Protein AF-A0A931TH27-F1 (afdb_monomer_lite)

Radius of gyration: 70.8 Å; chains: 1; bounding box: 122×76×211 Å

pLDDT: mean 82.92, std 16.49, range [23.59, 98.62]

Foldseek 3Di:
DDPVVVVVVVVVPPPDDDDDPDPDPAAFDDDDQPPQLEAEEACPFAPDPVQPVLLLLLQVLVQVQADAPSRRGHHYDHDPDADQQDLPQHAYEGEDEQVRCCVRPVDGCVQNQKDKDFDDDPVRSHTRYIYIYGHPVDPADCPQDLRHDNNLVSNQSVLVVLRDAADCDPPASSHPDSSPSSPDSHGALVSSVRSCVSHPNDFWWDKAWDQWADDPRDIDGWAWDDLEEEQQDKIKTAFTKMWGSGQAWFQWWKKWKFKAPDQDDDPPGHTFDIDTDDTGHHGDMDTDMDMGGRHADQFWFWIWIKMFINNVCPGDGPCSPRRMDTYPHRDPGRRTRTYWYDADPQPPFQDPVDAREDEPQDKFFWHKPGFWFTKHKYKYWDQFWWKKKKKKFWDLVQFFKWKFKAFPVRHTPFIFRDSDRMGMDIAIDGTHMMMMMITTDDGSHMTTMIMGMHTAFWEKAKEFPFQEAEQPPFRKTKMKIFTDHALQAKDKWFKDKDKFDDDPQFWPDWPRIDIAHRPGGMDMGITTTHLDLDADAKIKIKIFTDDDDRYDYDPVRMYIHIYGYFKDKAWPDKDDDQEDEAFDKDKIKTKIWTQHAWFAKAKKWKWKAADQDDDPVIDTFFMDIDHTAHHGGMDIDIDIGTHHNPDDFAKIKTKIFIRPPCPGPHSCRPRRMDIDIYGYFWAKAWPDKDKQDQEAAAQGKIKIKIKIWRQDPADDFAAKAKKWKWKAADQDDDPPIHTFDMDIDHTAHHRGMDMDIDTGTHHNPDDWAKIKTKIFTRPVPPTRHSDRPRRIDIDIHTYDD

Structure (mmCIF, N/CA/C/O backbone):
data_AF-A0A931TH27-F1
#
_entry.id   AF-A0A931TH27-F1
#
loop_
_atom_site.group_PDB
_atom_site.id
_atom_site.type_symbol
_atom_site.label_atom_id
_atom_site.label_alt_id
_atom_site.label_comp_id
_atom_site.label_asym_id
_atom_site.label_entity_id
_atom_site.label_seq_id
_atom_site.pdbx_PDB_ins_code
_atom_site.Cartn_x
_atom_site.Cartn_y
_atom_site.Cartn_z
_atom_site.occupancy
_atom_site.B_iso_or_equiv
_atom_site.auth_seq_id
_atom_site.auth_comp_id
_atom_site.auth_asym_id
_atom_site.auth_atom_id
_atom_site.pdbx_PDB_model_num
ATOM 1 N N . MET A 1 1 ? 42.215 36.006 -103.288 1.00 45.06 1 MET A N 1
ATOM 2 C CA . MET A 1 1 ? 42.256 34.752 -104.081 1.00 45.06 1 MET A CA 1
ATOM 3 C C . MET A 1 1 ? 40.929 34.023 -103.902 1.00 45.06 1 MET A C 1
ATOM 5 O O . MET A 1 1 ? 40.412 34.029 -102.795 1.00 45.06 1 MET A O 1
ATOM 9 N N . ASN A 1 2 ? 40.348 33.485 -104.977 1.00 33.69 2 ASN A N 1
ATOM 10 C CA . ASN A 1 2 ? 38.988 32.923 -105.011 1.00 33.69 2 ASN A CA 1
ATOM 11 C C . ASN A 1 2 ? 38.908 31.551 -104.296 1.00 33.69 2 ASN A C 1
ATOM 13 O O . ASN A 1 2 ? 39.850 30.758 -104.328 1.00 33.69 2 ASN A O 1
ATOM 17 N N . THR A 1 3 ? 37.761 31.298 -103.657 1.00 34.91 3 THR A N 1
ATOM 18 C CA . THR A 1 3 ? 37.355 30.137 -102.835 1.00 34.91 3 THR A CA 1
ATOM 19 C C . THR A 1 3 ? 37.560 28.754 -103.466 1.00 34.91 3 THR A C 1
ATOM 21 O O . THR A 1 3 ? 37.618 27.753 -102.756 1.00 34.91 3 THR A O 1
ATOM 24 N N . THR A 1 4 ? 37.762 28.675 -104.776 1.00 36.66 4 THR A N 1
ATOM 25 C CA . THR A 1 4 ? 38.038 27.432 -105.510 1.00 36.66 4 THR A CA 1
ATOM 26 C C . THR A 1 4 ? 39.506 27.002 -105.373 1.00 36.66 4 THR A C 1
ATOM 28 O O . THR A 1 4 ? 39.803 25.812 -105.396 1.00 36.66 4 THR A O 1
ATOM 31 N N . THR A 1 5 ? 40.430 27.936 -105.117 1.00 38.81 5 THR A N 1
ATOM 32 C CA . THR A 1 5 ? 41.856 27.630 -104.893 1.00 38.81 5 THR A CA 1
ATOM 33 C C . THR A 1 5 ? 42.143 27.189 -103.447 1.00 38.81 5 THR A C 1
ATOM 35 O O . THR A 1 5 ? 43.094 26.449 -103.219 1.00 38.81 5 THR A O 1
ATOM 38 N N . ARG A 1 6 ? 41.280 27.535 -102.471 1.00 42.00 6 ARG A N 1
ATOM 39 C CA . ARG A 1 6 ? 41.355 27.010 -101.085 1.00 42.00 6 ARG A CA 1
ATOM 40 C C . ARG A 1 6 ? 40.932 25.536 -100.979 1.00 42.00 6 ARG A C 1
ATOM 42 O O . ARG A 1 6 ? 41.450 24.814 -100.136 1.00 42.00 6 ARG A O 1
ATOM 49 N N . ARG A 1 7 ? 40.052 25.061 -101.870 1.00 39.50 7 ARG A N 1
ATOM 50 C CA . ARG A 1 7 ? 39.541 23.675 -101.861 1.00 39.50 7 ARG A CA 1
ATOM 51 C C . ARG A 1 7 ? 40.527 22.630 -102.401 1.00 39.50 7 ARG A C 1
ATOM 53 O O . ARG A 1 7 ? 40.401 21.463 -102.055 1.00 39.50 7 ARG A O 1
ATOM 60 N N . LEU A 1 8 ? 41.530 23.035 -103.184 1.00 31.97 8 LEU A N 1
ATOM 61 C CA . LEU A 1 8 ? 42.562 22.125 -103.707 1.00 31.97 8 LEU A CA 1
ATOM 62 C C . LEU A 1 8 ? 43.787 21.966 -102.788 1.00 31.97 8 LEU A C 1
ATOM 64 O O . LEU A 1 8 ? 44.503 20.982 -102.934 1.00 31.97 8 LEU A O 1
ATOM 68 N N . LEU A 1 9 ? 43.998 22.861 -101.812 1.00 32.53 9 LEU A N 1
ATOM 69 C CA . LEU A 1 9 ? 45.027 22.679 -100.774 1.00 32.53 9 LEU A CA 1
ATOM 70 C C . LEU A 1 9 ? 44.513 21.883 -99.560 1.00 32.53 9 LEU A C 1
ATOM 72 O O . LEU A 1 9 ? 45.284 21.159 -98.941 1.00 32.53 9 LEU A O 1
ATOM 76 N N . ALA A 1 10 ? 43.212 21.956 -99.255 1.00 35.03 10 ALA A N 1
ATOM 77 C CA . ALA A 1 10 ? 42.605 21.223 -98.139 1.00 35.03 10 ALA A CA 1
ATOM 78 C C . ALA A 1 10 ? 42.329 19.734 -98.450 1.00 35.03 10 ALA A C 1
ATOM 80 O O . ALA A 1 10 ? 42.339 18.904 -97.549 1.00 35.03 10 ALA A O 1
ATOM 81 N N . ALA A 1 11 ? 42.140 19.363 -99.722 1.00 31.16 11 ALA A N 1
ATOM 82 C CA . ALA A 1 11 ? 41.882 17.972 -100.117 1.00 31.16 11 ALA A CA 1
ATOM 83 C C . ALA A 1 11 ? 43.157 17.120 -100.302 1.00 31.16 11 ALA A C 1
ATOM 85 O O . ALA A 1 11 ? 43.057 15.903 -100.439 1.00 31.16 11 ALA A O 1
ATOM 86 N N . LEU A 1 12 ? 44.351 17.729 -100.288 1.00 27.80 12 LEU A N 1
ATOM 87 C CA . LEU A 1 12 ? 45.631 17.014 -100.400 1.00 27.80 12 LEU A CA 1
ATOM 88 C C . LEU A 1 12 ? 46.311 16.742 -99.042 1.00 27.80 12 LEU A C 1
ATOM 90 O O . LEU A 1 12 ? 47.340 16.075 -99.013 1.00 27.80 12 LEU A O 1
ATOM 94 N N . LEU A 1 13 ? 45.742 17.221 -97.927 1.00 30.16 13 LEU A N 1
ATOM 95 C CA . LEU A 1 13 ? 46.300 17.045 -96.576 1.00 30.16 13 LEU A CA 1
ATOM 96 C C . LEU A 1 13 ? 45.581 15.970 -95.737 1.00 30.16 13 LEU A C 1
ATOM 98 O O . LEU A 1 13 ? 46.074 15.586 -94.685 1.00 30.16 13 LEU A O 1
ATOM 102 N N . ALA A 1 14 ? 44.447 15.444 -96.211 1.00 29.69 14 ALA A N 1
ATOM 103 C CA . ALA A 1 14 ? 43.620 14.486 -95.469 1.00 29.69 14 ALA A CA 1
ATOM 104 C C . ALA A 1 14 ? 43.981 13.000 -95.703 1.00 29.69 14 ALA A C 1
ATOM 106 O O . ALA A 1 14 ? 43.262 12.123 -95.234 1.00 29.69 14 ALA A O 1
ATOM 107 N N . ALA A 1 15 ? 45.066 12.685 -96.426 1.00 26.91 15 ALA A N 1
ATOM 108 C CA . ALA A 1 15 ? 45.396 11.298 -96.799 1.00 26.91 15 ALA A CA 1
ATOM 109 C C . ALA A 1 15 ? 46.815 10.820 -96.434 1.00 26.91 15 ALA A C 1
ATOM 111 O O . ALA A 1 15 ? 47.157 9.674 -96.715 1.00 26.91 15 ALA A O 1
ATOM 112 N N . THR A 1 16 ? 47.641 11.630 -95.769 1.00 26.17 16 THR A N 1
ATOM 113 C CA . THR A 1 16 ? 48.959 11.191 -95.283 1.00 26.17 16 THR A CA 1
ATOM 114 C C . THR A 1 16 ? 49.342 11.959 -94.025 1.00 26.17 16 THR A C 1
ATOM 116 O O . THR A 1 16 ? 49.708 13.121 -94.134 1.00 26.17 16 THR A O 1
ATOM 119 N N . ILE A 1 17 ? 49.238 11.314 -92.862 1.00 29.27 17 ILE A N 1
ATOM 120 C CA . ILE A 1 17 ? 50.238 11.228 -91.776 1.00 29.27 17 ILE A CA 1
ATOM 121 C C . ILE A 1 17 ? 49.600 10.317 -90.712 1.00 29.27 17 ILE A C 1
ATOM 123 O O . ILE A 1 17 ? 49.035 10.738 -89.712 1.00 29.27 17 ILE A O 1
ATOM 127 N N . ALA A 1 18 ? 49.656 9.015 -90.984 1.00 27.53 18 ALA A N 1
ATOM 128 C CA . ALA A 1 18 ? 49.963 8.054 -89.940 1.00 27.53 18 ALA A CA 1
ATOM 129 C C . ALA A 1 18 ? 51.496 7.961 -89.915 1.00 27.53 18 ALA A C 1
ATOM 131 O O . ALA A 1 18 ? 52.115 7.869 -90.975 1.00 27.53 18 ALA A O 1
ATOM 132 N N . ALA A 1 19 ? 52.082 8.012 -88.720 1.00 30.34 19 ALA A N 1
ATOM 133 C CA . ALA A 1 19 ? 53.519 7.932 -88.452 1.00 30.34 19 ALA A CA 1
ATOM 134 C C . ALA A 1 19 ? 54.380 9.091 -89.004 1.00 30.34 19 ALA A C 1
ATOM 136 O O . ALA A 1 19 ? 55.072 8.969 -90.011 1.00 30.34 19 ALA A O 1
ATOM 137 N N . ALA A 1 20 ? 54.435 10.189 -88.249 1.00 23.59 20 ALA A N 1
ATOM 138 C CA . ALA A 1 20 ? 55.613 11.049 -88.216 1.00 23.59 20 ALA A CA 1
ATOM 139 C C . ALA A 1 20 ? 56.039 11.224 -86.755 1.00 23.59 20 ALA A C 1
ATOM 141 O O . ALA A 1 20 ? 55.388 11.923 -85.983 1.00 23.59 20 ALA A O 1
ATOM 142 N N . THR A 1 21 ? 57.137 10.573 -86.374 1.00 30.36 21 THR A N 1
ATOM 143 C CA . THR A 1 21 ? 57.946 10.928 -85.207 1.00 30.36 21 THR A CA 1
ATOM 144 C C . THR A 1 21 ? 58.447 12.358 -85.396 1.00 30.36 21 THR A C 1
ATOM 146 O O . THR A 1 21 ? 59.485 12.600 -86.011 1.00 30.36 21 THR A O 1
ATOM 149 N N . ARG A 1 22 ? 57.680 13.331 -84.904 1.00 24.45 22 ARG A N 1
ATOM 150 C CA . ARG A 1 22 ? 58.137 14.710 -84.773 1.00 24.45 22 ARG A CA 1
ATOM 151 C C . ARG A 1 22 ? 58.870 14.798 -83.439 1.00 24.45 22 ARG A C 1
ATOM 153 O O . ARG A 1 22 ? 58.275 14.603 -82.389 1.00 24.45 22 ARG A O 1
ATOM 160 N N . VAL A 1 23 ? 60.176 15.045 -83.484 1.00 25.69 23 VAL A N 1
ATOM 161 C CA . VAL A 1 23 ? 60.905 15.567 -82.324 1.00 25.69 23 VAL A CA 1
ATOM 162 C C . VAL A 1 23 ? 60.333 16.964 -82.082 1.00 25.69 23 VAL A C 1
ATOM 164 O O . VAL A 1 23 ? 60.572 17.874 -82.875 1.00 25.69 23 VAL A O 1
ATOM 167 N N . VAL A 1 24 ? 59.481 17.085 -81.066 1.00 27.53 24 VAL A N 1
ATOM 168 C CA . VAL A 1 24 ? 58.837 18.332 -80.643 1.00 27.53 24 VAL A CA 1
ATOM 169 C C . VAL A 1 24 ? 59.781 19.023 -79.664 1.00 27.53 24 VAL A C 1
ATOM 171 O O . VAL A 1 24 ? 60.189 18.432 -78.668 1.00 27.53 24 VAL A O 1
ATOM 174 N N . THR A 1 25 ? 60.173 20.262 -79.951 1.00 27.47 25 THR A N 1
ATOM 175 C CA . THR A 1 25 ? 60.652 21.168 -78.903 1.00 27.47 25 THR A CA 1
ATOM 176 C C . THR A 1 25 ? 59.442 21.535 -78.037 1.00 27.47 25 THR A C 1
ATOM 178 O O . THR A 1 25 ? 58.495 22.084 -78.604 1.00 27.47 25 THR A O 1
ATOM 181 N N . PRO A 1 26 ? 59.429 21.224 -76.728 1.00 32.66 26 PRO A N 1
ATOM 182 C CA . PRO A 1 26 ? 58.288 21.507 -75.859 1.00 32.66 26 PRO A CA 1
ATOM 183 C C . PRO A 1 26 ? 58.042 23.016 -75.758 1.00 32.66 26 PRO A C 1
ATOM 185 O O . PRO A 1 26 ? 59.001 23.787 -75.663 1.00 32.66 26 PRO A O 1
ATOM 188 N N . TYR A 1 27 ? 56.776 23.432 -75.764 1.00 39.03 27 TYR A N 1
ATOM 189 C CA . TYR A 1 27 ? 56.392 24.806 -75.443 1.00 39.03 27 TYR A CA 1
ATOM 190 C C . TYR A 1 27 ? 56.578 25.032 -73.929 1.00 39.03 27 TYR A C 1
ATOM 192 O O . TYR A 1 27 ? 56.227 24.181 -73.114 1.00 39.03 27 TYR A O 1
ATOM 200 N N . VAL A 1 28 ? 57.205 26.149 -73.549 1.00 35.88 28 VAL A N 1
ATOM 201 C CA . VAL A 1 28 ? 57.453 26.532 -72.148 1.00 35.88 28 VAL A CA 1
ATOM 202 C C . VAL A 1 28 ? 56.434 27.598 -71.758 1.00 35.88 28 VAL A C 1
ATOM 204 O O . VAL A 1 28 ? 56.361 28.628 -72.429 1.00 35.88 28 VAL A O 1
ATOM 207 N N . ILE A 1 29 ? 55.686 27.373 -70.674 1.00 43.31 29 ILE A N 1
ATOM 208 C CA . ILE A 1 29 ? 54.905 28.421 -70.005 1.00 43.31 29 ILE A CA 1
ATOM 209 C C . ILE A 1 29 ? 55.908 29.273 -69.215 1.00 43.31 29 ILE A C 1
ATOM 211 O O . ILE A 1 29 ? 56.577 28.769 -68.312 1.00 43.31 29 ILE A O 1
ATOM 215 N N . ASP A 1 30 ? 56.088 30.540 -69.595 1.00 39.94 30 ASP A N 1
ATOM 216 C CA . ASP A 1 30 ? 56.912 31.496 -68.847 1.00 39.94 30 ASP A CA 1
ATOM 217 C C . ASP A 1 30 ? 56.112 32.742 -68.439 1.00 39.94 30 ASP A C 1
ATOM 219 O O . ASP A 1 30 ? 54.996 32.964 -68.897 1.00 39.94 30 ASP A O 1
ATOM 223 N N . ASN A 1 31 ? 56.708 33.537 -67.545 1.00 39.59 31 ASN A N 1
ATOM 224 C CA . ASN A 1 31 ? 56.113 34.598 -66.718 1.00 39.59 31 ASN A CA 1
ATOM 225 C C . ASN A 1 31 ? 55.415 35.780 -67.437 1.00 39.59 31 ASN A C 1
ATOM 227 O O . ASN A 1 31 ? 55.185 36.805 -66.795 1.00 39.59 31 ASN A O 1
ATOM 231 N N . TRP A 1 32 ? 55.129 35.705 -68.734 1.00 43.53 32 TRP A N 1
ATOM 232 C CA . TRP A 1 32 ? 54.485 36.767 -69.516 1.00 43.53 32 TRP A CA 1
ATOM 233 C C . TRP A 1 32 ? 53.347 36.206 -70.384 1.00 43.53 32 TRP A C 1
ATOM 235 O O . TRP A 1 32 ? 53.356 36.340 -71.607 1.00 43.53 32 TRP A O 1
ATOM 245 N N . TRP A 1 33 ? 52.358 35.586 -69.736 1.00 47.62 33 TRP A N 1
ATOM 246 C CA . TRP A 1 33 ? 51.027 35.408 -70.319 1.00 47.62 33 TRP A CA 1
ATOM 247 C C . TRP A 1 33 ? 50.276 36.747 -70.139 1.00 47.62 33 TRP A C 1
ATOM 249 O O . TRP A 1 33 ? 50.219 37.224 -69.001 1.00 47.62 33 TRP A O 1
ATOM 259 N N . PRO A 1 34 ? 49.780 37.421 -71.200 1.00 44.25 34 PRO A N 1
ATOM 260 C CA . PRO A 1 34 ? 49.210 38.769 -71.081 1.00 44.25 34 PRO A CA 1
ATOM 261 C C . PRO A 1 34 ? 48.021 38.851 -70.112 1.00 44.25 34 PRO A C 1
ATOM 263 O O . PRO A 1 34 ? 47.845 39.884 -69.463 1.00 44.25 34 PRO A O 1
ATOM 266 N N . ASP A 1 35 ? 47.301 37.734 -69.946 1.00 47.41 35 ASP A N 1
ATOM 267 C CA . ASP A 1 35 ? 45.987 37.706 -69.296 1.00 47.41 35 ASP A CA 1
ATOM 268 C C . ASP A 1 35 ? 45.924 36.760 -68.082 1.00 47.41 35 ASP A C 1
ATOM 270 O O . ASP A 1 35 ? 44.853 36.545 -67.519 1.00 47.41 35 ASP A O 1
ATOM 274 N N . GLY A 1 36 ? 47.070 36.236 -67.625 1.00 50.94 36 GLY A N 1
ATOM 275 C CA . GLY A 1 36 ? 47.192 35.525 -66.344 1.00 50.94 36 GLY A CA 1
ATOM 276 C C . GLY A 1 36 ? 46.360 34.245 -66.214 1.00 50.94 36 GLY A C 1
ATOM 277 O O . GLY A 1 36 ? 45.740 34.054 -65.171 1.00 50.94 36 GLY A O 1
ATOM 278 N N . ASP A 1 37 ? 46.346 33.391 -67.244 1.00 52.00 37 ASP A N 1
ATOM 279 C CA . ASP A 1 37 ? 45.766 32.032 -67.209 1.00 52.00 37 ASP A CA 1
ATOM 280 C C . ASP A 1 37 ? 44.257 31.996 -66.895 1.00 52.00 37 ASP A C 1
ATOM 282 O O . ASP A 1 37 ? 43.697 30.953 -66.535 1.00 52.00 37 ASP A O 1
ATOM 286 N N . ASN A 1 38 ? 43.577 33.138 -67.028 1.00 54.28 38 ASN A N 1
ATOM 287 C CA . ASN A 1 38 ? 42.134 33.219 -66.868 1.00 54.28 38 ASN A CA 1
ATOM 288 C C . ASN A 1 38 ? 41.468 32.360 -67.960 1.00 54.28 38 ASN A C 1
ATOM 290 O O . ASN A 1 38 ? 41.764 32.513 -69.146 1.00 54.28 38 ASN A O 1
ATOM 294 N N . ILE A 1 39 ? 40.555 31.471 -67.561 1.00 55.66 39 ILE A N 1
ATOM 295 C CA . ILE A 1 39 ? 39.567 30.896 -68.477 1.00 55.66 39 ILE A CA 1
ATOM 296 C C . ILE A 1 39 ? 38.328 31.771 -68.378 1.00 55.66 39 ILE A C 1
ATOM 298 O O . ILE A 1 39 ? 37.687 31.876 -67.329 1.00 55.66 39 ILE A O 1
ATOM 302 N N . VAL A 1 40 ? 37.972 32.395 -69.488 1.00 55.59 40 VAL A N 1
ATOM 303 C CA . VAL A 1 40 ? 36.722 33.120 -69.617 1.00 55.59 40 VAL A CA 1
ATOM 304 C C . VAL A 1 40 ? 35.600 32.102 -69.813 1.00 55.59 40 VAL A C 1
ATOM 306 O O . VAL A 1 40 ? 35.534 31.381 -70.809 1.00 55.59 40 VAL A O 1
ATOM 309 N N . MET A 1 41 ? 34.687 32.050 -68.846 1.00 56.91 41 MET A N 1
ATOM 310 C CA . MET A 1 41 ? 33.441 31.293 -68.962 1.00 56.91 41 MET A CA 1
ATOM 311 C C . MET A 1 41 ? 32.287 32.285 -69.004 1.00 56.91 41 MET A C 1
ATOM 313 O O . MET A 1 41 ? 32.067 32.995 -68.027 1.00 56.91 41 MET A O 1
ATOM 317 N N . ASP A 1 42 ? 31.546 32.329 -70.110 1.00 49.44 42 ASP A N 1
ATOM 318 C CA . ASP A 1 42 ? 30.291 33.081 -70.194 1.00 49.44 42 ASP A CA 1
ATOM 319 C C . ASP A 1 42 ? 29.092 32.137 -69.990 1.00 49.44 42 ASP A C 1
ATOM 321 O O . ASP A 1 42 ? 28.995 31.059 -70.590 1.00 49.44 42 ASP A O 1
ATOM 325 N N . ASP A 1 43 ? 28.147 32.568 -69.154 1.00 44.25 43 ASP A N 1
ATOM 326 C CA . ASP A 1 43 ? 26.922 31.847 -68.791 1.00 44.25 43 ASP A CA 1
ATOM 327 C C . ASP A 1 43 ? 25.992 31.594 -69.997 1.00 44.25 43 ASP A C 1
ATOM 329 O O . ASP A 1 43 ? 25.072 30.773 -69.922 1.00 44.25 43 ASP A O 1
ATOM 333 N N . VAL A 1 44 ? 26.213 32.274 -71.127 1.00 46.84 44 VAL A N 1
ATOM 334 C CA . VAL A 1 44 ? 25.388 32.143 -72.339 1.00 46.84 44 VAL A CA 1
ATOM 335 C C . VAL A 1 44 ? 25.580 30.789 -73.050 1.00 46.84 44 VAL A C 1
ATOM 337 O O . VAL A 1 44 ? 24.628 30.297 -73.661 1.00 46.84 44 VAL A O 1
ATOM 340 N N . PHE A 1 45 ? 26.753 30.146 -72.945 1.00 55.41 45 PHE A N 1
ATOM 341 C CA . PHE A 1 45 ? 27.097 28.936 -73.724 1.00 55.41 45 PHE A CA 1
ATOM 342 C C . PHE A 1 45 ? 27.471 27.686 -72.896 1.00 55.41 45 PHE A C 1
ATOM 344 O O . PHE A 1 45 ? 27.622 26.599 -73.464 1.00 55.41 45 PHE A O 1
ATOM 351 N N . LEU A 1 46 ? 27.488 27.787 -71.562 1.00 64.62 46 LEU A N 1
ATOM 352 C CA . LEU A 1 46 ? 27.302 26.667 -70.622 1.00 64.62 46 LEU A CA 1
ATOM 353 C C . LEU A 1 46 ? 25.973 26.872 -69.868 1.00 64.62 46 LEU A C 1
ATOM 355 O O . LEU A 1 46 ? 25.977 27.183 -68.677 1.00 64.62 46 LEU A O 1
ATOM 359 N N . PRO A 1 47 ? 24.814 26.765 -70.544 1.00 54.16 47 PRO A N 1
ATOM 360 C CA . PRO A 1 47 ? 23.553 27.222 -69.977 1.00 54.16 47 PRO A CA 1
ATOM 361 C C . PRO A 1 47 ? 23.163 26.353 -68.771 1.00 54.16 47 PRO A C 1
ATOM 363 O O . PRO A 1 47 ? 22.757 25.204 -68.944 1.00 54.16 47 PRO A O 1
ATOM 366 N N . ALA A 1 48 ? 23.272 26.945 -67.572 1.00 56.22 48 ALA A N 1
ATOM 367 C CA . ALA A 1 48 ? 22.868 26.494 -66.229 1.00 56.22 48 ALA A CA 1
ATOM 368 C C . ALA A 1 48 ? 24.029 26.282 -65.236 1.00 56.22 48 ALA A C 1
ATOM 370 O O . ALA A 1 48 ? 25.071 25.717 -65.562 1.00 56.22 48 ALA A O 1
ATOM 371 N N . ALA A 1 49 ? 23.754 26.588 -63.956 1.00 56.38 49 ALA A N 1
ATOM 372 C CA . ALA A 1 49 ? 24.586 26.214 -62.800 1.00 56.38 49 ALA A CA 1
ATOM 373 C C . ALA A 1 49 ? 24.921 24.707 -62.741 1.00 56.38 49 ALA A C 1
ATOM 375 O O . ALA A 1 49 ? 25.830 24.291 -62.028 1.00 56.38 49 ALA A O 1
ATOM 376 N N . THR A 1 50 ? 24.182 23.889 -63.497 1.00 68.69 50 THR A N 1
ATOM 377 C CA . THR A 1 50 ? 24.395 22.454 -63.679 1.00 68.69 50 THR A CA 1
ATOM 378 C C . THR A 1 50 ? 25.769 22.111 -64.260 1.00 68.69 50 THR A C 1
ATOM 380 O O . THR A 1 50 ? 26.305 21.080 -63.881 1.00 68.69 50 THR A O 1
ATOM 383 N N . TRP A 1 51 ? 26.345 22.932 -65.148 1.00 72.38 51 TRP A N 1
ATOM 384 C CA . TRP A 1 51 ? 27.596 22.598 -65.858 1.00 72.38 51 TRP A CA 1
ATOM 385 C C . TRP A 1 51 ? 28.780 23.459 -65.439 1.00 72.38 51 TRP A C 1
ATOM 387 O O . TRP A 1 51 ? 29.907 22.967 -65.410 1.00 72.38 51 TRP A O 1
ATOM 397 N N . SER A 1 52 ? 28.523 24.714 -65.064 1.00 70.31 52 SER A N 1
ATOM 398 C CA . SER A 1 52 ? 29.574 25.635 -64.643 1.00 70.31 52 SER A CA 1
ATOM 399 C C . SER A 1 52 ? 30.308 25.110 -63.411 1.00 70.31 52 SER A C 1
ATOM 401 O O . SER A 1 52 ? 31.506 24.878 -63.506 1.00 70.31 52 SER A O 1
ATOM 403 N N . ALA A 1 53 ? 29.611 24.819 -62.304 1.00 68.31 53 ALA A N 1
ATOM 404 C CA . ALA A 1 53 ? 30.228 24.338 -61.059 1.00 68.31 53 ALA A CA 1
ATOM 405 C C . ALA A 1 53 ? 31.057 23.042 -61.231 1.00 68.31 53 ALA A C 1
ATOM 407 O O . ALA A 1 53 ? 32.211 23.022 -60.797 1.00 68.31 53 ALA A O 1
ATOM 408 N N . PRO A 1 54 ? 30.558 21.987 -61.911 1.00 73.25 54 PRO A N 1
ATOM 409 C CA . PRO A 1 54 ? 31.375 20.815 -62.220 1.00 73.25 54 PRO A CA 1
ATOM 410 C C . PRO A 1 54 ? 32.618 21.132 -63.055 1.00 73.25 54 PRO A C 1
ATOM 412 O O . PRO A 1 54 ? 33.670 20.570 -62.769 1.00 73.25 54 PRO A O 1
ATOM 415 N N . ALA A 1 55 ? 32.543 22.039 -64.036 1.00 75.19 55 ALA A N 1
ATOM 416 C CA . ALA A 1 55 ? 33.717 22.452 -64.804 1.00 75.19 55 ALA A CA 1
ATOM 417 C C . ALA A 1 55 ? 34.752 23.164 -63.915 1.00 75.19 55 ALA A C 1
ATOM 419 O O . ALA A 1 55 ? 35.933 22.832 -63.984 1.00 75.19 55 ALA A O 1
ATOM 420 N N . GLN A 1 56 ? 34.319 24.063 -63.018 1.00 72.31 56 GLN A N 1
ATOM 421 C CA . GLN A 1 56 ? 35.234 24.751 -62.088 1.00 72.31 56 GLN A CA 1
ATOM 422 C C . GLN A 1 56 ? 35.951 23.761 -61.167 1.00 72.31 56 GLN A C 1
ATOM 424 O O . GLN A 1 56 ? 37.148 23.906 -60.942 1.00 72.31 56 GLN A O 1
ATOM 429 N N . ASN A 1 57 ? 35.251 22.727 -60.685 1.00 71.00 57 ASN A N 1
ATOM 430 C CA . ASN A 1 57 ? 35.861 21.682 -59.857 1.00 71.00 57 ASN A CA 1
ATOM 431 C C . ASN A 1 57 ? 36.999 20.964 -60.599 1.00 71.00 57 ASN A C 1
ATOM 433 O O . ASN A 1 57 ? 38.036 20.688 -60.012 1.00 71.00 57 ASN A O 1
ATOM 437 N N . GLN A 1 58 ? 36.833 20.683 -61.893 1.00 75.62 58 GLN A N 1
ATOM 438 C CA . GLN A 1 58 ? 37.871 20.011 -62.686 1.00 75.62 58 GLN A CA 1
ATOM 439 C C . GLN A 1 58 ? 39.033 20.938 -63.045 1.00 75.62 58 GLN A C 1
ATOM 441 O O . GLN A 1 58 ? 40.174 20.503 -63.138 1.00 75.62 58 GLN A O 1
ATOM 446 N N . LEU A 1 59 ? 38.775 22.232 -63.217 1.00 75.25 59 LEU A N 1
ATOM 447 C CA . LEU A 1 59 ? 39.850 23.210 -63.358 1.00 75.25 59 LEU A CA 1
ATOM 448 C C . LEU A 1 59 ? 40.632 23.379 -62.047 1.00 75.25 59 LEU A C 1
ATOM 450 O O . LEU A 1 59 ? 41.854 23.508 -62.074 1.00 75.25 59 LEU A O 1
ATOM 454 N N . ALA A 1 60 ? 39.957 23.313 -60.898 1.00 68.94 60 ALA A N 1
ATOM 455 C CA . ALA A 1 60 ? 40.609 23.356 -59.594 1.00 68.94 60 ALA A CA 1
ATOM 456 C C . ALA A 1 60 ? 41.585 22.182 -59.387 1.00 68.94 60 ALA A C 1
ATOM 458 O O . ALA A 1 60 ? 42.666 22.406 -58.852 1.00 68.94 60 ALA A O 1
ATOM 459 N N . GLU A 1 61 ? 41.280 20.982 -59.893 1.00 71.69 61 GLU A N 1
ATOM 460 C CA . GLU A 1 61 ? 42.203 19.829 -59.862 1.00 71.69 61 GLU A CA 1
ATOM 461 C C . GLU A 1 61 ? 43.558 20.141 -60.527 1.00 71.69 61 GLU A C 1
ATOM 463 O O . GLU A 1 61 ? 44.608 19.750 -60.022 1.00 71.69 61 GLU A O 1
ATOM 468 N N . TRP A 1 62 ? 43.575 20.894 -61.633 1.00 72.50 62 TRP A N 1
ATOM 469 C CA . TRP A 1 62 ? 44.828 21.348 -62.254 1.00 72.50 62 TRP A CA 1
ATOM 470 C C . TRP A 1 62 ? 45.542 22.426 -61.433 1.00 72.50 62 TRP A C 1
ATOM 472 O O . TRP A 1 62 ? 46.774 22.446 -61.394 1.00 72.50 62 TRP A O 1
ATOM 482 N N . ASN A 1 63 ? 44.792 23.283 -60.737 1.00 70.50 63 ASN A N 1
ATOM 483 C CA . ASN A 1 63 ? 45.359 24.285 -59.828 1.00 70.50 63 ASN A CA 1
ATOM 484 C C . ASN A 1 63 ? 46.063 23.635 -58.623 1.00 70.50 63 ASN A C 1
ATOM 486 O O . ASN A 1 63 ? 46.986 24.224 -58.067 1.00 70.50 63 ASN A O 1
ATOM 490 N N . GLU A 1 64 ? 45.668 22.418 -58.234 1.00 65.25 64 GLU A N 1
ATOM 491 C CA . GLU A 1 64 ? 46.351 21.633 -57.197 1.00 65.25 64 GLU A CA 1
ATOM 492 C C . GLU A 1 64 ? 47.683 21.022 -57.669 1.00 65.25 64 GLU A C 1
ATOM 494 O O . GLU A 1 64 ? 48.462 20.539 -56.852 1.00 65.25 64 GLU A O 1
ATOM 499 N N . VAL A 1 65 ? 47.975 21.025 -58.973 1.00 65.62 65 VAL A N 1
ATOM 500 C CA . VAL A 1 65 ? 49.154 20.349 -59.547 1.00 65.62 65 VAL A CA 1
ATOM 501 C C . VAL A 1 65 ? 50.198 21.321 -60.105 1.00 65.62 65 VAL A C 1
ATOM 503 O O . VAL A 1 65 ? 51.373 20.954 -60.179 1.00 65.62 65 VAL A O 1
ATOM 506 N N . ASP A 1 66 ? 49.811 22.547 -60.466 1.00 61.19 66 ASP A N 1
ATOM 507 C CA . ASP A 1 66 ? 50.723 23.584 -60.966 1.00 61.19 66 ASP A CA 1
ATOM 508 C C . ASP A 1 66 ? 51.504 24.263 -59.822 1.00 61.19 66 ASP A C 1
ATOM 510 O O . ASP A 1 66 ? 50.936 24.819 -58.881 1.00 61.19 66 ASP A O 1
ATOM 514 N N . THR A 1 67 ? 52.839 24.206 -59.884 1.00 54.19 67 THR A N 1
ATOM 515 C CA . THR A 1 67 ? 53.738 24.561 -58.773 1.00 54.19 67 THR A CA 1
ATOM 516 C C . THR A 1 67 ? 54.681 25.737 -59.046 1.00 54.19 67 THR A C 1
ATOM 518 O O . THR A 1 67 ? 55.677 25.877 -58.328 1.00 54.19 67 THR A O 1
ATOM 521 N N . THR A 1 68 ? 54.447 26.585 -60.050 1.00 52.00 68 THR A N 1
ATOM 522 C CA . THR A 1 68 ? 55.342 27.740 -60.283 1.00 52.00 68 THR A CA 1
ATOM 523 C C . THR A 1 68 ? 55.266 28.784 -59.152 1.00 52.00 68 THR A C 1
ATOM 525 O O . THR A 1 68 ? 54.226 28.986 -58.528 1.00 52.00 68 THR A O 1
ATOM 528 N N . LEU A 1 69 ? 56.374 29.499 -58.900 1.00 44.12 69 LEU A N 1
ATOM 529 C CA . LEU A 1 69 ? 56.478 30.617 -57.935 1.00 44.12 69 LEU A CA 1
ATOM 530 C C . LEU A 1 69 ? 55.471 31.765 -58.172 1.00 44.12 69 LEU A C 1
ATOM 532 O O . LEU A 1 69 ? 55.342 32.627 -57.305 1.00 44.12 69 LEU A O 1
ATOM 536 N N . ASN A 1 70 ? 54.775 31.770 -59.314 1.00 46.59 70 ASN A N 1
ATOM 537 C CA . ASN A 1 70 ? 53.805 32.791 -59.697 1.00 46.59 70 ASN A CA 1
ATOM 538 C C . ASN A 1 70 ? 52.350 32.317 -59.710 1.00 46.59 70 ASN A C 1
ATOM 540 O O . ASN A 1 70 ? 51.511 33.167 -59.965 1.00 46.59 70 ASN A O 1
ATOM 544 N N . ASN A 1 71 ? 52.060 31.051 -59.365 1.00 53.31 71 ASN A N 1
ATOM 545 C CA . ASN A 1 71 ? 50.714 30.491 -59.192 1.00 53.31 71 ASN A CA 1
ATOM 546 C C . ASN A 1 71 ? 49.777 30.875 -60.346 1.00 53.31 71 ASN A C 1
ATOM 548 O O . ASN A 1 71 ? 49.173 31.942 -60.332 1.00 53.31 71 ASN A O 1
ATOM 552 N N . HIS A 1 72 ? 49.644 29.978 -61.313 1.00 58.22 72 HIS A N 1
ATOM 553 C CA . HIS A 1 72 ? 48.880 30.150 -62.544 1.00 58.22 72 HIS A CA 1
ATOM 554 C C . HIS A 1 72 ? 47.484 29.487 -62.429 1.00 58.22 72 HIS A C 1
ATOM 556 O O . HIS A 1 72 ? 47.219 28.509 -63.127 1.00 58.22 72 HIS A O 1
ATOM 562 N N . PRO A 1 73 ? 46.587 29.872 -61.493 1.00 62.75 73 PRO A N 1
ATOM 563 C CA . PRO A 1 73 ? 45.313 29.194 -61.345 1.00 62.75 73 PRO A CA 1
ATOM 564 C C . PRO A 1 73 ? 44.441 29.467 -62.564 1.00 62.75 73 PRO A C 1
ATOM 566 O O . PRO A 1 73 ? 44.371 30.589 -63.050 1.00 62.75 73 PRO A O 1
ATOM 569 N N . PHE A 1 74 ? 43.695 28.456 -62.987 1.00 69.06 74 PHE A N 1
ATOM 570 C CA . PHE A 1 74 ? 42.486 28.689 -63.748 1.00 69.06 74 PHE A CA 1
ATOM 571 C C . PHE A 1 74 ? 41.560 29.560 -62.905 1.00 69.06 74 PHE A C 1
ATOM 573 O O . PHE A 1 74 ? 41.021 29.125 -61.882 1.00 69.06 74 PHE A O 1
ATOM 580 N N . LEU A 1 75 ? 41.432 30.809 -63.325 1.00 61.09 75 LEU A N 1
ATOM 581 C CA . LEU A 1 75 ? 40.547 31.806 -62.752 1.00 61.09 75 LEU A CA 1
ATOM 582 C C . LEU A 1 75 ? 39.400 32.018 -63.721 1.00 61.09 75 LEU A C 1
ATOM 584 O O . LEU A 1 75 ? 39.604 32.130 -64.927 1.00 61.09 75 LEU A O 1
ATOM 588 N N . ILE A 1 76 ? 38.192 32.060 -63.179 1.00 64.94 76 ILE A N 1
ATOM 589 C CA . ILE A 1 76 ? 36.987 32.194 -63.982 1.00 64.94 76 ILE A CA 1
ATOM 590 C C . ILE A 1 76 ? 36.587 33.657 -63.982 1.00 64.94 76 ILE A C 1
ATOM 592 O O . ILE A 1 76 ? 36.342 34.236 -62.921 1.00 64.94 76 ILE A O 1
ATOM 596 N N . ASN A 1 77 ? 36.516 34.247 -65.170 1.00 60.22 77 ASN A N 1
ATOM 597 C CA . ASN A 1 77 ? 36.078 35.623 -65.349 1.00 60.22 77 ASN A CA 1
ATOM 598 C C . ASN A 1 77 ? 34.919 35.703 -66.351 1.00 60.22 77 ASN A C 1
ATOM 600 O O . ASN A 1 77 ? 34.844 34.912 -67.290 1.00 60.22 77 ASN A O 1
ATOM 604 N N . LEU A 1 78 ? 34.033 36.682 -66.155 1.00 58.53 78 LEU A N 1
ATOM 605 C CA . LEU A 1 78 ? 32.987 37.032 -67.115 1.00 58.53 78 LEU A CA 1
ATOM 606 C C . LEU A 1 78 ? 33.566 38.088 -68.069 1.00 58.53 78 LEU A C 1
ATOM 608 O O . LEU A 1 78 ? 33.646 39.264 -67.707 1.00 58.53 78 LEU A O 1
ATOM 612 N N . SER A 1 79 ? 33.995 37.688 -69.270 1.00 54.03 79 SER A N 1
ATOM 613 C CA . SER A 1 79 ? 34.402 38.638 -70.317 1.00 54.03 79 SER A CA 1
ATOM 614 C C . SER A 1 79 ? 33.179 39.055 -71.140 1.00 54.03 79 SER A C 1
ATOM 616 O O . SER A 1 79 ? 32.403 38.198 -71.561 1.00 54.03 79 SER A O 1
ATOM 618 N N . PRO A 1 80 ? 32.987 40.353 -71.431 1.00 52.56 80 PRO A N 1
ATOM 619 C CA . PRO A 1 80 ? 31.973 40.811 -72.378 1.00 52.56 80 PRO A CA 1
ATOM 620 C C . PRO A 1 80 ? 32.341 40.537 -73.852 1.00 52.56 80 PRO A C 1
ATOM 622 O O . PRO A 1 80 ? 31.551 40.884 -74.731 1.00 52.56 80 PRO A O 1
ATOM 625 N N . GLN A 1 81 ? 33.523 39.973 -74.136 1.00 57.41 81 GLN A N 1
ATOM 626 C CA . GLN A 1 81 ? 34.025 39.655 -75.482 1.00 57.41 81 GLN A CA 1
ATOM 627 C C . GLN A 1 81 ? 34.208 38.141 -75.693 1.00 57.41 81 GLN A C 1
ATOM 629 O O . GLN A 1 81 ? 35.199 37.709 -76.255 1.00 57.41 81 GLN A O 1
ATOM 634 N N . PHE A 1 82 ? 33.240 37.321 -75.276 1.00 62.84 82 PHE A N 1
ATOM 635 C CA . PHE A 1 82 ? 33.269 35.878 -75.545 1.00 62.84 82 PHE A CA 1
ATOM 636 C C . PHE A 1 82 ? 33.215 35.599 -77.059 1.00 62.84 82 PHE A C 1
ATOM 638 O O . PHE A 1 82 ? 32.198 35.887 -77.706 1.00 62.84 82 PHE A O 1
ATOM 645 N N . SER A 1 83 ? 34.278 35.028 -77.635 1.00 68.94 83 SER A N 1
ATOM 646 C CA . SER A 1 83 ? 34.286 34.635 -79.044 1.00 68.94 83 SER A CA 1
ATOM 647 C C . SER A 1 83 ? 35.124 33.387 -79.314 1.00 68.94 83 SER A C 1
ATOM 649 O O . SER A 1 83 ? 36.334 33.393 -79.174 1.00 68.94 83 SER A O 1
ATOM 651 N N . PHE A 1 84 ? 34.467 32.313 -79.762 1.00 74.81 84 PHE A N 1
ATOM 652 C CA . PHE A 1 84 ? 35.179 31.162 -80.310 1.00 74.81 84 PHE A CA 1
ATOM 653 C C . PHE A 1 84 ? 35.856 31.545 -81.627 1.00 74.81 84 PHE A C 1
ATOM 655 O O . PHE A 1 84 ? 35.203 32.088 -82.523 1.00 74.81 84 PHE A O 1
ATOM 662 N N . GLY A 1 85 ? 37.131 31.195 -81.773 1.00 68.50 85 GLY A N 1
ATOM 663 C CA . GLY A 1 85 ? 37.851 31.278 -83.043 1.00 68.50 85 GLY A CA 1
ATOM 664 C C . GLY A 1 85 ? 38.497 32.634 -83.311 1.00 68.50 85 GLY A C 1
ATOM 665 O O . GLY A 1 85 ? 39.054 32.837 -84.398 1.00 68.50 85 GLY A O 1
ATOM 666 N N . ALA A 1 86 ? 38.430 33.557 -82.348 1.00 72.12 86 ALA A N 1
ATOM 667 C CA . ALA A 1 86 ? 39.299 34.721 -82.328 1.00 72.12 86 ALA A CA 1
ATOM 668 C C . ALA A 1 86 ? 40.708 34.323 -81.859 1.00 72.12 86 ALA A C 1
ATOM 670 O O . ALA A 1 86 ? 40.953 33.193 -81.483 1.00 72.12 86 ALA A O 1
ATOM 671 N N . ASN A 1 87 ? 41.672 35.221 -82.039 1.00 70.81 87 ASN A N 1
ATOM 672 C CA . ASN A 1 87 ? 42.983 35.104 -81.402 1.00 70.81 87 ASN A CA 1
ATOM 673 C C . ASN A 1 87 ? 43.189 36.425 -80.654 1.00 70.81 87 ASN A C 1
ATOM 675 O O . ASN A 1 87 ? 43.896 37.316 -81.145 1.00 70.81 87 ASN A O 1
ATOM 679 N N . ASP A 1 88 ? 42.388 36.621 -79.612 1.00 67.69 88 ASP A N 1
ATOM 680 C CA . ASP A 1 88 ? 42.253 37.836 -78.813 1.00 67.69 88 ASP A CA 1
ATOM 681 C C . ASP A 1 88 ? 42.855 37.724 -77.400 1.00 67.69 88 ASP A C 1
ATOM 683 O O . ASP A 1 88 ? 43.009 38.760 -76.751 1.00 67.69 88 ASP A O 1
ATOM 687 N N . GLY A 1 89 ? 43.306 36.530 -77.000 1.00 63.72 89 GLY A N 1
ATOM 688 C CA . GLY A 1 89 ? 43.940 36.243 -75.710 1.00 63.72 89 GLY A CA 1
ATOM 689 C C . GLY A 1 89 ? 43.007 35.602 -74.675 1.00 63.72 89 GLY A C 1
ATOM 690 O O . GLY A 1 89 ? 43.491 35.082 -73.667 1.00 63.72 89 GLY A O 1
ATOM 691 N N . ASP A 1 90 ? 41.691 35.564 -74.916 1.00 68.50 90 ASP A N 1
ATOM 692 C CA . ASP A 1 90 ? 40.715 35.041 -73.956 1.00 68.50 90 ASP A CA 1
ATOM 693 C C . ASP A 1 90 ? 40.506 33.522 -74.141 1.00 68.50 90 ASP A C 1
ATOM 695 O O . ASP A 1 90 ? 39.855 33.072 -75.078 1.00 68.50 90 ASP A O 1
ATOM 699 N N . ASN A 1 91 ? 40.988 32.699 -73.196 1.00 72.62 91 ASN A N 1
ATOM 700 C CA . ASN A 1 91 ? 40.714 31.254 -73.229 1.00 72.62 91 ASN A CA 1
ATOM 701 C C . ASN A 1 91 ? 39.214 30.984 -73.024 1.00 72.62 91 ASN A C 1
ATOM 703 O O . ASN A 1 91 ? 38.693 31.228 -71.929 1.00 72.62 91 ASN A O 1
ATOM 707 N N . THR A 1 92 ? 38.528 30.422 -74.019 1.00 77.75 92 THR A N 1
ATOM 708 C CA . THR A 1 92 ? 37.065 30.280 -73.998 1.00 77.75 92 THR A CA 1
ATOM 709 C C . THR A 1 92 ? 36.614 28.832 -73.769 1.00 77.75 92 THR A C 1
ATOM 711 O O . THR A 1 92 ? 37.160 27.904 -74.352 1.00 77.75 92 THR A O 1
ATOM 714 N N . MET A 1 93 ? 35.574 28.590 -72.956 1.00 82.44 93 MET A N 1
ATOM 715 C CA . MET A 1 93 ? 34.949 27.257 -72.807 1.00 82.44 93 MET A CA 1
ATOM 716 C C . MET A 1 93 ? 33.443 27.286 -73.086 1.00 82.44 93 MET A C 1
ATOM 718 O O . MET A 1 93 ? 32.722 28.133 -72.560 1.00 82.44 93 MET A O 1
ATOM 722 N N . GLY A 1 94 ? 32.928 26.298 -73.825 1.00 82.44 94 GLY A N 1
ATOM 723 C CA . GLY A 1 94 ? 31.481 26.130 -73.982 1.00 82.44 94 GLY A CA 1
ATOM 724 C C . GLY A 1 94 ? 31.043 25.051 -74.969 1.00 82.44 94 GLY A C 1
ATOM 725 O O . GLY A 1 94 ? 31.852 24.367 -75.596 1.00 82.44 94 GLY A O 1
ATOM 726 N N . PHE A 1 95 ? 29.724 24.897 -75.111 1.00 84.69 95 PHE A N 1
ATOM 727 C CA . PHE A 1 95 ? 29.138 24.013 -76.114 1.00 84.69 95 PHE A CA 1
ATOM 728 C C . PHE A 1 95 ? 29.064 24.704 -77.479 1.00 84.69 95 PHE A C 1
ATOM 730 O O . PHE A 1 95 ? 28.309 25.662 -77.653 1.00 84.69 95 PHE A O 1
ATOM 737 N N . LEU A 1 96 ? 29.779 24.176 -78.473 1.00 85.38 96 LEU A N 1
ATOM 738 C CA . LEU A 1 96 ? 29.767 24.698 -79.841 1.00 85.38 96 LEU A CA 1
ATOM 739 C C . LEU A 1 96 ? 29.222 23.633 -80.792 1.00 85.38 96 LEU A C 1
ATOM 741 O O . LEU A 1 96 ? 29.709 22.515 -80.824 1.00 85.38 96 LEU A O 1
ATOM 745 N N . GLY A 1 97 ? 28.182 23.938 -81.568 1.00 83.56 97 GLY A N 1
ATOM 746 C CA . GLY A 1 97 ? 27.625 22.971 -82.523 1.00 83.56 97 GLY A CA 1
ATOM 747 C C . GLY A 1 97 ? 28.560 22.692 -83.706 1.00 83.56 97 GLY A C 1
ATOM 748 O O . GLY A 1 97 ? 29.379 23.532 -84.060 1.00 83.56 97 GLY A O 1
ATOM 749 N N . GLU A 1 98 ? 28.366 21.556 -84.388 1.00 86.31 98 GLU A N 1
ATOM 750 C CA . GLU A 1 98 ? 29.135 21.130 -85.579 1.00 86.31 98 GLU A CA 1
ATOM 751 C C . GLU A 1 98 ? 29.316 22.247 -86.625 1.00 86.31 98 GLU A C 1
ATOM 753 O O . GLU A 1 98 ? 30.396 22.430 -87.178 1.00 86.31 98 GLU A O 1
ATOM 758 N N . ALA A 1 99 ? 28.258 23.025 -86.880 1.00 84.38 99 ALA A N 1
ATOM 759 C CA . ALA A 1 99 ? 28.298 24.130 -87.834 1.00 84.38 99 ALA A CA 1
ATOM 760 C C . ALA A 1 99 ? 29.220 25.276 -87.382 1.00 84.38 99 ALA A C 1
ATOM 762 O O . ALA A 1 99 ? 29.898 25.855 -88.227 1.00 84.38 99 ALA A O 1
ATOM 763 N N . GLY A 1 100 ? 29.252 25.573 -86.078 1.00 83.75 100 GLY A N 1
ATOM 764 C CA . GLY A 1 100 ? 30.130 26.584 -85.485 1.00 83.75 100 GLY A CA 1
ATOM 765 C C . GLY A 1 100 ? 31.579 26.107 -85.415 1.00 83.75 100 GLY A C 1
ATOM 766 O O . GLY A 1 100 ? 32.485 26.810 -85.842 1.00 83.75 100 GLY A O 1
ATOM 767 N N . LEU A 1 101 ? 31.803 24.857 -84.997 1.00 84.94 101 LEU A N 1
ATOM 768 C CA . LEU A 1 101 ? 33.138 24.254 -84.992 1.00 84.94 101 LEU A CA 1
ATOM 769 C C . LEU A 1 101 ? 33.756 24.254 -86.405 1.00 84.94 101 LEU A C 1
ATOM 771 O O . LEU A 1 101 ? 34.946 24.524 -86.581 1.00 84.94 101 LEU A O 1
ATOM 775 N N . ASN A 1 102 ? 32.935 23.996 -87.428 1.00 85.81 102 ASN A N 1
ATOM 776 C CA . ASN A 1 102 ? 33.374 24.047 -88.816 1.00 85.81 102 ASN A CA 1
ATOM 777 C C . ASN A 1 102 ? 33.619 25.473 -89.326 1.00 85.81 102 ASN A C 1
ATOM 779 O O . ASN A 1 102 ? 34.586 25.677 -90.060 1.00 85.81 102 ASN A O 1
ATOM 783 N N . SER A 1 103 ? 32.764 26.443 -88.978 1.00 83.56 103 SER A N 1
ATOM 784 C CA . SER A 1 103 ? 32.920 27.827 -89.443 1.00 83.56 103 SER A CA 1
ATOM 785 C C . SER A 1 103 ? 34.124 28.519 -88.822 1.00 83.56 103 SER A C 1
ATOM 787 O O . SER A 1 103 ? 34.870 29.164 -89.558 1.00 83.56 103 SER A O 1
ATOM 789 N N . GLU A 1 104 ? 34.325 28.345 -87.515 1.00 81.75 104 GLU A N 1
ATOM 790 C CA . GLU A 1 104 ? 35.370 29.040 -86.760 1.00 81.75 104 GLU A CA 1
ATOM 791 C C . GLU A 1 104 ? 36.736 28.352 -86.902 1.00 81.75 104 GLU A C 1
ATOM 793 O O . GLU A 1 104 ? 37.739 29.012 -87.167 1.00 81.75 104 GLU A O 1
ATOM 798 N N . TYR A 1 105 ? 36.783 27.015 -86.836 1.00 81.12 105 TYR A N 1
ATOM 799 C CA . TYR A 1 105 ? 38.052 26.269 -86.786 1.00 81.12 105 TYR A CA 1
ATOM 800 C C . TYR A 1 105 ? 38.303 25.359 -87.994 1.00 81.12 105 TYR A C 1
ATOM 802 O O . TYR A 1 105 ? 39.385 24.790 -88.133 1.00 81.12 105 TYR A O 1
ATOM 810 N N . GLY A 1 106 ? 37.322 25.179 -88.886 1.00 82.88 106 GLY A N 1
ATOM 811 C CA . GLY A 1 106 ? 37.427 24.219 -89.993 1.00 82.88 106 GLY A CA 1
ATOM 812 C C . GLY A 1 106 ? 37.444 22.754 -89.543 1.00 82.88 106 GLY A C 1
ATOM 813 O O . GLY A 1 106 ? 37.825 21.882 -90.328 1.00 82.88 106 GLY A O 1
ATOM 814 N N . LEU A 1 107 ? 37.045 22.485 -88.297 1.00 82.94 107 LEU A N 1
ATOM 815 C CA . LEU A 1 107 ? 37.013 21.158 -87.687 1.00 82.94 107 LEU A CA 1
ATOM 816 C C . LEU A 1 107 ? 35.610 20.528 -87.800 1.00 82.94 107 LEU A C 1
ATOM 818 O O . LEU A 1 107 ? 34.669 21.115 -88.340 1.00 82.94 107 LEU A O 1
ATOM 822 N N . SER A 1 108 ? 35.490 19.283 -87.350 1.00 83.38 108 SER A N 1
ATOM 823 C CA . SER A 1 108 ? 34.252 18.499 -87.291 1.00 83.38 108 SER A CA 1
ATOM 824 C C . SER A 1 108 ? 34.333 17.603 -86.062 1.00 83.38 108 SER A C 1
ATOM 826 O O . SER A 1 108 ? 35.424 17.114 -85.749 1.00 83.38 108 SER A O 1
ATOM 828 N N . TYR A 1 109 ? 33.220 17.371 -85.358 1.00 81.19 109 TYR A N 1
ATOM 829 C CA . TYR A 1 109 ? 33.277 16.499 -84.189 1.00 81.19 109 TYR A CA 1
ATOM 830 C C . TYR A 1 109 ? 33.538 15.052 -84.579 1.00 81.19 109 TYR A C 1
ATOM 832 O O . TYR A 1 109 ? 34.259 14.383 -83.856 1.00 81.19 109 TYR A O 1
ATOM 840 N N . ALA A 1 110 ? 33.025 14.561 -85.710 1.00 76.75 110 ALA A N 1
ATOM 841 C CA . ALA A 1 110 ? 33.101 13.146 -86.093 1.00 76.75 110 ALA A CA 1
ATOM 842 C C . ALA A 1 110 ? 32.772 12.184 -84.919 1.00 76.75 110 ALA A C 1
ATOM 844 O O . ALA A 1 110 ? 31.598 11.924 -84.668 1.00 76.75 110 ALA A O 1
ATOM 845 N N . SER A 1 111 ? 33.792 11.668 -84.212 1.00 67.81 111 SER A N 1
ATOM 846 C CA . SER A 1 111 ? 33.697 10.807 -83.017 1.00 67.81 111 SER A CA 1
ATOM 847 C C . SER A 1 111 ? 34.341 11.398 -81.746 1.00 67.81 111 SER A C 1
ATOM 849 O O . SER A 1 111 ? 34.598 10.665 -80.794 1.00 67.81 111 SER A O 1
ATOM 851 N N . ALA A 1 112 ? 34.662 12.690 -81.737 1.00 76.00 112 ALA A N 1
ATOM 852 C CA . ALA A 1 112 ? 35.247 13.408 -80.611 1.00 76.00 112 ALA A CA 1
ATOM 853 C C . ALA A 1 112 ? 34.164 13.932 -79.656 1.00 76.00 112 ALA A C 1
ATOM 855 O O . ALA A 1 112 ? 33.086 14.368 -80.076 1.00 76.00 112 ALA A O 1
ATOM 856 N N . LEU A 1 113 ? 34.479 13.902 -78.360 1.00 82.19 113 LEU A N 1
ATOM 857 C CA . LEU A 1 113 ? 33.624 14.446 -77.301 1.00 82.19 113 LEU A CA 1
ATOM 858 C C . LEU A 1 113 ? 33.799 15.960 -77.172 1.00 82.19 113 LEU A C 1
ATOM 860 O O . LEU A 1 113 ? 32.830 16.688 -76.958 1.00 82.19 113 LEU A O 1
ATOM 864 N N . ALA A 1 114 ? 35.035 16.419 -77.332 1.00 86.38 114 ALA A N 1
ATOM 865 C CA . ALA A 1 114 ? 35.435 17.804 -77.209 1.00 86.38 114 ALA A CA 1
ATOM 866 C C . ALA A 1 114 ? 36.688 18.074 -78.055 1.00 86.38 114 ALA A C 1
ATOM 868 O O . ALA A 1 114 ? 37.278 17.145 -78.613 1.00 86.38 114 ALA A O 1
ATOM 869 N N . TRP A 1 115 ? 37.034 19.351 -78.180 1.00 84.44 115 TRP A N 1
ATOM 870 C CA . TRP A 1 115 ? 38.260 19.830 -78.803 1.00 84.44 115 TRP A CA 1
ATOM 871 C C . TRP A 1 115 ? 38.812 20.994 -77.988 1.00 84.44 115 TRP A C 1
ATOM 873 O O . TRP A 1 115 ? 38.075 21.954 -77.774 1.00 84.44 115 TRP A O 1
ATOM 883 N N . THR A 1 116 ? 40.096 20.956 -77.645 1.00 85.25 116 THR A N 1
ATOM 884 C CA . THR A 1 116 ? 40.859 22.156 -77.288 1.00 85.25 116 THR A CA 1
ATOM 885 C C . THR A 1 116 ? 41.720 22.606 -78.465 1.00 85.25 116 THR A C 1
ATOM 887 O O . THR A 1 116 ? 42.514 21.831 -79.005 1.00 85.25 116 THR A O 1
ATOM 890 N N . VAL A 1 117 ? 41.577 23.863 -78.879 1.00 80.25 117 VAL A N 1
ATOM 891 C CA . VAL A 1 117 ? 42.401 24.483 -79.923 1.00 80.25 117 VAL A CA 1
ATOM 892 C C . VAL A 1 117 ? 43.180 25.628 -79.312 1.00 80.25 117 VAL A C 1
ATOM 894 O O . VAL A 1 117 ? 42.586 26.565 -78.801 1.00 80.25 117 VAL A O 1
ATOM 897 N N . CYS A 1 118 ? 44.506 25.556 -79.409 1.00 74.75 118 CYS A N 1
ATOM 898 C CA . CYS A 1 118 ? 45.389 26.603 -78.918 1.00 74.75 118 CYS A CA 1
ATOM 899 C C . CYS A 1 118 ? 46.094 27.336 -80.059 1.00 74.75 118 CYS A C 1
ATOM 901 O O . CYS A 1 118 ? 46.621 26.716 -80.992 1.00 74.75 118 CYS A O 1
ATOM 903 N N . TRP A 1 119 ? 46.164 28.658 -79.957 1.00 70.06 119 TRP A N 1
ATOM 904 C CA . TRP A 1 119 ? 46.982 29.506 -80.809 1.00 70.06 119 TRP A CA 1
ATOM 905 C C . TRP A 1 119 ? 48.355 29.724 -80.200 1.00 70.06 119 TRP A C 1
ATOM 907 O O . TRP A 1 119 ? 48.530 29.794 -78.986 1.00 70.06 119 TRP A O 1
ATOM 917 N N . SER A 1 120 ? 49.350 29.843 -81.077 1.00 63.34 120 SER A N 1
ATOM 918 C CA . SER A 1 120 ? 50.714 30.143 -80.669 1.00 63.34 120 SER A CA 1
ATOM 919 C C . SER A 1 120 ? 51.345 31.224 -81.529 1.00 63.34 120 SER A C 1
ATOM 921 O O . SER A 1 120 ? 51.320 31.120 -82.763 1.00 63.34 120 SER A O 1
ATOM 923 N N . SER A 1 121 ? 52.016 32.191 -80.910 1.00 56.06 121 SER A N 1
ATOM 924 C CA . SER A 1 121 ? 52.805 33.181 -81.631 1.00 56.06 121 SER A CA 1
ATOM 925 C C . SER A 1 121 ? 54.042 32.530 -82.249 1.00 56.06 121 SER A C 1
ATOM 927 O O . SER A 1 121 ? 54.942 32.018 -81.575 1.00 56.06 121 SER A O 1
ATOM 929 N N . VAL A 1 122 ? 54.129 32.619 -83.578 1.00 49.22 122 VAL A N 1
ATOM 930 C CA . VAL A 1 122 ? 55.292 32.190 -84.375 1.00 49.22 122 VAL A CA 1
ATOM 931 C C . VAL A 1 122 ? 56.584 32.947 -84.036 1.00 49.22 122 VAL A C 1
ATOM 933 O O . VAL A 1 122 ? 57.658 32.509 -84.443 1.00 49.22 122 VAL A O 1
ATOM 936 N N . PHE A 1 123 ? 56.514 34.062 -83.299 1.00 44.56 123 PHE A N 1
ATOM 937 C CA . PHE A 1 123 ? 57.694 34.839 -82.901 1.00 44.56 123 PHE A CA 1
ATOM 938 C C . PHE A 1 123 ? 58.285 34.414 -81.554 1.00 44.56 123 PHE A C 1
ATOM 940 O O . PHE A 1 123 ? 59.457 34.691 -81.302 1.00 44.56 123 PHE A O 1
ATOM 947 N N . THR A 1 124 ? 57.507 33.748 -80.702 1.00 50.47 124 THR A N 1
ATOM 948 C CA . THR A 1 124 ? 57.918 33.404 -79.334 1.00 50.47 124 THR A CA 1
ATOM 949 C C . THR A 1 124 ? 57.923 31.903 -79.066 1.00 50.47 124 THR A C 1
ATOM 951 O O . THR A 1 124 ? 58.599 31.482 -78.128 1.00 50.47 124 THR A O 1
ATOM 954 N N . GLY A 1 125 ? 57.223 31.099 -79.878 1.00 49.00 125 GLY A N 1
ATOM 955 C CA . GLY A 1 125 ? 57.040 29.674 -79.603 1.00 49.00 125 GLY A CA 1
ATOM 956 C C . GLY A 1 125 ? 56.283 29.459 -78.291 1.00 49.00 125 GLY A C 1
ATOM 957 O O . GLY A 1 125 ? 56.683 28.612 -77.499 1.00 49.00 125 GLY A O 1
ATOM 958 N N . ARG A 1 126 ? 55.238 30.265 -78.047 1.00 58.31 126 ARG A N 1
ATOM 959 C CA . ARG A 1 126 ? 54.406 30.269 -76.826 1.00 58.31 126 ARG A CA 1
ATOM 960 C C . ARG A 1 126 ? 52.930 30.116 -77.173 1.00 58.31 126 ARG A C 1
ATOM 962 O O . ARG A 1 126 ? 52.556 30.514 -78.272 1.00 58.31 126 ARG A O 1
ATOM 969 N N . LEU A 1 127 ? 52.142 29.530 -76.271 1.00 60.06 127 LEU A N 1
ATOM 970 C CA . LEU A 1 127 ? 50.681 29.507 -76.381 1.00 60.06 127 LEU A CA 1
ATOM 971 C C . LEU A 1 127 ? 50.145 30.878 -75.956 1.00 60.06 127 LEU A C 1
ATOM 973 O O . LEU A 1 127 ? 50.544 31.375 -74.905 1.00 60.06 127 LEU A O 1
ATOM 977 N N . ASP A 1 128 ? 49.310 31.485 -76.794 1.00 61.66 128 ASP A N 1
ATOM 978 C CA . ASP A 1 128 ? 48.728 32.807 -76.540 1.00 61.66 128 ASP A CA 1
ATOM 979 C C . ASP A 1 128 ? 47.283 32.677 -76.016 1.00 61.66 128 ASP A C 1
ATOM 981 O O . ASP A 1 128 ? 46.926 33.371 -75.070 1.00 61.66 128 ASP A O 1
ATOM 985 N N . GLU A 1 129 ? 46.500 31.735 -76.558 1.00 71.12 129 GLU A N 1
ATOM 986 C CA . GLU A 1 129 ? 45.076 31.507 -76.254 1.00 71.12 129 GLU A CA 1
ATOM 987 C C . GLU A 1 129 ? 44.704 30.042 -76.530 1.00 71.12 129 GLU A C 1
ATOM 989 O O . GLU A 1 129 ? 45.262 29.433 -77.448 1.00 71.12 129 GLU A O 1
ATOM 994 N N . CYS A 1 130 ? 43.766 29.479 -75.768 1.00 76.44 130 CYS A N 1
ATOM 995 C CA . CYS A 1 130 ? 43.198 28.149 -75.957 1.00 76.44 130 CYS A CA 1
ATOM 996 C C . CYS A 1 130 ? 41.679 28.129 -75.737 1.00 76.44 130 CYS A C 1
ATOM 998 O O . CYS A 1 130 ? 41.200 28.422 -74.642 1.00 76.44 130 CYS A O 1
ATOM 1000 N N . ASP A 1 131 ? 40.946 27.627 -76.729 1.00 80.81 131 ASP A N 1
ATOM 1001 C CA . ASP A 1 131 ? 39.498 27.441 -76.664 1.00 80.81 131 ASP A CA 1
ATOM 1002 C C . ASP A 1 131 ? 39.118 25.972 -76.507 1.00 80.81 131 ASP A C 1
ATOM 1004 O O . ASP A 1 131 ? 39.619 25.117 -77.237 1.00 80.81 131 ASP A O 1
ATOM 1008 N N . MET A 1 132 ? 38.187 25.685 -75.595 1.00 86.00 132 MET A N 1
ATOM 1009 C CA . MET A 1 132 ? 37.599 24.373 -75.341 1.00 86.00 132 MET A CA 1
ATOM 1010 C C . MET A 1 132 ? 36.147 24.308 -75.833 1.00 86.00 132 MET A C 1
ATOM 1012 O O . MET A 1 132 ? 35.239 24.945 -75.290 1.00 86.00 132 MET A O 1
ATOM 1016 N N . MET A 1 133 ? 35.903 23.443 -76.813 1.00 88.19 133 MET A N 1
ATOM 1017 C CA . MET A 1 133 ? 34.603 23.255 -77.450 1.00 88.19 133 MET A CA 1
ATOM 1018 C C . MET A 1 133 ? 34.041 21.868 -77.146 1.00 88.19 133 MET A C 1
ATOM 1020 O O . MET A 1 133 ? 34.508 20.856 -77.672 1.00 88.19 133 MET A O 1
ATOM 1024 N N . LEU A 1 134 ? 32.959 21.813 -76.376 1.00 87.00 134 LEU A N 1
ATOM 1025 C CA . LEU A 1 134 ? 32.244 20.580 -76.041 1.00 87.00 134 LEU A CA 1
ATOM 1026 C C . LEU A 1 134 ? 31.155 20.284 -77.079 1.00 87.00 134 LEU A C 1
ATOM 1028 O O . LEU A 1 134 ? 30.425 21.188 -77.479 1.00 87.00 134 LEU A O 1
ATOM 1032 N N . ASN A 1 135 ? 30.998 19.022 -77.489 1.00 87.25 135 ASN A N 1
ATOM 1033 C CA . ASN A 1 135 ? 30.004 18.628 -78.491 1.00 87.25 135 ASN A CA 1
ATOM 1034 C C . ASN A 1 135 ? 28.564 18.654 -77.927 1.00 87.25 135 ASN A C 1
ATOM 1036 O O . ASN A 1 135 ? 28.198 17.744 -77.177 1.00 87.25 135 ASN A O 1
ATOM 1040 N N . PRO A 1 136 ? 27.685 19.605 -78.306 1.00 86.12 136 PRO A N 1
ATOM 1041 C CA . PRO A 1 136 ? 26.324 19.679 -77.766 1.00 86.12 136 PRO A CA 1
ATOM 1042 C C . PRO A 1 136 ? 25.403 18.545 -78.232 1.00 86.12 136 PRO A C 1
ATOM 1044 O O . PRO A 1 136 ? 24.307 18.398 -77.698 1.00 86.12 136 PRO A O 1
ATOM 1047 N N . ALA A 1 137 ? 25.793 17.763 -79.246 1.00 83.12 137 ALA A N 1
ATOM 1048 C CA . ALA A 1 137 ? 24.972 16.671 -79.768 1.00 83.12 137 ALA A CA 1
ATOM 1049 C C . ALA A 1 137 ? 25.035 15.397 -78.902 1.00 83.12 137 ALA A C 1
ATOM 1051 O O . ALA A 1 137 ? 24.296 14.446 -79.165 1.00 83.12 137 ALA A O 1
ATOM 1052 N N . LEU A 1 138 ? 25.906 15.365 -77.887 1.00 83.31 138 LEU A N 1
ATOM 1053 C CA . LEU A 1 138 ? 26.067 14.232 -76.979 1.00 83.31 138 LEU A CA 1
ATOM 1054 C C . LEU A 1 138 ? 25.220 14.402 -75.706 1.00 83.31 138 LEU A C 1
ATOM 1056 O O . LEU A 1 138 ? 25.071 15.520 -75.209 1.00 83.31 138 LEU A O 1
ATOM 1060 N N . PRO A 1 139 ? 24.673 13.311 -75.137 1.00 83.69 139 PRO A N 1
ATOM 1061 C CA . PRO A 1 139 ? 23.883 13.387 -73.914 1.00 83.69 139 PRO A CA 1
ATOM 1062 C C . PRO A 1 139 ? 24.799 13.459 -72.685 1.00 83.69 139 PRO A C 1
ATOM 1064 O O . PRO A 1 139 ? 25.032 12.451 -72.030 1.00 83.69 139 PRO A O 1
ATOM 1067 N N . TRP A 1 140 ? 25.364 14.629 -72.395 1.00 83.44 140 TRP A N 1
ATOM 1068 C CA . TRP A 1 140 ? 26.304 14.811 -71.283 1.00 83.44 140 TRP A CA 1
ATOM 1069 C C . TRP A 1 140 ? 25.727 14.393 -69.931 1.00 83.44 140 TRP A C 1
ATOM 1071 O O . TRP A 1 140 ? 24.563 14.648 -69.620 1.00 83.44 140 TRP A O 1
ATOM 1081 N N . SER A 1 141 ? 26.574 13.772 -69.113 1.00 76.88 141 SER A N 1
ATOM 1082 C CA . SER A 1 141 ? 26.224 13.273 -67.786 1.00 76.88 141 SER A CA 1
ATOM 1083 C C . SER A 1 141 ? 27.222 13.768 -66.738 1.00 76.88 141 SER A C 1
ATOM 1085 O O . SER A 1 141 ? 28.429 13.795 -66.984 1.00 76.88 141 SER A O 1
ATOM 1087 N N . LEU A 1 142 ? 26.711 14.125 -65.555 1.00 72.19 142 LEU A N 1
ATOM 1088 C CA . LEU A 1 142 ? 27.503 14.308 -64.326 1.00 72.19 142 LEU A CA 1
ATOM 1089 C C . LEU A 1 142 ? 27.681 12.992 -63.553 1.00 72.19 142 LEU A C 1
ATOM 1091 O O . LEU A 1 142 ? 28.422 12.919 -62.583 1.00 72.19 142 LEU A O 1
ATOM 1095 N N . SER A 1 143 ? 26.980 11.934 -63.963 1.00 66.25 143 SER A N 1
ATOM 1096 C CA . SER A 1 143 ? 27.246 10.576 -63.494 1.00 66.25 143 SER A CA 1
ATOM 1097 C C . SER A 1 143 ? 28.314 9.923 -64.380 1.00 66.25 143 SER A C 1
ATOM 1099 O O . SER A 1 143 ? 28.248 10.103 -65.600 1.00 66.25 143 SER A O 1
ATOM 1101 N N . PRO A 1 144 ? 29.251 9.142 -63.815 1.00 63.06 144 PRO A N 1
ATOM 1102 C CA . PRO A 1 144 ? 30.300 8.481 -64.588 1.00 63.06 144 PRO A CA 1
ATOM 1103 C C . PRO A 1 144 ? 29.730 7.589 -65.708 1.00 63.06 144 PRO A C 1
ATOM 1105 O O . PRO A 1 144 ? 29.127 6.552 -65.430 1.00 63.06 144 PRO A O 1
ATOM 1108 N N . ASP A 1 145 ? 29.952 7.977 -66.966 1.00 59.75 145 ASP A N 1
ATOM 1109 C CA . ASP A 1 145 ? 29.576 7.239 -68.182 1.00 59.75 145 ASP A CA 1
ATOM 1110 C C . ASP A 1 145 ? 30.798 7.158 -69.119 1.00 59.75 145 ASP A C 1
ATOM 1112 O O . ASP A 1 145 ? 31.426 8.187 -69.385 1.00 59.75 145 ASP A O 1
ATOM 1116 N N . PRO A 1 146 ? 31.171 5.969 -69.632 1.00 57.84 146 PRO A N 1
ATOM 1117 C CA . PRO A 1 146 ? 32.315 5.821 -70.532 1.00 57.84 146 PRO A CA 1
ATOM 1118 C C . PRO A 1 146 ? 32.223 6.625 -71.841 1.00 57.84 146 PRO A C 1
ATOM 1120 O O . PRO A 1 146 ? 33.246 6.780 -72.500 1.00 57.84 146 PRO A O 1
ATOM 1123 N N . SER A 1 147 ? 31.050 7.125 -72.242 1.00 63.25 147 SER A N 1
ATOM 1124 C CA . SER A 1 147 ? 30.856 7.739 -73.562 1.00 63.25 147 SER A CA 1
ATOM 1125 C C . SER A 1 147 ? 30.735 9.271 -73.591 1.00 63.25 147 SER A C 1
ATOM 1127 O O . SER A 1 147 ? 30.787 9.843 -74.674 1.00 63.25 147 SER A O 1
ATOM 1129 N N . ASN A 1 148 ? 30.569 9.947 -72.447 1.00 74.62 148 ASN A N 1
ATOM 1130 C CA . ASN A 1 148 ? 30.067 11.339 -72.391 1.00 74.62 148 ASN A CA 1
ATOM 1131 C C . ASN A 1 148 ? 30.059 11.919 -70.956 1.00 74.62 148 ASN A C 1
ATOM 1133 O O . ASN A 1 148 ? 29.209 12.743 -70.595 1.00 74.62 148 ASN A O 1
ATOM 1137 N N . PHE A 1 149 ? 31.003 11.488 -70.113 1.00 78.50 149 PHE A N 1
ATOM 1138 C CA . PHE A 1 149 ? 31.180 12.039 -68.772 1.00 78.50 149 PHE A CA 1
ATOM 1139 C C . PHE A 1 149 ? 31.790 13.444 -68.825 1.00 78.50 149 PHE A C 1
ATOM 1141 O O . PHE A 1 149 ? 32.934 13.630 -69.250 1.00 78.50 149 PHE A O 1
ATOM 1148 N N . PHE A 1 150 ? 31.014 14.435 -68.382 1.00 79.81 150 PHE A N 1
ATOM 1149 C CA . PHE A 1 150 ? 31.347 15.852 -68.520 1.00 79.81 150 PHE A CA 1
ATOM 1150 C C . PHE A 1 150 ? 32.625 16.228 -67.769 1.00 79.81 150 PHE A C 1
ATOM 1152 O O . PHE A 1 150 ? 33.555 16.759 -68.367 1.00 79.81 150 PHE A O 1
ATOM 1159 N N . GLN A 1 151 ? 32.705 15.885 -66.483 1.00 77.44 151 GLN A N 1
ATOM 1160 C CA . GLN A 1 151 ? 33.813 16.287 -65.618 1.00 77.44 151 GLN A CA 1
ATOM 1161 C C . GLN A 1 151 ? 35.157 15.723 -66.101 1.00 77.44 151 GLN A C 1
ATOM 1163 O O . GLN A 1 151 ? 36.092 16.480 -66.338 1.00 77.44 151 GLN A O 1
ATOM 1168 N N . SER A 1 152 ? 35.236 14.420 -66.385 1.00 76.69 152 SER A N 1
ATOM 1169 C CA . SER A 1 152 ? 36.471 13.829 -66.924 1.00 76.69 152 SER A CA 1
ATOM 1170 C C . SER A 1 152 ? 36.873 14.403 -68.284 1.00 76.69 152 SER A C 1
ATOM 1172 O O . SER A 1 152 ? 38.065 14.473 -68.567 1.00 76.69 152 SER A O 1
ATOM 1174 N N . THR A 1 153 ? 35.915 14.802 -69.127 1.00 81.69 153 THR A N 1
ATOM 1175 C CA . THR A 1 153 ? 36.241 15.404 -70.428 1.00 81.69 153 THR A CA 1
ATOM 1176 C C . THR A 1 153 ? 36.778 16.821 -70.252 1.00 81.69 153 THR A C 1
ATOM 1178 O O . THR A 1 153 ? 37.810 17.146 -70.822 1.00 81.69 153 THR A O 1
ATOM 1181 N N . VAL A 1 154 ? 36.156 17.638 -69.398 1.00 82.19 154 VAL A N 1
ATOM 1182 C CA . VAL A 1 154 ? 36.681 18.973 -69.061 1.00 82.19 154 VAL A CA 1
ATOM 1183 C C . VAL A 1 154 ? 38.079 18.873 -68.444 1.00 82.19 154 VAL A C 1
ATOM 1185 O O . VAL A 1 154 ? 38.965 19.639 -68.813 1.00 82.19 154 VAL A O 1
ATOM 1188 N N . LEU A 1 155 ? 38.307 17.904 -67.552 1.00 80.50 155 LEU A N 1
ATOM 1189 C CA . LEU A 1 155 ? 39.613 17.671 -66.935 1.00 80.50 155 LEU A CA 1
ATOM 1190 C C . LEU A 1 155 ? 40.691 17.310 -67.973 1.00 80.50 155 LEU A C 1
ATOM 1192 O O . LEU A 1 155 ? 41.807 17.816 -67.883 1.00 80.50 155 LEU A O 1
ATOM 1196 N N . HIS A 1 156 ? 40.356 16.490 -68.973 1.00 82.75 156 HIS A N 1
ATOM 1197 C CA . HIS A 1 156 ? 41.238 16.145 -70.095 1.00 82.75 156 HIS A CA 1
ATOM 1198 C C . HIS A 1 156 ? 41.611 17.379 -70.914 1.00 82.75 156 HIS A C 1
ATOM 1200 O O . HIS A 1 156 ? 42.782 17.746 -71.014 1.00 82.75 156 HIS A O 1
ATOM 1206 N N . GLU A 1 157 ? 40.596 18.057 -71.441 1.00 81.94 157 GLU A N 1
ATOM 1207 C CA . GLU A 1 157 ? 40.762 19.187 -72.349 1.00 81.94 157 GLU A CA 1
ATOM 1208 C C . GLU A 1 157 ? 41.477 20.369 -71.672 1.00 81.94 157 GLU A C 1
ATOM 1210 O O . GLU A 1 157 ? 42.233 21.092 -72.319 1.00 81.94 157 GLU A O 1
ATOM 1215 N N . ALA A 1 158 ? 41.311 20.537 -70.355 1.00 79.88 158 ALA A N 1
ATOM 1216 C CA . ALA A 1 158 ? 42.025 21.545 -69.577 1.00 79.88 158 ALA A CA 1
ATOM 1217 C C . ALA A 1 158 ? 43.540 21.290 -69.496 1.00 79.88 158 ALA A C 1
ATOM 1219 O O . ALA A 1 158 ? 44.313 22.239 -69.373 1.00 79.88 158 ALA A O 1
ATOM 1220 N N . GLY A 1 159 ? 44.006 20.044 -69.613 1.00 77.25 159 GLY A N 1
ATOM 1221 C CA . GLY A 1 159 ? 45.447 19.800 -69.670 1.00 77.25 159 GLY A CA 1
ATOM 1222 C C . GLY A 1 159 ? 46.070 20.166 -71.021 1.00 77.25 159 GLY A C 1
ATOM 1223 O O . GLY A 1 159 ? 47.236 20.554 -71.043 1.00 77.25 159 GLY A O 1
ATOM 1224 N N . HIS A 1 160 ? 45.305 20.181 -72.120 1.00 75.38 160 HIS A N 1
ATOM 1225 C CA . HIS A 1 160 ? 45.760 20.800 -73.373 1.00 75.38 160 HIS A CA 1
ATOM 1226 C C . HIS A 1 160 ? 45.962 22.312 -73.217 1.00 75.38 160 HIS A C 1
ATOM 1228 O O . HIS A 1 160 ? 46.944 22.846 -73.728 1.00 75.38 160 HIS A O 1
ATOM 1234 N N . ILE A 1 161 ? 45.112 22.987 -72.430 1.00 76.25 161 ILE A N 1
ATOM 1235 C CA . ILE A 1 161 ? 45.302 24.405 -72.067 1.00 76.25 161 ILE A CA 1
ATOM 1236 C C . ILE A 1 161 ? 46.597 24.591 -71.254 1.00 76.25 161 ILE A C 1
ATOM 1238 O O . ILE A 1 161 ? 47.299 25.585 -71.414 1.00 76.25 161 ILE A O 1
ATOM 1242 N N . ARG A 1 162 ? 46.985 23.594 -70.446 1.00 72.19 162 ARG A N 1
ATOM 1243 C CA . ARG A 1 162 ? 48.285 23.538 -69.743 1.00 72.19 162 ARG A CA 1
ATOM 1244 C C . ARG A 1 162 ? 49.467 23.143 -70.641 1.00 72.19 162 ARG A C 1
ATOM 1246 O O . ARG A 1 162 ? 50.570 22.940 -70.139 1.00 72.19 162 ARG A O 1
ATOM 1253 N N . GLY A 1 163 ? 49.261 23.024 -71.951 1.00 68.75 163 GLY A N 1
ATOM 1254 C CA . GLY A 1 163 ? 50.302 22.685 -72.919 1.00 68.75 163 GLY A CA 1
ATOM 1255 C C . GLY A 1 163 ? 50.684 21.205 -72.954 1.00 68.75 163 GLY A C 1
ATOM 1256 O O . GLY A 1 163 ? 51.730 20.867 -73.508 1.00 68.75 163 GLY A O 1
ATOM 1257 N N . LEU A 1 164 ? 49.866 20.319 -72.377 1.00 73.19 164 LEU A N 1
ATOM 1258 C CA . LEU A 1 164 ? 50.084 18.880 -72.481 1.00 73.19 164 LEU A CA 1
ATOM 1259 C C . LEU A 1 164 ? 49.603 18.356 -73.832 1.00 73.19 164 LEU A C 1
ATOM 1261 O O . LEU A 1 164 ? 48.488 18.636 -74.265 1.00 73.19 164 LEU A O 1
ATOM 1265 N N . ASP A 1 165 ? 50.427 17.526 -74.460 1.00 73.56 165 ASP A N 1
ATOM 1266 C CA . ASP A 1 165 ? 50.026 16.729 -75.614 1.00 73.56 165 ASP A CA 1
ATOM 1267 C C . ASP A 1 165 ? 49.366 15.417 -75.170 1.00 73.56 165 ASP A C 1
ATOM 1269 O O . ASP A 1 165 ? 49.563 14.934 -74.052 1.00 73.56 165 ASP A O 1
ATOM 1273 N N . HIS A 1 166 ? 48.632 14.787 -76.089 1.00 77.50 166 HIS A N 1
ATOM 1274 C CA . HIS A 1 166 ? 48.103 13.448 -75.864 1.00 77.50 166 HIS A CA 1
ATOM 1275 C C . HIS A 1 166 ? 49.205 12.447 -75.499 1.00 77.50 166 HIS A C 1
ATOM 1277 O O . HIS A 1 166 ? 50.233 12.344 -76.178 1.00 77.50 166 HIS A O 1
ATOM 1283 N N . TYR A 1 167 ? 48.931 11.616 -74.497 1.00 68.25 167 TYR A N 1
ATOM 1284 C CA . TYR A 1 167 ? 49.851 10.589 -74.036 1.00 68.25 167 TYR A CA 1
ATOM 1285 C C . TYR A 1 167 ? 49.238 9.190 -74.138 1.00 68.25 167 TYR A C 1
ATOM 1287 O O . TYR A 1 167 ? 48.134 8.918 -73.677 1.00 68.25 167 TYR A O 1
ATOM 1295 N N . ASN A 1 168 ? 49.973 8.252 -74.741 1.00 64.00 168 ASN A N 1
ATOM 1296 C CA . ASN A 1 168 ? 49.473 6.904 -75.045 1.00 64.00 168 ASN A CA 1
ATOM 1297 C C . ASN A 1 168 ? 49.601 5.922 -73.861 1.00 64.00 168 ASN A C 1
ATOM 1299 O O . ASN A 1 168 ? 49.894 4.741 -74.061 1.00 64.00 168 ASN A O 1
ATOM 1303 N N . SER A 1 169 ? 49.395 6.392 -72.628 1.00 63.78 169 SER A N 1
ATOM 1304 C CA . SER A 1 169 ? 49.277 5.528 -71.448 1.00 63.78 169 SER A CA 1
ATOM 1305 C C . SER A 1 169 ? 47.813 5.256 -71.140 1.00 63.78 169 SER A C 1
ATOM 1307 O O . SER A 1 169 ? 46.998 6.170 -71.078 1.00 63.78 169 SER A O 1
ATOM 1309 N N . TYR A 1 170 ? 47.479 3.989 -70.897 1.00 59.12 170 TYR A N 1
ATOM 1310 C CA . TYR A 1 170 ? 46.110 3.543 -70.618 1.00 59.12 170 TYR A CA 1
ATOM 1311 C C . TYR A 1 170 ? 45.453 4.259 -69.423 1.00 59.12 170 TYR A C 1
ATOM 1313 O O . TYR A 1 170 ? 44.234 4.381 -69.390 1.00 59.12 170 TYR A O 1
ATOM 1321 N N . LEU A 1 171 ? 46.247 4.729 -68.455 1.00 59.66 171 LEU A N 1
ATOM 1322 C CA . LEU A 1 171 ? 45.749 5.406 -67.255 1.00 59.66 171 LEU A CA 1
ATOM 1323 C C . LEU A 1 171 ? 45.813 6.935 -67.334 1.00 59.66 171 LEU A C 1
ATOM 1325 O O . LEU A 1 171 ? 45.198 7.571 -66.500 1.00 59.66 171 LEU A O 1
ATOM 1329 N N . SER A 1 172 ? 46.518 7.512 -68.307 1.00 69.75 172 SER A N 1
ATOM 1330 C CA . SER A 1 172 ? 46.702 8.965 -68.430 1.00 69.75 172 SER A CA 1
ATOM 1331 C C . SER A 1 172 ? 45.374 9.701 -68.590 1.00 69.75 172 SER A C 1
ATOM 1333 O O . SER A 1 172 ? 44.544 9.279 -69.407 1.00 69.75 172 SER A O 1
ATOM 1335 N N . MET A 1 173 ? 45.196 10.826 -67.886 1.00 75.62 173 MET A N 1
ATOM 1336 C CA . MET A 1 173 ? 44.126 11.770 -68.201 1.00 75.62 173 MET A CA 1
ATOM 1337 C C . MET A 1 173 ? 44.271 12.216 -69.651 1.00 75.62 173 MET A C 1
ATOM 1339 O O . MET A 1 173 ? 43.271 12.208 -70.351 1.00 75.62 173 MET A O 1
ATOM 1343 N N . GLN A 1 174 ? 45.484 12.476 -70.149 1.00 76.25 174 GLN A N 1
ATOM 1344 C CA . GLN A 1 174 ? 45.764 12.877 -71.535 1.00 76.25 174 GLN A CA 1
ATOM 1345 C C . GLN A 1 174 ? 45.699 11.763 -72.595 1.00 76.25 174 GLN A C 1
ATOM 1347 O O . GLN A 1 174 ? 46.151 11.941 -73.731 1.00 76.25 174 GLN A O 1
ATOM 1352 N N . ASN A 1 175 ? 45.097 10.612 -72.301 1.00 74.31 175 ASN A N 1
ATOM 1353 C CA . ASN A 1 175 ? 44.901 9.571 -73.309 1.00 74.31 175 ASN A CA 1
ATOM 1354 C C . ASN A 1 175 ? 43.841 9.964 -74.361 1.00 74.31 175 ASN A C 1
ATOM 1356 O O . ASN A 1 175 ? 42.720 10.350 -74.030 1.00 74.31 175 ASN A O 1
ATOM 1360 N N . SER A 1 176 ? 44.175 9.805 -75.647 1.00 68.44 176 SER A N 1
ATOM 1361 C CA . SER A 1 176 ? 43.327 10.154 -76.802 1.00 68.44 176 SER A CA 1
ATOM 1362 C C . SER A 1 176 ? 42.434 9.024 -77.347 1.00 68.44 176 SER A C 1
ATOM 1364 O O . SER A 1 176 ? 41.599 9.279 -78.214 1.00 68.44 176 SER A O 1
ATOM 1366 N N . GLY A 1 177 ? 42.584 7.780 -76.873 1.00 60.06 177 GLY A N 1
ATOM 1367 C CA . GLY A 1 177 ? 41.960 6.576 -77.452 1.00 60.06 177 GLY A CA 1
ATOM 1368 C C . GLY A 1 177 ? 40.445 6.403 -77.227 1.00 60.06 177 GLY A C 1
ATOM 1369 O O . GLY A 1 177 ? 39.819 7.131 -76.474 1.00 60.06 177 GLY A O 1
ATOM 1370 N N . VAL A 1 178 ? 39.837 5.405 -77.885 1.00 47.34 178 VAL A N 1
ATOM 1371 C CA . VAL A 1 178 ? 38.391 5.068 -77.786 1.00 47.34 178 VAL A CA 1
ATOM 1372 C C . VAL A 1 178 ? 38.037 4.131 -76.622 1.00 47.34 178 VAL A C 1
ATOM 1374 O O . VAL A 1 178 ? 36.895 4.136 -76.179 1.00 47.34 178 VAL A O 1
ATOM 1377 N N . ASP A 1 179 ? 39.009 3.409 -76.052 1.00 51.12 179 ASP A N 1
ATOM 1378 C CA . ASP A 1 179 ? 38.856 2.681 -74.776 1.00 51.12 179 ASP A CA 1
ATOM 1379 C C . ASP A 1 179 ? 39.076 3.618 -73.570 1.00 51.12 179 ASP A C 1
ATOM 1381 O O . ASP A 1 179 ? 39.622 3.232 -72.533 1.00 51.12 179 ASP A O 1
ATOM 1385 N N . LYS A 1 180 ? 38.673 4.888 -73.716 1.00 53.25 180 LYS A N 1
ATOM 1386 C CA . LYS A 1 180 ? 38.648 5.878 -72.642 1.00 53.25 180 LYS A CA 1
ATOM 1387 C C . LYS A 1 180 ? 37.653 5.394 -71.592 1.00 53.25 180 LYS A C 1
ATOM 1389 O O . LYS A 1 180 ? 36.447 5.599 -71.686 1.00 53.25 180 LYS A O 1
ATOM 1394 N N . LEU A 1 181 ? 38.154 4.776 -70.533 1.00 51.03 181 LEU A N 1
ATOM 1395 C CA . LEU A 1 181 ? 37.413 4.748 -69.284 1.00 51.03 181 LEU A CA 1
ATOM 1396 C C . LEU A 1 181 ? 37.500 6.156 -68.687 1.00 51.03 181 LEU A C 1
ATOM 1398 O O . LEU A 1 181 ? 38.321 6.385 -67.800 1.00 51.03 181 LEU A O 1
ATOM 1402 N N . LEU A 1 182 ? 36.661 7.080 -69.173 1.00 50.09 182 LEU A N 1
ATOM 1403 C CA . LEU A 1 182 ? 36.379 8.391 -68.565 1.00 50.09 182 LEU A CA 1
ATOM 1404 C C . LEU A 1 182 ? 35.754 8.184 -67.176 1.00 50.09 182 LEU A C 1
ATOM 1406 O O . LEU A 1 182 ? 34.577 8.433 -66.948 1.00 50.09 182 LEU A O 1
ATOM 1410 N N . ARG A 1 183 ? 36.499 7.589 -66.247 1.00 51.88 183 ARG A N 1
ATOM 1411 C CA . ARG A 1 183 ? 36.035 7.188 -64.910 1.00 51.88 183 ARG A CA 1
ATOM 1412 C C . ARG A 1 183 ? 36.864 7.822 -63.797 1.00 51.88 183 ARG A C 1
ATOM 1414 O O . ARG A 1 183 ? 36.673 7.488 -62.621 1.00 51.88 183 ARG A O 1
ATOM 1421 N N . HIS A 1 184 ? 37.768 8.724 -64.163 1.00 55.31 184 HIS A N 1
ATOM 1422 C CA . HIS A 1 184 ? 38.729 9.330 -63.257 1.00 55.31 184 HIS A CA 1
ATOM 1423 C C . HIS A 1 184 ? 38.635 10.836 -63.361 1.00 55.31 184 HIS A C 1
ATOM 1425 O O . HIS A 1 184 ? 39.119 11.422 -64.310 1.00 55.31 184 HIS A O 1
ATOM 1431 N N . GLU A 1 185 ? 38.015 11.459 -62.373 1.00 59.06 185 GLU A N 1
ATOM 1432 C CA . GLU A 1 185 ? 38.117 12.900 -62.137 1.00 59.06 185 GLU A CA 1
ATOM 1433 C C . GLU A 1 185 ? 39.420 13.178 -61.378 1.00 59.06 185 GLU A C 1
ATOM 1435 O O . GLU A 1 185 ? 39.408 13.696 -60.269 1.00 59.06 185 GLU A O 1
ATOM 1440 N N . THR A 1 186 ? 40.551 12.662 -61.858 1.00 64.38 186 THR A N 1
ATOM 1441 C CA . THR A 1 186 ? 41.829 12.833 -61.161 1.00 64.38 186 THR A CA 1
ATOM 1442 C C . THR A 1 186 ? 42.971 12.795 -62.160 1.00 64.38 186 THR A C 1
ATOM 1444 O O . THR A 1 186 ? 42.981 11.983 -63.085 1.00 64.38 186 THR A O 1
ATOM 1447 N N . LEU A 1 187 ? 43.940 13.675 -61.941 1.00 68.88 187 LEU A N 1
ATOM 1448 C CA . LEU A 1 187 ? 45.172 13.764 -62.714 1.00 68.88 187 LEU A CA 1
ATOM 1449 C C . LEU A 1 187 ? 46.121 12.627 -62.344 1.00 68.88 187 LEU A C 1
ATOM 1451 O O . LEU A 1 187 ? 46.475 12.485 -61.166 1.00 68.88 187 LEU A O 1
ATOM 1455 N N . TYR A 1 188 ? 46.537 11.841 -63.337 1.00 65.62 188 TYR A N 1
ATOM 1456 C CA . TYR A 1 188 ? 47.449 10.721 -63.149 1.00 65.62 188 TYR A CA 1
ATOM 1457 C C . TYR A 1 188 ? 48.910 11.156 -63.142 1.00 65.62 188 TYR A C 1
ATOM 1459 O O . TYR A 1 188 ? 49.266 12.294 -63.442 1.00 65.62 188 TYR A O 1
ATOM 1467 N N . MET A 1 189 ? 49.771 10.217 -62.750 1.00 64.75 189 MET A N 1
ATOM 1468 C CA . MET A 1 189 ? 51.206 10.423 -62.555 1.00 64.75 189 MET A CA 1
ATOM 1469 C C . MET A 1 189 ? 51.883 11.090 -63.757 1.00 64.75 189 MET A C 1
ATOM 1471 O O . MET A 1 189 ? 52.686 11.998 -63.570 1.00 64.75 189 MET A O 1
ATOM 1475 N N . ASP A 1 190 ? 51.571 10.668 -64.982 1.00 62.12 190 ASP A N 1
ATOM 1476 C CA . ASP A 1 190 ? 52.164 11.238 -66.191 1.00 62.12 190 ASP A CA 1
ATOM 1477 C C . ASP A 1 190 ? 51.625 12.636 -66.513 1.00 62.12 190 ASP A C 1
ATOM 1479 O O . ASP A 1 190 ? 52.402 13.488 -66.936 1.00 62.12 190 ASP A O 1
ATOM 1483 N N . ASP A 1 191 ? 50.355 12.913 -66.215 1.00 70.12 191 ASP A N 1
ATOM 1484 C CA . ASP A 1 191 ? 49.758 14.242 -66.373 1.00 70.12 191 ASP A CA 1
ATOM 1485 C C . ASP A 1 191 ? 50.377 15.243 -65.386 1.00 70.12 191 ASP A C 1
ATOM 1487 O O . ASP A 1 191 ? 50.778 16.350 -65.754 1.00 70.12 191 ASP A O 1
ATOM 1491 N N . ARG A 1 192 ? 50.523 14.818 -64.122 1.00 69.50 192 ARG A N 1
ATOM 1492 C CA . ARG A 1 192 ? 51.156 15.599 -63.050 1.00 69.50 192 ARG A CA 1
ATOM 1493 C C . ARG A 1 192 ? 52.630 15.856 -63.346 1.00 69.50 192 ARG A C 1
ATOM 1495 O O . ARG A 1 192 ? 53.104 16.978 -63.182 1.00 69.50 192 ARG A O 1
ATOM 1502 N N . VAL A 1 193 ? 53.361 14.836 -63.801 1.00 65.50 193 VAL A N 1
ATOM 1503 C CA . VAL A 1 193 ? 54.764 14.970 -64.219 1.00 65.50 193 VAL A CA 1
ATOM 1504 C C . VAL A 1 193 ? 54.885 15.855 -65.454 1.00 65.50 193 VAL A C 1
ATOM 1506 O O . VAL A 1 193 ? 55.802 16.668 -65.492 1.00 65.50 193 VAL A O 1
ATOM 1509 N N . GLY A 1 194 ? 53.974 15.734 -66.422 1.00 66.62 194 GLY A N 1
ATOM 1510 C CA . GLY A 1 194 ? 53.914 16.589 -67.603 1.00 66.62 194 GLY A CA 1
ATOM 1511 C C . GLY A 1 194 ? 53.916 18.058 -67.199 1.00 66.62 194 GLY A C 1
ATOM 1512 O O . GLY A 1 194 ? 54.876 18.765 -67.488 1.00 66.62 194 GLY A O 1
ATOM 1513 N N . VAL A 1 195 ? 52.932 18.490 -66.405 1.00 63.88 195 VAL A N 1
ATOM 1514 C CA . VAL A 1 195 ? 52.838 19.889 -65.942 1.00 63.88 195 VAL A CA 1
ATOM 1515 C C . VAL A 1 195 ? 54.044 20.297 -65.087 1.00 63.88 195 VAL A C 1
ATOM 1517 O O . VAL A 1 195 ? 54.610 21.373 -65.280 1.00 63.88 195 VAL A O 1
ATOM 1520 N N . ARG A 1 196 ? 54.515 19.431 -64.180 1.00 62.91 196 ARG A N 1
ATOM 1521 C CA . ARG A 1 196 ? 55.668 19.724 -63.304 1.00 62.91 196 ARG A CA 1
ATOM 1522 C C . ARG A 1 196 ? 57.020 19.756 -64.019 1.00 62.91 196 ARG A C 1
ATOM 1524 O O . ARG A 1 196 ? 57.961 20.310 -63.466 1.00 62.91 196 ARG A O 1
ATOM 1531 N N . GLN A 1 197 ? 57.152 19.167 -65.209 1.00 59.22 197 GLN A N 1
ATOM 1532 C CA . GLN A 1 197 ? 58.335 19.341 -66.061 1.00 59.22 197 GLN A CA 1
ATOM 1533 C C . GLN A 1 197 ? 58.348 20.714 -66.747 1.00 59.22 197 GLN A C 1
ATOM 1535 O O . GLN A 1 197 ? 59.425 21.212 -67.077 1.00 59.22 197 GLN A O 1
ATOM 1540 N N . HIS A 1 198 ? 57.176 21.328 -66.936 1.00 55.28 198 HIS A N 1
ATOM 1541 C CA . HIS A 1 198 ? 57.037 22.685 -67.466 1.00 55.28 198 HIS A CA 1
ATOM 1542 C C . HIS A 1 198 ? 57.198 23.761 -66.374 1.00 55.28 198 HIS A C 1
ATOM 1544 O O . HIS A 1 198 ? 57.725 24.836 -66.657 1.00 55.28 198 HIS A O 1
ATOM 1550 N N . ALA A 1 199 ? 56.826 23.463 -65.124 1.00 50.22 199 ALA A N 1
ATOM 1551 C CA . ALA A 1 199 ? 57.033 24.319 -63.953 1.00 50.22 199 ALA A CA 1
ATOM 1552 C C . ALA A 1 199 ? 58.390 24.063 -63.257 1.00 50.22 199 ALA A C 1
ATOM 1554 O O . ALA A 1 199 ? 59.018 23.021 -63.415 1.00 50.22 199 ALA A O 1
ATOM 1555 N N . SER A 1 200 ? 58.879 25.010 -62.449 1.00 48.72 200 SER A N 1
ATOM 1556 C CA . SER A 1 200 ? 60.094 24.821 -61.640 1.00 48.72 200 SER A CA 1
ATOM 1557 C C . SER A 1 200 ? 59.988 23.561 -60.764 1.00 48.72 200 SER A C 1
ATOM 1559 O O . SER A 1 200 ? 59.112 23.498 -59.905 1.00 48.72 200 SER A O 1
ATOM 1561 N N . PHE A 1 201 ? 60.879 22.582 -60.967 1.00 53.44 201 PHE A N 1
ATOM 1562 C CA . PHE A 1 201 ? 60.891 21.295 -60.259 1.00 53.44 201 PHE A CA 1
ATOM 1563 C C . PHE A 1 201 ? 61.050 21.496 -58.742 1.00 53.44 201 PHE A C 1
ATOM 1565 O O . PHE A 1 201 ? 62.156 21.751 -58.260 1.00 53.44 201 PHE A O 1
ATOM 1572 N N . VAL A 1 202 ? 59.956 21.385 -57.985 1.00 56.34 202 VAL A N 1
ATOM 1573 C CA . VAL A 1 202 ? 59.981 21.353 -56.517 1.00 56.34 202 VAL A CA 1
ATOM 1574 C C . VAL A 1 202 ? 59.920 19.887 -56.074 1.00 56.34 202 VAL A C 1
ATOM 1576 O O . VAL A 1 202 ? 58.929 19.210 -56.355 1.00 56.34 202 VAL A O 1
ATOM 1579 N N . PRO A 1 203 ? 60.971 19.352 -55.423 1.00 64.38 203 PRO A N 1
ATOM 1580 C CA . PRO A 1 203 ? 60.895 18.051 -54.773 1.00 64.38 203 PRO A CA 1
ATOM 1581 C C . PRO A 1 203 ? 59.864 18.087 -53.642 1.00 64.38 203 PRO A C 1
ATOM 1583 O O . PRO A 1 203 ? 59.978 18.917 -52.743 1.00 64.38 203 PRO A O 1
ATOM 1586 N N . GLU A 1 204 ? 58.885 17.188 -53.667 1.00 66.19 204 GLU A N 1
ATOM 1587 C CA . GLU A 1 204 ? 57.882 17.071 -52.604 1.00 66.19 204 GLU A CA 1
ATOM 1588 C C . GLU A 1 204 ? 57.504 15.613 -52.353 1.00 66.19 204 GLU A C 1
ATOM 1590 O O . GLU A 1 204 ? 57.549 14.786 -53.269 1.00 66.19 204 GLU A O 1
ATOM 1595 N N . SER A 1 205 ? 57.163 15.303 -51.108 1.00 72.25 205 SER A N 1
ATOM 1596 C CA . SER A 1 205 ? 56.302 14.166 -50.787 1.00 72.25 205 SER A CA 1
ATOM 1597 C C . SER A 1 205 ? 54.862 14.655 -50.958 1.00 72.25 205 SER A C 1
ATOM 1599 O O . SER A 1 205 ? 54.578 15.783 -50.571 1.00 72.25 205 SER A O 1
ATOM 1601 N N . ASP A 1 206 ? 54.007 13.865 -51.601 1.00 73.50 206 ASP A N 1
ATOM 1602 C CA . ASP A 1 206 ? 52.563 14.127 -51.726 1.00 73.50 206 ASP A CA 1
ATOM 1603 C C . ASP A 1 206 ? 51.882 12.769 -51.555 1.00 73.50 206 ASP A C 1
ATOM 1605 O O . ASP A 1 206 ? 52.001 11.891 -52.411 1.00 73.50 206 ASP A O 1
ATOM 1609 N N . MET A 1 207 ? 51.316 12.530 -50.386 1.00 80.12 207 MET A N 1
ATOM 1610 C CA . MET A 1 207 ? 50.741 11.283 -49.923 1.00 80.12 207 MET A CA 1
ATOM 1611 C C . MET A 1 207 ? 49.232 11.394 -49.984 1.00 80.12 207 MET A C 1
ATOM 1613 O O . MET A 1 207 ? 48.644 12.421 -49.696 1.00 80.12 207 MET A O 1
ATOM 1617 N N . VAL A 1 208 ? 48.568 10.309 -50.352 1.00 77.38 208 VAL A N 1
ATOM 1618 C CA . VAL A 1 208 ? 47.109 10.315 -50.383 1.00 77.38 208 VAL A CA 1
ATOM 1619 C C . VAL A 1 208 ? 46.578 8.927 -50.075 1.00 77.38 208 VAL A C 1
ATOM 1621 O O . VAL A 1 208 ? 47.095 7.909 -50.552 1.00 77.38 208 VAL A O 1
ATOM 1624 N N . ALA A 1 209 ? 45.510 8.883 -49.285 1.00 76.69 209 ALA A N 1
ATOM 1625 C CA . ALA A 1 209 ? 44.635 7.726 -49.215 1.00 76.69 209 ALA A CA 1
ATOM 1626 C C . ALA A 1 209 ? 43.531 7.926 -50.260 1.00 76.69 209 ALA A C 1
ATOM 1628 O O . ALA A 1 209 ? 42.801 8.913 -50.219 1.00 76.69 209 ALA A O 1
ATOM 1629 N N . TYR A 1 210 ? 43.409 7.024 -51.231 1.00 71.56 210 TYR A N 1
ATOM 1630 C CA . TYR A 1 210 ? 42.530 7.261 -52.380 1.00 71.56 210 TYR A CA 1
ATOM 1631 C C . TYR A 1 210 ? 41.357 6.292 -52.417 1.00 71.56 210 TYR A C 1
ATOM 1633 O O . TYR A 1 210 ? 41.576 5.099 -52.301 1.00 71.56 210 TYR A O 1
ATOM 1641 N N . SER A 1 211 ? 40.130 6.776 -52.661 1.00 64.88 211 SER A N 1
ATOM 1642 C CA . SER A 1 211 ? 38.864 6.010 -52.595 1.00 64.88 211 SER A CA 1
ATOM 1643 C C . SER A 1 211 ? 38.767 4.799 -53.556 1.00 64.88 211 SER A C 1
ATOM 1645 O O . SER A 1 211 ? 37.865 3.960 -53.426 1.00 64.88 211 SER A O 1
ATOM 1647 N N . LYS A 1 212 ? 39.699 4.670 -54.510 1.00 66.62 212 LYS A N 1
ATOM 1648 C CA . LYS A 1 212 ? 39.770 3.608 -55.528 1.00 66.62 212 LYS A CA 1
ATOM 1649 C C . LYS A 1 212 ? 41.160 2.966 -55.544 1.00 66.62 212 LYS A C 1
ATOM 1651 O O . LYS A 1 212 ? 42.144 3.593 -55.173 1.00 66.62 212 LYS A O 1
ATOM 1656 N N . TRP A 1 213 ? 41.252 1.735 -56.040 1.00 63.44 213 TRP A N 1
ATOM 1657 C CA . TRP A 1 213 ? 42.530 1.037 -56.212 1.00 63.44 213 TRP A CA 1
ATOM 1658 C C . TRP A 1 213 ? 42.831 0.707 -57.683 1.00 63.44 213 TRP A C 1
ATOM 1660 O O . TRP A 1 213 ? 41.922 0.561 -58.509 1.00 63.44 213 TRP A O 1
ATOM 1670 N N . HIS A 1 214 ? 44.122 0.608 -58.023 1.00 60.34 214 HIS A N 1
ATOM 1671 C CA . HIS A 1 214 ? 44.611 0.499 -59.402 1.00 60.34 214 HIS A CA 1
ATOM 1672 C C . HIS A 1 214 ? 44.786 -0.969 -59.831 1.00 60.34 214 HIS A C 1
ATOM 1674 O O . HIS A 1 214 ? 45.717 -1.639 -59.391 1.00 60.34 214 HIS A O 1
ATOM 1680 N N . ASN A 1 215 ? 43.936 -1.468 -60.739 1.00 51.53 215 ASN A N 1
ATOM 1681 C CA . ASN A 1 215 ? 44.051 -2.824 -61.301 1.00 51.53 215 ASN A CA 1
ATOM 1682 C C . ASN A 1 215 ? 44.151 -2.841 -62.832 1.00 51.53 215 ASN A C 1
ATOM 1684 O O . ASN A 1 215 ? 43.388 -3.557 -63.475 1.00 51.53 215 ASN A O 1
ATOM 1688 N N . GLY A 1 216 ? 45.004 -1.990 -63.420 1.00 51.88 216 GLY A N 1
ATOM 1689 C CA . GLY A 1 216 ? 45.491 -2.051 -64.817 1.00 51.88 216 GLY A CA 1
ATOM 1690 C C . GLY A 1 216 ? 44.481 -2.203 -65.973 1.00 51.88 216 GLY A C 1
ATOM 1691 O O . GLY A 1 216 ? 44.885 -2.323 -67.122 1.00 51.88 216 GLY A O 1
ATOM 1692 N N . SER A 1 217 ? 43.179 -2.255 -65.713 1.00 52.22 217 SER A N 1
ATOM 1693 C CA . SER A 1 217 ? 42.133 -2.607 -66.674 1.00 52.22 217 SER A CA 1
ATOM 1694 C C . SER A 1 217 ? 40.797 -1.989 -66.264 1.00 52.22 217 SER A C 1
ATOM 1696 O O . SER A 1 217 ? 40.113 -1.443 -67.124 1.00 52.22 217 SER A O 1
ATOM 1698 N N . VAL A 1 218 ? 40.443 -1.984 -64.966 1.00 51.88 218 VAL A N 1
ATOM 1699 C CA . VAL A 1 218 ? 39.256 -1.285 -64.433 1.00 51.88 218 VAL A CA 1
ATOM 1700 C C . VAL A 1 218 ? 39.523 -0.756 -63.010 1.00 51.88 218 VAL A C 1
ATOM 1702 O O . VAL A 1 218 ? 40.047 -1.506 -62.186 1.00 51.88 218 VAL A O 1
ATOM 1705 N N . PRO A 1 219 ? 39.137 0.489 -62.683 1.00 53.41 219 PRO A N 1
ATOM 1706 C CA . PRO A 1 219 ? 39.213 1.036 -61.326 1.00 53.41 219 PRO A CA 1
ATOM 1707 C C . PRO A 1 219 ? 38.131 0.400 -60.466 1.00 53.41 219 PRO A C 1
ATOM 1709 O O . PRO A 1 219 ? 36.960 0.380 -60.854 1.00 53.41 219 PRO A O 1
ATOM 1712 N N . GLN A 1 220 ? 38.509 -0.111 -59.302 1.00 64.38 220 GLN A N 1
ATOM 1713 C CA . GLN A 1 220 ? 37.570 -0.677 -58.344 1.00 64.38 220 GLN A CA 1
ATOM 1714 C C . GLN A 1 220 ? 37.557 0.161 -57.071 1.00 64.38 220 GLN A C 1
ATOM 1716 O O . GLN A 1 220 ? 38.584 0.675 -56.630 1.00 64.38 220 GLN A O 1
ATOM 1721 N N . TRP A 1 221 ? 36.373 0.299 -56.486 1.00 68.69 221 TRP A N 1
ATOM 1722 C CA . TRP A 1 221 ? 36.200 1.004 -55.228 1.00 68.69 221 TRP A CA 1
ATOM 1723 C C . TRP A 1 221 ? 36.800 0.201 -54.079 1.00 68.69 221 TRP A C 1
ATOM 1725 O O . TRP A 1 221 ? 36.632 -1.021 -54.001 1.00 68.69 221 TRP A O 1
ATOM 1735 N N . MET A 1 222 ? 37.482 0.895 -53.175 1.00 76.62 222 MET A N 1
ATOM 1736 C CA . MET A 1 222 ? 37.801 0.319 -51.873 1.00 76.62 222 MET A CA 1
ATOM 1737 C C . MET A 1 222 ? 36.501 0.123 -51.106 1.00 76.62 222 MET A C 1
ATOM 1739 O O . MET A 1 222 ? 35.595 0.941 -51.245 1.00 76.62 222 MET A O 1
ATOM 1743 N N . THR A 1 223 ? 36.399 -0.947 -50.317 1.00 79.69 223 THR A N 1
ATOM 1744 C CA . THR A 1 223 ? 35.154 -1.257 -49.598 1.00 79.69 223 THR A CA 1
ATOM 1745 C C . THR A 1 223 ? 35.356 -1.397 -48.110 1.00 79.69 223 THR A C 1
ATOM 1747 O O . THR A 1 223 ? 36.378 -1.905 -47.657 1.00 79.69 223 THR A O 1
ATOM 1750 N N . THR A 1 224 ? 34.350 -0.983 -47.351 1.00 85.75 224 THR A N 1
ATOM 1751 C CA . THR A 1 224 ? 34.219 -1.318 -45.936 1.00 85.75 224 THR A CA 1
ATOM 1752 C C . THR A 1 224 ? 33.155 -2.391 -45.755 1.00 85.75 224 THR A C 1
ATOM 1754 O O . THR A 1 224 ? 32.101 -2.362 -46.391 1.00 85.75 224 THR A O 1
ATOM 1757 N N . SER A 1 225 ? 33.440 -3.387 -44.917 1.00 86.00 225 SER A N 1
ATOM 1758 C CA . SER A 1 225 ? 32.517 -4.497 -44.667 1.00 86.00 225 SER A CA 1
ATOM 1759 C C . SER A 1 225 ? 32.628 -5.022 -43.233 1.00 86.00 225 SER A C 1
ATOM 1761 O O . SER A 1 225 ? 33.746 -5.112 -42.714 1.00 86.00 225 SER A O 1
ATOM 1763 N N . PRO A 1 226 ? 31.511 -5.426 -42.602 1.00 90.62 226 PRO A N 1
ATOM 1764 C CA . PRO A 1 226 ? 30.131 -5.434 -43.124 1.00 90.62 226 PRO A CA 1
ATOM 1765 C C . PRO A 1 226 ? 29.450 -4.044 -43.131 1.00 90.62 226 PRO A C 1
ATOM 1767 O O . PRO A 1 226 ? 29.965 -3.093 -42.555 1.00 90.62 226 PRO A O 1
ATOM 1770 N N . THR A 1 227 ? 28.277 -3.924 -43.774 1.00 87.88 227 THR A N 1
ATOM 1771 C CA . THR A 1 227 ? 27.444 -2.692 -43.785 1.00 87.88 227 THR A CA 1
ATOM 1772 C C . THR A 1 227 ? 26.676 -2.453 -42.489 1.00 87.88 227 THR A C 1
ATOM 1774 O O . THR A 1 227 ? 26.182 -1.354 -42.250 1.00 87.88 227 THR A O 1
ATOM 1777 N N . THR A 1 228 ? 26.564 -3.488 -41.662 1.00 90.12 228 THR A N 1
ATOM 1778 C CA . THR A 1 228 ? 25.992 -3.432 -40.321 1.00 90.12 228 THR A CA 1
ATOM 1779 C C . THR A 1 228 ? 26.935 -4.177 -39.396 1.00 90.12 228 THR A C 1
ATOM 1781 O O . THR A 1 228 ? 27.283 -5.326 -39.671 1.00 90.12 228 THR A O 1
ATOM 1784 N N . VAL A 1 229 ? 27.371 -3.522 -38.328 1.00 91.62 229 VAL A N 1
ATOM 1785 C CA . VAL A 1 229 ? 28.372 -4.050 -37.399 1.00 91.62 229 VAL A CA 1
ATOM 1786 C C . VAL A 1 229 ? 27.962 -3.700 -35.976 1.00 91.62 229 VAL A C 1
ATOM 1788 O O . VAL A 1 229 ? 27.485 -2.598 -35.720 1.00 91.62 229 VAL A O 1
ATOM 1791 N N . ARG A 1 230 ? 28.118 -4.628 -35.034 1.00 91.75 230 ARG A N 1
ATOM 1792 C CA . ARG A 1 230 ? 27.914 -4.323 -33.613 1.00 91.75 230 ARG A CA 1
ATOM 1793 C C . ARG A 1 230 ? 29.215 -3.853 -32.974 1.00 91.75 230 ARG A C 1
ATOM 1795 O O . ARG A 1 230 ? 30.302 -4.252 -33.397 1.00 91.75 230 ARG A O 1
ATOM 1802 N N . VAL A 1 231 ? 29.106 -3.055 -31.919 1.00 91.56 231 VAL A N 1
ATOM 1803 C CA . VAL A 1 231 ? 30.216 -2.811 -30.990 1.00 91.56 231 VAL A CA 1
ATOM 1804 C C . VAL A 1 231 ? 30.876 -4.148 -30.606 1.00 91.56 231 VAL A C 1
ATOM 1806 O O . VAL A 1 231 ? 30.200 -5.159 -30.409 1.00 91.56 231 VAL A O 1
ATOM 1809 N N . GLY A 1 232 ? 32.210 -4.175 -30.589 1.00 91.44 232 GLY A N 1
ATOM 1810 C CA . GLY A 1 232 ? 33.009 -5.375 -30.331 1.00 91.44 232 GLY A CA 1
ATOM 1811 C C . GLY A 1 232 ? 33.229 -6.285 -31.548 1.00 91.44 232 GLY A C 1
ATOM 1812 O O . GLY A 1 232 ? 34.075 -7.179 -31.489 1.00 91.44 232 GLY A O 1
ATOM 1813 N N . GLN A 1 233 ? 32.533 -6.066 -32.670 1.00 94.06 233 GLN A N 1
ATOM 1814 C CA . GLN A 1 233 ? 32.777 -6.792 -33.921 1.00 94.06 233 GLN A CA 1
ATOM 1815 C C . GLN A 1 233 ? 33.833 -6.105 -34.798 1.00 94.06 233 GLN A C 1
ATOM 1817 O O . GLN A 1 233 ? 34.210 -4.953 -34.584 1.00 94.06 233 GLN A O 1
ATOM 1822 N N . VAL A 1 234 ? 34.336 -6.844 -35.791 1.00 94.50 234 VAL A N 1
ATOM 1823 C CA . VAL A 1 234 ? 35.405 -6.391 -36.690 1.00 94.50 234 VAL A CA 1
ATOM 1824 C C . VAL A 1 234 ? 34.824 -5.694 -37.919 1.00 94.50 234 VAL A C 1
ATOM 1826 O O . VAL A 1 234 ? 33.988 -6.265 -38.621 1.00 94.50 234 VAL A O 1
ATOM 1829 N N . ILE A 1 235 ? 35.329 -4.495 -38.208 1.00 92.62 235 ILE A N 1
ATOM 1830 C CA . ILE A 1 235 ? 35.166 -3.806 -39.488 1.00 92.62 235 ILE A CA 1
ATOM 1831 C C . ILE A 1 235 ? 36.424 -4.009 -40.341 1.00 92.62 235 ILE A C 1
ATOM 1833 O O . ILE A 1 235 ? 37.546 -3.946 -39.835 1.00 92.62 235 ILE A O 1
ATOM 1837 N N . ASN A 1 236 ? 36.237 -4.269 -41.634 1.00 91.56 236 ASN A N 1
ATOM 1838 C CA . ASN A 1 236 ? 37.317 -4.521 -42.586 1.00 91.56 236 ASN A CA 1
ATOM 1839 C C . ASN A 1 236 ? 37.340 -3.436 -43.659 1.00 91.56 236 ASN A C 1
ATOM 1841 O O . ASN A 1 236 ? 36.310 -3.183 -44.284 1.00 91.56 236 ASN A O 1
ATOM 1845 N N . TRP A 1 237 ? 38.517 -2.869 -43.907 1.00 89.44 237 TRP A N 1
ATOM 1846 C CA . TRP A 1 237 ? 38.837 -2.072 -45.085 1.00 89.44 237 TRP A CA 1
ATOM 1847 C C . TRP A 1 237 ? 39.499 -2.976 -46.117 1.00 89.44 237 TRP A C 1
ATOM 1849 O O . TRP A 1 237 ? 40.603 -3.482 -45.904 1.00 89.44 237 TRP A O 1
ATOM 1859 N N . ASN A 1 238 ? 38.823 -3.180 -47.238 1.00 86.12 238 ASN A N 1
ATOM 1860 C CA . ASN A 1 238 ? 39.304 -4.005 -48.331 1.00 86.12 238 ASN A CA 1
ATOM 1861 C C . ASN A 1 238 ? 39.868 -3.121 -49.444 1.00 86.12 238 ASN A C 1
ATOM 1863 O O . ASN A 1 238 ? 39.201 -2.188 -49.905 1.00 86.12 238 ASN A O 1
ATOM 1867 N N . ASN A 1 239 ? 41.055 -3.487 -49.920 1.00 82.44 239 ASN A N 1
ATOM 1868 C CA . ASN A 1 239 ? 41.796 -2.818 -50.986 1.00 82.44 239 ASN A CA 1
ATOM 1869 C C . ASN A 1 239 ? 42.181 -1.362 -50.671 1.00 82.44 239 ASN A C 1
ATOM 1871 O O . ASN A 1 239 ? 42.210 -0.539 -51.584 1.00 82.44 239 ASN A O 1
ATOM 1875 N N . LEU A 1 240 ? 42.505 -1.045 -49.410 1.00 84.12 240 LEU A N 1
ATOM 1876 C CA . LEU A 1 240 ? 43.054 0.257 -49.024 1.00 84.12 240 LEU A CA 1
ATOM 1877 C C . LEU A 1 240 ? 44.282 0.588 -49.874 1.00 84.12 240 LEU A C 1
ATOM 1879 O O . LEU A 1 240 ? 45.250 -0.166 -49.863 1.00 84.12 240 LEU A O 1
ATOM 1883 N N . THR A 1 241 ? 44.237 1.707 -50.589 1.00 81.69 241 THR A N 1
ATOM 1884 C CA . THR A 1 241 ? 45.298 2.166 -51.480 1.00 81.69 241 THR A CA 1
ATOM 1885 C C . THR A 1 241 ? 45.883 3.469 -50.981 1.00 81.69 241 THR A C 1
ATOM 1887 O O . THR A 1 241 ? 45.172 4.450 -50.766 1.00 81.69 241 THR A O 1
ATOM 1890 N N . VAL A 1 242 ? 47.200 3.446 -50.812 1.00 84.00 242 VAL A N 1
ATOM 1891 C CA . VAL A 1 242 ? 48.014 4.612 -50.488 1.00 84.00 242 VAL A CA 1
ATOM 1892 C C . VAL A 1 242 ? 48.924 4.879 -51.669 1.00 84.00 242 VAL A C 1
ATOM 1894 O O . VAL A 1 242 ? 49.540 3.950 -52.200 1.00 84.00 242 VAL A O 1
ATOM 1897 N N . GLU A 1 243 ? 48.989 6.133 -52.087 1.00 81.44 243 GLU A N 1
ATOM 1898 C CA . GLU A 1 243 ? 49.761 6.580 -53.240 1.00 81.44 243 GLU A CA 1
ATOM 1899 C C . GLU A 1 243 ? 50.719 7.699 -52.818 1.00 81.44 243 GLU A C 1
ATOM 1901 O O . GLU A 1 243 ? 50.333 8.619 -52.102 1.00 81.44 243 GLU A O 1
ATOM 1906 N N . ASN A 1 244 ? 51.971 7.608 -53.268 1.00 80.38 244 ASN A N 1
ATOM 1907 C CA . ASN A 1 244 ? 52.903 8.726 -53.303 1.00 80.38 244 ASN A CA 1
ATOM 1908 C C . ASN A 1 244 ? 52.770 9.413 -54.663 1.00 80.38 244 ASN A C 1
ATOM 1910 O O . ASN A 1 244 ? 53.310 8.921 -55.650 1.00 80.38 244 ASN A O 1
ATOM 1914 N N . ARG A 1 245 ? 52.071 10.539 -54.718 1.00 73.31 245 ARG A N 1
ATOM 1915 C CA . ARG A 1 245 ? 51.953 11.430 -55.879 1.00 73.31 245 ARG A CA 1
ATOM 1916 C C . ARG A 1 245 ? 53.133 12.397 -56.013 1.00 73.31 245 ARG A C 1
ATOM 1918 O O . ARG A 1 245 ? 53.224 13.115 -57.007 1.00 73.31 245 ARG A O 1
ATOM 1925 N N . GLY A 1 246 ? 54.044 12.393 -55.043 1.00 72.19 246 GLY A N 1
ATOM 1926 C CA . GLY A 1 246 ? 55.205 13.264 -54.979 1.00 72.19 246 GLY A CA 1
ATOM 1927 C C . GLY A 1 246 ? 56.428 12.747 -55.740 1.00 72.19 246 GLY A C 1
ATOM 1928 O O . GLY A 1 246 ? 56.590 11.565 -56.059 1.00 72.19 246 GLY A O 1
ATOM 1929 N N . THR A 1 247 ? 57.346 13.677 -55.990 1.00 72.44 247 THR A N 1
ATOM 1930 C CA . THR A 1 247 ? 58.666 13.447 -56.600 1.00 72.44 247 THR A CA 1
ATOM 1931 C C . THR A 1 247 ? 59.720 12.980 -55.592 1.00 72.44 247 THR A C 1
ATOM 1933 O O . THR A 1 247 ? 60.848 12.686 -55.988 1.00 72.44 247 THR A O 1
ATOM 1936 N N . THR A 1 248 ? 59.382 12.903 -54.303 1.00 80.44 248 THR A N 1
ATOM 1937 C CA . THR A 1 248 ? 60.268 12.464 -53.218 1.00 80.44 248 THR A CA 1
ATOM 1938 C C . THR A 1 248 ? 59.799 11.121 -52.673 1.00 80.44 248 THR A C 1
ATOM 1940 O O . THR A 1 248 ? 58.626 10.927 -52.371 1.00 80.44 248 THR A O 1
ATOM 1943 N N . ALA A 1 249 ? 60.719 10.163 -52.562 1.00 83.81 249 ALA A N 1
ATOM 1944 C CA . ALA A 1 249 ? 60.430 8.886 -51.921 1.00 83.81 249 ALA A CA 1
ATOM 1945 C C . ALA A 1 249 ? 60.368 9.056 -50.397 1.00 83.81 249 ALA A C 1
ATOM 1947 O O . ALA A 1 249 ? 61.180 9.784 -49.822 1.00 83.81 249 ALA A O 1
ATOM 1948 N N . PHE A 1 250 ? 59.476 8.325 -49.738 1.00 83.81 250 PHE A N 1
ATOM 1949 C CA . PHE A 1 250 ? 59.368 8.311 -48.282 1.00 83.81 250 PHE A CA 1
ATOM 1950 C C . PHE A 1 250 ? 59.355 6.884 -47.727 1.00 83.81 250 PHE A C 1
ATOM 1952 O O . PHE A 1 250 ? 59.155 5.891 -48.434 1.00 83.81 250 PHE A O 1
ATOM 1959 N N . GLY A 1 251 ? 59.680 6.785 -46.438 1.00 84.44 251 GLY A N 1
ATOM 1960 C CA . GLY A 1 251 ? 59.773 5.523 -45.716 1.00 84.44 251 GLY A CA 1
ATOM 1961 C C . GLY A 1 251 ? 58.404 4.980 -45.322 1.00 84.44 251 GLY A C 1
ATOM 1962 O O . GLY A 1 251 ? 57.406 5.206 -45.998 1.00 84.44 251 GLY A O 1
ATOM 1963 N N . SER A 1 252 ? 58.358 4.230 -44.226 1.00 86.94 252 SER A N 1
ATOM 1964 C CA . SER A 1 252 ? 57.080 3.758 -43.701 1.00 86.94 252 SER A CA 1
ATOM 1965 C C . SER A 1 252 ? 56.318 4.896 -43.048 1.00 86.94 252 SER A C 1
ATOM 1967 O O . SER A 1 252 ? 56.877 5.608 -42.216 1.00 86.94 252 SER A O 1
ATOM 1969 N N . LEU A 1 253 ? 55.048 5.044 -43.419 1.00 85.56 253 LEU A N 1
ATOM 1970 C CA . LEU A 1 253 ? 54.144 6.026 -42.832 1.00 85.56 253 LEU A CA 1
ATOM 1971 C C . LEU A 1 253 ? 53.179 5.363 -41.848 1.00 85.56 253 LEU A C 1
ATOM 1973 O O . LEU A 1 253 ? 52.876 4.171 -41.956 1.00 85.56 253 LEU A O 1
ATOM 1977 N N . SER A 1 254 ? 52.724 6.139 -40.866 1.00 90.06 254 SER A N 1
ATOM 1978 C CA . SER A 1 254 ? 51.664 5.733 -39.944 1.00 90.06 254 SER A CA 1
ATOM 1979 C C . SER A 1 254 ? 50.308 6.026 -40.572 1.00 90.06 254 SER A C 1
ATOM 1981 O O . SER A 1 254 ? 50.059 7.139 -41.023 1.00 90.06 254 SER A O 1
ATOM 1983 N N . ILE A 1 255 ? 49.427 5.033 -40.594 1.00 91.25 255 ILE A N 1
ATOM 1984 C CA . ILE A 1 255 ? 48.048 5.175 -41.057 1.00 91.25 255 ILE A CA 1
ATOM 1985 C C . ILE A 1 255 ? 47.149 5.054 -39.843 1.00 91.25 255 ILE A C 1
ATOM 1987 O O . ILE A 1 255 ? 47.173 4.030 -39.157 1.00 91.25 255 ILE A O 1
ATOM 1991 N N . GLY A 1 256 ? 46.367 6.093 -39.572 1.00 92.81 256 GLY A N 1
ATOM 1992 C CA . GLY A 1 256 ? 45.324 6.065 -38.554 1.00 92.81 256 GLY A CA 1
ATOM 1993 C C . GLY A 1 256 ? 43.981 5.705 -39.171 1.00 92.81 256 GLY A C 1
ATOM 1994 O O . GLY A 1 256 ? 43.633 6.232 -40.225 1.00 92.81 256 GLY A O 1
ATOM 1995 N N . PHE A 1 257 ? 43.222 4.840 -38.508 1.00 92.62 257 PHE A N 1
ATOM 1996 C CA . PHE A 1 257 ? 41.879 4.441 -38.917 1.00 92.62 257 PHE A CA 1
ATOM 1997 C C . PHE A 1 257 ? 40.855 5.026 -37.958 1.00 92.62 257 PHE A C 1
ATOM 1999 O O . PHE A 1 257 ? 41.008 4.929 -36.738 1.00 92.62 257 PHE A O 1
ATOM 2006 N N . TYR A 1 258 ? 39.808 5.622 -38.516 1.00 92.94 258 TYR A N 1
ATOM 2007 C CA . TYR A 1 258 ? 38.866 6.447 -37.774 1.00 92.94 258 TYR A CA 1
ATOM 2008 C C . TYR A 1 258 ? 37.421 6.100 -38.129 1.00 92.94 258 TYR A C 1
ATOM 2010 O O . TYR A 1 258 ? 37.117 5.656 -39.240 1.00 92.94 258 TYR A O 1
ATOM 2018 N N . MET A 1 259 ? 36.531 6.334 -37.170 1.00 92.75 259 MET A N 1
ATOM 2019 C CA . MET A 1 259 ? 35.084 6.282 -37.329 1.00 92.75 259 MET A CA 1
ATOM 2020 C C . MET A 1 259 ? 34.486 7.656 -37.014 1.00 92.75 259 MET A C 1
ATOM 2022 O O . MET A 1 259 ? 34.656 8.173 -35.908 1.00 92.75 259 MET A O 1
ATOM 2026 N N . SER A 1 260 ? 33.752 8.217 -37.970 1.00 91.31 260 SER A N 1
ATOM 2027 C CA . SER A 1 260 ? 33.096 9.519 -37.878 1.00 91.31 260 SER A CA 1
ATOM 2028 C C . SER A 1 260 ? 31.572 9.399 -37.872 1.00 91.31 260 SER A C 1
ATOM 2030 O O . SER A 1 260 ? 30.991 8.429 -38.365 1.00 91.31 260 SER A O 1
ATOM 2032 N N . SER A 1 261 ? 30.909 10.414 -37.325 1.00 88.38 261 SER A N 1
ATOM 2033 C CA . SER A 1 261 ? 29.461 10.622 -37.437 1.00 88.38 261 SER A CA 1
ATOM 2034 C C . SER A 1 261 ? 29.052 11.295 -38.753 1.00 88.38 261 SER A C 1
ATOM 2036 O O . SER A 1 261 ? 27.864 11.358 -39.063 1.00 88.38 261 SER A O 1
ATOM 2038 N N . ASN A 1 262 ? 30.010 11.788 -39.541 1.00 87.56 262 ASN A N 1
ATOM 2039 C CA . ASN A 1 262 ? 29.770 12.454 -40.817 1.00 87.56 262 ASN A CA 1
ATOM 2040 C C . ASN A 1 262 ? 30.738 11.946 -41.903 1.00 87.56 262 ASN A C 1
ATOM 2042 O O . ASN A 1 262 ? 31.596 11.110 -41.648 1.00 87.56 262 ASN A O 1
ATOM 2046 N N . THR A 1 263 ? 30.568 12.408 -43.140 1.00 85.00 263 THR A N 1
ATOM 2047 C CA . THR A 1 263 ? 31.324 11.903 -44.297 1.00 85.00 263 THR A CA 1
ATOM 2048 C C . THR A 1 263 ? 32.785 12.358 -44.349 1.00 85.00 263 THR A C 1
ATOM 2050 O O . THR A 1 263 ? 33.514 11.881 -45.218 1.00 85.00 263 THR A O 1
ATOM 2053 N N . LEU A 1 264 ? 33.205 13.287 -43.486 1.00 86.00 264 LEU A N 1
ATOM 2054 C CA . LEU A 1 264 ? 34.562 13.827 -43.426 1.00 86.00 264 LEU A CA 1
ATOM 2055 C C . LEU A 1 264 ? 35.363 13.098 -42.351 1.00 86.00 264 LEU A C 1
ATOM 2057 O O . LEU A 1 264 ? 34.878 12.887 -41.243 1.00 86.00 264 LEU A O 1
ATOM 2061 N N . ILE A 1 265 ? 36.599 12.737 -42.684 1.00 89.31 265 ILE A N 1
ATOM 2062 C CA . ILE A 1 265 ? 37.485 11.986 -41.796 1.00 89.31 265 ILE A CA 1
ATOM 2063 C C . ILE A 1 265 ? 38.623 12.897 -41.354 1.00 89.31 265 ILE A C 1
ATOM 2065 O O . ILE A 1 265 ? 39.347 13.463 -42.168 1.00 89.31 265 ILE A O 1
ATOM 2069 N N . SER A 1 266 ? 38.775 13.027 -40.045 1.00 89.00 266 SER A N 1
ATOM 2070 C CA . SER A 1 266 ? 39.715 13.911 -39.374 1.00 89.00 266 SER A CA 1
ATOM 2071 C C . SER A 1 266 ? 40.327 13.230 -38.149 1.00 89.00 266 SER A C 1
ATOM 2073 O O . SER A 1 266 ? 39.835 12.224 -37.641 1.00 89.00 266 SER A O 1
ATOM 2075 N N . THR A 1 267 ? 41.402 13.805 -37.619 1.00 88.69 267 THR A N 1
ATOM 2076 C CA . THR A 1 267 ? 42.036 13.312 -36.388 1.00 88.69 267 THR A CA 1
ATOM 2077 C C . THR A 1 267 ? 41.193 13.548 -35.128 1.00 88.69 267 THR A C 1
ATOM 2079 O O . THR A 1 267 ? 41.542 13.027 -34.070 1.00 88.69 267 THR A O 1
ATOM 2082 N N . GLY A 1 268 ? 40.093 14.308 -35.226 1.00 89.25 268 GLY A N 1
ATOM 2083 C CA . GLY A 1 268 ? 39.116 14.504 -34.151 1.00 89.25 268 GLY A CA 1
ATOM 2084 C C . GLY A 1 268 ? 38.040 13.416 -34.069 1.00 89.25 268 GLY A C 1
ATOM 2085 O O . GLY A 1 268 ? 37.278 13.393 -33.104 1.00 89.25 268 GLY A O 1
ATOM 2086 N N . ASP A 1 269 ? 37.970 12.524 -35.059 1.00 93.00 269 ASP A N 1
ATOM 2087 C CA . ASP A 1 269 ? 37.026 11.409 -35.083 1.00 93.00 269 ASP A CA 1
ATOM 2088 C C . ASP A 1 269 ? 37.453 10.265 -34.151 1.00 93.00 269 ASP A C 1
ATOM 2090 O O . ASP A 1 269 ? 38.553 10.248 -33.590 1.00 93.00 269 ASP A O 1
ATOM 2094 N N . THR A 1 270 ? 36.581 9.268 -33.976 1.00 93.12 270 THR A N 1
ATOM 2095 C CA . THR A 1 270 ? 36.866 8.134 -33.088 1.00 93.12 270 THR A CA 1
ATOM 2096 C C . THR A 1 270 ? 38.003 7.299 -33.666 1.00 93.12 270 THR A C 1
ATOM 2098 O O . THR A 1 270 ? 37.814 6.579 -34.645 1.00 93.12 270 THR A O 1
ATOM 2101 N N . PHE A 1 271 ? 39.182 7.379 -33.052 1.00 93.94 271 PHE A N 1
ATOM 2102 C CA . PHE A 1 271 ? 40.338 6.570 -33.423 1.00 93.94 271 PHE A CA 1
ATOM 2103 C C . PHE A 1 271 ? 40.094 5.090 -33.102 1.00 93.94 271 PHE A C 1
ATOM 2105 O O . PHE A 1 271 ? 39.772 4.736 -31.968 1.00 93.94 271 PHE A O 1
ATOM 2112 N N . LEU A 1 272 ? 40.258 4.228 -34.103 1.00 94.12 272 LEU A N 1
ATOM 2113 C CA . LEU A 1 272 ? 40.024 2.789 -33.996 1.00 94.12 272 LEU A CA 1
ATOM 2114 C C . LEU A 1 272 ? 41.334 2.048 -33.736 1.00 94.12 272 LEU A C 1
ATOM 2116 O O . LEU A 1 272 ? 41.479 1.346 -32.737 1.00 94.12 272 LEU A O 1
ATOM 2120 N N . ASN A 1 273 ? 42.296 2.205 -34.643 1.00 94.69 273 ASN A N 1
ATOM 2121 C CA . ASN A 1 273 ? 43.659 1.703 -34.518 1.00 94.69 273 ASN A CA 1
ATOM 2122 C C . ASN A 1 273 ? 44.580 2.402 -35.531 1.00 94.69 273 ASN A C 1
ATOM 2124 O O . ASN A 1 273 ? 44.140 3.220 -36.340 1.00 94.69 273 ASN A O 1
ATOM 2128 N N . SER A 1 274 ? 45.870 2.078 -35.488 1.00 92.88 274 SER A N 1
ATOM 2129 C CA . SER A 1 274 ? 46.836 2.500 -36.499 1.00 92.88 274 SER A CA 1
ATOM 2130 C C . SER A 1 274 ? 47.774 1.367 -36.891 1.00 92.88 274 SER A C 1
ATOM 2132 O O . SER A 1 274 ? 47.900 0.361 -36.187 1.00 92.88 274 SER A O 1
ATOM 2134 N N . GLY A 1 275 ? 48.441 1.543 -38.027 1.00 89.31 275 GLY A N 1
ATOM 2135 C CA . GLY A 1 275 ? 49.488 0.653 -38.507 1.00 89.31 275 GLY A CA 1
ATOM 2136 C C . GLY A 1 275 ? 50.550 1.417 -39.280 1.00 89.31 275 GLY A C 1
ATOM 2137 O O . GLY A 1 275 ? 50.241 2.385 -39.970 1.00 89.31 275 GLY A O 1
ATOM 2138 N N . SER A 1 276 ? 51.803 0.975 -39.182 1.00 88.50 276 SER A N 1
ATOM 2139 C CA . SER A 1 276 ? 52.859 1.439 -40.084 1.00 88.50 276 SER A CA 1
ATOM 2140 C C . SER A 1 276 ? 52.830 0.605 -41.358 1.00 88.50 276 SER A C 1
ATOM 2142 O O . SER A 1 276 ? 52.841 -0.627 -41.281 1.00 88.50 276 SER A O 1
ATOM 2144 N N . TRP A 1 277 ? 52.792 1.254 -42.520 1.00 85.00 277 TRP A N 1
ATOM 2145 C CA . TRP A 1 277 ? 52.720 0.549 -43.796 1.00 85.00 277 TRP A CA 1
ATOM 2146 C C . TRP A 1 277 ? 53.737 1.047 -44.818 1.00 85.00 277 TRP A C 1
ATOM 2148 O O . TRP A 1 277 ? 53.971 2.246 -44.963 1.00 85.00 277 TRP A O 1
ATOM 2158 N N . GLY A 1 278 ? 54.306 0.079 -45.540 1.00 81.75 278 GLY A N 1
ATOM 2159 C CA . GLY A 1 278 ? 55.050 0.271 -46.780 1.00 81.75 278 GLY A CA 1
ATOM 2160 C C . GLY A 1 278 ? 56.350 1.067 -46.679 1.00 81.75 278 GLY A C 1
ATOM 2161 O O . GLY A 1 278 ? 56.816 1.444 -45.610 1.00 81.75 278 GLY A O 1
ATOM 2162 N N . SER A 1 279 ? 56.939 1.283 -47.845 1.00 84.19 279 SER A N 1
ATOM 2163 C CA . SER A 1 279 ? 57.835 2.383 -48.180 1.00 84.19 279 SER A CA 1
ATOM 2164 C C . SER A 1 279 ? 57.537 2.721 -49.634 1.00 84.19 279 SER A C 1
ATOM 2166 O O . SER A 1 279 ? 57.288 1.819 -50.440 1.00 84.19 279 SER A O 1
ATOM 2168 N N . PHE A 1 280 ? 57.497 4.002 -49.966 1.00 84.38 280 PHE A N 1
ATOM 2169 C CA . PHE A 1 280 ? 56.972 4.437 -51.250 1.00 84.38 280 PHE A CA 1
ATOM 2170 C C . PHE A 1 280 ? 58.067 5.168 -52.005 1.00 84.38 280 PHE A C 1
ATOM 2172 O O . PHE A 1 280 ? 58.543 6.232 -51.606 1.00 84.38 280 PHE A O 1
ATOM 2179 N N . GLY A 1 281 ? 58.474 4.570 -53.123 1.00 81.19 281 GLY A N 1
ATOM 2180 C CA . GLY A 1 281 ? 59.251 5.280 -54.126 1.00 81.19 281 GLY A CA 1
ATOM 2181 C C . GLY A 1 281 ? 58.451 6.457 -54.681 1.00 81.19 281 GLY A C 1
ATOM 2182 O O . GLY A 1 281 ? 57.240 6.563 -54.473 1.00 81.19 281 GLY A O 1
ATOM 2183 N N . THR A 1 282 ? 59.128 7.330 -55.413 1.00 76.12 282 THR A N 1
ATOM 2184 C CA . THR A 1 282 ? 58.480 8.404 -56.174 1.00 76.12 282 THR A CA 1
ATOM 2185 C C . THR A 1 282 ? 57.395 7.814 -57.074 1.00 76.12 282 THR A C 1
ATOM 2187 O O . THR A 1 282 ? 57.696 6.864 -57.804 1.00 76.12 282 THR A O 1
ATOM 2190 N N . PHE A 1 283 ? 56.176 8.355 -57.049 1.00 69.31 283 PHE A N 1
ATOM 2191 C CA . PHE A 1 283 ? 55.087 7.920 -57.941 1.00 69.31 283 PHE A CA 1
ATOM 2192 C C . PHE A 1 283 ? 54.727 6.432 -57.823 1.00 69.31 283 PHE A C 1
ATOM 2194 O O . PHE A 1 283 ? 54.493 5.747 -58.817 1.00 69.31 283 PHE A O 1
ATOM 2201 N N . THR A 1 284 ? 54.727 5.894 -56.603 1.00 75.19 284 THR A N 1
ATOM 2202 C CA . THR A 1 284 ? 54.341 4.498 -56.347 1.00 75.19 284 THR A CA 1
ATOM 2203 C C . THR A 1 284 ? 53.092 4.421 -55.486 1.00 75.19 284 THR A C 1
ATOM 2205 O O . THR A 1 284 ? 52.837 5.300 -54.667 1.00 75.19 284 THR A O 1
ATOM 2208 N N . PHE A 1 285 ? 52.326 3.344 -55.642 1.00 79.50 285 PHE A N 1
ATOM 2209 C CA . PHE A 1 285 ? 51.176 3.041 -54.798 1.00 79.50 285 PHE A CA 1
ATOM 2210 C C . PHE A 1 285 ? 51.290 1.631 -54.216 1.00 79.50 285 PHE A C 1
ATOM 2212 O O . PHE A 1 285 ? 52.007 0.771 -54.733 1.00 79.50 285 PHE A O 1
ATOM 2219 N N . SER A 1 286 ? 50.559 1.385 -53.136 1.00 82.88 286 SER A N 1
ATOM 2220 C CA . SER A 1 286 ? 50.430 0.071 -52.513 1.00 82.88 286 SER A CA 1
ATOM 2221 C C . SER A 1 286 ? 48.990 -0.141 -52.077 1.00 82.88 286 SER A C 1
ATOM 2223 O O . SER A 1 286 ? 48.375 0.767 -51.518 1.00 82.88 286 SER A O 1
ATOM 2225 N N . THR A 1 287 ? 48.472 -1.344 -52.320 1.00 82.62 287 THR A N 1
ATOM 2226 C CA . THR A 1 287 ? 47.116 -1.746 -51.943 1.00 82.62 287 THR A CA 1
ATOM 2227 C C . THR A 1 287 ? 47.169 -2.885 -50.929 1.00 82.62 287 THR A C 1
ATOM 2229 O O . THR A 1 287 ? 47.909 -3.852 -51.118 1.00 82.62 287 THR A O 1
ATOM 2232 N N . PHE A 1 288 ? 46.383 -2.795 -49.858 1.00 86.06 288 PHE A N 1
ATOM 2233 C CA . PHE A 1 288 ? 46.344 -3.788 -48.785 1.00 86.06 288 PHE A CA 1
ATOM 2234 C C . PHE A 1 288 ? 44.984 -3.825 -48.080 1.00 86.06 288 PHE A C 1
ATOM 2236 O O . PHE A 1 288 ? 44.125 -2.979 -48.304 1.00 86.06 288 PHE A O 1
ATOM 2243 N N . ASN A 1 289 ? 44.775 -4.828 -47.228 1.00 90.00 289 ASN A N 1
ATOM 2244 C CA . ASN A 1 289 ? 43.575 -4.930 -46.398 1.00 90.00 289 ASN A CA 1
ATOM 2245 C C . ASN A 1 289 ? 43.908 -4.569 -44.955 1.00 90.00 289 ASN A C 1
ATOM 2247 O O . ASN A 1 289 ? 45.004 -4.862 -44.474 1.00 90.00 289 ASN A O 1
ATOM 2251 N N . TRP A 1 290 ? 42.939 -3.991 -44.255 1.00 91.44 290 TRP A N 1
ATOM 2252 C CA . TRP A 1 290 ? 43.060 -3.668 -42.841 1.00 91.44 290 TRP A CA 1
ATOM 2253 C C . TRP A 1 290 ? 41.783 -4.005 -42.084 1.00 91.44 290 TRP A C 1
ATOM 2255 O O . TRP A 1 290 ? 40.704 -4.094 -42.667 1.00 91.44 290 TRP A O 1
ATOM 2265 N N . SER A 1 291 ? 41.894 -4.173 -40.772 1.00 93.44 291 SER A N 1
ATOM 2266 C CA . SER A 1 291 ? 40.751 -4.453 -39.910 1.00 93.44 291 SER A CA 1
ATOM 2267 C C . SER A 1 291 ? 40.900 -3.781 -38.553 1.00 93.44 291 SER A C 1
ATOM 2269 O O . SER A 1 291 ? 42.010 -3.666 -38.029 1.00 93.44 291 SER A O 1
ATOM 2271 N N . ALA A 1 292 ? 39.780 -3.399 -37.953 1.00 94.00 292 ALA A N 1
ATOM 2272 C CA . ALA A 1 292 ? 39.720 -2.881 -36.593 1.00 94.00 292 ALA A CA 1
ATOM 2273 C C . ALA A 1 292 ? 38.479 -3.414 -35.881 1.00 94.00 292 ALA A C 1
ATOM 2275 O O . ALA A 1 292 ? 37.493 -3.782 -36.515 1.00 94.00 292 ALA A O 1
ATOM 2276 N N . VAL A 1 293 ? 38.530 -3.448 -34.553 1.00 94.50 293 VAL A N 1
ATOM 2277 C CA . VAL A 1 293 ? 37.357 -3.739 -33.726 1.00 94.50 293 VAL A CA 1
ATOM 2278 C C . VAL A 1 293 ? 36.609 -2.433 -33.485 1.00 94.50 293 VAL A C 1
ATOM 2280 O O . VAL A 1 293 ? 37.232 -1.423 -33.160 1.00 94.50 293 VAL A O 1
ATOM 2283 N N . VAL A 1 294 ? 35.286 -2.448 -33.638 1.00 92.69 294 VAL A N 1
ATOM 2284 C CA . VAL A 1 294 ? 34.442 -1.301 -33.291 1.00 92.69 294 VAL A CA 1
ATOM 2285 C C . VAL A 1 294 ? 34.474 -1.120 -31.769 1.00 92.69 294 VAL A C 1
ATOM 2287 O O . VAL A 1 294 ? 34.104 -2.053 -31.049 1.00 92.69 294 VAL A O 1
ATOM 2290 N N . PRO A 1 295 ? 34.934 0.034 -31.256 1.00 90.94 295 PRO A N 1
ATOM 2291 C CA . PRO A 1 295 ? 35.092 0.259 -29.825 1.00 90.94 295 PRO A CA 1
ATOM 2292 C C . PRO A 1 295 ? 33.736 0.395 -29.135 1.00 90.94 295 PRO A C 1
ATOM 2294 O O . PRO A 1 295 ? 32.701 0.523 -29.787 1.00 90.94 295 PRO A O 1
ATOM 2297 N N . SER A 1 296 ? 33.740 0.416 -27.803 1.00 86.94 296 SER A N 1
ATOM 2298 C CA . SER A 1 296 ? 32.538 0.726 -27.036 1.00 86.94 296 SER A CA 1
ATOM 2299 C C . SER A 1 296 ? 32.049 2.143 -27.338 1.00 86.94 296 SER A C 1
ATOM 2301 O O . SER A 1 296 ? 32.773 3.120 -27.160 1.00 86.94 296 SER A O 1
ATOM 2303 N N . LEU A 1 297 ? 30.796 2.251 -27.776 1.00 84.38 297 LEU A N 1
ATOM 2304 C CA . LEU A 1 297 ? 30.137 3.523 -28.082 1.00 84.38 297 LEU A CA 1
ATOM 2305 C C . LEU A 1 297 ? 29.039 3.803 -27.078 1.00 84.38 297 LEU A C 1
ATOM 2307 O O . LEU A 1 297 ? 28.434 2.857 -26.586 1.00 84.38 297 LEU A O 1
ATOM 2311 N N . THR A 1 298 ? 28.762 5.070 -26.782 1.00 79.00 298 THR A N 1
ATOM 2312 C CA . THR A 1 298 ? 27.623 5.484 -25.944 1.00 79.00 298 THR A CA 1
ATOM 2313 C C . THR A 1 298 ? 26.293 5.420 -26.689 1.00 79.00 298 THR A C 1
ATOM 2315 O O . THR A 1 298 ? 25.275 5.144 -26.062 1.00 79.00 298 THR A O 1
ATOM 2318 N N . ASP A 1 299 ? 26.333 5.604 -28.006 1.00 79.69 299 ASP A N 1
ATOM 2319 C CA . ASP A 1 299 ? 25.211 5.646 -28.935 1.00 79.69 299 ASP A CA 1
ATOM 2320 C C . ASP A 1 299 ? 25.445 4.695 -30.123 1.00 79.69 299 ASP A C 1
ATOM 2322 O O . ASP A 1 299 ? 26.523 4.118 -30.289 1.00 79.69 299 ASP A O 1
ATOM 2326 N N . CYS A 1 300 ? 24.423 4.514 -30.952 1.00 83.62 300 CYS A N 1
ATOM 2327 C CA . CYS A 1 300 ? 24.509 3.725 -32.176 1.00 83.62 300 CYS A CA 1
ATOM 2328 C C . CYS A 1 300 ? 24.177 4.594 -33.402 1.00 83.62 300 CYS A C 1
ATOM 2330 O O . CYS A 1 300 ? 24.096 5.825 -33.331 1.00 83.62 300 CYS A O 1
ATOM 2332 N N . GLY A 1 301 ? 24.035 3.961 -34.560 1.00 83.25 301 GLY A N 1
ATOM 2333 C CA . GLY A 1 301 ? 23.474 4.563 -35.757 1.00 83.25 301 GLY A CA 1
ATOM 2334 C C . GLY A 1 301 ? 24.468 4.609 -36.904 1.00 83.25 301 GLY A C 1
ATOM 2335 O O . GLY A 1 301 ? 25.443 3.858 -36.964 1.00 83.25 301 GLY A O 1
ATOM 2336 N N . THR A 1 302 ? 24.200 5.495 -37.857 1.00 87.50 302 THR A N 1
ATOM 2337 C CA . THR A 1 302 ? 25.036 5.629 -39.051 1.00 87.50 302 THR A CA 1
ATOM 2338 C C . THR A 1 302 ? 26.407 6.202 -38.692 1.00 87.50 302 THR A C 1
ATOM 2340 O O . THR A 1 302 ? 26.499 7.233 -38.023 1.00 87.50 302 THR A O 1
ATOM 2343 N N . ARG A 1 303 ? 27.472 5.535 -39.140 1.00 89.75 303 ARG A N 1
ATOM 2344 C CA . ARG A 1 303 ? 28.866 5.970 -39.014 1.00 89.75 303 ARG A CA 1
ATOM 2345 C C . ARG A 1 303 ? 29.597 5.817 -40.344 1.00 89.75 303 ARG A C 1
ATOM 2347 O O . ARG A 1 303 ? 29.235 4.984 -41.176 1.00 89.75 303 ARG A O 1
ATOM 2354 N N . TYR A 1 304 ? 30.646 6.606 -40.520 1.00 90.94 304 TYR A N 1
ATOM 2355 C CA . TYR A 1 304 ? 31.524 6.579 -41.683 1.00 90.94 304 TYR A CA 1
ATOM 2356 C C . TYR A 1 304 ? 32.914 6.159 -41.238 1.00 90.94 304 TYR A C 1
ATOM 2358 O O . TYR A 1 304 ? 33.412 6.619 -40.215 1.00 90.94 304 TYR A O 1
ATOM 2366 N N . PHE A 1 305 ? 33.534 5.266 -41.994 1.00 91.19 305 PHE A N 1
ATOM 2367 C CA . PHE A 1 305 ? 34.841 4.721 -41.660 1.00 91.19 305 PHE A CA 1
ATOM 2368 C C . PHE A 1 305 ? 35.860 5.237 -42.663 1.00 91.19 305 PHE A C 1
ATOM 2370 O O . PHE A 1 305 ? 35.581 5.292 -43.863 1.00 91.19 305 PHE A O 1
ATOM 2377 N N . GLY A 1 306 ? 37.032 5.605 -42.160 1.00 90.25 306 GLY A N 1
ATOM 2378 C CA . GLY A 1 306 ? 38.055 6.311 -42.914 1.00 90.25 306 GLY A CA 1
ATOM 2379 C C . GLY A 1 306 ? 39.464 6.029 -42.438 1.00 90.25 306 GLY A C 1
ATOM 2380 O O . GLY A 1 306 ? 39.675 5.398 -41.401 1.00 90.25 306 GLY A O 1
ATOM 2381 N N . ALA A 1 307 ? 40.426 6.504 -43.219 1.00 90.75 307 ALA A N 1
ATOM 2382 C CA . ALA A 1 307 ? 41.841 6.411 -42.909 1.00 90.75 307 ALA A CA 1
ATOM 2383 C C . ALA A 1 307 ? 42.520 7.749 -43.197 1.00 90.75 307 ALA A C 1
ATOM 2385 O O . ALA A 1 307 ? 42.137 8.440 -44.138 1.00 90.75 307 ALA A O 1
ATOM 2386 N N . ILE A 1 308 ? 43.517 8.087 -42.386 1.00 91.00 308 ILE A N 1
ATOM 2387 C CA . ILE A 1 308 ? 44.404 9.233 -42.583 1.00 91.00 308 ILE A CA 1
ATOM 2388 C C . ILE A 1 308 ? 45.815 8.674 -42.713 1.00 91.00 308 ILE A C 1
ATOM 2390 O O . ILE A 1 308 ? 46.318 8.047 -41.773 1.00 91.00 308 ILE A O 1
ATOM 2394 N N . VAL A 1 309 ? 46.422 8.837 -43.886 1.00 89.31 309 VAL A N 1
ATOM 2395 C CA . VAL A 1 309 ? 47.834 8.502 -44.095 1.00 89.31 309 VAL A CA 1
ATOM 2396 C C . VAL A 1 309 ? 48.705 9.595 -43.500 1.00 89.31 309 VAL A C 1
ATOM 2398 O O . VAL A 1 309 ? 48.289 10.741 -43.398 1.00 89.31 309 VAL A O 1
ATOM 2401 N N . ASP A 1 310 ? 49.870 9.190 -43.005 1.00 87.56 310 ASP A N 1
ATOM 2402 C CA . ASP A 1 310 ? 50.724 10.018 -42.159 1.00 87.56 310 ASP A CA 1
ATOM 2403 C C . ASP A 1 310 ? 49.955 10.820 -41.100 1.00 87.56 310 ASP A C 1
ATOM 2405 O O . ASP A 1 310 ? 50.157 12.012 -40.877 1.00 87.56 310 ASP A O 1
ATOM 2409 N N . ASN A 1 311 ? 49.085 10.133 -40.361 1.00 87.38 311 ASN A N 1
ATOM 2410 C CA . ASN A 1 311 ? 48.291 10.750 -39.298 1.00 87.38 311 ASN A CA 1
ATOM 2411 C C . ASN A 1 311 ? 49.134 11.353 -38.150 1.00 87.38 311 ASN A C 1
ATOM 2413 O O . ASN A 1 311 ? 48.592 11.940 -37.215 1.00 87.38 311 ASN A O 1
ATOM 2417 N N . THR A 1 312 ? 50.452 11.160 -38.199 1.00 85.44 312 THR A N 1
ATOM 2418 C CA . THR A 1 312 ? 51.451 11.699 -37.277 1.00 85.44 312 THR A CA 1
ATOM 2419 C C . THR A 1 312 ? 52.147 12.967 -37.778 1.00 85.44 312 THR A C 1
ATOM 2421 O O . THR A 1 312 ? 52.852 13.589 -36.984 1.00 85.44 312 THR A O 1
ATOM 2424 N N . GLY A 1 313 ? 51.987 13.339 -39.054 1.00 84.25 313 GLY A N 1
ATOM 2425 C CA . GLY A 1 313 ? 52.709 14.450 -39.685 1.00 84.25 313 GLY A CA 1
ATOM 2426 C C . GLY A 1 313 ? 54.226 14.231 -39.740 1.00 84.25 313 GLY A C 1
ATOM 2427 O O . GLY A 1 313 ? 55.005 15.159 -39.519 1.00 84.25 313 GLY A O 1
ATOM 2428 N N . THR A 1 314 ? 54.659 12.983 -39.934 1.00 85.88 314 THR A N 1
ATOM 2429 C CA . THR A 1 314 ? 56.074 12.591 -40.015 1.00 85.88 314 THR A CA 1
ATOM 2430 C C . THR A 1 314 ? 56.729 13.079 -41.312 1.00 85.88 314 THR A C 1
ATOM 2432 O O . THR A 1 314 ? 57.930 13.364 -41.318 1.00 85.88 314 THR A O 1
ATOM 2435 N N . TYR A 1 315 ? 55.967 13.184 -42.397 1.00 84.06 315 TYR A N 1
ATOM 2436 C CA . TYR A 1 315 ? 56.398 13.606 -43.724 1.00 84.06 315 TYR A CA 1
ATOM 2437 C C . TYR A 1 315 ? 55.639 14.871 -44.138 1.00 84.06 315 TYR A C 1
ATOM 2439 O O . TYR A 1 315 ? 54.628 14.764 -44.822 1.00 84.06 315 TYR A O 1
ATOM 2447 N N . PRO A 1 316 ? 56.146 16.066 -43.772 1.00 78.75 316 PRO A N 1
ATOM 2448 C CA . PRO A 1 316 ? 55.523 17.317 -44.172 1.00 78.75 316 PRO A CA 1
ATOM 2449 C C . PRO A 1 316 ? 55.410 17.413 -45.687 1.00 78.75 316 PRO A C 1
ATOM 2451 O O . PRO A 1 316 ? 56.400 17.236 -46.410 1.00 78.75 316 PRO A O 1
ATOM 2454 N N . GLU A 1 317 ? 54.224 17.760 -46.147 1.00 74.56 317 GLU A N 1
ATOM 2455 C CA . GLU A 1 317 ? 53.907 17.897 -47.556 1.00 74.56 317 GLU A CA 1
ATOM 2456 C C . GLU A 1 317 ? 53.145 19.183 -47.844 1.00 74.56 317 GLU A C 1
ATOM 2458 O O . GLU A 1 317 ? 52.717 19.926 -46.960 1.00 74.56 317 GLU A O 1
ATOM 2463 N N . ARG A 1 318 ? 53.017 19.495 -49.130 1.00 70.38 318 ARG A N 1
ATOM 2464 C CA . ARG A 1 318 ? 52.359 20.724 -49.566 1.00 70.38 318 ARG A CA 1
ATOM 2465 C C . ARG A 1 318 ? 50.840 20.667 -49.382 1.00 70.38 318 ARG A C 1
ATOM 2467 O O . ARG A 1 318 ? 50.230 21.713 -49.161 1.00 70.38 318 ARG A O 1
ATOM 2474 N N . TYR A 1 319 ? 50.253 19.471 -49.456 1.00 70.50 319 TYR A N 1
ATOM 2475 C CA . TYR A 1 319 ? 48.807 19.252 -49.513 1.00 70.50 319 TYR A CA 1
ATOM 2476 C C . TYR A 1 319 ? 48.282 18.366 -48.383 1.00 70.50 319 TYR A C 1
ATOM 2478 O O . TYR A 1 319 ? 47.468 17.490 -48.618 1.00 70.50 319 TYR A O 1
ATOM 2486 N N . GLU A 1 320 ? 48.627 18.686 -47.138 1.00 76.50 320 GLU A N 1
ATOM 2487 C CA . GLU A 1 320 ? 48.216 17.939 -45.930 1.00 76.50 320 GLU A CA 1
ATOM 2488 C C . GLU A 1 320 ? 46.703 17.627 -45.817 1.00 76.50 320 GLU A C 1
ATOM 2490 O O . GLU A 1 320 ? 46.277 16.754 -45.060 1.00 76.50 320 GLU A O 1
ATOM 2495 N N . SER A 1 321 ? 45.853 18.355 -46.546 1.00 72.12 321 SER A N 1
ATOM 2496 C CA . SER A 1 321 ? 44.406 18.144 -46.587 1.00 72.12 321 SER A CA 1
ATOM 2497 C C . SER A 1 321 ? 43.955 16.903 -47.366 1.00 72.12 321 SER A C 1
ATOM 2499 O O . SER A 1 321 ? 42.822 16.466 -47.154 1.00 72.12 321 SER A O 1
ATOM 2501 N N . ASN A 1 322 ? 44.780 16.333 -48.251 1.00 69.88 322 ASN A N 1
ATOM 2502 C CA . ASN A 1 322 ? 44.414 15.174 -49.079 1.00 69.88 322 ASN A CA 1
ATOM 2503 C C . ASN A 1 322 ? 44.752 13.817 -48.415 1.00 69.88 322 ASN A C 1
ATOM 2505 O O . ASN A 1 322 ? 44.369 12.765 -48.920 1.00 69.88 322 ASN A O 1
ATOM 2509 N N . ASN A 1 323 ? 45.377 13.824 -47.236 1.00 83.44 323 ASN A N 1
ATOM 2510 C CA . ASN A 1 323 ? 45.792 12.617 -46.517 1.00 83.44 323 ASN A CA 1
ATOM 2511 C C . ASN A 1 323 ? 44.652 11.730 -46.003 1.00 83.44 323 ASN A C 1
ATOM 2513 O O . ASN A 1 323 ? 44.888 10.597 -45.578 1.00 83.44 323 ASN A O 1
ATOM 2517 N N . ASN A 1 324 ? 43.416 12.222 -45.996 1.00 83.50 324 ASN A N 1
ATOM 2518 C CA . ASN A 1 324 ? 42.270 11.475 -45.496 1.00 83.50 324 ASN A CA 1
ATOM 2519 C C . ASN A 1 324 ? 41.428 10.879 -46.630 1.00 83.50 324 ASN A C 1
ATOM 2521 O O . ASN A 1 324 ? 41.346 11.410 -47.734 1.00 83.50 324 ASN A O 1
ATOM 2525 N N . THR A 1 325 ? 40.766 9.764 -46.339 1.00 82.25 325 THR A N 1
ATOM 2526 C CA . THR A 1 325 ? 39.784 9.175 -47.246 1.00 82.25 325 THR A CA 1
ATOM 2527 C C . THR A 1 325 ? 38.636 8.545 -46.484 1.00 82.25 325 THR A C 1
ATOM 2529 O O . THR A 1 325 ? 38.833 7.920 -45.435 1.00 82.25 325 THR A O 1
ATOM 2532 N N . THR A 1 326 ? 37.441 8.662 -47.054 1.00 81.56 326 THR A N 1
ATOM 2533 C CA . THR A 1 326 ? 36.242 7.960 -46.597 1.00 81.56 326 THR A CA 1
ATOM 2534 C C . THR A 1 326 ? 35.922 6.854 -47.585 1.00 81.56 326 THR A C 1
ATOM 2536 O O . THR A 1 326 ? 35.892 7.062 -48.799 1.00 81.56 326 THR A O 1
ATOM 2539 N N . PHE A 1 327 ? 35.679 5.656 -47.072 1.00 78.12 327 PHE A N 1
ATOM 2540 C CA . PHE A 1 327 ? 35.478 4.484 -47.912 1.00 78.12 327 PHE A CA 1
ATOM 2541 C C . PHE A 1 327 ? 34.020 4.371 -48.364 1.00 78.12 327 PHE A C 1
ATOM 2543 O O . PHE A 1 327 ? 33.084 4.804 -47.687 1.00 78.12 327 PHE A O 1
ATOM 2550 N N . VAL A 1 328 ? 33.825 3.755 -49.525 1.00 70.38 328 VAL A N 1
ATOM 2551 C CA . VAL A 1 328 ? 32.507 3.544 -50.130 1.00 70.38 328 VAL A CA 1
ATOM 2552 C C . VAL A 1 328 ? 32.172 2.057 -50.108 1.00 70.38 328 VAL A C 1
ATOM 2554 O O . VAL A 1 328 ? 33.059 1.220 -50.103 1.00 70.38 328 VAL A O 1
ATOM 2557 N N . ASN A 1 329 ? 30.901 1.677 -50.146 1.00 65.31 329 ASN A N 1
ATOM 2558 C CA . ASN A 1 329 ? 30.516 0.275 -50.313 1.00 65.31 329 ASN A CA 1
ATOM 2559 C C . ASN A 1 329 ? 29.896 0.084 -51.698 1.00 65.31 329 ASN A C 1
ATOM 2561 O O . ASN A 1 329 ? 28.679 0.130 -51.855 1.00 65.31 329 ASN A O 1
ATOM 2565 N N . GLY A 1 330 ? 30.748 -0.038 -52.720 1.00 55.44 330 GLY A N 1
ATOM 2566 C CA . GLY A 1 330 ? 30.321 -0.266 -54.107 1.00 55.44 330 GLY A CA 1
ATOM 2567 C C . GLY A 1 330 ? 29.527 0.880 -54.762 1.00 55.44 330 GLY A C 1
ATOM 2568 O O . GLY A 1 330 ? 28.936 0.660 -55.815 1.00 55.44 330 GLY A O 1
ATOM 2569 N N . SER A 1 331 ? 29.514 2.078 -54.164 1.00 55.03 331 SER A N 1
ATOM 2570 C CA . SER A 1 331 ? 28.824 3.291 -54.642 1.00 55.03 331 SER A CA 1
ATOM 2571 C C . SER A 1 331 ? 29.822 4.428 -54.917 1.00 55.03 331 SER A C 1
ATOM 2573 O O . SER A 1 331 ? 30.975 4.345 -54.510 1.00 55.03 331 SER A O 1
ATOM 2575 N N . VAL A 1 332 ? 29.378 5.498 -55.585 1.00 52.72 332 VAL A N 1
ATOM 2576 C CA . VAL A 1 332 ? 30.158 6.733 -55.825 1.00 52.72 332 VAL A CA 1
ATOM 2577 C C . VAL A 1 332 ? 30.167 7.648 -54.585 1.00 52.72 332 VAL A C 1
ATOM 2579 O O . VAL A 1 332 ? 31.007 8.533 -54.471 1.00 52.72 332 VAL A O 1
ATOM 2582 N N . THR A 1 333 ? 29.265 7.418 -53.625 1.00 60.72 333 THR A N 1
ATOM 2583 C CA . THR A 1 333 ? 29.174 8.170 -52.363 1.00 60.72 333 THR A CA 1
ATOM 2584 C C . THR A 1 333 ? 29.704 7.350 -51.180 1.00 60.72 333 THR A C 1
ATOM 2586 O O . THR A 1 333 ? 29.479 6.133 -51.160 1.00 60.72 333 THR A O 1
ATOM 2589 N N . PRO A 1 334 ? 30.331 7.983 -50.162 1.00 67.38 334 PRO A N 1
ATOM 2590 C CA . PRO A 1 334 ? 30.675 7.329 -48.898 1.00 67.38 334 PRO A CA 1
ATOM 2591 C C . PRO A 1 334 ? 29.500 6.517 -48.359 1.00 67.38 334 PRO A C 1
ATOM 2593 O O . PRO A 1 334 ? 28.388 7.035 -48.232 1.00 67.38 334 PRO A O 1
ATOM 2596 N N . ALA A 1 335 ? 29.724 5.231 -48.092 1.00 67.56 335 ALA A N 1
ATOM 2597 C CA . ALA A 1 335 ? 28.654 4.366 -47.622 1.00 67.56 335 ALA A CA 1
ATOM 2598 C C . ALA A 1 335 ? 28.545 4.452 -46.103 1.00 67.56 335 ALA A C 1
ATOM 2600 O O . ALA A 1 335 ? 29.501 4.177 -45.378 1.00 67.56 335 ALA A O 1
ATOM 2601 N N . ALA A 1 336 ? 27.349 4.806 -45.647 1.00 80.38 336 ALA A N 1
ATOM 2602 C CA . ALA A 1 336 ? 26.940 4.705 -44.259 1.00 80.38 336 ALA A CA 1
ATOM 2603 C C . ALA A 1 336 ? 27.044 3.250 -43.771 1.00 80.38 336 ALA A C 1
ATOM 2605 O O . ALA A 1 336 ? 26.505 2.340 -44.403 1.00 80.38 336 ALA A O 1
ATOM 2606 N N . ILE A 1 337 ? 27.705 3.040 -42.633 1.00 87.81 337 ILE A N 1
ATOM 2607 C CA . ILE A 1 337 ? 27.702 1.769 -41.905 1.00 87.81 337 ILE A CA 1
ATOM 2608 C C . ILE A 1 337 ? 26.792 1.924 -40.691 1.00 87.81 337 ILE A C 1
ATOM 2610 O O . ILE A 1 337 ? 26.966 2.843 -39.891 1.00 87.81 337 ILE A O 1
ATOM 2614 N N . SER A 1 338 ? 25.829 1.018 -40.540 1.00 89.12 338 SER A N 1
ATOM 2615 C CA . SER A 1 338 ? 24.974 0.964 -39.355 1.00 89.12 338 SER A CA 1
ATOM 2616 C C . SER A 1 338 ? 25.736 0.301 -38.212 1.00 89.12 338 SER A C 1
ATOM 2618 O O . SER A 1 338 ? 25.966 -0.910 -38.235 1.00 89.12 338 SER A O 1
ATOM 2620 N N . VAL A 1 339 ? 26.136 1.087 -37.218 1.00 90.00 339 VAL A N 1
ATOM 2621 C CA . VAL A 1 339 ? 26.773 0.576 -36.004 1.00 90.00 339 VAL A CA 1
ATOM 2622 C C . VAL A 1 339 ? 25.709 0.376 -34.935 1.00 90.00 339 VAL A C 1
ATOM 2624 O O . VAL A 1 339 ? 24.981 1.312 -34.625 1.00 90.00 339 VAL A O 1
ATOM 2627 N N . LEU A 1 340 ? 25.608 -0.831 -34.385 1.00 91.38 340 LEU A N 1
ATOM 2628 C CA . LEU A 1 340 ? 24.648 -1.187 -33.333 1.00 91.38 340 LEU A CA 1
ATOM 2629 C C . LEU A 1 340 ? 25.367 -1.325 -31.983 1.00 91.38 340 LEU A C 1
ATOM 2631 O O . LEU A 1 340 ? 26.561 -1.646 -31.955 1.00 91.38 340 LEU A O 1
ATOM 2635 N N . LEU A 1 341 ? 24.662 -1.135 -30.866 1.00 91.00 341 LEU A N 1
ATOM 2636 C CA . LEU A 1 341 ? 25.232 -1.406 -29.543 1.00 91.00 341 LEU A CA 1
ATOM 2637 C C . LEU A 1 341 ? 25.428 -2.918 -29.321 1.00 91.00 341 LEU A C 1
ATOM 2639 O O . LEU A 1 341 ? 24.948 -3.771 -30.081 1.00 91.00 341 LEU A O 1
ATOM 2643 N N . GLU A 1 342 ? 26.192 -3.241 -28.277 1.00 89.88 342 GLU A N 1
ATOM 2644 C CA . GLU A 1 342 ? 26.291 -4.607 -27.761 1.00 89.88 342 GLU A CA 1
ATOM 2645 C C . GLU A 1 342 ? 24.933 -5.057 -27.233 1.00 89.88 342 GLU A C 1
ATOM 2647 O O . GLU A 1 342 ? 24.214 -4.259 -26.641 1.00 89.88 342 GLU A O 1
ATOM 2652 N N . ARG A 1 343 ? 24.629 -6.344 -27.397 1.00 90.81 343 ARG A N 1
ATOM 2653 C CA . ARG A 1 343 ? 23.475 -6.962 -26.750 1.00 90.81 343 ARG A CA 1
ATOM 2654 C C . ARG A 1 343 ? 23.709 -7.101 -25.260 1.00 90.81 343 ARG A C 1
ATOM 2656 O O . ARG A 1 343 ? 24.783 -7.541 -24.841 1.00 90.81 343 ARG A O 1
ATOM 2663 N N . ASP A 1 344 ? 22.690 -6.788 -24.477 1.00 92.31 344 ASP A N 1
ATOM 2664 C CA . ASP A 1 344 ? 22.721 -7.020 -23.044 1.00 92.31 344 ASP A CA 1
ATOM 2665 C C . ASP A 1 344 ? 22.445 -8.493 -22.667 1.00 92.31 344 ASP A C 1
ATOM 2667 O O . ASP A 1 344 ? 22.326 -9.386 -23.504 1.00 92.31 344 ASP A O 1
ATOM 2671 N N . ALA A 1 345 ? 22.419 -8.784 -21.364 1.00 92.19 345 ALA A N 1
ATOM 2672 C CA . ALA A 1 345 ? 22.264 -10.145 -20.841 1.00 92.19 345 ALA A CA 1
ATOM 2673 C C . ALA A 1 345 ? 20.813 -10.681 -20.868 1.00 92.19 345 ALA A C 1
ATOM 2675 O O . ALA A 1 345 ? 20.569 -11.859 -20.548 1.00 92.19 345 ALA A O 1
ATOM 2676 N N . LEU A 1 346 ? 19.835 -9.819 -21.147 1.00 93.25 346 LEU A N 1
ATOM 2677 C CA . LEU A 1 346 ? 18.407 -10.128 -21.159 1.00 93.25 346 LEU A CA 1
ATOM 2678 C C . LEU A 1 346 ? 17.871 -10.497 -22.547 1.00 93.25 346 LEU A C 1
ATOM 2680 O O . LEU A 1 346 ? 16.868 -11.213 -22.612 1.00 93.25 346 LEU A O 1
ATOM 2684 N N . GLU A 1 347 ? 18.625 -10.166 -23.584 1.00 92.12 347 GLU A N 1
ATOM 2685 C CA . GLU A 1 347 ? 18.481 -10.595 -24.976 1.00 92.12 347 GLU A CA 1
ATOM 2686 C C . GLU A 1 347 ? 18.376 -12.128 -25.185 1.00 92.12 347 GLU A C 1
ATOM 2688 O O . GLU A 1 347 ? 19.024 -12.906 -24.466 1.00 92.12 347 GLU A O 1
ATOM 2693 N N . PRO A 1 348 ? 17.612 -12.606 -26.196 1.00 93.31 348 PRO A N 1
ATOM 2694 C CA . PRO A 1 348 ? 16.715 -11.833 -27.061 1.00 93.31 348 PRO A CA 1
ATOM 2695 C C . PRO A 1 348 ? 15.384 -11.508 -26.369 1.00 93.31 348 PRO A C 1
ATOM 2697 O O . PRO A 1 348 ? 14.801 -12.364 -25.693 1.00 93.31 348 PRO A O 1
ATOM 2700 N N . ASN A 1 349 ? 14.885 -10.293 -26.570 1.00 94.69 349 ASN A N 1
ATOM 2701 C CA . ASN A 1 349 ? 13.633 -9.794 -25.987 1.00 94.69 349 ASN A CA 1
ATOM 2702 C C . ASN A 1 349 ? 12.885 -8.817 -26.908 1.00 94.69 349 ASN A C 1
ATOM 2704 O O . ASN A 1 349 ? 11.961 -8.141 -26.467 1.00 94.69 349 ASN A O 1
ATOM 2708 N N . ASP A 1 350 ? 13.190 -8.850 -28.200 1.00 93.19 350 ASP A N 1
ATOM 2709 C CA . ASP A 1 350 ? 12.869 -7.820 -29.194 1.00 93.19 350 ASP A CA 1
ATOM 2710 C C . ASP A 1 350 ? 11.385 -7.853 -29.636 1.00 93.19 350 ASP A C 1
ATOM 2712 O O . ASP A 1 350 ? 10.943 -7.130 -30.533 1.00 93.19 350 ASP A O 1
ATOM 2716 N N . SER A 1 351 ? 10.582 -8.774 -29.084 1.00 93.88 351 SER A N 1
ATOM 2717 C CA . SER A 1 351 ? 9.192 -8.969 -29.502 1.00 93.88 351 SER A CA 1
ATOM 2718 C C . SER A 1 351 ? 8.266 -9.443 -28.387 1.00 93.88 351 SER A C 1
ATOM 2720 O O . SER A 1 351 ? 8.632 -10.228 -27.514 1.00 93.88 351 SER A O 1
ATOM 2722 N N . PHE A 1 352 ? 6.991 -9.059 -28.497 1.00 94.25 352 PHE A N 1
ATOM 2723 C CA . PHE A 1 352 ? 5.939 -9.485 -27.571 1.00 94.25 352 PHE A CA 1
ATOM 2724 C C . PHE A 1 352 ? 5.767 -11.016 -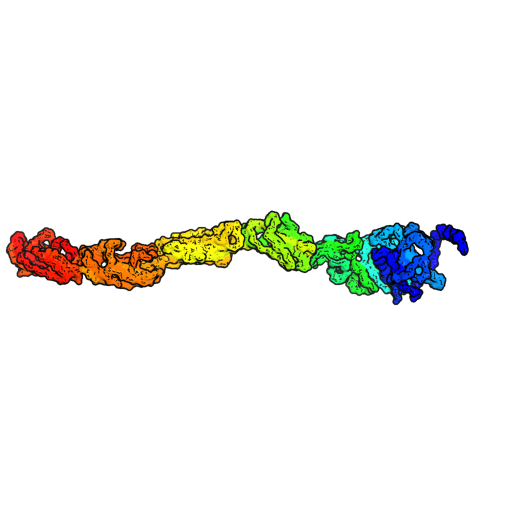27.503 1.00 94.25 352 PHE A C 1
ATOM 2726 O O . PHE A 1 352 ? 5.368 -11.552 -26.471 1.00 94.25 352 PHE A O 1
ATOM 2733 N N . VAL A 1 353 ? 6.061 -11.731 -28.597 1.00 93.94 353 VAL A N 1
ATOM 2734 C CA . VAL A 1 353 ? 5.936 -13.199 -28.677 1.00 93.94 353 VAL A CA 1
ATOM 2735 C C . VAL A 1 353 ? 7.146 -13.940 -28.102 1.00 93.94 353 VAL A C 1
ATOM 2737 O O . VAL A 1 353 ? 7.012 -15.100 -27.715 1.00 93.94 353 VAL A O 1
ATOM 2740 N N . ALA A 1 354 ? 8.299 -13.276 -28.004 1.00 94.31 354 ALA A N 1
ATOM 2741 C CA . ALA A 1 354 ? 9.524 -13.805 -27.413 1.00 94.31 354 ALA A CA 1
ATOM 2742 C C . ALA A 1 354 ? 10.088 -12.828 -26.359 1.00 94.31 354 ALA A C 1
ATOM 2744 O O . ALA A 1 354 ? 11.176 -12.291 -26.544 1.00 94.31 354 ALA A O 1
ATOM 2745 N N . PRO A 1 355 ? 9.350 -12.575 -25.261 1.00 96.75 355 PRO A N 1
ATOM 2746 C CA . PRO A 1 355 ? 9.796 -11.677 -24.204 1.00 96.75 355 PRO A CA 1
ATOM 2747 C C . PRO A 1 355 ? 10.825 -12.362 -23.296 1.00 96.75 355 PRO A C 1
ATOM 2749 O O . PRO A 1 355 ? 10.795 -13.586 -23.097 1.00 96.75 355 PRO A O 1
ATOM 2752 N N . ARG A 1 356 ? 11.622 -11.567 -22.584 1.00 97.31 356 ARG A N 1
ATOM 2753 C CA . ARG A 1 356 ? 12.394 -12.063 -21.446 1.00 97.31 356 ARG A CA 1
ATOM 2754 C C . ARG A 1 356 ? 11.479 -12.315 -20.252 1.00 97.31 356 ARG A C 1
ATOM 2756 O O . ARG A 1 356 ? 10.795 -11.417 -19.771 1.00 97.31 356 ARG A O 1
ATOM 2763 N N . ILE A 1 357 ? 11.480 -13.537 -19.725 1.00 97.25 357 ILE A N 1
ATOM 2764 C CA . ILE A 1 357 ? 10.737 -13.866 -18.501 1.00 97.25 357 ILE A CA 1
ATOM 2765 C C . ILE A 1 357 ? 11.519 -13.353 -17.289 1.00 97.25 357 ILE A C 1
ATOM 2767 O O . ILE A 1 357 ? 12.684 -13.710 -17.110 1.00 97.25 357 ILE A O 1
ATOM 2771 N N . VAL A 1 358 ? 10.865 -12.555 -16.447 1.00 96.62 358 VAL A N 1
ATOM 2772 C CA . VAL A 1 358 ? 11.439 -11.967 -15.230 1.00 96.62 358 VAL A CA 1
ATOM 2773 C C . VAL A 1 358 ? 10.510 -12.164 -14.029 1.00 96.62 358 VAL A C 1
ATOM 2775 O O . VAL A 1 358 ? 9.302 -12.368 -14.173 1.00 96.62 358 VAL A O 1
ATOM 2778 N N . SER A 1 359 ? 11.086 -12.077 -12.833 1.00 95.56 359 SER A N 1
ATOM 2779 C CA . SER A 1 359 ? 10.355 -12.023 -11.563 1.00 95.56 359 SER A CA 1
ATOM 2780 C C . SER A 1 359 ? 10.491 -10.629 -10.963 1.00 95.56 359 SER A C 1
ATOM 2782 O O . SER A 1 359 ? 11.517 -9.981 -11.155 1.00 95.56 359 SER A O 1
ATOM 2784 N N . LEU A 1 360 ? 9.477 -10.182 -10.221 1.00 95.50 360 LEU A N 1
ATOM 2785 C CA . LEU A 1 360 ? 9.542 -8.929 -9.471 1.00 95.50 360 LEU A CA 1
ATOM 2786 C C . LEU A 1 360 ? 9.932 -9.196 -8.001 1.00 95.50 360 LEU A C 1
ATOM 2788 O O . LEU A 1 360 ? 9.480 -10.201 -7.444 1.00 95.50 360 LEU A O 1
ATOM 2792 N N . PRO A 1 361 ? 10.738 -8.321 -7.364 1.00 96.75 361 PRO A N 1
ATOM 2793 C CA . PRO A 1 361 ? 11.296 -7.087 -7.921 1.00 96.75 361 PRO A CA 1
ATOM 2794 C C . PRO A 1 361 ? 12.398 -7.346 -8.964 1.00 96.75 361 PRO A C 1
ATOM 2796 O O . PRO A 1 361 ? 13.229 -8.236 -8.792 1.00 96.75 361 PRO A O 1
ATOM 2799 N N . LEU A 1 362 ? 12.398 -6.555 -10.037 1.00 96.38 362 LEU A N 1
ATOM 2800 C CA . LEU A 1 362 ? 13.428 -6.545 -11.075 1.00 96.38 362 LEU A CA 1
ATOM 2801 C C . LEU A 1 362 ? 14.291 -5.298 -10.892 1.00 96.38 362 LEU A C 1
ATOM 2803 O O . LEU A 1 362 ? 13.756 -4.200 -10.784 1.00 96.38 362 LEU A O 1
ATOM 2807 N N . THR A 1 363 ? 15.609 -5.467 -10.936 1.00 96.94 363 THR A N 1
ATOM 2808 C CA . THR A 1 363 ? 16.567 -4.363 -11.051 1.00 96.94 363 THR A CA 1
ATOM 2809 C C . THR A 1 363 ? 17.649 -4.781 -12.036 1.00 96.94 363 THR A C 1
ATOM 2811 O O . THR A 1 363 ? 18.297 -5.810 -11.839 1.00 96.94 363 THR A O 1
ATOM 2814 N N . SER A 1 364 ? 17.851 -4.025 -13.112 1.00 96.25 364 SER A N 1
ATOM 2815 C CA . SER A 1 364 ? 18.896 -4.298 -14.108 1.00 96.25 364 SER A CA 1
ATOM 2816 C C . SER A 1 364 ? 19.505 -2.982 -14.609 1.00 96.25 364 SER A C 1
ATOM 2818 O O . SER A 1 364 ? 18.781 -2.176 -15.187 1.00 96.25 364 SER A O 1
ATOM 2820 N N . PRO A 1 365 ? 20.804 -2.719 -14.351 1.00 93.31 365 PRO A N 1
ATOM 2821 C CA . PRO A 1 365 ? 21.417 -1.404 -14.568 1.00 93.31 365 PRO A CA 1
ATOM 2822 C C . PRO A 1 365 ? 22.063 -1.205 -15.948 1.00 93.31 365 PRO A C 1
ATOM 2824 O O . PRO A 1 365 ? 22.549 -0.114 -16.230 1.00 93.31 365 PRO A O 1
ATOM 2827 N N . SER A 1 366 ? 22.168 -2.254 -16.763 1.00 89.56 366 SER A N 1
ATOM 2828 C CA . SER A 1 366 ? 22.989 -2.249 -17.981 1.00 89.56 366 SER A CA 1
ATOM 2829 C C . SER A 1 366 ? 22.274 -2.991 -19.101 1.00 89.56 366 SER A C 1
ATOM 2831 O O . SER A 1 366 ? 22.660 -4.103 -19.450 1.00 89.56 366 SER A O 1
ATOM 2833 N N . LEU A 1 367 ? 21.197 -2.380 -19.590 1.00 94.38 367 LEU A N 1
ATOM 2834 C CA . LEU A 1 367 ? 20.383 -2.869 -20.698 1.00 94.38 367 LEU A CA 1
ATOM 2835 C C . LEU A 1 367 ? 20.531 -1.955 -21.913 1.00 94.38 367 LEU A C 1
ATOM 2837 O O . LEU A 1 367 ? 20.997 -0.815 -21.784 1.00 94.38 367 LEU A O 1
ATOM 2841 N N . THR A 1 368 ? 20.159 -2.453 -23.082 1.00 92.69 368 THR A N 1
ATOM 2842 C CA . THR A 1 368 ? 20.376 -1.786 -24.364 1.00 92.69 368 THR A CA 1
ATOM 2843 C C . THR A 1 368 ? 19.156 -1.911 -25.255 1.00 92.69 368 THR A C 1
ATOM 2845 O O . THR A 1 368 ? 18.759 -3.019 -25.568 1.00 92.69 368 THR A O 1
ATOM 2848 N N . ILE A 1 369 ? 18.657 -0.779 -25.753 1.00 92.19 369 ILE A N 1
ATOM 2849 C CA . ILE A 1 369 ? 17.987 -0.750 -27.056 1.00 92.19 369 ILE A CA 1
ATOM 2850 C C . ILE A 1 369 ? 19.135 -0.768 -28.070 1.00 92.19 369 ILE A C 1
ATOM 2852 O O . ILE A 1 369 ? 19.803 0.249 -28.288 1.00 92.19 369 ILE A O 1
ATOM 2856 N N . ASP A 1 370 ? 19.468 -1.962 -28.547 1.00 88.50 370 ASP A N 1
ATOM 2857 C CA . ASP A 1 370 ? 20.687 -2.307 -29.268 1.00 88.50 370 ASP A CA 1
ATOM 2858 C C . ASP A 1 370 ? 20.732 -1.724 -30.694 1.00 88.50 370 ASP A C 1
ATOM 2860 O O . ASP A 1 370 ? 21.818 -1.488 -31.240 1.00 88.50 370 ASP A O 1
ATOM 2864 N N . GLN A 1 371 ? 19.567 -1.405 -31.258 1.00 86.81 371 GLN A N 1
ATOM 2865 C CA . GLN A 1 371 ? 19.388 -0.818 -32.585 1.00 86.81 371 GLN A CA 1
ATOM 2866 C C . GLN A 1 371 ? 18.176 0.126 -32.647 1.00 86.81 371 GLN A C 1
ATOM 2868 O O . GLN A 1 371 ? 17.294 0.118 -31.792 1.00 86.81 371 GLN A O 1
ATOM 2873 N N . ASP A 1 372 ? 18.118 0.961 -33.684 1.00 82.00 372 ASP A N 1
ATOM 2874 C CA . ASP A 1 372 ? 17.017 1.912 -33.860 1.00 82.00 372 ASP A CA 1
ATOM 2875 C C . ASP A 1 372 ? 15.650 1.223 -33.988 1.00 82.00 372 ASP A C 1
ATOM 2877 O O . ASP A 1 372 ? 15.499 0.232 -34.703 1.00 82.00 372 ASP A O 1
ATOM 2881 N N . MET A 1 373 ? 14.637 1.810 -33.338 1.00 81.69 373 MET A N 1
ATOM 2882 C CA . MET A 1 373 ? 13.245 1.329 -33.301 1.00 81.69 373 MET A CA 1
ATOM 2883 C C . MET A 1 373 ? 13.055 -0.081 -32.715 1.00 81.69 373 MET A C 1
ATOM 2885 O O . MET A 1 373 ? 12.005 -0.699 -32.914 1.00 81.69 373 MET A O 1
ATOM 2889 N N . GLU A 1 374 ? 14.034 -0.589 -31.972 1.00 87.81 374 GLU A N 1
ATOM 2890 C CA . GLU A 1 374 ? 13.885 -1.823 -31.209 1.00 87.81 374 GLU A CA 1
ATOM 2891 C C . GLU A 1 374 ? 12.991 -1.639 -29.975 1.00 87.81 374 GLU A C 1
ATOM 2893 O O . GLU A 1 374 ? 12.706 -0.529 -29.510 1.00 87.81 374 GLU A O 1
ATOM 2898 N N . SER A 1 375 ? 12.463 -2.759 -29.485 1.00 93.12 375 SER A N 1
ATOM 2899 C CA . SER A 1 375 ? 11.603 -2.822 -28.314 1.00 93.12 375 SER A CA 1
ATOM 2900 C C . SER A 1 375 ? 11.933 -4.044 -27.473 1.00 93.12 375 SER A C 1
ATOM 2902 O O . SER A 1 375 ? 11.747 -5.166 -27.934 1.00 93.12 375 SER A O 1
ATOM 2904 N N . ASP A 1 376 ? 12.245 -3.824 -26.207 1.00 96.38 376 ASP A N 1
ATOM 2905 C CA . ASP A 1 376 ? 12.526 -4.873 -25.240 1.00 96.38 376 ASP A CA 1
ATOM 2906 C C . ASP A 1 376 ? 11.274 -5.225 -24.450 1.00 96.38 376 ASP A C 1
ATOM 2908 O O . ASP A 1 376 ? 10.666 -4.377 -23.789 1.00 96.38 376 ASP A O 1
ATOM 2912 N N . TYR A 1 377 ? 10.896 -6.499 -24.481 1.00 97.81 377 TYR A N 1
ATOM 2913 C CA . TYR A 1 377 ? 9.725 -7.020 -23.790 1.00 97.81 377 TYR A CA 1
ATOM 2914 C C . TYR A 1 377 ? 10.117 -7.885 -22.593 1.00 97.81 377 TYR A C 1
ATOM 2916 O O . TYR A 1 377 ? 10.796 -8.903 -22.729 1.00 97.81 377 TYR A O 1
ATOM 2924 N N . TYR A 1 378 ? 9.583 -7.552 -21.419 1.00 98.31 378 TYR A N 1
ATOM 2925 C CA . TYR A 1 378 ? 9.758 -8.313 -20.182 1.00 98.31 378 TYR A CA 1
ATOM 2926 C C . TYR A 1 378 ? 8.426 -8.871 -19.699 1.00 98.31 378 TYR A C 1
ATOM 2928 O O . TYR A 1 378 ? 7.521 -8.108 -19.376 1.00 98.31 378 TYR A O 1
ATOM 2936 N N . ARG A 1 379 ? 8.295 -10.195 -19.595 1.00 98.06 379 ARG A N 1
ATOM 2937 C CA . ARG A 1 379 ? 7.088 -10.861 -19.087 1.00 98.06 379 ARG A CA 1
ATOM 2938 C C . ARG A 1 379 ? 7.241 -11.212 -17.616 1.00 98.06 379 ARG A C 1
ATOM 2940 O O . ARG A 1 379 ? 8.169 -11.930 -17.248 1.00 98.06 379 ARG A O 1
ATOM 2947 N N . PHE A 1 380 ? 6.267 -10.826 -16.803 1.00 97.94 380 PHE A N 1
ATOM 2948 C CA . PHE A 1 380 ? 6.192 -11.181 -15.387 1.00 97.94 380 PHE A CA 1
ATOM 2949 C C . PHE A 1 380 ? 4.766 -11.583 -14.994 1.00 97.94 380 PHE A C 1
ATOM 2951 O O . PHE A 1 380 ? 3.808 -11.401 -15.747 1.00 97.94 380 PHE A O 1
ATOM 2958 N N . THR A 1 381 ? 4.620 -12.191 -13.818 1.00 96.38 381 THR A N 1
ATOM 2959 C CA . THR A 1 381 ? 3.311 -12.567 -13.267 1.00 96.38 381 THR A CA 1
ATOM 2960 C C . THR A 1 381 ? 3.106 -11.877 -11.934 1.00 96.38 381 THR A C 1
ATOM 2962 O O . THR A 1 381 ? 3.990 -11.899 -11.079 1.00 96.38 381 THR A O 1
ATOM 2965 N N . VAL A 1 382 ? 1.927 -11.292 -11.759 1.00 92.94 382 VAL A N 1
ATOM 2966 C CA . VAL A 1 382 ? 1.462 -10.750 -10.490 1.00 92.94 382 VAL A CA 1
ATOM 2967 C C . VAL A 1 382 ? 0.500 -11.778 -9.889 1.00 92.94 382 VAL A C 1
ATOM 2969 O O . VAL A 1 382 ? -0.545 -12.046 -10.485 1.00 92.94 382 VAL A O 1
ATOM 2972 N N . PRO A 1 383 ? 0.837 -12.412 -8.754 1.00 88.69 383 PRO A N 1
ATOM 2973 C CA . PRO A 1 383 ? 0.037 -13.512 -8.216 1.00 88.69 383 PRO A CA 1
ATOM 2974 C C . PRO A 1 383 ? -1.287 -13.045 -7.594 1.00 88.69 383 PRO A C 1
ATOM 2976 O O . PRO A 1 383 ? -2.225 -13.831 -7.498 1.00 88.69 383 PRO A O 1
ATOM 2979 N N . PHE A 1 384 ? -1.378 -11.770 -7.206 1.00 85.00 384 PHE A N 1
ATOM 2980 C CA . PHE A 1 384 ? -2.538 -11.148 -6.561 1.00 85.00 384 PHE A CA 1
ATOM 2981 C C . PHE A 1 384 ? -2.760 -9.744 -7.126 1.00 85.00 384 PHE A C 1
ATOM 2983 O O . PHE A 1 384 ? -1.903 -9.238 -7.836 1.00 85.00 384 PHE A O 1
ATOM 2990 N N . ALA A 1 385 ? -3.874 -9.084 -6.809 1.00 84.75 385 ALA A N 1
ATOM 2991 C CA . ALA A 1 385 ? -4.005 -7.668 -7.148 1.00 84.75 385 ALA A CA 1
ATOM 2992 C C . ALA A 1 385 ? -2.862 -6.866 -6.493 1.00 84.75 385 ALA A C 1
ATOM 2994 O O . ALA A 1 385 ? -2.558 -7.054 -5.313 1.00 84.75 385 ALA A O 1
ATOM 2995 N N . SER A 1 386 ? -2.158 -6.038 -7.261 1.00 89.00 386 SER A N 1
ATOM 2996 C CA . SER A 1 386 ? -0.986 -5.289 -6.790 1.00 89.00 386 SER A CA 1
ATOM 2997 C C . SER A 1 386 ? -0.830 -3.984 -7.558 1.00 89.00 386 SER A C 1
ATOM 2999 O O . SER A 1 386 ? -1.247 -3.872 -8.710 1.00 89.00 386 SER A O 1
ATOM 3001 N N . ARG A 1 387 ? -0.193 -2.997 -6.935 1.00 90.56 387 ARG A N 1
ATOM 3002 C CA . ARG A 1 387 ? 0.370 -1.848 -7.633 1.00 90.56 387 ARG A CA 1
ATOM 3003 C C . ARG A 1 387 ? 1.684 -2.273 -8.273 1.00 90.56 387 ARG A C 1
ATOM 3005 O O . ARG A 1 387 ? 2.569 -2.780 -7.591 1.00 90.56 387 ARG A O 1
ATOM 3012 N N . VAL A 1 388 ? 1.787 -2.104 -9.582 1.00 94.50 388 VAL A N 1
ATOM 3013 C CA . VAL A 1 388 ? 3.020 -2.315 -10.332 1.00 94.50 388 VAL A CA 1
ATOM 3014 C C . VAL A 1 388 ? 3.651 -0.957 -10.582 1.00 94.50 388 VAL A C 1
ATOM 3016 O O . VAL A 1 388 ? 3.015 -0.079 -11.166 1.00 94.50 388 VAL A O 1
ATOM 3019 N N . ASP A 1 389 ? 4.895 -0.813 -10.145 1.00 96.50 389 ASP A N 1
ATOM 3020 C CA . ASP A 1 389 ? 5.733 0.347 -10.412 1.00 96.50 389 ASP A CA 1
ATOM 3021 C C . ASP A 1 389 ? 6.876 -0.083 -11.313 1.00 96.50 389 ASP A C 1
ATOM 3023 O O . ASP A 1 389 ? 7.556 -1.064 -11.019 1.00 96.50 389 ASP A O 1
ATOM 3027 N N . VAL A 1 390 ? 7.079 0.636 -12.408 1.00 98.44 390 VAL A N 1
ATOM 3028 C CA . VAL A 1 390 ? 8.183 0.421 -13.341 1.00 98.44 390 VAL A CA 1
ATOM 3029 C C . VAL A 1 390 ? 8.839 1.761 -13.601 1.00 98.44 390 VAL A C 1
ATOM 3031 O O . VAL A 1 390 ? 8.148 2.718 -13.940 1.00 98.44 390 VAL A O 1
ATOM 3034 N N . THR A 1 391 ? 10.158 1.813 -13.481 1.00 98.31 391 THR A N 1
ATOM 3035 C CA . THR A 1 391 ? 10.966 2.981 -13.811 1.00 98.31 391 THR A CA 1
ATOM 3036 C C . THR A 1 391 ? 12.088 2.562 -14.742 1.00 98.31 391 THR A C 1
ATOM 3038 O O . THR A 1 391 ? 12.802 1.594 -14.477 1.00 98.31 391 THR A O 1
ATOM 3041 N N . VAL A 1 392 ? 12.266 3.321 -15.814 1.00 97.88 392 VAL A N 1
ATOM 3042 C CA . VAL A 1 392 ? 13.379 3.200 -16.751 1.00 97.88 392 VAL A CA 1
ATOM 3043 C C . VAL A 1 392 ? 14.188 4.489 -16.684 1.00 97.88 392 VAL A C 1
ATOM 3045 O O . VAL A 1 392 ? 13.604 5.563 -16.744 1.00 97.88 392 VAL A O 1
ATOM 3048 N N . ASN A 1 393 ? 15.513 4.405 -16.550 1.00 96.88 393 ASN A N 1
ATOM 3049 C CA . ASN A 1 393 ? 16.404 5.572 -16.619 1.00 96.88 393 ASN A CA 1
ATOM 3050 C C . ASN A 1 393 ? 17.400 5.408 -17.765 1.00 96.88 393 ASN A C 1
ATOM 3052 O O . ASN A 1 393 ? 17.991 4.335 -17.901 1.00 96.88 393 ASN A O 1
ATOM 3056 N N . PHE A 1 394 ? 17.618 6.473 -18.529 1.00 93.56 394 PHE A N 1
ATOM 3057 C CA . PHE A 1 394 ? 18.453 6.518 -19.732 1.00 93.56 394 PHE A CA 1
ATOM 3058 C C . PHE A 1 394 ? 19.008 7.936 -19.935 1.00 93.56 394 PHE A C 1
ATOM 3060 O O . PHE A 1 394 ? 18.739 8.840 -19.146 1.00 93.56 394 PHE A O 1
ATOM 3067 N N . THR A 1 395 ? 19.817 8.150 -20.973 1.00 91.31 395 THR A N 1
ATOM 3068 C CA . THR A 1 395 ? 20.308 9.494 -21.326 1.00 91.31 395 THR A CA 1
ATOM 3069 C C . THR A 1 395 ? 19.603 9.982 -22.583 1.00 91.31 395 THR A C 1
ATOM 3071 O O . THR A 1 395 ? 19.935 9.534 -23.677 1.00 91.31 395 THR A O 1
ATOM 3074 N N . HIS A 1 396 ? 18.665 10.920 -22.444 1.00 88.75 396 HIS A N 1
ATOM 3075 C CA . HIS A 1 396 ? 17.828 11.399 -23.553 1.00 88.75 396 HIS A CA 1
ATOM 3076 C C . HIS A 1 396 ? 18.643 12.007 -24.709 1.00 88.75 396 HIS A C 1
ATOM 3078 O O . HIS A 1 396 ? 18.258 11.907 -25.867 1.00 88.75 396 HIS A O 1
ATOM 3084 N N . ALA A 1 397 ? 19.826 12.569 -24.427 1.00 86.69 397 ALA A N 1
ATOM 3085 C CA . ALA A 1 397 ? 20.715 13.111 -25.459 1.00 86.69 397 ALA A CA 1
ATOM 3086 C C . ALA A 1 397 ? 21.221 12.066 -26.479 1.00 86.69 397 ALA A C 1
ATOM 3088 O O . ALA A 1 397 ? 21.697 12.460 -27.540 1.00 86.69 397 ALA A O 1
ATOM 3089 N N . PHE A 1 398 ? 21.143 10.766 -26.167 1.00 83.75 398 PHE A N 1
ATOM 3090 C CA . PHE A 1 398 ? 21.531 9.680 -27.079 1.00 83.75 398 PHE A CA 1
ATOM 3091 C C . PHE A 1 398 ? 20.353 9.058 -27.833 1.00 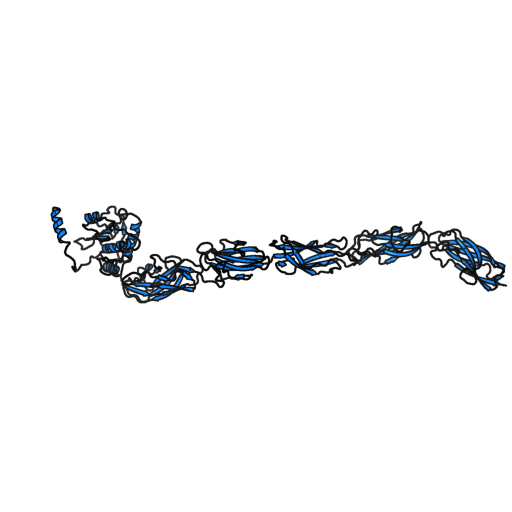83.75 398 PHE A C 1
ATOM 3093 O O . PHE A 1 398 ? 20.578 8.226 -28.701 1.00 83.75 398 PHE A O 1
ATOM 3100 N N . GLY A 1 399 ? 19.122 9.446 -27.504 1.00 84.75 399 GLY A N 1
ATOM 3101 C CA . GLY A 1 399 ? 17.913 8.858 -28.062 1.00 84.75 399 GLY A CA 1
ATOM 3102 C C . GLY A 1 399 ? 16.797 8.820 -27.028 1.00 84.75 399 GLY A C 1
ATOM 3103 O O . GLY A 1 399 ? 17.047 8.638 -25.833 1.00 84.75 399 GLY A O 1
ATOM 3104 N N . ASP A 1 400 ? 15.565 8.994 -27.489 1.00 89.00 400 ASP A N 1
ATOM 3105 C CA . ASP A 1 400 ? 14.390 8.993 -26.625 1.00 89.00 400 ASP A CA 1
ATOM 3106 C C . ASP A 1 400 ? 13.882 7.566 -26.388 1.00 89.00 400 ASP A C 1
ATOM 3108 O O . ASP A 1 400 ? 13.759 6.789 -27.339 1.00 89.00 400 ASP A O 1
ATOM 3112 N N . VAL A 1 401 ? 13.623 7.210 -25.128 1.00 93.12 401 VAL A N 1
ATOM 3113 C CA . VAL A 1 401 ? 13.203 5.864 -24.716 1.00 93.12 401 VAL A CA 1
ATOM 3114 C C . VAL A 1 401 ? 11.886 5.966 -23.967 1.00 93.12 401 VAL A C 1
ATOM 3116 O O . VAL A 1 401 ? 11.809 6.577 -22.909 1.00 93.12 401 VAL A O 1
ATOM 3119 N N . ASP A 1 402 ? 10.882 5.277 -24.483 1.00 95.06 402 ASP A N 1
ATOM 3120 C CA . ASP A 1 402 ? 9.547 5.198 -23.919 1.00 95.06 402 ASP A CA 1
ATOM 3121 C C . ASP A 1 402 ? 9.341 3.901 -23.125 1.00 95.06 402 ASP A C 1
ATOM 3123 O O . ASP A 1 402 ? 10.007 2.876 -23.322 1.00 95.06 402 ASP A O 1
ATOM 3127 N N . LEU A 1 403 ? 8.329 3.924 -22.260 1.00 97.50 403 LEU A N 1
ATOM 3128 C CA . LEU A 1 403 ? 7.921 2.802 -21.427 1.00 97.50 403 LEU A CA 1
ATOM 3129 C C . LEU A 1 403 ? 6.413 2.577 -21.531 1.00 97.50 403 LEU A C 1
ATOM 3131 O O . LEU A 1 403 ? 5.613 3.487 -21.315 1.00 97.50 403 LEU A O 1
ATOM 3135 N N . ASP A 1 404 ? 5.996 1.330 -21.737 1.00 97.94 404 ASP A N 1
ATOM 3136 C CA . ASP A 1 404 ? 4.619 0.939 -21.464 1.00 97.94 404 ASP A CA 1
ATOM 3137 C C . ASP A 1 404 ? 4.481 -0.396 -20.725 1.00 97.94 404 ASP A C 1
ATOM 3139 O O . ASP A 1 404 ? 5.358 -1.260 -20.724 1.00 97.94 404 ASP A O 1
ATOM 3143 N N . LEU A 1 405 ? 3.354 -0.525 -20.030 1.00 98.31 405 LEU A N 1
ATOM 3144 C CA . LEU A 1 405 ? 2.904 -1.734 -19.368 1.00 98.31 405 LEU A CA 1
ATOM 3145 C C . LEU A 1 405 ? 1.693 -2.283 -20.117 1.00 98.31 405 LEU A C 1
ATOM 3147 O O . LEU A 1 405 ? 0.748 -1.552 -20.430 1.00 98.31 405 LEU A O 1
ATOM 3151 N N . ARG A 1 406 ? 1.697 -3.590 -20.369 1.00 98.00 406 ARG A N 1
ATOM 3152 C CA . ARG A 1 406 ? 0.699 -4.284 -21.184 1.00 98.00 406 ARG A CA 1
ATOM 3153 C C . ARG A 1 406 ? 0.169 -5.531 -20.501 1.00 98.00 406 ARG A C 1
ATOM 3155 O O . ARG A 1 406 ? 0.857 -6.175 -19.709 1.00 98.00 406 ARG A O 1
ATOM 3162 N N . ASN A 1 407 ? -1.065 -5.891 -20.833 1.00 96.12 407 ASN A N 1
ATOM 3163 C CA . ASN A 1 407 ? -1.691 -7.131 -20.385 1.00 96.12 407 ASN A CA 1
ATOM 3164 C C . ASN A 1 407 ? -1.322 -8.319 -21.298 1.00 96.12 407 ASN A C 1
ATOM 3166 O O . ASN A 1 407 ? -0.642 -8.169 -22.315 1.00 96.12 407 ASN A O 1
ATOM 3170 N N . SER A 1 408 ? -1.804 -9.515 -20.956 1.00 95.69 408 SER A N 1
ATOM 3171 C CA . SER A 1 408 ? -1.553 -10.744 -21.724 1.00 95.69 408 SER A CA 1
ATOM 3172 C C . SER A 1 408 ? -2.095 -10.741 -23.158 1.00 95.69 408 SER A C 1
ATOM 3174 O O . SER A 1 408 ? -1.599 -11.498 -23.988 1.00 95.69 408 SER A O 1
ATOM 3176 N N . GLY A 1 409 ? -3.069 -9.882 -23.465 1.00 95.25 409 GLY A N 1
ATOM 3177 C CA . GLY A 1 409 ? -3.602 -9.658 -24.810 1.00 95.25 409 GLY A CA 1
ATOM 3178 C C . GLY A 1 409 ? -2.889 -8.548 -25.589 1.00 95.25 409 GLY A C 1
ATOM 3179 O O . GLY A 1 409 ? -3.434 -8.095 -26.592 1.00 95.25 409 GLY A O 1
ATOM 3180 N N . ASN A 1 410 ? -1.719 -8.080 -25.129 1.00 94.62 410 ASN A N 1
ATOM 3181 C CA . ASN A 1 410 ? -0.978 -6.938 -25.687 1.00 94.62 410 ASN A CA 1
ATOM 3182 C C . ASN A 1 410 ? -1.738 -5.593 -25.615 1.00 94.62 410 ASN A C 1
ATOM 3184 O O . ASN A 1 410 ? -1.385 -4.628 -26.294 1.00 94.62 410 ASN A O 1
ATOM 3188 N N . GLY A 1 411 ? -2.792 -5.515 -24.801 1.00 96.44 411 GLY A N 1
ATOM 3189 C CA . GLY A 1 411 ? -3.525 -4.279 -24.543 1.00 96.44 411 GLY A CA 1
ATOM 3190 C C . GLY A 1 411 ? -2.764 -3.379 -23.574 1.00 96.44 411 GLY A C 1
ATOM 3191 O O . GLY A 1 411 ? -2.182 -3.867 -22.604 1.00 96.44 411 GLY A O 1
ATOM 3192 N N . LEU A 1 412 ? -2.785 -2.071 -23.833 1.00 97.06 412 LEU A N 1
ATOM 3193 C CA . LEU A 1 412 ? -2.135 -1.065 -22.995 1.00 97.06 412 LEU A CA 1
ATOM 3194 C C . LEU A 1 412 ? -2.799 -0.982 -21.609 1.00 97.06 412 LEU A C 1
ATOM 3196 O O . LEU A 1 412 ? -4.022 -0.901 -21.512 1.00 97.06 412 LEU A O 1
ATOM 3200 N N . VAL A 1 413 ? -1.985 -0.988 -20.553 1.00 96.75 413 VAL A N 1
ATOM 3201 C CA . VAL A 1 413 ? -2.399 -0.824 -19.147 1.00 96.75 413 VAL A CA 1
ATOM 3202 C C . VAL A 1 413 ? -1.957 0.539 -18.610 1.00 96.75 413 VAL A C 1
ATOM 3204 O O . VAL A 1 413 ? -2.719 1.204 -17.916 1.00 96.75 413 VAL A O 1
ATOM 3207 N N . GLY A 1 414 ? -0.748 0.974 -18.963 1.00 96.75 414 GLY A N 1
ATOM 3208 C CA . GLY A 1 414 ? -0.217 2.301 -18.656 1.00 96.75 414 GLY A CA 1
ATOM 3209 C C . GLY A 1 414 ? 1.012 2.591 -19.512 1.00 96.75 414 GLY A C 1
ATOM 3210 O O . GLY A 1 414 ? 1.652 1.658 -19.983 1.00 96.75 414 GLY A O 1
ATOM 3211 N N . SER A 1 415 ? 1.336 3.860 -19.734 1.00 97.69 415 SER A N 1
ATOM 3212 C CA . SER A 1 415 ? 2.497 4.280 -20.528 1.00 97.69 415 SER A CA 1
ATOM 3213 C C . SER A 1 415 ? 3.096 5.567 -19.988 1.00 97.69 415 SER A C 1
ATOM 3215 O O . SER A 1 415 ? 2.410 6.350 -19.330 1.00 97.69 415 SER A O 1
ATOM 3217 N N . SER A 1 416 ? 4.358 5.785 -20.320 1.00 97.69 416 SER A N 1
ATOM 3218 C CA . SER A 1 416 ? 5.127 6.989 -20.058 1.00 97.69 416 SER A CA 1
ATOM 3219 C C . SER A 1 416 ? 5.984 7.239 -21.303 1.00 97.69 416 SER A C 1
ATOM 3221 O O . SER A 1 416 ? 6.697 6.336 -21.741 1.00 97.69 416 SER A O 1
ATOM 3223 N N . THR A 1 417 ? 5.807 8.410 -21.918 1.00 95.00 417 THR A N 1
ATOM 3224 C CA . THR A 1 417 ? 6.442 8.803 -23.193 1.00 95.00 417 THR A CA 1
ATOM 3225 C C . THR A 1 417 ? 6.990 10.234 -23.117 1.00 95.00 417 THR A C 1
ATOM 3227 O O . THR A 1 417 ? 6.682 11.093 -23.952 1.00 95.00 417 THR A O 1
ATOM 3230 N N . GLY A 1 418 ? 7.604 10.570 -21.985 1.00 90.94 418 GLY A N 1
ATOM 3231 C CA . GLY A 1 418 ? 8.241 11.861 -21.770 1.00 90.94 418 GLY A CA 1
ATOM 3232 C C . GLY A 1 418 ? 9.553 11.993 -22.544 1.00 90.94 418 GLY A C 1
ATOM 3233 O O . GLY A 1 418 ? 10.049 11.056 -23.139 1.00 90.94 418 GLY A O 1
ATOM 3234 N N . THR A 1 419 ? 10.129 13.195 -22.514 1.00 88.81 419 THR A N 1
ATOM 3235 C CA . THR A 1 419 ? 11.439 13.496 -23.127 1.00 88.81 419 THR A CA 1
ATOM 3236 C C . THR A 1 419 ? 12.524 13.672 -22.057 1.00 88.81 419 THR A C 1
ATOM 3238 O O . THR A 1 419 ? 13.451 14.473 -22.198 1.00 88.81 419 THR A O 1
ATOM 3241 N N . GLY A 1 420 ? 12.312 13.072 -20.885 1.00 92.69 420 GLY A N 1
ATOM 3242 C CA . GLY A 1 420 ? 13.218 13.167 -19.745 1.00 92.69 420 GLY A CA 1
ATOM 3243 C C . GLY A 1 420 ? 14.311 12.105 -19.810 1.00 92.69 420 GLY A C 1
ATOM 3244 O O . GLY A 1 420 ? 14.339 11.270 -20.697 1.00 92.69 420 GLY A O 1
ATOM 3245 N N . ASN A 1 421 ? 15.193 12.080 -18.810 1.00 94.69 421 ASN A N 1
ATOM 3246 C CA . ASN A 1 421 ? 16.154 10.980 -18.628 1.00 94.69 421 ASN A CA 1
ATOM 3247 C C . ASN A 1 421 ? 15.538 9.768 -17.893 1.00 94.69 421 ASN A C 1
ATOM 3249 O O . ASN A 1 421 ? 16.260 8.895 -17.403 1.00 94.69 421 ASN A O 1
ATOM 3253 N N . SER A 1 422 ? 14.214 9.746 -17.731 1.00 96.44 422 SER A N 1
ATOM 3254 C CA . SER A 1 422 ? 13.509 8.686 -17.023 1.00 96.44 422 SER A CA 1
ATOM 3255 C C . SER A 1 422 ? 12.046 8.604 -17.430 1.00 96.44 422 SER A C 1
ATOM 3257 O O . SER A 1 422 ? 11.363 9.627 -17.420 1.00 96.44 422 SER A O 1
ATOM 3259 N N . GLU A 1 423 ? 11.553 7.386 -17.609 1.00 97.75 423 GLU A N 1
ATOM 3260 C CA . GLU A 1 423 ? 10.136 7.084 -17.779 1.00 97.75 423 GLU A CA 1
ATOM 3261 C C . GLU A 1 423 ? 9.633 6.236 -16.613 1.00 97.75 423 GLU A C 1
ATOM 3263 O O . GLU A 1 423 ? 10.354 5.379 -16.095 1.00 97.75 423 GLU A O 1
ATOM 3268 N N . SER A 1 424 ? 8.391 6.460 -16.179 1.00 97.75 424 SER A N 1
ATOM 3269 C CA . SER A 1 424 ? 7.828 5.688 -15.070 1.00 97.75 424 SER A CA 1
ATOM 3270 C C . SER A 1 424 ? 6.335 5.436 -15.217 1.00 97.75 424 SER A C 1
ATOM 3272 O O . SER A 1 424 ? 5.562 6.344 -15.508 1.00 97.75 424 SER A O 1
ATOM 3274 N N . VAL A 1 425 ? 5.920 4.200 -14.957 1.00 97.69 425 VAL A N 1
ATOM 3275 C CA . VAL A 1 425 ? 4.518 3.776 -14.942 1.00 97.69 425 VAL A CA 1
ATOM 3276 C C . VAL A 1 425 ? 4.189 3.234 -13.559 1.00 97.69 425 VAL A C 1
ATOM 3278 O O . VAL A 1 425 ? 4.915 2.404 -13.020 1.00 97.69 425 VAL A O 1
ATOM 3281 N N . SER A 1 426 ? 3.071 3.690 -12.996 1.00 95.31 426 SER A N 1
ATOM 3282 C CA . SER A 1 426 ? 2.566 3.237 -11.703 1.00 95.31 426 SER A CA 1
ATOM 3283 C C . SER A 1 426 ? 1.068 2.972 -11.792 1.00 95.31 426 SER A C 1
ATOM 3285 O O . SER A 1 426 ? 0.277 3.900 -11.972 1.00 95.31 426 SER A O 1
ATOM 3287 N N . VAL A 1 427 ? 0.664 1.706 -11.710 1.00 92.06 427 VAL A N 1
ATOM 3288 C CA . VAL A 1 427 ? -0.724 1.304 -11.973 1.00 92.06 427 VAL A CA 1
ATOM 3289 C C . VAL A 1 427 ? -1.130 0.092 -11.146 1.00 92.06 427 VAL A C 1
ATOM 3291 O O . VAL A 1 427 ? -0.338 -0.817 -10.910 1.00 92.06 427 VAL A O 1
ATOM 3294 N N . HIS A 1 428 ? -2.381 0.077 -10.688 1.00 88.00 428 HIS A N 1
ATOM 3295 C CA . HIS A 1 428 ? -2.947 -1.086 -10.015 1.00 88.00 428 HIS A CA 1
ATOM 3296 C C . HIS A 1 428 ? -3.458 -2.086 -11.041 1.00 88.00 428 HIS A C 1
ATOM 3298 O O . HIS A 1 428 ? -4.175 -1.724 -11.973 1.00 88.00 428 HIS A O 1
ATOM 3304 N N . VAL A 1 429 ? -3.099 -3.348 -10.846 1.00 88.75 429 VAL A N 1
ATOM 3305 C CA . VAL A 1 429 ? -3.451 -4.434 -11.749 1.00 88.75 429 VAL A CA 1
ATOM 3306 C C . VAL A 1 429 ? -3.964 -5.633 -10.960 1.00 88.75 429 VAL A C 1
ATOM 3308 O O . VAL A 1 429 ? -3.498 -5.909 -9.854 1.00 88.75 429 VAL A O 1
ATOM 3311 N N . ALA A 1 430 ? -4.922 -6.360 -11.532 1.00 87.56 430 ALA A N 1
ATOM 3312 C CA . ALA A 1 430 ? -5.399 -7.620 -10.971 1.00 87.56 430 ALA A CA 1
ATOM 3313 C C . ALA A 1 430 ? -4.336 -8.725 -11.109 1.00 87.56 430 ALA A C 1
ATOM 3315 O O . ALA A 1 430 ? -3.385 -8.592 -11.884 1.00 87.56 430 ALA A O 1
ATOM 3316 N N . ALA A 1 431 ? -4.532 -9.847 -10.411 1.00 88.19 431 ALA A N 1
ATOM 3317 C CA . ALA A 1 431 ? -3.696 -11.032 -10.584 1.00 88.19 431 ALA A CA 1
ATOM 3318 C C . ALA A 1 431 ? -3.665 -11.470 -12.058 1.00 88.19 431 ALA A C 1
ATOM 3320 O O . ALA A 1 431 ? -4.710 -11.586 -12.702 1.00 88.19 431 ALA A O 1
ATOM 3321 N N . GLY A 1 432 ? -2.478 -11.719 -12.603 1.00 92.94 432 GLY A N 1
ATOM 3322 C CA . GLY A 1 432 ? -2.333 -12.073 -14.009 1.00 92.94 432 GLY A CA 1
ATOM 3323 C C . GLY A 1 432 ? -0.919 -11.914 -14.548 1.00 92.94 432 GLY A C 1
ATOM 3324 O O . GLY A 1 432 ? 0.028 -11.609 -13.825 1.00 92.94 432 GLY A O 1
ATOM 3325 N N . THR A 1 433 ? -0.781 -12.144 -15.849 1.00 96.88 433 THR A N 1
ATOM 3326 C CA . THR A 1 433 ? 0.477 -11.982 -16.581 1.00 96.88 433 THR A CA 1
ATOM 3327 C C . THR A 1 433 ? 0.501 -10.632 -17.285 1.00 96.88 433 THR A C 1
ATOM 3329 O O . THR A 1 433 ? -0.438 -10.292 -18.009 1.00 96.88 433 THR A O 1
ATOM 3332 N N . TYR A 1 434 ? 1.601 -9.906 -17.107 1.00 97.88 434 TYR A N 1
ATOM 3333 C CA . TYR A 1 434 ? 1.822 -8.580 -17.672 1.00 97.88 434 TYR A CA 1
ATOM 3334 C C . TYR A 1 434 ? 3.186 -8.505 -18.349 1.00 97.88 434 TYR A C 1
ATOM 3336 O O . TYR A 1 434 ? 4.057 -9.359 -18.148 1.00 97.88 434 TYR A O 1
ATOM 3344 N N . TYR A 1 435 ? 3.335 -7.481 -19.179 1.00 98.31 435 TYR A N 1
ATOM 3345 C CA . TYR A 1 435 ? 4.509 -7.242 -19.997 1.00 98.31 435 TYR A CA 1
ATOM 3346 C C . TYR A 1 435 ? 4.947 -5.797 -19.820 1.00 98.31 435 TYR A C 1
ATOM 3348 O O . TYR A 1 435 ? 4.116 -4.897 -19.902 1.00 98.31 435 TYR A O 1
ATOM 3356 N N . ILE A 1 436 ? 6.234 -5.581 -19.597 1.00 98.50 436 ILE A N 1
ATOM 3357 C CA . ILE A 1 436 ? 6.862 -4.269 -19.734 1.00 98.50 436 ILE A CA 1
ATOM 3358 C C . ILE A 1 436 ? 7.416 -4.202 -21.150 1.00 98.50 436 ILE A C 1
ATOM 3360 O O . ILE A 1 436 ? 8.086 -5.147 -21.565 1.00 98.50 436 ILE A O 1
ATOM 3364 N N . ARG A 1 437 ? 7.154 -3.117 -21.870 1.00 97.81 437 ARG A N 1
ATOM 3365 C CA . ARG A 1 437 ? 7.839 -2.789 -23.116 1.00 97.81 437 ARG A CA 1
ATOM 3366 C C . ARG A 1 437 ? 8.657 -1.525 -22.906 1.00 97.81 437 ARG A C 1
ATOM 3368 O O . ARG A 1 437 ? 8.092 -0.489 -22.563 1.00 97.81 437 ARG A O 1
ATOM 3375 N N . VAL A 1 438 ? 9.955 -1.614 -23.145 1.00 96.94 438 VAL A N 1
ATOM 3376 C CA . VAL A 1 438 ? 10.858 -0.462 -23.234 1.00 96.94 438 VAL A CA 1
ATOM 3377 C C . VAL A 1 438 ? 11.223 -0.307 -24.699 1.00 96.94 438 VAL A C 1
ATOM 3379 O O . VAL A 1 438 ? 11.595 -1.294 -25.323 1.00 96.94 438 VAL A O 1
ATOM 3382 N N . TYR A 1 439 ? 11.038 0.865 -25.293 1.00 94.44 439 TYR A N 1
ATOM 3383 C CA . TYR A 1 439 ? 11.214 1.015 -26.737 1.00 94.44 439 TYR A CA 1
ATOM 3384 C C . TYR A 1 439 ? 11.722 2.399 -27.113 1.00 94.44 439 TYR A C 1
ATOM 3386 O O . TYR A 1 439 ? 11.421 3.381 -26.445 1.00 94.44 439 TYR A O 1
ATOM 3394 N N . GLY A 1 440 ? 12.484 2.482 -28.199 1.00 90.00 440 GLY A N 1
ATOM 3395 C CA . GLY A 1 440 ? 12.957 3.761 -28.716 1.00 90.00 440 GLY A CA 1
ATOM 3396 C C . GLY A 1 440 ? 11.851 4.561 -29.421 1.00 90.00 440 GLY A C 1
ATOM 3397 O O . GLY A 1 440 ? 11.110 4.005 -30.237 1.00 90.00 440 GLY A O 1
ATOM 3398 N N . PHE A 1 441 ? 11.749 5.866 -29.153 1.00 86.25 441 PHE A N 1
ATOM 3399 C CA . PHE A 1 441 ? 10.824 6.774 -29.839 1.00 86.25 441 PHE A CA 1
ATOM 3400 C C . PHE A 1 441 ? 11.507 7.478 -31.026 1.00 86.25 441 PHE A C 1
ATOM 3402 O O . PHE A 1 441 ? 12.419 8.285 -30.844 1.00 86.25 441 PHE A O 1
ATOM 3409 N N . GLY A 1 442 ? 11.061 7.192 -32.256 1.00 78.31 442 GLY A N 1
ATOM 3410 C CA . GLY A 1 442 ? 11.598 7.799 -33.484 1.00 78.31 442 GLY A CA 1
ATOM 3411 C C . GLY A 1 442 ? 12.804 7.065 -34.090 1.00 78.31 442 GLY A C 1
ATOM 3412 O O . GLY A 1 442 ? 12.964 5.863 -33.907 1.00 78.31 442 GLY A O 1
ATOM 3413 N N . GLY A 1 443 ? 13.600 7.768 -34.904 1.00 68.12 443 GLY A N 1
ATOM 3414 C CA . GLY A 1 443 ? 14.887 7.270 -35.415 1.00 68.12 443 GLY A CA 1
ATOM 3415 C C . GLY A 1 443 ? 16.048 7.843 -34.598 1.00 68.12 443 GLY A C 1
ATOM 3416 O O . GLY A 1 443 ? 15.956 8.992 -34.165 1.00 68.12 443 GLY A O 1
ATOM 3417 N N . GLY A 1 444 ? 17.131 7.079 -34.412 1.00 68.31 444 GLY A N 1
ATOM 3418 C CA . GLY A 1 444 ? 18.227 7.432 -33.500 1.00 68.31 444 GLY A CA 1
ATOM 3419 C C . GLY A 1 444 ? 17.898 7.175 -32.025 1.00 68.31 444 GLY A C 1
ATOM 3420 O O . GLY A 1 444 ? 18.264 7.974 -31.170 1.00 68.31 444 GLY A O 1
ATOM 3421 N N . SER A 1 445 ? 17.154 6.109 -31.733 1.00 74.94 445 SER A N 1
ATOM 3422 C CA . SER A 1 445 ? 16.572 5.835 -30.407 1.00 74.94 445 SER A CA 1
ATOM 3423 C C . SER A 1 445 ? 17.242 4.672 -29.677 1.00 74.94 445 SER A C 1
ATOM 3425 O O . SER A 1 445 ? 16.752 4.216 -28.644 1.00 74.94 445 SER A O 1
ATOM 3427 N N . CYS A 1 446 ? 18.354 4.169 -30.204 1.00 84.25 446 CYS A N 1
ATOM 3428 C CA . CYS A 1 446 ? 19.197 3.235 -29.477 1.00 84.25 446 CYS A CA 1
ATOM 3429 C C . CYS A 1 446 ? 19.849 3.904 -28.270 1.00 84.25 446 CYS A C 1
ATOM 3431 O O . CYS A 1 446 ? 20.409 4.997 -28.347 1.00 84.25 446 CYS A O 1
ATOM 3433 N N . ASN A 1 447 ? 19.781 3.238 -27.125 1.00 89.94 447 ASN A N 1
ATOM 3434 C CA . ASN A 1 447 ? 20.215 3.820 -25.867 1.00 89.94 447 ASN A CA 1
ATOM 3435 C C . ASN A 1 447 ? 20.619 2.728 -24.885 1.00 89.94 447 ASN A C 1
ATOM 3437 O O . ASN A 1 447 ? 20.170 1.583 -24.974 1.00 89.94 447 ASN A O 1
ATOM 3441 N N . ARG A 1 448 ? 21.426 3.106 -23.895 1.00 91.75 448 ARG A N 1
ATOM 3442 C CA . ARG A 1 448 ? 21.598 2.301 -22.688 1.00 91.75 448 ARG A CA 1
ATOM 3443 C C . ARG A 1 448 ? 20.606 2.750 -21.641 1.00 91.75 448 ARG A C 1
ATOM 3445 O O . ARG A 1 448 ? 20.465 3.945 -21.382 1.00 91.75 448 ARG A O 1
ATOM 3452 N N . TYR A 1 449 ? 19.987 1.788 -20.980 1.00 94.19 449 TYR A N 1
ATOM 3453 C CA . TYR A 1 449 ? 19.045 2.081 -19.921 1.00 94.19 449 TYR A CA 1
ATOM 3454 C C . TYR A 1 449 ? 19.205 1.146 -18.728 1.00 94.19 449 TYR A C 1
ATOM 3456 O O . TYR A 1 449 ? 19.854 0.099 -18.767 1.00 94.19 449 TYR A O 1
ATOM 3464 N N . SER A 1 450 ? 18.602 1.571 -17.628 1.00 96.81 450 SER A N 1
ATOM 3465 C CA . SER A 1 450 ? 18.386 0.757 -16.442 1.00 96.81 450 SER A CA 1
ATOM 3466 C C . SER A 1 450 ? 16.896 0.631 -16.195 1.00 96.81 450 SER A C 1
ATOM 3468 O O . SER A 1 450 ? 16.158 1.585 -16.427 1.00 96.81 450 SER A O 1
ATOM 3470 N N . ILE A 1 451 ? 16.462 -0.523 -15.703 1.00 97.75 451 ILE A N 1
ATOM 3471 C CA . ILE A 1 451 ? 15.076 -0.769 -15.315 1.00 97.75 451 ILE A CA 1
ATOM 3472 C C . ILE A 1 451 ? 15.007 -1.167 -13.844 1.00 97.75 451 ILE A C 1
ATOM 3474 O O . ILE A 1 451 ? 15.809 -1.973 -13.357 1.00 97.75 451 ILE A O 1
ATOM 3478 N N . SER A 1 452 ? 14.019 -0.626 -13.142 1.00 98.00 452 SER A N 1
ATOM 3479 C CA . SER A 1 452 ? 13.540 -1.146 -11.871 1.00 98.00 452 SER A CA 1
ATOM 3480 C C . SER A 1 452 ? 12.038 -1.388 -11.952 1.00 98.00 452 SER A C 1
ATOM 3482 O O . SER A 1 452 ? 11.297 -0.576 -12.500 1.00 98.00 452 SER A O 1
ATOM 3484 N N . ALA A 1 453 ? 11.577 -2.521 -11.432 1.00 97.88 453 ALA A N 1
ATOM 3485 C CA . ALA A 1 453 ? 10.157 -2.824 -11.366 1.00 97.88 453 ALA A CA 1
ATOM 3486 C C . ALA A 1 453 ? 9.795 -3.560 -10.076 1.00 97.88 453 ALA A C 1
ATOM 3488 O O . ALA A 1 453 ? 10.510 -4.464 -9.636 1.00 97.88 453 ALA A O 1
ATOM 3489 N N . THR A 1 454 ? 8.661 -3.210 -9.481 1.00 96.69 454 THR A N 1
ATOM 3490 C CA . THR A 1 454 ? 8.122 -3.829 -8.266 1.00 96.69 454 THR A CA 1
ATOM 3491 C C . THR A 1 454 ? 6.632 -4.107 -8.429 1.00 96.69 454 THR A C 1
ATOM 3493 O O . THR A 1 454 ? 5.937 -3.439 -9.189 1.00 96.69 454 THR A O 1
ATOM 3496 N N . ALA A 1 455 ? 6.134 -5.114 -7.712 1.00 93.56 455 ALA A N 1
ATOM 3497 C CA . ALA A 1 455 ? 4.706 -5.348 -7.540 1.00 93.56 455 ALA A CA 1
ATOM 3498 C C . ALA A 1 455 ? 4.407 -5.401 -6.044 1.00 93.56 455 ALA A C 1
ATOM 3500 O O . ALA A 1 455 ? 4.905 -6.283 -5.342 1.00 93.56 455 ALA A O 1
ATOM 3501 N N . THR A 1 456 ? 3.627 -4.445 -5.554 1.00 90.19 456 THR A N 1
ATOM 3502 C CA . THR A 1 456 ? 3.259 -4.324 -4.144 1.00 90.19 456 THR A CA 1
ATOM 3503 C C . THR A 1 456 ? 1.772 -4.649 -3.965 1.00 90.19 456 THR A C 1
ATOM 3505 O O . THR A 1 456 ? 0.923 -4.008 -4.588 1.00 90.19 456 THR A O 1
ATOM 3508 N N . PRO A 1 457 ? 1.412 -5.659 -3.152 1.00 88.88 457 PRO A N 1
ATOM 3509 C CA . PRO A 1 457 ? 0.013 -5.953 -2.837 1.00 88.88 457 PRO A CA 1
ATOM 3510 C C . PRO A 1 457 ? -0.704 -4.768 -2.177 1.00 88.88 457 PRO A C 1
ATOM 3512 O O . PRO A 1 457 ? -0.056 -3.863 -1.653 1.00 88.88 457 PRO A O 1
ATOM 3515 N N . ALA A 1 458 ? -2.041 -4.790 -2.166 1.00 87.50 458 ALA A N 1
ATOM 3516 C CA . ALA A 1 458 ? -2.846 -3.712 -1.587 1.00 87.50 458 ALA A CA 1
ATOM 3517 C C . ALA A 1 458 ? -2.490 -3.464 -0.104 1.00 87.50 458 ALA A C 1
ATOM 3519 O O . ALA A 1 458 ? -2.506 -4.416 0.686 1.00 87.50 458 ALA A O 1
ATOM 3520 N N . PRO A 1 459 ? -2.193 -2.221 0.310 1.00 91.25 459 PRO A N 1
ATOM 3521 C CA . PRO A 1 459 ? -1.961 -1.918 1.713 1.00 91.25 459 PRO A CA 1
ATOM 3522 C C . PRO A 1 459 ? -3.285 -1.946 2.483 1.00 91.25 459 PRO A C 1
ATOM 3524 O O . PRO A 1 459 ? -4.318 -1.481 1.988 1.00 91.25 459 PRO A O 1
ATOM 3527 N N . VAL A 1 460 ? -3.258 -2.501 3.694 1.00 95.62 460 VAL A N 1
ATOM 3528 C CA . VAL A 1 460 ? -4.428 -2.630 4.572 1.00 95.62 460 VAL A CA 1
ATOM 3529 C C . VAL A 1 460 ? -4.110 -2.099 5.963 1.00 95.62 460 VAL A C 1
ATOM 3531 O O . VAL A 1 460 ? -3.078 -2.436 6.533 1.00 95.62 460 VAL A O 1
ATOM 3534 N N . SER A 1 461 ? -5.027 -1.328 6.535 1.00 97.44 461 SER A N 1
ATOM 3535 C CA . SER A 1 461 ? -4.947 -0.812 7.903 1.00 97.44 461 SER A CA 1
ATOM 3536 C C . SER A 1 461 ? -6.229 -1.098 8.684 1.00 97.44 461 SER A C 1
ATOM 3538 O O . SER A 1 461 ? -7.257 -1.473 8.112 1.00 97.44 461 SER A O 1
ATOM 3540 N N . ILE A 1 462 ? -6.169 -0.954 10.008 1.00 98.50 462 ILE A N 1
ATOM 3541 C CA . ILE A 1 462 ? -7.310 -1.153 10.906 1.00 98.50 462 ILE A CA 1
ATOM 3542 C C . ILE A 1 462 ? -7.460 0.019 11.872 1.00 98.50 462 ILE A C 1
ATOM 3544 O O . ILE A 1 462 ? -6.486 0.516 12.432 1.00 98.50 462 ILE A O 1
ATOM 3548 N N . THR A 1 463 ? -8.696 0.441 12.111 1.00 98.31 463 THR A N 1
ATOM 3549 C CA . THR A 1 463 ? -9.031 1.435 13.135 1.00 98.31 463 THR A CA 1
ATOM 3550 C C . THR A 1 463 ? -10.212 0.955 13.971 1.00 98.31 463 THR A C 1
ATOM 3552 O O . THR A 1 463 ? -11.083 0.247 13.473 1.00 98.31 463 THR A O 1
ATOM 3555 N N . ALA A 1 464 ? -10.263 1.330 15.249 1.00 98.12 464 ALA A N 1
ATOM 3556 C CA . ALA A 1 464 ? -11.465 1.168 16.063 1.00 98.12 464 ALA A CA 1
ATOM 3557 C C . ALA A 1 464 ? -12.388 2.361 15.784 1.00 98.12 464 ALA A C 1
ATOM 3559 O O . ALA A 1 464 ? -12.242 3.425 16.382 1.00 98.12 464 ALA A O 1
ATOM 3560 N N . THR A 1 465 ? -13.278 2.216 14.801 1.00 98.00 465 THR A N 1
ATOM 3561 C CA . THR A 1 465 ? -14.250 3.260 14.436 1.00 98.00 465 THR A CA 1
ATOM 3562 C C . THR A 1 465 ? -15.311 3.462 15.506 1.00 98.00 465 THR A C 1
ATOM 3564 O O . THR A 1 465 ? -15.844 4.561 15.625 1.00 98.00 465 THR A O 1
ATOM 3567 N N . ASP A 1 466 ? -15.575 2.419 16.289 1.00 97.56 466 ASP A N 1
ATOM 3568 C CA . ASP A 1 466 ? -16.317 2.495 17.538 1.00 97.56 466 ASP A CA 1
ATOM 3569 C C . ASP A 1 466 ? -15.510 1.773 18.630 1.00 97.56 466 ASP A C 1
ATOM 3571 O O . ASP A 1 466 ? -15.543 0.540 18.699 1.00 97.56 466 ASP A O 1
ATOM 3575 N N . PRO A 1 467 ? -14.700 2.504 19.420 1.00 96.31 467 PRO A N 1
ATOM 3576 C CA . PRO A 1 467 ? -13.802 1.907 20.401 1.00 96.31 467 PRO A CA 1
ATOM 3577 C C . PRO A 1 467 ? -14.502 1.486 21.701 1.00 96.31 467 PRO A C 1
ATOM 3579 O O . PRO A 1 467 ? -13.843 0.886 22.546 1.00 96.31 467 PRO A O 1
ATOM 3582 N N . GLY A 1 468 ? -15.786 1.807 21.897 1.00 91.44 468 GLY A N 1
ATOM 3583 C CA . GLY A 1 468 ? -16.499 1.551 23.147 1.00 91.44 468 GLY A CA 1
ATOM 3584 C C . GLY A 1 468 ? -17.590 0.502 22.983 1.00 91.44 468 GLY A C 1
ATOM 3585 O O . GLY A 1 468 ? -18.540 0.711 22.242 1.00 91.44 468 GLY A O 1
ATOM 3586 N N . ALA A 1 469 ? -17.495 -0.590 23.731 1.00 93.31 469 ALA A N 1
ATOM 3587 C CA . ALA A 1 469 ? -18.537 -1.597 23.864 1.00 93.31 469 ALA A CA 1
ATOM 3588 C C . ALA A 1 469 ? -19.011 -1.660 25.327 1.00 93.31 469 ALA A C 1
ATOM 3590 O O . ALA A 1 469 ? -18.256 -1.312 26.235 1.00 93.31 469 ALA A O 1
ATOM 3591 N N . ALA A 1 470 ? -20.255 -2.071 25.566 1.00 89.62 470 ALA A N 1
ATOM 3592 C CA . ALA A 1 470 ? -20.788 -2.262 26.913 1.00 89.62 470 ALA A CA 1
ATOM 3593 C C . ALA A 1 470 ? -21.721 -3.473 26.965 1.00 89.62 470 ALA A C 1
ATOM 3595 O O . ALA A 1 470 ? -22.598 -3.628 26.110 1.00 89.62 470 ALA A O 1
ATOM 3596 N N . GLU A 1 471 ? -21.542 -4.303 27.988 1.00 87.00 471 GLU A N 1
ATOM 3597 C CA . GLU A 1 471 ? -22.368 -5.492 28.226 1.00 87.00 471 GLU A CA 1
ATOM 3598 C C . GLU A 1 471 ? -23.803 -5.113 28.574 1.00 87.00 471 GLU A C 1
ATOM 3600 O O . GLU A 1 471 ? -24.769 -5.689 28.065 1.00 87.00 471 GLU A O 1
ATOM 3605 N N . VAL A 1 472 ? -23.959 -4.057 29.373 1.00 79.19 472 VAL A N 1
ATOM 3606 C CA . VAL A 1 472 ? -25.269 -3.506 29.700 1.00 79.19 472 VAL A CA 1
ATOM 3607 C C . VAL A 1 472 ? -25.797 -2.684 28.527 1.00 79.19 472 VAL A C 1
ATOM 3609 O O . VAL A 1 472 ? -25.156 -1.761 28.026 1.00 79.19 472 VAL A O 1
ATOM 3612 N N . GLY A 1 473 ? -27.013 -3.013 28.089 1.00 73.38 473 GLY A N 1
ATOM 3613 C CA . GLY A 1 473 ? -27.670 -2.347 26.962 1.00 73.38 473 GLY A CA 1
ATOM 3614 C C . GLY A 1 473 ? -27.224 -2.840 25.581 1.00 73.38 473 GLY A C 1
ATOM 3615 O O . GLY A 1 473 ? -27.780 -2.374 24.588 1.00 73.38 473 GLY A O 1
ATOM 3616 N N . GLY A 1 474 ? -26.284 -3.793 25.507 1.00 77.88 474 GLY A N 1
ATOM 3617 C CA . GLY A 1 474 ? -25.866 -4.445 24.261 1.00 77.88 474 GLY A CA 1
ATOM 3618 C C . GLY A 1 474 ? -25.131 -3.523 23.285 1.00 77.88 474 GLY A C 1
ATOM 3619 O O . GLY A 1 474 ? -25.253 -3.695 22.071 1.00 77.88 474 GLY A O 1
ATOM 3620 N N . ASN A 1 475 ? -24.407 -2.521 23.791 1.00 89.06 475 ASN A N 1
ATOM 3621 C CA . ASN A 1 475 ? -23.639 -1.609 22.949 1.00 89.06 475 ASN A CA 1
ATOM 3622 C C . ASN A 1 475 ? -22.418 -2.338 22.369 1.00 89.06 475 ASN A C 1
ATOM 3624 O O . ASN A 1 475 ? -21.511 -2.728 23.101 1.00 89.06 475 ASN A O 1
ATOM 3628 N N . THR A 1 476 ? -22.383 -2.522 21.054 1.00 96.19 476 THR A N 1
ATOM 3629 C CA . THR A 1 476 ? -21.275 -3.192 20.361 1.00 96.19 476 THR A CA 1
ATOM 3630 C C . THR A 1 476 ? -20.112 -2.242 20.108 1.00 96.19 476 THR A C 1
ATOM 3632 O O . THR A 1 476 ? -20.352 -1.080 19.817 1.00 96.19 476 THR A O 1
ATOM 3635 N N . GLY A 1 477 ? -18.880 -2.749 20.085 1.00 97.19 477 GLY A N 1
ATOM 3636 C CA . GLY A 1 477 ? -17.731 -2.032 19.519 1.00 97.19 477 GLY A CA 1
ATOM 3637 C C . GLY A 1 477 ? -17.471 -2.459 18.073 1.00 97.19 477 GLY A C 1
ATOM 3638 O O . GLY A 1 477 ? -17.879 -3.542 17.654 1.00 97.19 477 GLY A O 1
ATOM 3639 N N . THR A 1 478 ? -16.784 -1.638 17.279 1.00 98.50 478 THR A N 1
ATOM 3640 C CA . THR A 1 478 ? -16.515 -1.938 15.861 1.00 98.50 478 THR A CA 1
ATOM 3641 C C . THR A 1 478 ? -15.112 -1.515 15.441 1.00 98.50 478 THR A C 1
ATOM 3643 O O . THR A 1 478 ? -14.744 -0.339 15.513 1.00 98.50 478 THR A O 1
ATOM 3646 N N . PHE A 1 479 ? -14.361 -2.464 14.883 1.00 98.62 479 PHE A N 1
ATOM 3647 C CA . PHE A 1 479 ? -13.180 -2.177 14.077 1.00 98.62 479 PHE A CA 1
ATOM 3648 C C . PHE A 1 479 ? -13.560 -2.035 12.604 1.00 98.62 479 PHE A C 1
ATOM 3650 O O . PHE A 1 479 ? -14.391 -2.786 12.103 1.00 98.62 479 PHE A O 1
ATOM 3657 N N . THR A 1 480 ? -12.900 -1.134 11.883 1.00 98.44 480 THR A N 1
ATOM 3658 C CA . THR A 1 480 ? -12.989 -1.031 10.426 1.00 98.44 480 THR A CA 1
ATOM 3659 C C . THR A 1 480 ? -11.630 -1.334 9.818 1.00 98.44 480 THR A C 1
ATOM 3661 O O . THR A 1 480 ? -10.650 -0.628 10.058 1.00 98.44 480 THR A O 1
ATOM 3664 N N . VAL A 1 481 ? -11.579 -2.386 9.006 1.00 98.38 481 VAL A N 1
ATOM 3665 C CA . VAL A 1 481 ? -10.424 -2.706 8.166 1.00 98.38 481 VAL A CA 1
ATOM 3666 C C . VAL A 1 481 ? -10.582 -1.965 6.845 1.00 98.38 481 VAL A C 1
ATOM 3668 O O . VAL A 1 481 ? -11.652 -2.021 6.242 1.00 98.38 481 VAL A O 1
ATOM 3671 N N . THR A 1 482 ? -9.539 -1.270 6.399 1.00 97.31 482 THR A N 1
ATOM 3672 C CA . THR A 1 482 ? -9.538 -0.468 5.166 1.00 97.31 482 THR A CA 1
ATOM 3673 C C . THR A 1 482 ? -8.405 -0.915 4.256 1.00 97.31 482 THR A C 1
ATOM 3675 O O . THR A 1 482 ? -7.288 -1.104 4.727 1.00 97.31 482 THR A O 1
ATOM 3678 N N . ARG A 1 483 ? -8.669 -1.046 2.953 1.00 93.31 483 ARG A N 1
ATOM 3679 C CA . ARG A 1 483 ? -7.649 -1.237 1.912 1.00 93.31 483 ARG A CA 1
ATOM 3680 C C . ARG A 1 483 ? -7.504 0.009 1.045 1.00 93.31 483 ARG A C 1
ATOM 3682 O O . ARG A 1 483 ? -8.499 0.682 0.769 1.00 93.31 483 ARG A O 1
ATOM 3689 N N . ALA A 1 484 ? -6.298 0.269 0.549 1.00 88.25 484 ALA A N 1
ATOM 3690 C CA . ALA A 1 484 ? -6.082 1.209 -0.552 1.00 88.25 484 ALA A CA 1
ATOM 3691 C C . ALA A 1 484 ? -5.786 0.467 -1.867 1.00 88.25 484 ALA A C 1
ATOM 3693 O O . ALA A 1 484 ? -5.340 -0.680 -1.862 1.00 88.25 484 ALA A O 1
ATOM 3694 N N . GLY A 1 485 ? -6.027 1.134 -2.997 1.00 81.50 485 GLY A N 1
ATOM 3695 C CA . GLY A 1 485 ? -5.780 0.580 -4.329 1.00 81.50 485 GLY A CA 1
ATOM 3696 C C . GLY A 1 485 ? -7.010 -0.067 -4.966 1.00 81.50 485 GLY A C 1
ATOM 3697 O O . GLY A 1 485 ? -8.135 0.394 -4.771 1.00 81.50 485 GLY A O 1
ATOM 3698 N N . ASP A 1 486 ? -6.786 -1.101 -5.778 1.00 79.44 486 ASP A N 1
ATOM 3699 C CA . ASP A 1 486 ? -7.839 -1.738 -6.573 1.00 79.44 486 ASP A CA 1
ATOM 3700 C C . ASP A 1 486 ? -8.887 -2.448 -5.703 1.00 79.44 486 ASP A C 1
ATOM 3702 O O . ASP A 1 486 ? -8.565 -3.251 -4.819 1.00 79.44 486 ASP A O 1
ATOM 3706 N N . THR A 1 487 ? -10.160 -2.168 -5.991 1.00 89.31 487 THR A N 1
ATOM 3707 C CA . THR A 1 487 ? -11.302 -2.801 -5.335 1.00 89.31 487 THR A CA 1
ATOM 3708 C C . THR A 1 487 ? -12.017 -3.837 -6.196 1.00 89.31 487 THR A C 1
ATOM 3710 O O . THR A 1 487 ? -12.958 -4.465 -5.716 1.00 89.31 487 THR A O 1
ATOM 3713 N N . SER A 1 488 ? -11.573 -4.074 -7.433 1.00 83.88 488 SER A N 1
ATOM 3714 C CA . SER A 1 488 ? -12.269 -4.915 -8.416 1.00 83.88 488 SER A CA 1
ATOM 3715 C C . SER A 1 488 ? -12.476 -6.371 -7.979 1.00 83.88 488 SER A C 1
ATOM 3717 O O . SER A 1 488 ? -13.467 -6.992 -8.362 1.00 83.88 488 SER A O 1
ATOM 3719 N N . THR A 1 489 ? -11.596 -6.906 -7.129 1.00 84.50 489 THR A N 1
ATOM 3720 C CA . THR A 1 489 ? -11.709 -8.250 -6.548 1.00 84.50 489 THR A CA 1
ATOM 3721 C C . THR A 1 489 ? -11.996 -8.194 -5.050 1.00 84.50 489 THR A C 1
ATOM 3723 O O . THR A 1 489 ? -11.621 -7.240 -4.358 1.00 84.50 489 THR A O 1
ATOM 3726 N N . SER A 1 490 ? -12.638 -9.240 -4.525 1.00 90.81 490 SER A N 1
ATOM 3727 C CA . SER A 1 490 ? -12.770 -9.435 -3.080 1.00 90.81 490 SER A CA 1
ATOM 3728 C C . SER A 1 490 ? -11.408 -9.686 -2.427 1.00 90.81 490 SER A C 1
ATOM 3730 O O . SER A 1 490 ? -10.540 -10.312 -3.039 1.00 90.81 490 SER A O 1
ATOM 3732 N N . LEU A 1 491 ? -11.242 -9.250 -1.179 1.00 92.31 491 LEU A N 1
ATOM 3733 C CA . LEU A 1 491 ? -10.029 -9.429 -0.384 1.00 92.31 491 LEU A CA 1
ATOM 3734 C C . LEU A 1 491 ? -10.384 -9.947 1.014 1.00 92.31 491 LEU A C 1
ATOM 3736 O O . LEU A 1 491 ? -11.132 -9.295 1.740 1.00 92.31 491 LEU A O 1
ATOM 3740 N N . THR A 1 492 ? -9.828 -11.093 1.403 1.00 95.00 492 THR A N 1
ATOM 3741 C CA . THR A 1 492 ? -9.948 -11.628 2.766 1.00 95.00 492 THR A CA 1
ATOM 3742 C C . THR A 1 492 ? -8.699 -11.272 3.561 1.00 95.00 492 THR A C 1
ATOM 3744 O O . THR A 1 492 ? -7.592 -11.648 3.182 1.00 95.00 492 THR A O 1
ATOM 3747 N N . VAL A 1 493 ? -8.888 -10.547 4.661 1.00 96.94 493 VAL A N 1
ATOM 3748 C CA . VAL A 1 493 ? -7.829 -10.089 5.562 1.00 96.94 493 VAL A CA 1
ATOM 3749 C C . VAL A 1 493 ? -7.884 -10.901 6.847 1.00 96.94 493 VAL A C 1
ATOM 3751 O O . VAL A 1 493 ? -8.926 -10.975 7.496 1.00 96.94 493 VAL A O 1
ATOM 3754 N N . PHE A 1 494 ? -6.756 -11.498 7.217 1.00 97.50 494 PHE A N 1
ATOM 3755 C CA . PHE A 1 494 ? -6.597 -12.269 8.446 1.00 97.50 494 PHE A CA 1
ATOM 3756 C C . PHE A 1 494 ? -6.122 -11.385 9.597 1.00 97.50 494 PHE A C 1
ATOM 3758 O O . PHE A 1 494 ? -5.356 -10.437 9.401 1.00 97.50 494 PHE A O 1
ATOM 3765 N N . TYR A 1 495 ? -6.554 -11.716 10.808 1.00 98.38 495 TYR A N 1
ATOM 3766 C CA . TYR A 1 495 ? -6.159 -11.021 12.025 1.00 98.38 495 TYR A CA 1
ATOM 3767 C C . TYR A 1 495 ? -6.089 -11.976 13.217 1.00 98.38 495 TYR A C 1
ATOM 3769 O O . TYR A 1 495 ? -6.756 -13.008 13.259 1.00 98.38 495 TYR A O 1
ATOM 3777 N N . THR A 1 496 ? -5.300 -11.602 14.217 1.00 98.19 496 THR A N 1
ATOM 3778 C CA . THR A 1 496 ? -5.285 -12.242 15.534 1.00 98.19 496 THR A CA 1
ATOM 3779 C C . THR A 1 496 ? -6.022 -11.371 16.538 1.00 98.19 496 THR A C 1
ATOM 3781 O O . THR A 1 496 ? -6.018 -10.143 16.417 1.00 98.19 496 THR A O 1
ATOM 3784 N N . VAL A 1 497 ? -6.611 -12.002 17.548 1.00 98.25 497 VAL A N 1
ATOM 3785 C CA . VAL A 1 497 ? -7.302 -11.318 18.643 1.00 98.25 497 VAL A CA 1
ATOM 3786 C C . VAL A 1 497 ? -6.524 -11.542 19.937 1.00 98.25 497 VAL A C 1
ATOM 3788 O O . VAL A 1 497 ? -6.091 -12.657 20.216 1.00 98.25 497 VAL A O 1
ATOM 3791 N N . GLY A 1 498 ? -6.315 -10.472 20.693 1.00 97.00 498 GLY A N 1
ATOM 3792 C CA . GLY A 1 498 ? -5.759 -10.480 22.042 1.00 97.00 498 GLY A CA 1
ATOM 3793 C C . GLY A 1 498 ? -6.471 -9.441 22.907 1.00 97.00 498 GLY A C 1
ATOM 3794 O O . GLY A 1 498 ? -7.569 -9.008 22.568 1.00 97.00 498 GLY A O 1
ATOM 3795 N N . GLY A 1 499 ? -5.824 -9.000 23.984 1.00 97.00 499 GLY A N 1
ATOM 3796 C CA . GLY A 1 499 ? -6.425 -8.110 24.979 1.00 97.00 499 GLY A CA 1
ATOM 3797 C C . GLY A 1 499 ? -6.632 -8.829 26.309 1.00 97.00 499 GLY A C 1
ATOM 3798 O O . GLY A 1 499 ? -5.976 -9.841 26.561 1.00 97.00 499 GLY A O 1
ATOM 3799 N N . THR A 1 500 ? -7.481 -8.272 27.166 1.00 96.62 500 THR A N 1
ATOM 3800 C CA . THR A 1 500 ? -7.816 -8.857 28.475 1.00 96.62 500 THR A CA 1
ATOM 3801 C C . THR A 1 500 ? -9.135 -9.618 28.459 1.00 96.62 500 THR A C 1
ATOM 3803 O O . THR A 1 500 ? -9.249 -10.557 29.231 1.00 96.62 500 THR A O 1
ATOM 3806 N N . ALA A 1 501 ? -10.050 -9.267 27.547 1.00 95.56 501 ALA A N 1
ATOM 3807 C CA . ALA A 1 501 ? -11.327 -9.949 27.386 1.00 95.56 501 ALA A CA 1
ATOM 3808 C C . ALA A 1 501 ? -11.144 -11.339 26.745 1.00 95.56 501 ALA A C 1
ATOM 3810 O O . ALA A 1 501 ? -10.455 -11.513 25.729 1.00 95.56 501 ALA A O 1
ATOM 3811 N N . THR A 1 502 ? -11.802 -12.325 27.326 1.00 95.12 502 THR A N 1
ATOM 3812 C CA . THR A 1 502 ? -11.920 -13.730 26.964 1.00 95.12 502 THR A CA 1
ATOM 3813 C C . THR A 1 502 ? -13.071 -13.954 25.962 1.00 95.12 502 THR A C 1
ATOM 3815 O O . THR A 1 502 ? -14.226 -13.626 26.232 1.00 95.12 502 THR A O 1
ATOM 3818 N N . PRO A 1 503 ? -12.802 -14.561 24.786 1.00 95.44 503 PRO A N 1
ATOM 3819 C CA . PRO A 1 503 ? -13.848 -14.919 23.827 1.00 95.44 503 PRO A CA 1
ATOM 3820 C C . PRO A 1 503 ? -14.894 -15.872 24.421 1.00 95.44 503 PRO A C 1
ATOM 3822 O O . PRO A 1 503 ? -14.548 -16.822 25.120 1.00 95.44 503 PRO A O 1
ATOM 3825 N N . ASP A 1 504 ? -16.154 -15.642 24.066 1.00 93.56 504 ASP A N 1
ATOM 3826 C CA . ASP A 1 504 ? -17.368 -16.351 24.490 1.00 93.56 504 ASP A CA 1
ATOM 3827 C C . ASP A 1 504 ? -17.703 -16.277 25.994 1.00 93.56 504 ASP A C 1
ATOM 3829 O O . ASP A 1 504 ? -18.762 -16.768 26.388 1.00 93.56 504 ASP A O 1
ATOM 3833 N N . ALA A 1 505 ? -16.854 -15.637 26.806 1.00 91.06 505 ALA A N 1
ATOM 3834 C CA . ALA A 1 505 ? -17.195 -15.160 28.147 1.00 91.06 505 ALA A CA 1
ATOM 3835 C C . ALA A 1 505 ? -17.660 -13.696 28.077 1.00 91.06 505 ALA A C 1
ATOM 3837 O O . ALA A 1 505 ? -18.826 -13.435 28.348 1.00 91.06 505 ALA A O 1
ATOM 3838 N N . ASP A 1 506 ? -16.824 -12.808 27.522 1.00 92.56 506 ASP A N 1
ATOM 3839 C CA . ASP A 1 506 ? -17.040 -11.350 27.611 1.00 92.56 506 ASP A CA 1
ATOM 3840 C C . ASP A 1 506 ? -17.537 -10.763 26.274 1.00 92.56 506 ASP A C 1
ATOM 3842 O O . ASP A 1 506 ? -18.150 -9.698 26.192 1.00 92.56 506 ASP A O 1
ATOM 3846 N N . TYR A 1 507 ? -17.294 -11.467 25.160 1.00 96.12 507 TYR A N 1
ATOM 3847 C CA . TYR A 1 507 ? -17.808 -11.123 23.828 1.00 96.12 507 TYR A CA 1
ATOM 3848 C C . TYR A 1 507 ? -17.943 -12.352 22.929 1.00 96.12 507 TYR A C 1
ATOM 3850 O O . TYR A 1 507 ? -17.214 -13.326 23.071 1.00 96.12 507 TYR A O 1
ATOM 3858 N N . THR A 1 508 ? -18.829 -12.298 21.931 1.00 97.25 508 THR A N 1
ATOM 3859 C CA . THR A 1 508 ? -18.957 -13.379 20.935 1.00 97.25 508 THR A CA 1
ATOM 3860 C C . THR A 1 508 ? -17.652 -13.555 20.154 1.00 97.25 508 THR A C 1
ATOM 3862 O O . THR A 1 508 ? -17.173 -12.601 19.533 1.00 97.25 508 THR A O 1
ATOM 3865 N N . GLY A 1 509 ? -17.099 -14.771 20.132 1.00 96.31 509 GLY A N 1
ATOM 3866 C CA . GLY A 1 509 ? -15.822 -15.073 19.490 1.00 96.31 509 GLY A CA 1
ATOM 3867 C C . GLY A 1 509 ? -15.725 -14.588 18.037 1.00 96.31 509 GLY A C 1
ATOM 3868 O O . GLY A 1 509 ? -16.594 -14.840 17.200 1.00 96.31 509 GLY A O 1
ATOM 3869 N N . LEU A 1 510 ? -14.632 -13.887 17.719 1.00 97.88 510 LEU A N 1
ATOM 3870 C CA . LEU A 1 510 ? -14.381 -13.354 16.378 1.00 97.88 510 LEU A CA 1
ATOM 3871 C C . LEU A 1 510 ? -13.769 -14.422 15.446 1.00 97.88 510 LEU A C 1
ATOM 3873 O O . LEU A 1 510 ? -12.905 -15.187 15.871 1.00 97.88 510 LEU A O 1
ATOM 3877 N N . PRO A 1 511 ? -14.105 -14.429 14.141 1.00 96.12 511 PRO A N 1
ATOM 3878 C CA . PRO A 1 511 ? -13.723 -15.500 13.206 1.00 96.12 511 PRO A CA 1
ATOM 3879 C C . PRO A 1 511 ? -12.244 -15.514 12.764 1.00 96.12 511 PRO A C 1
ATOM 3881 O O . PRO A 1 511 ? -11.854 -16.378 11.980 1.00 96.12 511 PRO A O 1
ATOM 3884 N N . GLY A 1 512 ? -11.423 -14.544 13.185 1.00 96.94 512 GLY A N 1
ATOM 3885 C CA . GLY A 1 512 ? -10.006 -14.423 12.790 1.00 96.94 512 GLY A CA 1
ATOM 3886 C C . GLY A 1 512 ? -9.760 -13.938 11.351 1.00 96.94 512 GLY A C 1
ATOM 3887 O O . GLY A 1 512 ? -8.616 -13.856 10.901 1.00 96.94 512 GLY A O 1
ATOM 3888 N N . SER A 1 513 ? -10.817 -13.612 10.603 1.00 97.38 513 SER A N 1
ATOM 3889 C CA . SER A 1 513 ? -10.708 -13.003 9.275 1.00 97.38 513 SER A CA 1
ATOM 3890 C C . SER A 1 513 ? -11.927 -12.151 8.932 1.00 97.38 513 SER A C 1
ATOM 3892 O O . SER A 1 513 ? -13.026 -12.380 9.434 1.00 97.38 513 SER A O 1
ATOM 3894 N N . VAL A 1 514 ? -11.732 -11.160 8.064 1.00 97.94 514 VAL A N 1
ATOM 3895 C CA . VAL A 1 514 ? -12.794 -10.309 7.519 1.00 97.94 514 VAL A CA 1
ATOM 3896 C C . VAL A 1 514 ? -12.663 -10.241 6.004 1.00 97.94 514 VAL A C 1
ATOM 3898 O O . VAL A 1 514 ? -11.561 -10.148 5.467 1.00 97.94 514 VAL A O 1
ATOM 3901 N N . THR A 1 515 ? -13.786 -10.310 5.291 1.00 96.69 515 THR A N 1
ATOM 3902 C CA . THR A 1 515 ? -13.798 -10.244 3.824 1.00 96.69 515 THR A CA 1
ATOM 3903 C C . THR A 1 515 ? -14.363 -8.911 3.361 1.00 96.69 515 THR A C 1
ATOM 3905 O O . THR A 1 515 ? -15.503 -8.577 3.670 1.00 96.69 515 THR A O 1
ATOM 3908 N N . MET A 1 516 ? -13.574 -8.175 2.581 1.00 95.31 516 MET A N 1
ATOM 3909 C CA . MET A 1 516 ? -14.012 -7.029 1.789 1.00 95.31 516 MET A CA 1
ATOM 3910 C C . MET A 1 516 ? -14.505 -7.535 0.426 1.00 95.31 516 MET A C 1
ATOM 3912 O O . MET A 1 516 ? -13.699 -8.074 -0.338 1.00 95.31 516 MET A O 1
ATOM 3916 N N . PRO A 1 517 ? -15.800 -7.400 0.089 1.00 94.62 517 PRO A N 1
ATOM 3917 C CA . PRO A 1 517 ? -16.315 -7.784 -1.223 1.00 94.62 517 PRO A CA 1
ATOM 3918 C C . PRO A 1 517 ? -15.688 -6.978 -2.371 1.00 94.62 517 PRO A C 1
ATOM 3920 O O . PRO A 1 517 ? -15.101 -5.911 -2.171 1.00 94.62 517 PRO A O 1
ATOM 3923 N N . ALA A 1 518 ? -15.843 -7.477 -3.600 1.00 91.12 518 ALA A N 1
ATOM 3924 C CA . ALA A 1 518 ? -15.519 -6.701 -4.795 1.00 91.12 518 ALA A CA 1
ATOM 3925 C C . ALA A 1 518 ? -16.307 -5.375 -4.799 1.00 91.12 518 ALA A C 1
ATOM 3927 O O . ALA A 1 518 ? -17.497 -5.346 -4.491 1.00 91.12 518 ALA A O 1
ATOM 3928 N N . GLY A 1 519 ? -15.627 -4.277 -5.119 1.00 92.44 519 GLY A N 1
ATOM 3929 C CA . GLY A 1 519 ? -16.127 -2.905 -5.053 1.00 92.44 519 GLY A CA 1
ATOM 3930 C C . GLY A 1 519 ? -15.974 -2.223 -3.686 1.00 92.44 519 GLY A C 1
ATOM 3931 O O . GLY A 1 519 ? -16.056 -0.999 -3.625 1.00 92.44 519 GLY A O 1
ATOM 3932 N N . SER A 1 520 ? -15.704 -2.957 -2.600 1.00 95.06 520 SER A N 1
ATOM 3933 C CA . SER A 1 520 ? -15.589 -2.388 -1.247 1.00 95.06 520 SER A CA 1
ATOM 3934 C C . SER A 1 520 ? -14.140 -2.073 -0.870 1.00 95.06 520 SER A C 1
ATOM 3936 O O . SER A 1 520 ? -13.254 -2.913 -1.035 1.00 95.06 520 SER A O 1
ATOM 3938 N N . SER A 1 521 ? -13.891 -0.883 -0.320 1.00 95.06 521 SER A N 1
ATOM 3939 C CA . SER A 1 521 ? -12.586 -0.480 0.233 1.00 95.06 521 SER A CA 1
ATOM 3940 C C . SER A 1 521 ? -12.457 -0.720 1.740 1.00 95.06 521 SER A C 1
ATOM 3942 O O . SER A 1 521 ? -11.373 -0.540 2.285 1.00 95.06 521 SER A O 1
ATOM 3944 N N . SER A 1 522 ? -13.528 -1.135 2.418 1.00 97.31 522 SER A N 1
ATOM 3945 C CA . SER A 1 522 ? -13.506 -1.424 3.850 1.00 97.31 522 SER A CA 1
ATOM 3946 C C . SER A 1 522 ? -14.483 -2.530 4.247 1.00 97.31 522 SER A C 1
ATOM 3948 O O . SER A 1 522 ? -15.413 -2.853 3.501 1.00 97.31 522 SER A O 1
ATOM 3950 N N . ALA A 1 523 ? -14.251 -3.128 5.416 1.00 98.00 523 ALA A N 1
ATOM 3951 C CA . ALA A 1 523 ? -15.157 -4.082 6.047 1.00 98.00 523 ALA A CA 1
ATOM 3952 C C . ALA A 1 523 ? -15.098 -3.977 7.586 1.00 98.00 523 ALA A C 1
ATOM 3954 O O . ALA A 1 523 ? -14.009 -3.783 8.139 1.00 98.00 523 ALA A O 1
ATOM 3955 N N . PRO A 1 524 ? -16.243 -4.110 8.283 1.00 98.19 524 PRO A N 1
ATOM 3956 C CA . PRO A 1 524 ? -16.292 -4.052 9.738 1.00 98.19 524 PRO A CA 1
ATOM 3957 C C . PRO A 1 524 ? -15.971 -5.405 10.395 1.00 98.19 524 PRO A C 1
ATOM 3959 O O . PRO A 1 524 ? -16.308 -6.465 9.867 1.00 98.19 524 PRO A O 1
ATOM 3962 N N . ILE A 1 525 ? -15.386 -5.355 11.591 1.00 98.38 525 ILE A N 1
ATOM 3963 C CA . ILE A 1 525 ? -15.303 -6.455 12.560 1.00 98.38 525 ILE A CA 1
ATOM 3964 C C . ILE A 1 525 ? -16.027 -5.969 13.818 1.00 98.38 525 ILE A C 1
ATOM 3966 O O . ILE A 1 525 ? -15.578 -5.020 14.458 1.00 98.38 525 ILE A O 1
ATOM 3970 N N . VAL A 1 526 ? -17.156 -6.592 14.152 1.00 98.19 526 VAL A N 1
ATOM 3971 C CA . VAL A 1 526 ? -18.031 -6.153 15.249 1.00 98.19 526 VAL A CA 1
ATOM 3972 C C . VAL A 1 526 ? -17.742 -6.973 16.503 1.00 98.19 526 VAL A C 1
ATOM 3974 O O . VAL A 1 526 ? -17.835 -8.197 16.474 1.00 98.19 526 VAL A O 1
ATOM 3977 N N . VAL A 1 527 ? -17.418 -6.297 17.602 1.00 98.19 527 VAL A N 1
ATOM 3978 C CA . VAL A 1 527 ? -17.300 -6.876 18.945 1.00 98.19 527 VAL A CA 1
ATOM 3979 C C . VAL A 1 527 ? -18.667 -6.779 19.607 1.00 98.19 527 VAL A C 1
ATOM 3981 O O . VAL A 1 527 ? -19.142 -5.679 19.886 1.00 98.19 527 VAL A O 1
ATOM 3984 N N . THR A 1 528 ? -19.306 -7.924 19.835 1.00 96.75 528 THR A N 1
ATOM 3985 C CA . THR A 1 528 ? -20.606 -8.000 20.517 1.00 96.75 528 THR A CA 1
ATOM 3986 C C . THR A 1 528 ? -20.385 -8.508 21.938 1.00 96.75 528 THR A C 1
ATOM 3988 O O . THR A 1 528 ? -20.078 -9.696 22.069 1.00 96.75 528 THR A O 1
ATOM 3991 N N . PRO A 1 529 ? -20.498 -7.649 22.969 1.00 94.56 529 PRO A N 1
ATOM 3992 C CA . PRO A 1 529 ? -20.336 -8.062 24.358 1.00 94.56 529 PRO A CA 1
ATOM 3993 C C . PRO A 1 529 ? -21.347 -9.131 24.768 1.00 94.56 529 PRO A C 1
ATOM 3995 O O . PRO A 1 529 ? -22.464 -9.176 24.242 1.00 94.56 529 PRO A O 1
ATOM 3998 N N . VAL A 1 530 ? -20.958 -9.975 25.713 1.00 91.50 530 VAL A N 1
ATOM 3999 C CA . VAL A 1 530 ? -21.810 -10.983 26.340 1.00 91.50 530 VAL A CA 1
ATOM 4000 C C . VAL A 1 530 ? -22.040 -10.538 27.778 1.00 91.50 530 VAL A C 1
ATOM 4002 O O . VAL A 1 530 ? -21.094 -10.348 28.517 1.00 91.50 530 VAL A O 1
ATOM 4005 N N . LEU A 1 531 ? -23.304 -10.337 28.157 1.00 86.94 531 LEU A N 1
ATOM 4006 C CA . LEU A 1 531 ? -23.662 -10.039 29.543 1.00 86.94 531 LEU A CA 1
ATOM 4007 C C . LEU A 1 531 ? -23.770 -11.355 30.316 1.00 86.94 531 LEU A C 1
ATOM 4009 O O . LEU A 1 531 ? -24.688 -12.139 30.044 1.00 86.94 531 LEU A O 1
ATOM 4013 N N . ASP A 1 532 ? -22.874 -11.589 31.269 1.00 79.88 532 ASP A N 1
ATOM 4014 C CA . ASP A 1 532 ? -22.754 -12.882 31.951 1.00 79.88 532 ASP A CA 1
ATOM 4015 C C . ASP A 1 532 ? -23.002 -12.837 33.477 1.00 79.88 532 ASP A C 1
ATOM 4017 O O . ASP A 1 532 ? -23.212 -13.880 34.105 1.00 79.88 532 ASP A O 1
ATOM 4021 N N . GLY A 1 533 ? -23.092 -11.641 34.065 1.00 71.19 533 GLY A N 1
ATOM 4022 C CA . GLY A 1 533 ? -23.356 -11.464 35.493 1.00 71.19 533 GLY A CA 1
ATOM 4023 C C . GLY A 1 533 ? -22.110 -11.568 36.376 1.00 71.19 533 GLY A C 1
ATOM 4024 O O . GLY A 1 533 ? -22.246 -11.708 37.593 1.00 71.19 533 GLY A O 1
ATOM 4025 N N . LEU A 1 534 ? -20.907 -11.551 35.811 1.00 73.75 534 LEU A N 1
ATOM 4026 C CA . LEU A 1 534 ? -19.668 -11.460 36.570 1.00 73.75 534 LEU A CA 1
ATOM 4027 C C . LEU A 1 534 ? -19.180 -10.011 36.603 1.00 73.75 534 LEU A C 1
ATOM 4029 O O . LEU A 1 534 ? -19.431 -9.230 35.700 1.00 73.75 534 LEU A O 1
ATOM 4033 N N . ALA A 1 535 ? -18.532 -9.640 37.709 1.00 73.12 535 ALA A N 1
ATOM 4034 C CA . ALA A 1 535 ? -17.915 -8.329 37.845 1.00 73.12 535 ALA A CA 1
ATOM 4035 C C . ALA A 1 535 ? -16.425 -8.445 37.515 1.00 73.12 535 ALA A C 1
ATOM 4037 O O . ALA A 1 535 ? -15.641 -8.964 38.321 1.00 73.12 535 ALA A O 1
ATOM 4038 N N . GLU A 1 536 ? -16.045 -7.963 36.339 1.00 76.62 536 GLU A N 1
ATOM 4039 C CA . GLU A 1 536 ? -14.721 -8.194 35.738 1.00 76.62 536 GLU A CA 1
ATOM 4040 C C . GLU A 1 536 ? -13.979 -6.880 35.462 1.00 76.62 536 GLU A C 1
ATOM 4042 O O . GLU A 1 536 ? -12.747 -6.838 35.368 1.00 76.62 536 GLU A O 1
ATOM 4047 N N . GLY A 1 537 ? -14.708 -5.760 35.494 1.00 77.06 537 GLY A N 1
ATOM 4048 C CA . GLY A 1 537 ? -14.166 -4.429 35.259 1.00 77.06 537 GLY A CA 1
ATOM 4049 C C . GLY A 1 537 ? -14.072 -4.095 33.770 1.00 77.06 537 GLY A C 1
ATOM 4050 O O . GLY A 1 537 ? -14.736 -4.682 32.932 1.00 77.06 537 GLY A O 1
ATOM 4051 N N . THR A 1 538 ? -13.295 -3.066 33.419 1.00 85.88 538 THR A N 1
ATOM 4052 C CA . THR A 1 538 ? -13.116 -2.702 32.004 1.00 85.88 538 THR A CA 1
ATOM 4053 C C . THR A 1 538 ? -12.058 -3.577 31.361 1.00 85.88 538 THR A C 1
ATOM 4055 O O . THR A 1 538 ? -10.903 -3.587 31.795 1.00 85.88 538 THR A O 1
ATOM 4058 N N . GLU A 1 539 ? -12.427 -4.204 30.257 1.00 92.81 539 GLU A N 1
ATOM 4059 C CA . GLU A 1 539 ? -11.570 -5.104 29.511 1.00 92.81 539 GLU A CA 1
ATOM 4060 C C . GLU A 1 539 ? -11.301 -4.604 28.094 1.00 92.81 539 GLU A C 1
ATOM 4062 O O . GLU A 1 539 ? -11.896 -3.642 27.608 1.00 92.81 539 GLU A O 1
ATOM 4067 N N . SER A 1 540 ? -10.349 -5.235 27.415 1.00 96.88 540 SER A N 1
ATOM 4068 C CA . SER A 1 540 ? -9.927 -4.855 26.071 1.00 96.88 540 SER A CA 1
ATOM 4069 C C . SER A 1 540 ? -9.983 -6.031 25.111 1.00 96.88 540 SER A C 1
ATOM 4071 O O . SER A 1 540 ? -9.540 -7.129 25.439 1.00 96.88 540 SER A O 1
ATOM 4073 N N . VAL A 1 541 ? -10.440 -5.753 23.893 1.00 98.44 541 VAL A N 1
ATOM 4074 C CA . VAL A 1 541 ? -10.276 -6.592 22.708 1.00 98.44 541 VAL A CA 1
ATOM 4075 C C . VAL A 1 541 ? -9.308 -5.870 21.779 1.00 98.44 541 VAL A C 1
ATOM 4077 O O . VAL A 1 541 ? -9.550 -4.734 21.369 1.00 98.44 541 VAL A O 1
ATOM 4080 N N . ILE A 1 542 ? -8.193 -6.512 21.446 1.00 98.56 542 ILE A N 1
ATOM 4081 C CA . ILE A 1 542 ? -7.162 -5.973 20.555 1.00 98.56 542 ILE A CA 1
ATOM 4082 C C . ILE A 1 542 ? -7.126 -6.829 19.296 1.00 98.56 542 ILE A C 1
ATOM 4084 O O . ILE A 1 542 ? -6.759 -8.003 19.347 1.00 98.56 542 ILE A O 1
ATOM 4088 N N . VAL A 1 543 ? -7.459 -6.240 18.149 1.00 98.56 543 VAL A N 1
ATOM 4089 C CA . VAL A 1 543 ? -7.340 -6.902 16.844 1.00 98.56 543 VAL A CA 1
ATOM 4090 C C . VAL A 1 543 ? -6.045 -6.454 16.181 1.00 98.56 543 VAL A C 1
ATOM 4092 O O . VAL A 1 543 ? -5.794 -5.258 16.052 1.00 98.56 543 VAL A O 1
ATOM 4095 N N . THR A 1 544 ? -5.222 -7.414 15.751 1.00 98.50 544 THR A N 1
ATOM 4096 C CA . THR A 1 544 ? -3.962 -7.168 15.029 1.00 98.50 544 THR A CA 1
ATOM 4097 C C . THR A 1 544 ? -4.001 -7.837 13.661 1.00 98.50 544 THR A C 1
ATOM 4099 O O . THR A 1 544 ? -4.176 -9.051 13.561 1.00 98.50 544 THR A O 1
ATOM 4102 N N . LEU A 1 545 ? -3.830 -7.055 12.597 1.00 98.19 545 LEU A N 1
ATOM 4103 C CA . LEU A 1 545 ? -3.789 -7.549 11.224 1.00 98.19 545 LEU A CA 1
ATOM 4104 C C . LEU A 1 545 ? -2.567 -8.446 11.008 1.00 98.19 545 LEU A C 1
ATOM 4106 O O . LEU A 1 545 ? -1.442 -8.090 11.353 1.00 98.19 545 LEU A O 1
ATOM 4110 N N . SER A 1 546 ? -2.790 -9.603 10.393 1.00 95.94 546 SER A N 1
ATOM 4111 C CA . SER A 1 546 ? -1.737 -10.548 10.016 1.00 95.94 546 SER A CA 1
ATOM 4112 C C . SER A 1 546 ? -1.394 -10.397 8.534 1.00 95.94 546 SER A C 1
ATOM 4114 O O . SER A 1 546 ? -2.309 -10.193 7.733 1.00 95.94 546 SER A O 1
ATOM 4116 N N . PRO A 1 547 ? -0.116 -10.519 8.125 1.00 90.06 547 PRO A N 1
ATOM 4117 C CA . PRO A 1 547 ? 0.244 -10.605 6.714 1.00 90.06 547 PRO A CA 1
ATOM 4118 C C . PRO A 1 547 ? -0.487 -11.758 6.029 1.00 90.06 547 PRO A C 1
ATOM 4120 O O . PRO A 1 547 ? -0.687 -12.817 6.626 1.00 90.06 547 PRO A O 1
ATOM 4123 N N . GLY A 1 548 ? -0.870 -11.566 4.772 1.00 87.44 548 GLY A N 1
ATOM 4124 C CA . GLY A 1 548 ? -1.615 -12.573 4.038 1.00 87.44 548 GLY A CA 1
ATOM 4125 C C . GLY A 1 548 ? -1.475 -12.430 2.536 1.00 87.44 548 GLY A C 1
ATOM 4126 O O . GLY A 1 548 ? -0.659 -11.679 2.005 1.00 87.44 548 GLY A O 1
ATOM 4127 N N . THR A 1 549 ? -2.263 -13.226 1.836 1.00 85.56 549 THR A N 1
ATOM 4128 C CA . THR A 1 549 ? -2.212 -13.324 0.388 1.00 85.56 549 THR A CA 1
ATOM 4129 C C . THR A 1 549 ? -2.959 -12.158 -0.264 1.00 85.56 549 THR A C 1
ATOM 4131 O O . THR A 1 549 ? -4.154 -11.990 -0.048 1.00 85.56 549 THR A O 1
ATOM 4134 N N . GLY A 1 550 ? -2.267 -11.367 -1.090 1.00 85.12 550 GLY A N 1
ATOM 4135 C CA . GLY A 1 550 ? -2.869 -10.267 -1.854 1.00 85.12 550 GLY A CA 1
ATOM 4136 C C . GLY A 1 550 ? -3.038 -8.945 -1.111 1.00 85.12 550 GLY A C 1
ATOM 4137 O O . GLY A 1 550 ? -3.653 -8.029 -1.652 1.00 85.12 550 GLY A O 1
ATOM 4138 N N . TYR A 1 551 ? -2.454 -8.821 0.080 1.00 91.50 551 TYR A N 1
ATOM 4139 C CA . TYR A 1 551 ? -2.390 -7.565 0.816 1.00 91.50 551 TYR A CA 1
ATOM 4140 C C . TYR A 1 551 ? -1.172 -7.502 1.735 1.00 91.50 551 TYR A C 1
ATOM 4142 O O . TYR A 1 551 ? -0.589 -8.529 2.086 1.00 91.50 551 TYR A O 1
ATOM 4150 N N . THR A 1 552 ? -0.838 -6.294 2.174 1.00 91.25 552 THR A N 1
ATOM 4151 C CA . THR A 1 552 ? 0.218 -6.046 3.158 1.00 91.25 552 THR A CA 1
ATOM 4152 C C . THR A 1 552 ? -0.339 -5.167 4.279 1.00 91.25 552 THR A C 1
ATOM 4154 O O . THR A 1 552 ? -0.857 -4.091 3.985 1.00 91.25 552 THR A O 1
ATOM 4157 N N . PRO A 1 553 ? -0.272 -5.581 5.558 1.00 94.19 553 PRO A N 1
ATOM 4158 C CA . PRO A 1 553 ? -0.623 -4.701 6.667 1.00 94.19 553 PRO A CA 1
ATOM 4159 C C . PRO A 1 553 ? 0.303 -3.481 6.730 1.00 94.19 553 PRO A C 1
ATOM 4161 O O . PRO A 1 553 ? 1.524 -3.627 6.753 1.00 94.19 553 PRO A O 1
ATOM 4164 N N . GLU A 1 554 ? -0.279 -2.293 6.820 1.00 92.94 554 GLU A N 1
ATOM 4165 C CA . GLU A 1 554 ? 0.417 -1.027 7.041 1.00 92.94 554 GLU A CA 1
ATOM 4166 C C . GLU A 1 554 ? -0.138 -0.325 8.281 1.00 92.94 554 GLU A C 1
ATOM 4168 O O . GLU A 1 554 ? -1.264 -0.574 8.715 1.00 92.94 554 GLU A O 1
ATOM 4173 N N . ALA A 1 555 ? 0.677 0.534 8.895 1.00 93.06 555 ALA A N 1
ATOM 4174 C CA . ALA A 1 555 ? 0.296 1.207 10.128 1.00 93.06 555 ALA A CA 1
ATOM 4175 C C . ALA A 1 555 ? -0.945 2.106 9.916 1.00 93.06 555 ALA A C 1
ATOM 4177 O O . ALA A 1 555 ? -0.964 2.890 8.966 1.00 93.06 555 ALA A O 1
ATOM 4178 N N . PRO A 1 556 ? -1.945 2.070 10.816 1.00 97.19 556 PRO A N 1
ATOM 4179 C CA . PRO A 1 556 ? -2.050 1.211 12.002 1.00 97.19 556 PRO A CA 1
ATOM 4180 C C . PRO A 1 556 ? -2.393 -0.257 11.675 1.00 97.19 556 PRO A C 1
ATOM 4182 O O . PRO A 1 556 ? -3.375 -0.542 10.990 1.00 97.19 556 PRO A O 1
ATOM 4185 N N . THR A 1 557 ? -1.607 -1.193 12.226 1.00 97.50 557 THR A N 1
ATOM 4186 C CA . THR A 1 557 ? -1.807 -2.650 12.070 1.00 97.50 557 THR A CA 1
ATOM 4187 C C . THR A 1 557 ? -2.553 -3.292 13.239 1.00 97.50 557 THR A C 1
ATOM 4189 O O . THR A 1 557 ? -2.897 -4.470 13.163 1.00 97.50 557 THR A O 1
ATOM 4192 N N . SER A 1 558 ? -2.829 -2.545 14.308 1.00 98.00 558 SER A N 1
ATOM 4193 C CA . SER A 1 558 ? -3.656 -2.990 15.425 1.00 98.00 558 SER A CA 1
ATOM 4194 C C . SER A 1 558 ? -4.573 -1.878 15.921 1.00 98.00 558 SER A C 1
ATOM 4196 O O . SER A 1 558 ? -4.284 -0.690 15.765 1.00 98.00 558 SER A O 1
ATOM 4198 N N . ALA A 1 559 ? -5.696 -2.276 16.509 1.00 98.31 559 ALA A N 1
ATOM 4199 C CA . ALA A 1 559 ? -6.669 -1.380 17.114 1.00 98.31 559 ALA A CA 1
ATOM 4200 C C . ALA A 1 559 ? -7.281 -2.031 18.359 1.00 98.31 559 ALA A C 1
ATOM 4202 O O . ALA A 1 559 ? -7.315 -3.259 18.471 1.00 98.31 559 ALA A O 1
ATOM 4203 N N . THR A 1 560 ? -7.795 -1.201 19.267 1.00 98.50 560 THR A N 1
ATOM 4204 C CA . THR A 1 560 ? -8.374 -1.639 20.543 1.00 98.50 560 THR A CA 1
ATOM 4205 C C . THR A 1 560 ? -9.822 -1.180 20.667 1.00 98.50 560 THR A C 1
ATOM 4207 O O . THR A 1 560 ? -10.118 -0.009 20.436 1.00 98.50 560 THR A O 1
ATOM 4210 N N . VAL A 1 561 ? -10.696 -2.099 21.065 1.00 98.38 561 VAL A N 1
ATOM 4211 C CA . VAL A 1 561 ? -12.043 -1.834 21.583 1.00 98.38 561 VAL A CA 1
ATOM 4212 C C . VAL A 1 561 ? -12.025 -2.155 23.073 1.00 98.38 561 VAL A C 1
ATOM 4214 O O . VAL A 1 561 ? -11.445 -3.162 23.475 1.00 98.38 561 VAL A O 1
ATOM 4217 N N . THR A 1 562 ? -12.634 -1.309 23.897 1.00 96.50 562 THR A N 1
ATOM 4218 C CA . THR A 1 562 ? -12.813 -1.561 25.332 1.00 96.50 562 THR A CA 1
ATOM 4219 C C . THR A 1 562 ? -14.235 -2.015 25.610 1.00 96.50 562 THR A C 1
ATOM 4221 O O . THR A 1 562 ? -15.171 -1.344 25.174 1.00 96.50 562 THR A O 1
ATOM 4224 N N . ILE A 1 563 ? -14.388 -3.112 26.345 1.00 92.94 563 ILE A N 1
ATOM 4225 C CA . ILE A 1 563 ? -15.671 -3.598 26.851 1.00 92.94 563 ILE A CA 1
ATOM 4226 C C . ILE A 1 563 ? -15.811 -3.081 28.280 1.00 92.94 563 ILE A C 1
ATOM 4228 O O . ILE A 1 563 ? -14.929 -3.284 29.115 1.00 92.94 563 ILE A O 1
ATOM 4232 N N . VAL A 1 564 ? -16.871 -2.320 28.530 1.00 86.62 564 VAL A N 1
ATOM 4233 C CA . VAL A 1 564 ? -17.180 -1.780 29.852 1.00 86.62 564 VAL A CA 1
ATOM 4234 C C . VAL A 1 564 ? -18.282 -2.624 30.480 1.00 86.62 564 VAL A C 1
ATOM 4236 O O . VAL A 1 564 ? -19.405 -2.660 29.972 1.00 86.62 564 VAL A O 1
ATOM 4239 N N . ASP A 1 565 ? -17.945 -3.249 31.601 1.00 82.25 565 ASP A N 1
ATOM 4240 C CA . ASP A 1 565 ? -18.882 -3.917 32.501 1.00 82.25 565 ASP A CA 1
ATOM 4241 C C . ASP A 1 565 ? -19.857 -2.900 33.148 1.00 82.25 565 ASP A C 1
ATOM 4243 O O . ASP A 1 565 ? -19.586 -1.694 33.223 1.00 82.25 565 ASP A O 1
ATOM 4247 N N . GLY A 1 566 ? -21.024 -3.349 33.599 1.00 79.69 566 GLY A N 1
ATOM 4248 C CA . GLY A 1 566 ? -22.005 -2.543 34.326 1.00 79.69 566 GLY A CA 1
ATOM 4249 C C . GLY A 1 566 ? -21.684 -2.389 35.822 1.00 79.69 566 GLY A C 1
ATOM 4250 O O . GLY A 1 566 ? -20.839 -3.096 36.367 1.00 79.69 566 GLY A O 1
ATOM 4251 N N . PRO A 1 567 ? -22.342 -1.459 36.534 1.00 86.38 567 PRO A N 1
ATOM 4252 C CA . PRO A 1 567 ? -22.368 -1.477 37.996 1.00 86.38 567 PRO A CA 1
ATOM 4253 C C . PRO A 1 567 ? -23.066 -2.724 38.561 1.00 86.38 567 PRO A C 1
ATOM 4255 O O . PRO A 1 567 ? -24.022 -3.201 37.961 1.00 86.38 567 PRO A O 1
ATOM 4258 N N . ASP A 1 568 ? -22.649 -3.184 39.746 1.00 88.31 568 ASP A N 1
ATOM 4259 C CA . ASP A 1 568 ? -23.259 -4.321 40.465 1.00 88.31 568 ASP A CA 1
ATOM 4260 C C . ASP A 1 568 ? -23.380 -4.003 41.966 1.00 88.31 568 ASP A C 1
ATOM 4262 O O . ASP A 1 568 ? -22.407 -4.066 42.723 1.00 88.31 568 ASP A O 1
ATOM 4266 N N . PHE A 1 569 ? -24.565 -3.591 42.401 1.00 91.94 569 PHE A N 1
ATOM 4267 C CA . PHE A 1 569 ? -24.913 -3.207 43.758 1.00 91.94 569 PHE A CA 1
ATOM 4268 C C . PHE A 1 569 ? -25.427 -4.373 44.601 1.00 91.94 569 PHE A C 1
ATOM 4270 O O . PHE A 1 569 ? -26.537 -4.867 44.443 1.00 91.94 569 PHE A O 1
ATOM 4277 N N . TYR A 1 570 ? -24.730 -4.638 45.702 1.00 93.56 570 TYR A N 1
ATOM 4278 C CA . TYR A 1 570 ? -25.165 -5.617 46.695 1.00 93.56 570 TYR A CA 1
ATOM 4279 C C . TYR A 1 570 ? -25.106 -5.064 48.122 1.00 93.56 570 TYR A C 1
ATOM 4281 O O . TYR A 1 570 ? -24.504 -4.024 48.416 1.00 93.56 570 TYR A O 1
ATOM 4289 N N . VAL A 1 571 ? -25.743 -5.776 49.057 1.00 95.94 571 VAL A N 1
ATOM 4290 C CA . VAL A 1 571 ? -25.745 -5.411 50.483 1.00 95.94 571 VAL A CA 1
ATOM 4291 C C . VAL A 1 571 ? -24.893 -6.397 51.296 1.00 95.94 571 VAL A C 1
ATOM 4293 O O . VAL A 1 571 ? -25.398 -7.421 51.773 1.00 95.94 571 VAL A O 1
ATOM 4296 N N . PRO A 1 572 ? -23.606 -6.105 51.567 1.00 94.81 572 PRO A N 1
ATOM 4297 C CA . PRO A 1 572 ? -22.755 -6.978 52.380 1.00 94.81 572 PRO A CA 1
ATOM 4298 C C . PRO A 1 572 ? -23.196 -7.078 53.844 1.00 94.81 572 PRO A C 1
ATOM 4300 O O . PRO A 1 572 ? -23.065 -8.140 54.458 1.00 94.81 572 PRO A O 1
ATOM 4303 N N . SER A 1 573 ? -23.753 -6.021 54.435 1.00 94.88 573 SER A N 1
ATOM 4304 C CA . SER A 1 573 ? -24.152 -6.026 55.847 1.00 94.88 573 SER A CA 1
ATOM 4305 C C . SER A 1 573 ? -25.254 -5.029 56.151 1.00 94.88 573 SER A C 1
ATOM 4307 O O . SER A 1 573 ? -25.291 -3.947 55.576 1.00 94.88 573 SER A O 1
ATOM 4309 N N . PHE A 1 574 ? -26.108 -5.369 57.117 1.00 96.75 574 PHE A N 1
ATOM 4310 C CA . PHE A 1 574 ? -27.013 -4.405 57.727 1.00 96.75 574 PHE A CA 1
ATOM 4311 C C . PHE A 1 574 ? -27.434 -4.829 59.142 1.00 96.75 574 PHE A C 1
ATOM 4313 O O . PHE A 1 574 ? -27.307 -5.999 59.521 1.00 96.75 574 PHE A O 1
ATOM 4320 N N . THR A 1 575 ? -27.941 -3.885 59.934 1.00 95.94 575 THR A N 1
ATOM 4321 C CA . THR A 1 575 ? -28.452 -4.119 61.288 1.00 95.94 575 THR A CA 1
ATOM 4322 C C . THR A 1 575 ? -29.912 -3.691 61.421 1.00 95.94 575 THR A C 1
ATOM 4324 O O . THR A 1 575 ? -30.336 -2.661 60.911 1.00 95.94 575 THR A O 1
ATOM 4327 N N . ALA A 1 576 ? -30.686 -4.502 62.142 1.00 94.81 576 ALA A N 1
ATOM 4328 C CA . ALA A 1 576 ? -32.050 -4.205 62.573 1.00 94.81 576 ALA A CA 1
ATOM 4329 C C . ALA A 1 576 ? -32.320 -4.909 63.921 1.00 94.81 576 ALA A C 1
ATOM 4331 O O . ALA A 1 576 ? -31.679 -5.936 64.210 1.00 94.81 576 ALA A O 1
ATOM 4332 N N . PRO A 1 577 ? -33.221 -4.384 64.771 1.00 91.88 577 PRO A N 1
ATOM 4333 C CA . PRO A 1 577 ? -33.597 -5.030 66.023 1.00 91.88 577 PRO A CA 1
ATOM 4334 C C . PRO A 1 577 ? -34.370 -6.332 65.768 1.00 91.88 577 PRO A C 1
ATOM 4336 O O . PRO A 1 577 ? -35.021 -6.496 64.740 1.00 91.88 577 PRO A O 1
ATOM 4339 N N . ALA A 1 578 ? -34.291 -7.275 66.710 1.00 89.44 578 ALA A N 1
ATOM 4340 C CA . ALA A 1 578 ? -35.014 -8.550 66.619 1.00 89.44 578 ALA A CA 1
ATOM 4341 C C . ALA A 1 578 ? -36.497 -8.426 67.013 1.00 89.44 578 ALA A C 1
ATOM 4343 O O . ALA A 1 578 ? -37.325 -9.239 66.605 1.00 89.44 578 ALA A O 1
ATOM 4344 N N . VAL A 1 579 ? -36.826 -7.408 67.807 1.00 86.31 579 VAL A N 1
ATOM 4345 C CA . VAL A 1 579 ? -38.178 -7.105 68.273 1.00 86.31 579 VAL A CA 1
ATOM 4346 C C . VAL A 1 579 ? -38.411 -5.607 68.153 1.00 86.31 579 VAL A C 1
ATOM 4348 O O . VAL A 1 579 ? -37.487 -4.817 68.353 1.00 86.31 579 VAL A O 1
ATOM 4351 N N . SER A 1 580 ? -39.626 -5.210 67.812 1.00 86.69 580 SER A N 1
ATOM 4352 C CA . SER A 1 580 ? -40.032 -3.811 67.811 1.00 86.69 580 SER A CA 1
ATOM 4353 C C . SER A 1 580 ? -41.532 -3.711 68.033 1.00 86.69 580 SER A C 1
ATOM 4355 O O . SER A 1 580 ? -42.236 -4.701 68.224 1.00 86.69 580 SER A O 1
ATOM 4357 N N . GLY A 1 581 ? -42.002 -2.482 68.041 1.00 81.44 581 GLY A N 1
ATOM 4358 C CA . GLY A 1 581 ? -43.358 -2.125 68.340 1.00 81.44 581 GLY A CA 1
ATOM 4359 C C . GLY A 1 581 ? -43.999 -1.278 67.251 1.00 81.44 581 GLY A C 1
ATOM 4360 O O . GLY A 1 581 ? -43.300 -0.660 66.451 1.00 81.44 581 GLY A O 1
ATOM 4361 N N . ARG A 1 582 ? -45.329 -1.196 67.221 1.00 84.44 582 ARG A N 1
ATOM 4362 C CA . ARG A 1 582 ? -46.047 -0.336 66.267 1.00 84.44 582 ARG A CA 1
ATOM 4363 C C . ARG A 1 582 ? -45.797 1.139 66.581 1.00 84.44 582 ARG A C 1
ATOM 4365 O O . ARG A 1 582 ? -45.947 1.555 67.731 1.00 84.44 582 ARG A O 1
ATOM 4372 N N . GLY A 1 583 ? -45.460 1.934 65.567 1.00 81.38 583 GLY A N 1
ATOM 4373 C CA . GLY A 1 583 ? -45.125 3.356 65.709 1.00 81.38 583 GLY A CA 1
ATOM 4374 C C . GLY A 1 583 ? -43.729 3.614 66.280 1.00 81.38 583 GLY A C 1
ATOM 4375 O O . GLY A 1 583 ? -43.391 4.756 66.578 1.00 81.38 583 GLY A O 1
ATOM 4376 N N . VAL A 1 584 ? -42.920 2.569 66.456 1.00 84.12 584 VAL A N 1
ATOM 4377 C CA . VAL A 1 584 ? -41.589 2.682 67.051 1.00 84.12 584 VAL A CA 1
ATOM 4378 C C . VAL A 1 584 ? -40.579 3.011 65.984 1.00 84.12 584 VAL A C 1
ATOM 4380 O O . VAL A 1 584 ? -40.483 2.319 64.970 1.00 84.12 584 VAL A O 1
ATOM 4383 N N . THR A 1 585 ? -39.807 4.051 66.264 1.00 89.56 585 THR A N 1
ATOM 4384 C CA . THR A 1 585 ? -38.698 4.472 65.427 1.00 89.56 585 THR A CA 1
ATOM 4385 C C . THR A 1 585 ? -37.410 3.794 65.876 1.00 89.56 585 THR A C 1
ATOM 4387 O O . THR A 1 585 ? -37.076 3.799 67.060 1.00 89.56 585 THR A O 1
ATOM 4390 N N . PHE A 1 586 ? -36.670 3.230 64.929 1.00 91.12 586 PHE A N 1
ATOM 4391 C CA . PHE A 1 586 ? -35.329 2.693 65.140 1.00 91.12 586 PHE A CA 1
ATOM 4392 C C . PHE A 1 586 ? -34.450 2.983 63.922 1.00 91.12 586 PHE A C 1
ATOM 4394 O O . PHE A 1 586 ? -34.934 3.383 62.866 1.00 91.12 586 PHE A O 1
ATOM 4401 N N . SER A 1 587 ? -33.142 2.806 64.082 1.00 95.19 587 SER A N 1
ATOM 4402 C CA . SER A 1 587 ? -32.179 2.992 63.000 1.00 95.19 587 SER A CA 1
ATOM 4403 C C . SER A 1 587 ? -31.815 1.651 62.371 1.00 95.19 587 SER A C 1
ATOM 4405 O O . SER A 1 587 ? -31.517 0.690 63.086 1.00 95.19 587 SER A O 1
ATOM 4407 N N . VAL A 1 588 ? -31.840 1.597 61.043 1.00 97.56 588 VAL A N 1
ATOM 4408 C CA . VAL A 1 588 ? -31.303 0.506 60.229 1.00 97.56 588 VAL A CA 1
ATOM 4409 C C . VAL A 1 588 ? -29.981 0.981 59.655 1.00 97.56 588 VAL A C 1
ATOM 4411 O O . VAL A 1 588 ? -29.972 1.887 58.828 1.00 97.56 588 VAL A O 1
ATOM 4414 N N . ASN A 1 589 ? -28.868 0.405 60.113 1.00 96.75 589 ASN A N 1
ATOM 4415 C CA . ASN A 1 589 ? -27.551 0.734 59.573 1.00 96.75 589 ASN A CA 1
ATOM 4416 C C . ASN A 1 589 ? -27.158 -0.309 58.533 1.00 96.75 589 ASN A C 1
ATOM 4418 O O . ASN A 1 589 ? -26.990 -1.476 58.884 1.00 96.75 589 ASN A O 1
ATOM 4422 N N . ASP A 1 590 ? -27.016 0.102 57.283 1.00 97.25 590 ASP A N 1
ATOM 4423 C CA . ASP A 1 590 ? -26.749 -0.760 56.139 1.00 97.25 590 ASP A CA 1
ATOM 4424 C C . ASP A 1 590 ? -25.483 -0.318 55.396 1.00 97.25 590 ASP A C 1
ATOM 4426 O O . ASP A 1 590 ? -25.055 0.835 55.489 1.00 97.25 590 ASP A O 1
ATOM 4430 N N . THR A 1 591 ? -24.877 -1.251 54.672 1.00 97.62 591 THR A N 1
ATOM 4431 C CA . THR A 1 591 ? -23.756 -0.997 53.769 1.00 97.62 591 THR A CA 1
ATOM 4432 C C . THR A 1 591 ? -24.189 -1.396 52.372 1.00 97.62 591 THR A C 1
ATOM 4434 O O . THR A 1 591 ? -24.530 -2.555 52.154 1.00 97.62 591 THR A O 1
ATOM 4437 N N . THR A 1 592 ? -24.148 -0.447 51.442 1.00 97.38 592 THR A N 1
ATOM 4438 C CA . THR A 1 592 ? -24.297 -0.684 50.002 1.00 97.38 592 THR A CA 1
ATOM 4439 C C . THR A 1 592 ? -22.909 -0.758 49.391 1.00 97.38 592 THR A C 1
ATOM 4441 O O . THR A 1 592 ? -22.077 0.100 49.685 1.00 97.38 592 THR A O 1
ATOM 4444 N N . ALA A 1 593 ? -22.636 -1.777 48.592 1.00 94.44 593 ALA A N 1
ATOM 4445 C CA . ALA A 1 593 ? -21.355 -1.980 47.930 1.00 94.44 593 ALA A CA 1
ATOM 4446 C C . ALA A 1 593 ? -21.563 -2.090 46.422 1.00 94.44 593 ALA A C 1
ATOM 4448 O O . ALA A 1 593 ? -22.640 -2.499 46.006 1.00 94.44 593 ALA A O 1
ATOM 4449 N N . ASN A 1 594 ? -20.549 -1.714 45.645 1.00 92.38 594 ASN A N 1
ATOM 4450 C CA . ASN A 1 594 ? -20.519 -1.891 44.197 1.00 92.38 594 ASN A CA 1
ATOM 4451 C C . ASN A 1 594 ? -19.377 -2.851 43.824 1.00 92.38 594 ASN A C 1
ATOM 4453 O O . ASN A 1 594 ? -18.216 -2.512 44.065 1.00 92.38 594 ASN A O 1
ATOM 4457 N N . SER A 1 595 ? -19.682 -4.027 43.277 1.00 86.50 595 SER A N 1
ATOM 4458 C CA . SER A 1 595 ? -18.693 -4.990 42.769 1.00 86.50 595 SER A CA 1
ATOM 4459 C C . SER A 1 595 ? -18.259 -4.695 41.335 1.00 86.50 595 SER A C 1
ATOM 4461 O O . SER A 1 595 ? -17.140 -5.055 40.988 1.00 86.50 595 SER A O 1
ATOM 4463 N N . GLY A 1 596 ? -19.107 -4.037 40.540 1.00 80.75 596 GLY A N 1
ATOM 4464 C CA . GLY A 1 596 ? -18.913 -3.806 39.105 1.00 80.75 596 GLY A CA 1
ATOM 4465 C C . GLY A 1 596 ? -18.222 -2.481 38.765 1.00 80.75 596 GLY A C 1
ATOM 4466 O O . GLY A 1 596 ? -17.416 -1.935 39.531 1.00 80.75 596 GLY A O 1
ATOM 4467 N N . SER A 1 597 ? -18.530 -1.926 37.595 1.00 83.75 597 SER A N 1
ATOM 4468 C CA . SER A 1 597 ? -17.972 -0.653 37.123 1.00 83.75 597 SER A CA 1
ATOM 4469 C C . SER A 1 597 ? -18.500 0.562 37.907 1.00 83.75 597 SER A C 1
ATOM 4471 O O . SER A 1 597 ? -19.474 0.450 38.657 1.00 83.75 597 SER A O 1
ATOM 4473 N N . PRO A 1 598 ? -17.856 1.747 37.816 1.00 87.31 598 PRO A N 1
ATOM 4474 C CA . PRO A 1 598 ? -18.290 2.930 38.551 1.00 87.31 598 PRO A CA 1
ATOM 4475 C C . PRO A 1 598 ? -19.767 3.265 38.316 1.00 87.31 598 PRO A C 1
ATOM 4477 O O . PRO A 1 598 ? -20.211 3.475 37.191 1.00 87.31 598 PRO A O 1
ATOM 4480 N N . SER A 1 599 ? -20.517 3.371 39.406 1.00 89.12 599 SER A N 1
ATOM 4481 C CA . SER A 1 599 ? -21.950 3.641 39.379 1.00 89.12 599 SER A CA 1
ATOM 4482 C C . SER A 1 599 ? -22.267 5.133 39.507 1.00 89.12 599 SER A C 1
ATOM 4484 O O . SER A 1 599 ? -21.534 5.870 40.179 1.00 89.12 599 SER A O 1
ATOM 4486 N N . PRO A 1 600 ? -23.385 5.606 38.925 1.00 91.81 600 PRO A N 1
ATOM 4487 C CA . PRO A 1 600 ? -23.961 6.895 39.285 1.00 91.81 600 PRO A CA 1
ATOM 4488 C C . PRO A 1 600 ? -24.563 6.851 40.703 1.00 91.81 600 PRO A C 1
ATOM 4490 O O . PRO A 1 600 ? -24.532 5.836 41.394 1.00 91.81 600 PRO A O 1
ATOM 4493 N N . VAL A 1 601 ? -25.111 7.979 41.165 1.00 95.00 601 VAL A N 1
ATOM 4494 C CA . VAL A 1 601 ? -25.842 8.021 42.442 1.00 95.00 601 VAL A CA 1
ATOM 4495 C C . VAL A 1 601 ? -27.023 7.044 42.420 1.00 95.00 601 VAL A C 1
ATOM 4497 O O . VAL A 1 601 ? -27.758 6.988 41.436 1.00 95.00 601 VAL A O 1
ATOM 4500 N N . SER A 1 602 ? -27.234 6.320 43.517 1.00 95.94 602 SER A N 1
ATOM 4501 C CA . SER A 1 602 ? -28.346 5.379 43.682 1.00 95.94 602 SER A CA 1
ATOM 4502 C C . SER A 1 602 ? -29.066 5.607 45.014 1.00 95.94 602 SER A C 1
ATOM 4504 O O . SER A 1 602 ? -28.789 6.562 45.754 1.00 95.94 602 SER A O 1
ATOM 4506 N N . THR A 1 603 ? -30.066 4.783 45.319 1.00 96.81 603 THR A N 1
ATOM 4507 C CA . THR A 1 603 ? -30.828 4.873 46.571 1.00 96.81 603 THR A CA 1
ATOM 4508 C C . THR A 1 603 ? -31.001 3.493 47.180 1.00 96.81 603 THR A C 1
ATOM 4510 O O . THR A 1 603 ? -31.398 2.564 46.495 1.00 96.81 603 THR A O 1
ATOM 4513 N N . THR A 1 604 ? -30.780 3.363 48.485 1.00 97.44 604 THR A N 1
ATOM 4514 C CA . THR A 1 604 ? -31.102 2.140 49.231 1.00 97.44 604 THR A CA 1
ATOM 4515 C C . THR A 1 604 ? -32.445 2.303 49.926 1.00 97.44 604 THR A C 1
ATOM 4517 O O . THR A 1 604 ? -32.658 3.276 50.653 1.00 97.44 604 THR A O 1
ATOM 4520 N N . GLY A 1 605 ? -33.363 1.364 49.712 1.00 97.06 605 GLY A N 1
ATOM 4521 C CA . GLY A 1 605 ? -34.670 1.317 50.368 1.00 97.06 605 GLY A CA 1
ATOM 4522 C C . GLY A 1 605 ? -34.695 0.350 51.551 1.00 97.06 605 GLY A C 1
ATOM 4523 O O . GLY A 1 605 ? -34.049 -0.695 51.517 1.00 97.06 605 GLY A O 1
ATOM 4524 N N . VAL A 1 606 ? -35.471 0.677 52.584 1.00 98.12 606 VAL A N 1
ATOM 4525 C CA . VAL A 1 606 ? -35.740 -0.192 53.739 1.00 98.12 606 VAL A CA 1
ATOM 4526 C C . VAL A 1 606 ? -37.219 -0.558 53.764 1.00 98.12 606 VAL A C 1
ATOM 4528 O O . VAL A 1 606 ? -38.072 0.321 53.842 1.00 98.12 606 VAL A O 1
ATOM 4531 N N . TYR A 1 607 ? -37.522 -1.848 53.754 1.00 97.81 607 TYR A N 1
ATOM 4532 C CA . TYR A 1 607 ? -38.864 -2.408 53.653 1.00 97.81 607 TYR A CA 1
ATOM 4533 C C . TYR A 1 607 ? -39.261 -3.161 54.912 1.00 97.81 607 TYR A C 1
ATOM 4535 O O . TYR A 1 607 ? -38.422 -3.782 55.566 1.00 97.81 607 TYR A O 1
ATOM 4543 N N . LEU A 1 608 ? -40.559 -3.153 55.205 1.00 97.25 608 LEU A N 1
ATOM 4544 C CA . LEU A 1 608 ? -41.206 -4.129 56.069 1.00 97.25 608 LEU A CA 1
ATOM 4545 C C . LEU A 1 608 ? -42.001 -5.101 55.198 1.00 97.25 608 LEU A C 1
ATOM 4547 O O . LEU A 1 608 ? -42.929 -4.682 54.506 1.00 97.25 608 LEU A O 1
ATOM 4551 N N . SER A 1 609 ? -41.653 -6.382 55.284 1.00 97.06 609 SER A N 1
ATOM 4552 C CA . SER A 1 609 ? -42.282 -7.461 54.524 1.00 97.06 609 SER A CA 1
ATOM 4553 C C . SER A 1 609 ? -42.827 -8.559 55.434 1.00 97.06 609 SER A C 1
ATOM 4555 O O . SER A 1 609 ? -42.363 -8.759 56.562 1.00 97.06 609 SER A O 1
ATOM 4557 N N . THR A 1 610 ? -43.816 -9.298 54.939 1.00 96.12 610 THR A N 1
ATOM 4558 C CA . THR A 1 610 ? -44.299 -10.542 55.562 1.00 96.12 610 THR A CA 1
ATOM 4559 C C . THR A 1 610 ? -43.470 -11.764 55.157 1.00 96.12 610 THR A C 1
ATOM 4561 O O . THR A 1 610 ? -43.547 -12.807 55.811 1.00 96.12 610 THR A O 1
ATOM 4564 N N . ASN A 1 611 ? -42.640 -11.639 54.120 1.00 95.56 611 ASN A N 1
ATOM 4565 C CA . ASN A 1 611 ? -41.776 -12.688 53.599 1.00 95.56 611 ASN A CA 1
ATOM 4566 C C . ASN A 1 611 ? -40.322 -12.174 53.466 1.00 95.56 611 ASN A C 1
ATOM 4568 O O . ASN A 1 611 ? -39.992 -11.090 53.933 1.00 95.56 611 ASN A O 1
ATOM 4572 N N . SER A 1 612 ? -39.410 -13.000 52.951 1.00 94.00 612 SER A N 1
ATOM 4573 C CA . SER A 1 612 ? -37.980 -12.664 52.871 1.00 94.00 612 SER A CA 1
ATOM 4574 C C . SER A 1 612 ? -37.552 -11.957 51.579 1.00 94.00 612 SER A C 1
ATOM 4576 O O . SER A 1 612 ? -36.362 -11.698 51.415 1.00 94.00 612 SER A O 1
ATOM 4578 N N . ALA A 1 613 ? -38.475 -11.696 50.657 1.00 92.81 613 ALA A N 1
ATOM 4579 C CA . ALA A 1 613 ? -38.242 -11.053 49.370 1.00 92.81 613 ALA A CA 1
ATOM 4580 C C . ALA A 1 613 ? -38.927 -9.681 49.329 1.00 92.81 613 ALA A C 1
ATOM 4582 O O . ALA A 1 613 ? -39.825 -9.419 50.122 1.00 92.81 613 ALA A O 1
ATOM 4583 N N . VAL A 1 614 ? -38.478 -8.810 48.419 1.00 92.75 614 VAL A N 1
ATOM 4584 C CA . VAL A 1 614 ? -39.157 -7.536 48.152 1.00 92.75 614 VAL A CA 1
ATOM 4585 C C . VAL A 1 614 ? -40.136 -7.720 46.994 1.00 92.75 614 VAL A C 1
ATOM 4587 O O . VAL A 1 614 ? -39.725 -8.108 45.901 1.00 92.75 614 VAL A O 1
ATOM 4590 N N . ASP A 1 615 ? -41.407 -7.410 47.211 1.00 91.31 615 ASP A N 1
ATOM 4591 C CA . ASP A 1 615 ? -42.468 -7.405 46.210 1.00 91.31 615 ASP A CA 1
ATOM 4592 C C . ASP A 1 615 ? -43.400 -6.183 46.364 1.00 91.31 615 ASP A C 1
ATOM 4594 O O . ASP A 1 615 ? -43.241 -5.338 47.246 1.00 91.31 615 ASP A O 1
ATOM 4598 N N . GLY A 1 616 ? -44.371 -6.042 45.456 1.00 88.94 616 GLY A N 1
ATOM 4599 C CA . GLY A 1 616 ? -45.274 -4.885 45.434 1.00 88.94 616 GLY A CA 1
ATOM 4600 C C . GLY A 1 616 ? -46.222 -4.770 46.638 1.00 88.94 616 GLY A C 1
ATOM 4601 O O . GLY A 1 616 ? -46.901 -3.752 46.764 1.00 88.94 616 GLY A O 1
ATOM 4602 N N . SER A 1 617 ? -46.304 -5.787 47.500 1.00 92.00 617 SER A N 1
ATOM 4603 C CA . SER A 1 617 ? -47.110 -5.769 48.727 1.00 92.00 617 SER A CA 1
ATOM 4604 C C . SER A 1 617 ? -46.356 -5.233 49.948 1.00 92.00 617 SER A C 1
ATOM 4606 O O . SER A 1 617 ? -46.974 -4.970 50.985 1.00 92.00 617 SER A O 1
ATOM 4608 N N . ASP A 1 618 ? -45.043 -5.027 49.833 1.00 95.75 618 ASP A N 1
ATOM 4609 C CA . ASP A 1 618 ? -44.206 -4.600 50.945 1.00 95.75 618 ASP A CA 1
ATOM 4610 C C . ASP A 1 618 ? -44.295 -3.107 51.230 1.00 95.75 618 ASP A C 1
ATOM 4612 O O . ASP A 1 618 ? -44.469 -2.260 50.353 1.00 95.75 618 ASP A O 1
ATOM 4616 N N . THR A 1 619 ? -44.123 -2.758 52.503 1.00 96.00 619 THR A N 1
ATOM 4617 C CA . THR A 1 619 ? -44.174 -1.360 52.932 1.00 96.00 619 THR A CA 1
ATOM 4618 C C . THR A 1 619 ? -42.775 -0.755 52.933 1.00 96.00 619 THR A C 1
ATOM 4620 O O . THR A 1 619 ? -41.949 -1.117 53.770 1.00 96.00 619 THR A O 1
ATOM 4623 N N . LEU A 1 620 ? -42.520 0.215 52.051 1.00 96.94 620 LEU A N 1
ATOM 4624 C CA . LEU A 1 620 ? -41.319 1.053 52.107 1.00 96.94 620 LEU A CA 1
ATOM 4625 C C . LEU A 1 620 ? -41.356 1.923 53.373 1.00 96.94 620 LEU A C 1
ATOM 4627 O O . LEU A 1 620 ? -42.212 2.794 53.518 1.00 96.94 620 LEU A O 1
ATOM 4631 N N . LEU A 1 621 ? -40.425 1.682 54.293 1.00 96.75 621 LEU A N 1
ATOM 4632 C CA . LEU A 1 621 ? -40.306 2.412 55.556 1.00 96.75 621 LEU A CA 1
ATOM 4633 C C . LEU A 1 621 ? -39.453 3.677 55.438 1.00 96.75 621 LEU A C 1
ATOM 4635 O O . LEU A 1 621 ? -39.652 4.625 56.195 1.00 96.75 621 LEU A O 1
ATOM 4639 N N . GLY A 1 622 ? -38.472 3.676 54.536 1.00 96.81 622 GLY A N 1
ATOM 4640 C CA . GLY A 1 622 ? -37.559 4.795 54.340 1.00 96.81 622 GLY A CA 1
ATOM 4641 C C . GLY A 1 622 ? -36.505 4.510 53.279 1.00 96.81 622 GLY A C 1
ATOM 4642 O O . GLY A 1 622 ? -36.323 3.371 52.853 1.00 96.81 622 GLY A O 1
ATOM 4643 N N . THR A 1 623 ? -35.804 5.558 52.861 1.00 97.25 623 THR A N 1
ATOM 4644 C CA . THR A 1 623 ? -34.761 5.494 51.833 1.00 97.25 623 THR A CA 1
ATOM 4645 C C . THR A 1 623 ? -33.528 6.271 52.262 1.00 97.25 623 THR A C 1
ATOM 4647 O O . THR A 1 623 ? -33.635 7.278 52.967 1.00 97.25 623 THR A O 1
ATOM 4650 N N . ARG A 1 624 ? -32.365 5.863 51.763 1.00 96.25 624 ARG A N 1
ATOM 4651 C CA . ARG A 1 624 ? -31.089 6.549 51.956 1.00 96.25 624 ARG A CA 1
ATOM 4652 C C . ARG A 1 624 ? -30.398 6.733 50.613 1.00 96.25 624 ARG A C 1
ATOM 4654 O O . ARG A 1 624 ? -30.226 5.771 49.875 1.00 96.25 624 ARG A O 1
ATOM 4661 N N . SER A 1 625 ? -29.970 7.958 50.317 1.00 96.38 625 SER A N 1
ATOM 4662 C CA . SER A 1 625 ? -29.163 8.221 49.124 1.00 96.38 625 SER A CA 1
ATOM 4663 C C . SER A 1 625 ? -27.789 7.556 49.251 1.00 96.38 625 SER A C 1
ATOM 4665 O O . SER A 1 625 ? -27.181 7.539 50.330 1.00 96.38 625 SER A O 1
ATOM 4667 N N . VAL A 1 626 ? -27.327 6.981 48.148 1.00 97.25 626 VAL A N 1
ATOM 4668 C CA . VAL A 1 626 ? -25.998 6.407 47.969 1.00 97.25 626 VAL A CA 1
ATOM 4669 C C . VAL A 1 626 ? -25.295 7.274 46.918 1.00 97.25 626 VAL A C 1
ATOM 4671 O O . VAL A 1 626 ? -25.818 7.432 45.813 1.00 97.25 626 VAL A O 1
ATOM 4674 N N . PRO A 1 627 ? -24.154 7.908 47.239 1.00 96.88 627 PRO A N 1
ATOM 4675 C CA . PRO A 1 627 ? -23.388 8.644 46.241 1.00 96.88 627 PRO A CA 1
ATOM 4676 C C . PRO A 1 627 ? -22.853 7.686 45.168 1.00 96.88 627 PRO A C 1
ATOM 4678 O O . PRO A 1 627 ? -22.832 6.478 45.379 1.00 96.88 627 PRO A O 1
ATOM 4681 N N . ALA A 1 628 ? -22.379 8.230 44.047 1.00 95.19 628 ALA A N 1
ATOM 4682 C CA . ALA A 1 628 ? -21.681 7.450 43.027 1.00 95.19 628 ALA A CA 1
ATOM 4683 C C . ALA A 1 628 ? -20.572 6.594 43.666 1.00 95.19 628 ALA A C 1
ATOM 4685 O O . ALA A 1 628 ? -19.736 7.120 44.412 1.00 95.19 628 ALA A O 1
ATOM 4686 N N . LEU A 1 629 ? -20.578 5.287 43.401 1.00 93.00 629 LEU A N 1
ATOM 4687 C CA . LEU A 1 629 ? -19.592 4.351 43.939 1.00 93.00 629 LEU A CA 1
ATOM 4688 C C . LEU A 1 629 ? -18.634 3.924 42.838 1.00 93.00 629 LEU A C 1
ATOM 4690 O O . LEU A 1 629 ? -19.052 3.327 41.849 1.00 93.00 629 LEU A O 1
ATOM 4694 N N . ALA A 1 630 ? -17.340 4.168 43.046 1.00 89.88 630 ALA A N 1
ATOM 4695 C CA . ALA A 1 630 ? -16.298 3.530 42.249 1.00 89.88 630 ALA A CA 1
ATOM 4696 C C . ALA A 1 630 ? -16.338 1.997 42.414 1.00 89.88 630 ALA A C 1
ATOM 4698 O O . ALA A 1 630 ? -16.951 1.481 43.352 1.00 89.88 630 ALA A O 1
ATOM 4699 N N . THR A 1 631 ? -15.654 1.276 41.529 1.00 84.19 631 THR A N 1
ATOM 4700 C CA . THR A 1 631 ? -15.491 -0.181 41.620 1.00 84.19 631 THR A CA 1
ATOM 4701 C C . THR A 1 631 ? -14.932 -0.603 42.978 1.00 84.19 631 THR A C 1
ATOM 4703 O O . THR A 1 631 ? -13.960 -0.025 43.472 1.00 84.19 631 THR A O 1
ATOM 4706 N N . GLY A 1 632 ? -15.573 -1.587 43.610 1.00 85.81 632 GLY A N 1
ATOM 4707 C CA . GLY A 1 632 ? -15.229 -2.101 44.938 1.00 85.81 632 GLY A CA 1
ATOM 4708 C C . GLY A 1 632 ? -15.538 -1.151 46.101 1.00 85.81 632 GLY A C 1
ATOM 4709 O O . GLY A 1 632 ? -15.281 -1.493 47.260 1.00 85.81 632 GLY A O 1
ATOM 4710 N N . ALA A 1 633 ? -16.060 0.051 45.840 1.00 93.88 633 ALA A N 1
ATOM 4711 C CA . ALA A 1 633 ? -16.366 1.012 46.888 1.00 93.88 633 ALA A CA 1
ATOM 4712 C C . ALA A 1 633 ? -17.639 0.625 47.648 1.00 93.88 633 ALA A C 1
ATOM 4714 O O . ALA A 1 633 ? -18.548 -0.029 47.136 1.00 93.88 633 ALA A O 1
ATOM 4715 N N . THR A 1 634 ? -17.716 1.079 48.898 1.00 96.81 634 THR A N 1
ATOM 4716 C CA . THR A 1 634 ? -18.886 0.873 49.752 1.00 96.81 634 THR A CA 1
ATOM 4717 C C . THR A 1 634 ? -19.347 2.188 50.355 1.00 96.81 634 THR A C 1
ATOM 4719 O O . THR A 1 634 ? -18.559 3.115 50.557 1.00 96.81 634 THR A O 1
ATOM 4722 N N . HIS A 1 635 ? -20.629 2.259 50.689 1.00 97.69 635 HIS A N 1
ATOM 4723 C CA . HIS A 1 635 ? -21.211 3.360 51.430 1.00 97.69 635 HIS A CA 1
ATOM 4724 C C . HIS A 1 635 ? -22.091 2.823 52.551 1.00 97.69 635 HIS A C 1
ATOM 4726 O O . HIS A 1 635 ? -23.121 2.187 52.319 1.00 97.69 635 HIS A O 1
ATOM 4732 N N . THR A 1 636 ? -21.668 3.100 53.783 1.00 97.75 636 THR A N 1
ATOM 4733 C CA . THR A 1 636 ? -22.385 2.706 54.996 1.00 97.75 636 THR A CA 1
ATOM 4734 C C . THR A 1 636 ? -23.151 3.892 55.552 1.00 97.75 636 THR A C 1
ATOM 4736 O O . THR A 1 636 ? -22.609 4.991 55.657 1.00 97.75 636 THR A O 1
ATOM 4739 N N . GLY A 1 637 ? -24.399 3.673 55.948 1.00 95.75 637 GLY A N 1
ATOM 4740 C CA . GLY A 1 637 ? -25.199 4.713 56.571 1.00 95.75 637 GLY A CA 1
ATOM 4741 C C . GLY A 1 637 ? -26.401 4.175 57.326 1.00 95.75 637 GLY A C 1
ATOM 4742 O O . GLY A 1 637 ? -26.724 2.993 57.275 1.00 95.75 637 GLY A O 1
ATOM 4743 N N . ALA A 1 638 ? -27.060 5.085 58.035 1.00 95.31 638 ALA A N 1
ATOM 4744 C CA . ALA A 1 638 ? -28.223 4.798 58.852 1.00 95.31 638 ALA A CA 1
ATOM 4745 C C . ALA A 1 638 ? -29.492 5.367 58.211 1.00 95.31 638 ALA A C 1
ATOM 4747 O O . ALA A 1 638 ? -29.539 6.546 57.856 1.00 95.31 638 ALA A O 1
ATOM 4748 N N . THR A 1 639 ? -30.536 4.547 58.133 1.00 97.44 639 THR A N 1
ATOM 4749 C CA . THR A 1 639 ? -31.897 4.961 57.791 1.00 97.44 639 THR A CA 1
ATOM 4750 C C . THR A 1 639 ? -32.761 4.865 59.040 1.00 97.44 639 THR A C 1
ATOM 4752 O O . THR A 1 639 ? -32.962 3.782 59.591 1.00 97.44 639 THR A O 1
ATOM 4755 N N . THR A 1 640 ? -33.281 5.998 59.502 1.00 96.50 640 THR A N 1
ATOM 4756 C CA . THR A 1 640 ? -34.249 6.024 60.601 1.00 96.50 640 THR A CA 1
ATOM 4757 C C . THR A 1 640 ? -35.618 5.638 60.055 1.00 96.50 640 THR A C 1
ATOM 4759 O O . THR A 1 640 ? -36.150 6.326 59.188 1.00 96.50 640 THR A O 1
ATOM 4762 N N . VAL A 1 641 ? -36.186 4.547 60.563 1.00 96.31 641 VAL A N 1
ATOM 4763 C CA . VAL A 1 641 ? -37.454 3.976 60.097 1.00 96.31 641 VAL A CA 1
ATOM 4764 C C . VAL A 1 641 ? -38.435 3.811 61.246 1.00 96.31 641 VAL A C 1
ATOM 4766 O O . VAL A 1 641 ? -38.033 3.570 62.385 1.00 96.31 641 VAL A O 1
ATOM 4769 N N . THR A 1 642 ? -39.728 3.902 60.946 1.00 93.50 642 THR A N 1
ATOM 4770 C CA . THR A 1 642 ? -40.808 3.723 61.922 1.00 93.50 642 THR A CA 1
ATOM 4771 C C . THR A 1 642 ? -41.693 2.560 61.500 1.00 93.50 642 THR A C 1
ATOM 4773 O O . THR A 1 642 ? -42.156 2.520 60.363 1.00 93.50 642 THR A O 1
ATOM 4776 N N . ILE A 1 643 ? -41.970 1.620 62.410 1.00 91.25 643 ILE A N 1
ATOM 4777 C CA . ILE A 1 643 ? -42.951 0.560 62.134 1.00 91.25 643 ILE A CA 1
ATOM 4778 C C . ILE A 1 643 ? -44.338 1.195 61.945 1.00 91.25 643 ILE A C 1
ATOM 4780 O O . ILE A 1 643 ? -44.783 1.922 62.840 1.00 91.25 643 ILE A O 1
ATOM 4784 N N . PRO A 1 644 ? -45.064 0.905 60.851 1.00 91.25 644 PRO A N 1
ATOM 4785 C CA . PRO A 1 644 ? -46.394 1.456 60.625 1.00 91.25 644 PRO A CA 1
ATOM 4786 C C . PRO A 1 644 ? -47.354 1.130 61.774 1.00 91.25 644 PRO A C 1
ATOM 4788 O O . PRO A 1 644 ? -47.415 -0.005 62.245 1.00 91.25 644 PRO A O 1
ATOM 4791 N N . LEU A 1 645 ? -48.165 2.106 62.199 1.00 84.38 645 LEU A N 1
ATOM 4792 C CA . LEU A 1 645 ? -49.188 1.890 63.236 1.00 84.38 645 LEU A CA 1
ATOM 4793 C C . LEU A 1 645 ? -50.226 0.826 62.835 1.00 84.38 645 LEU A C 1
ATOM 4795 O O . LEU A 1 645 ? -50.800 0.163 63.699 1.00 84.38 645 LEU A O 1
ATOM 4799 N N . ALA A 1 646 ? -50.444 0.656 61.528 1.00 84.00 646 ALA A N 1
ATOM 4800 C CA . ALA A 1 646 ? -51.368 -0.317 60.958 1.00 84.00 646 ALA A CA 1
ATOM 4801 C C . ALA A 1 646 ? -50.806 -1.750 60.873 1.00 84.00 646 ALA A C 1
ATOM 4803 O O . ALA A 1 646 ? -51.575 -2.668 60.599 1.00 84.00 646 ALA A O 1
ATOM 4804 N N . ALA A 1 647 ? -49.502 -1.965 61.102 1.00 86.00 647 ALA A N 1
ATOM 4805 C CA . ALA A 1 647 ? -48.919 -3.306 61.064 1.00 86.00 647 ALA A CA 1
ATOM 4806 C C . ALA A 1 647 ? -49.579 -4.193 62.130 1.00 86.00 647 ALA A C 1
ATOM 4808 O O . ALA A 1 647 ? -49.687 -3.775 63.278 1.00 86.00 647 ALA A O 1
ATOM 4809 N N . ALA A 1 648 ? -50.031 -5.394 61.766 1.00 86.12 648 ALA A N 1
ATOM 4810 C CA . ALA A 1 648 ? -50.575 -6.357 62.723 1.00 86.12 648 ALA A CA 1
ATOM 4811 C C . ALA A 1 648 ? -49.466 -6.942 63.614 1.00 86.12 648 ALA A C 1
ATOM 4813 O O . ALA A 1 648 ? -48.294 -6.911 63.238 1.00 86.12 648 ALA A O 1
ATOM 4814 N N . ASP A 1 649 ? -49.829 -7.515 64.762 1.00 85.06 649 ASP A N 1
ATOM 4815 C CA . ASP A 1 649 ? -48.864 -8.225 65.607 1.00 85.06 649 ASP A CA 1
ATOM 4816 C C . ASP A 1 649 ? -48.442 -9.515 64.899 1.00 85.06 649 ASP A C 1
ATOM 4818 O O . ASP A 1 649 ? -49.267 -10.212 64.305 1.00 85.06 649 ASP A O 1
ATOM 4822 N N . GLY A 1 650 ? -47.150 -9.828 64.910 1.00 86.69 650 GLY A N 1
ATOM 4823 C CA . GLY A 1 650 ? -46.641 -10.944 64.127 1.00 86.69 650 GLY A CA 1
ATOM 4824 C C . GLY A 1 650 ? -45.150 -10.890 63.845 1.00 86.69 650 GLY A C 1
ATOM 4825 O O . GLY A 1 650 ? -44.405 -10.069 64.377 1.00 86.69 650 GLY A O 1
ATOM 4826 N N . THR A 1 651 ? -44.705 -11.833 63.023 1.00 91.50 651 THR A N 1
ATOM 4827 C CA . THR A 1 651 ? -43.322 -11.906 62.545 1.00 91.50 651 THR A CA 1
ATOM 4828 C C . THR A 1 651 ? -43.248 -11.287 61.157 1.00 91.50 651 THR A C 1
ATOM 4830 O O . THR A 1 651 ? -44.006 -11.679 60.277 1.00 91.50 651 THR A O 1
ATOM 4833 N N . TYR A 1 652 ? -42.310 -10.367 60.973 1.00 94.94 652 TYR A N 1
ATOM 4834 C CA . TYR A 1 652 ? -42.032 -9.672 59.721 1.00 94.94 652 TYR A CA 1
ATOM 4835 C C . TYR A 1 652 ? -40.541 -9.767 59.393 1.00 94.94 652 TYR A C 1
ATOM 4837 O O . TYR A 1 652 ? -39.739 -10.304 60.166 1.00 94.94 652 TYR A O 1
ATOM 4845 N N . TYR A 1 653 ? -40.164 -9.200 58.256 1.00 97.38 653 TYR A N 1
ATOM 4846 C CA . TYR A 1 653 ? -38.797 -9.052 57.796 1.00 97.38 653 TYR A CA 1
ATOM 4847 C C . TYR A 1 653 ? -38.523 -7.574 57.535 1.00 97.38 653 TYR A C 1
ATOM 4849 O O . TYR A 1 653 ? -39.292 -6.907 56.849 1.00 97.38 653 TYR A O 1
ATOM 4857 N N . VAL A 1 654 ? -37.423 -7.066 58.089 1.00 97.75 654 VAL A N 1
ATOM 4858 C CA . VAL A 1 654 ? -36.828 -5.813 57.622 1.00 97.75 654 VAL A CA 1
ATOM 4859 C C . VAL A 1 654 ? -35.898 -6.178 56.479 1.00 97.75 654 VAL A C 1
ATOM 4861 O O . VAL A 1 654 ? -34.976 -6.972 56.691 1.00 97.75 654 VAL A O 1
ATOM 4864 N N . ILE A 1 655 ? -36.148 -5.632 55.294 1.00 97.81 655 ILE A N 1
ATOM 4865 C CA . ILE A 1 655 ? -35.350 -5.890 54.094 1.00 97.81 655 ILE A CA 1
ATOM 4866 C C . ILE A 1 655 ? -34.708 -4.586 53.650 1.00 97.81 655 ILE A C 1
ATOM 4868 O O . ILE A 1 655 ? -35.382 -3.567 53.549 1.00 97.81 655 ILE A O 1
ATOM 4872 N N . VAL A 1 656 ? -33.409 -4.605 53.396 1.00 97.81 656 VAL A N 1
ATOM 4873 C CA . VAL A 1 656 ? -32.712 -3.515 52.717 1.00 97.81 656 VAL A CA 1
ATOM 4874 C C . VAL A 1 656 ? -32.509 -3.909 51.260 1.00 97.81 656 VAL A C 1
ATOM 4876 O O . VAL A 1 656 ? -32.143 -5.054 50.988 1.00 97.81 656 VAL A O 1
ATOM 4879 N N . LYS A 1 657 ? -32.780 -2.985 50.340 1.00 96.75 657 LYS A N 1
ATOM 4880 C CA . LYS A 1 657 ? -32.606 -3.166 48.897 1.00 96.75 657 LYS A CA 1
ATOM 4881 C C . LYS A 1 657 ? -31.754 -2.028 48.344 1.00 96.75 657 LYS A C 1
ATOM 4883 O O . LYS A 1 657 ? -32.190 -0.876 48.402 1.00 96.75 657 LYS A O 1
ATOM 4888 N N . ALA A 1 658 ? -30.551 -2.347 47.876 1.00 96.25 658 ALA A N 1
ATOM 4889 C CA . ALA A 1 658 ? -29.731 -1.435 47.089 1.00 96.25 658 ALA A CA 1
ATOM 4890 C C . ALA A 1 658 ? -30.394 -1.164 45.728 1.00 96.25 658 ALA A C 1
ATOM 4892 O O . ALA A 1 658 ? -31.255 -1.933 45.308 1.00 96.25 658 ALA A O 1
ATOM 4893 N N . ASP A 1 659 ? -30.052 -0.026 45.125 1.00 94.56 659 ASP A N 1
ATOM 4894 C CA . ASP A 1 659 ? -30.688 0.509 43.917 1.00 94.56 659 ASP A CA 1
ATOM 4895 C C . ASP A 1 659 ? -32.221 0.370 43.892 1.00 94.56 659 ASP A C 1
ATOM 4897 O O . ASP A 1 659 ? -32.818 -0.245 43.025 1.00 94.56 659 ASP A O 1
ATOM 4901 N N . GLN A 1 660 ? -32.927 0.922 44.874 1.00 93.12 660 GLN A N 1
ATOM 4902 C CA . GLN A 1 660 ? -34.380 1.037 44.803 1.00 93.12 660 GLN A CA 1
ATOM 4903 C C . GLN A 1 660 ? -34.762 2.288 43.985 1.00 93.12 660 GLN A C 1
ATOM 4905 O O . GLN A 1 660 ? -34.356 3.388 44.374 1.00 93.12 660 GLN A O 1
ATOM 4910 N N . PRO A 1 661 ? -35.617 2.191 42.939 1.00 89.94 661 PRO A N 1
ATOM 4911 C CA . PRO A 1 661 ? -36.503 1.067 42.599 1.00 89.94 661 PRO A CA 1
ATOM 4912 C C . PRO A 1 661 ? -35.978 -0.063 41.698 1.00 89.94 661 PRO A C 1
ATOM 4914 O O . PRO A 1 661 ? -36.716 -1.031 41.512 1.00 89.94 661 PRO A O 1
ATOM 4917 N N . GLY A 1 662 ? -34.748 0.008 41.210 1.00 88.56 662 GLY A N 1
ATOM 4918 C CA . GLY A 1 662 ? -34.158 -0.863 40.184 1.00 88.56 662 GLY A CA 1
ATOM 4919 C C . GLY A 1 662 ? -33.982 -0.049 38.909 1.00 88.56 662 GLY A C 1
ATOM 4920 O O . GLY A 1 662 ? -34.553 -0.377 37.872 1.00 88.56 662 GLY A O 1
ATOM 4921 N N . GLY A 1 663 ? -33.403 1.145 39.056 1.00 85.75 663 GLY A N 1
ATOM 4922 C CA . GLY A 1 663 ? -33.295 2.142 37.993 1.00 85.75 663 GLY A CA 1
ATOM 4923 C C . GLY A 1 663 ? -31.966 2.070 37.250 1.00 85.75 663 GLY A C 1
ATOM 4924 O O . GLY A 1 663 ? -31.874 2.568 36.127 1.00 85.75 663 GLY A O 1
ATOM 4925 N N . ILE A 1 664 ? -30.954 1.474 37.872 1.00 88.62 664 ILE A N 1
ATOM 4926 C CA . ILE A 1 664 ? -29.657 1.189 37.280 1.00 88.62 664 ILE A CA 1
ATOM 4927 C C . ILE A 1 664 ? -29.710 -0.282 36.887 1.00 88.62 664 ILE A C 1
ATOM 4929 O O . ILE A 1 664 ? -29.990 -1.120 37.724 1.00 88.62 664 ILE A O 1
ATOM 4933 N N . ALA A 1 665 ? -29.518 -0.573 35.602 1.00 84.12 665 ALA A N 1
ATOM 4934 C CA . ALA A 1 665 ? -29.473 -1.953 35.139 1.00 84.12 665 ALA A CA 1
ATOM 4935 C C . ALA A 1 665 ? -28.140 -2.579 35.555 1.00 84.12 665 ALA A C 1
ATOM 4937 O O . ALA A 1 665 ? -27.081 -2.026 35.242 1.00 84.12 665 ALA A O 1
ATOM 4938 N N . GLU A 1 666 ? -28.215 -3.717 36.231 1.00 85.06 666 GLU A N 1
ATOM 4939 C CA . GLU A 1 666 ? -27.068 -4.418 36.798 1.00 85.06 666 GLU A CA 1
ATOM 4940 C C . GLU A 1 666 ? -26.918 -5.805 36.149 1.00 85.06 666 GLU A C 1
ATOM 4942 O O . GLU A 1 666 ? -27.921 -6.432 35.788 1.00 85.06 666 GLU A O 1
ATOM 4947 N N . PRO A 1 667 ? -25.691 -6.340 36.016 1.00 77.44 667 PRO A N 1
ATOM 4948 C CA . PRO A 1 667 ? -25.487 -7.715 35.562 1.00 77.44 667 PRO A CA 1
ATOM 4949 C C . PRO A 1 667 ? -26.129 -8.748 36.506 1.00 77.44 667 PRO A C 1
ATOM 4951 O O . PRO A 1 667 ? -26.573 -9.809 36.061 1.00 77.44 667 PRO A O 1
ATOM 4954 N N . VAL A 1 668 ? -26.226 -8.430 37.808 1.00 81.75 668 VAL A N 1
ATOM 4955 C CA . VAL A 1 668 ? -26.722 -9.337 38.858 1.00 81.75 668 VAL A CA 1
ATOM 4956 C C . VAL A 1 668 ? -27.815 -8.698 39.718 1.00 81.75 668 VAL A C 1
ATOM 4958 O O . VAL A 1 668 ? -27.647 -8.435 40.897 1.00 81.75 668 VAL A O 1
ATOM 4961 N N . GLU A 1 669 ? -29.023 -8.590 39.174 1.00 85.50 669 GLU A N 1
ATOM 4962 C CA . GLU A 1 669 ? -30.190 -7.996 39.865 1.00 85.50 669 GLU A CA 1
ATOM 4963 C C . GLU A 1 669 ? -30.714 -8.766 41.102 1.00 85.50 669 GLU A C 1
ATOM 4965 O O . GLU A 1 669 ? -31.686 -8.371 41.754 1.00 85.50 669 GLU A O 1
ATOM 4970 N N . ASN A 1 670 ? -30.151 -9.937 41.413 1.00 84.75 670 ASN A N 1
ATOM 4971 C CA . ASN A 1 670 ? -30.650 -10.805 42.483 1.00 84.75 670 ASN A CA 1
ATOM 4972 C C . ASN A 1 670 ? -29.870 -10.681 43.805 1.00 84.75 670 ASN A C 1
ATOM 4974 O O . ASN A 1 670 ? -30.276 -11.293 44.801 1.00 84.75 670 ASN A O 1
ATOM 4978 N N . ASN A 1 671 ? -28.790 -9.895 43.846 1.00 89.00 671 ASN A N 1
ATOM 4979 C CA . ASN A 1 671 ? -27.904 -9.765 45.008 1.00 89.00 671 ASN A CA 1
ATOM 4980 C C . ASN A 1 671 ? -28.124 -8.446 45.797 1.00 89.00 671 ASN A C 1
ATOM 4982 O O . ASN A 1 671 ? -27.539 -8.245 46.869 1.00 89.00 671 ASN A O 1
ATOM 4986 N N . ASN A 1 672 ? -29.040 -7.590 45.335 1.00 93.38 672 ASN A N 1
ATOM 4987 C CA . ASN A 1 672 ? -29.246 -6.229 45.840 1.00 93.38 672 ASN A CA 1
ATOM 4988 C C . ASN A 1 672 ? -30.030 -6.215 47.165 1.00 93.38 672 ASN A C 1
ATOM 4990 O O . ASN A 1 672 ? -30.213 -5.156 47.766 1.00 93.38 672 ASN A O 1
ATOM 4994 N N . THR A 1 673 ? -30.520 -7.366 47.652 1.00 95.69 673 THR A N 1
ATOM 4995 C CA . THR A 1 673 ? -31.374 -7.452 48.850 1.00 95.69 673 THR A CA 1
ATOM 4996 C C . THR A 1 673 ? -30.747 -8.228 50.007 1.00 95.69 673 THR A C 1
ATOM 4998 O O . THR A 1 673 ? -30.073 -9.242 49.835 1.00 95.69 673 THR A O 1
ATOM 5001 N N . LYS A 1 674 ? -31.014 -7.777 51.239 1.00 96.94 674 LYS A N 1
ATOM 5002 C CA . LYS A 1 674 ? -30.674 -8.509 52.469 1.00 96.94 674 LYS A CA 1
ATOM 5003 C C . LYS A 1 674 ? -31.737 -8.294 53.535 1.00 96.94 674 LYS A C 1
ATOM 5005 O O . LYS A 1 674 ? -32.237 -7.187 53.694 1.00 96.94 674 LYS A O 1
ATOM 5010 N N . PHE A 1 675 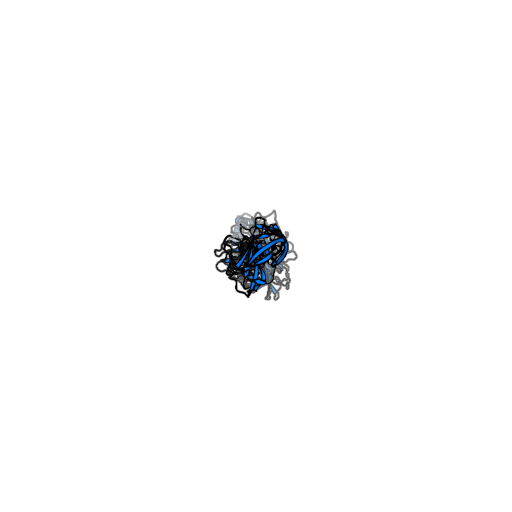? -32.076 -9.338 54.291 1.00 97.06 675 PHE A N 1
ATOM 5011 C CA . PHE A 1 675 ? -33.183 -9.288 55.251 1.00 97.06 675 PHE A CA 1
ATOM 5012 C C . PHE A 1 675 ? -32.825 -9.790 56.653 1.00 97.06 675 PHE A C 1
ATOM 5014 O O . PHE A 1 675 ? -31.857 -10.522 56.866 1.00 97.06 675 PHE A O 1
ATOM 5021 N N . LYS A 1 676 ? -33.654 -9.410 57.631 1.00 97.12 676 LYS A N 1
ATOM 5022 C CA . LYS A 1 676 ? -33.582 -9.845 59.028 1.00 97.12 676 LYS A CA 1
ATOM 5023 C C . LYS A 1 676 ? -34.990 -9.912 59.601 1.00 97.12 676 LYS A C 1
ATOM 5025 O O . LYS A 1 676 ? -35.788 -8.999 59.411 1.00 97.12 676 LYS A O 1
ATOM 5030 N N . LYS A 1 677 ? -35.287 -10.993 60.321 1.00 96.31 677 LYS A N 1
ATOM 5031 C CA . LYS A 1 677 ? -36.582 -11.169 60.987 1.00 96.31 677 LYS A CA 1
ATOM 5032 C C . LYS A 1 677 ? -36.745 -10.175 62.135 1.00 96.31 677 LYS A C 1
ATOM 5034 O O . LYS A 1 677 ? -35.809 -9.969 62.909 1.00 96.31 677 LYS A O 1
ATOM 5039 N N . ILE A 1 678 ? -37.951 -9.639 62.268 1.00 92.25 678 ILE A N 1
ATOM 5040 C CA . ILE A 1 678 ? -38.376 -8.763 63.356 1.00 92.25 678 ILE A CA 1
ATOM 5041 C C . ILE A 1 678 ? -39.744 -9.216 63.874 1.00 92.25 678 ILE A C 1
ATOM 5043 O O . ILE A 1 678 ? -40.656 -9.493 63.096 1.00 92.25 678 ILE A O 1
ATOM 5047 N N . LYS A 1 679 ? -39.900 -9.327 65.193 1.00 89.25 679 LYS A N 1
ATOM 5048 C CA . LYS A 1 679 ? -41.194 -9.608 65.829 1.00 89.25 679 LYS A CA 1
ATOM 5049 C C . LYS A 1 679 ? -41.840 -8.294 66.274 1.00 89.25 679 LYS A C 1
ATOM 5051 O O . LYS A 1 679 ? -41.187 -7.500 66.948 1.00 89.25 679 LYS A O 1
ATOM 5056 N N . ILE A 1 680 ? -43.097 -8.073 65.899 1.00 88.56 680 ILE A N 1
ATOM 5057 C CA . ILE A 1 680 ? -43.890 -6.889 66.249 1.00 88.56 680 ILE A CA 1
ATOM 5058 C C . ILE A 1 680 ? -45.022 -7.320 67.185 1.00 88.56 680 ILE A C 1
ATOM 5060 O O . ILE A 1 680 ? -45.791 -8.211 66.831 1.00 88.56 680 ILE A O 1
ATOM 5064 N N . GLY A 1 681 ? -45.118 -6.713 68.370 1.00 87.56 681 GLY A N 1
ATOM 5065 C CA . GLY A 1 681 ? -46.164 -7.011 69.359 1.00 87.56 681 GLY A CA 1
ATOM 5066 C C . GLY A 1 681 ? -45.811 -6.530 70.777 1.00 87.56 681 GLY A C 1
ATOM 5067 O O . GLY A 1 681 ? -44.735 -5.961 70.975 1.00 87.56 681 GLY A O 1
ATOM 5068 N N . PRO A 1 682 ? -46.701 -6.714 71.770 1.00 87.75 682 PRO A N 1
ATOM 5069 C CA . PRO A 1 682 ? -46.406 -6.448 73.184 1.00 87.75 682 PRO A CA 1
ATOM 5070 C C . PRO A 1 682 ? -45.535 -7.564 73.816 1.00 87.75 682 PRO A C 1
ATOM 5072 O O . PRO A 1 682 ? -45.119 -8.490 73.126 1.00 87.75 682 PRO A O 1
ATOM 5075 N N . ASP A 1 683 ? -45.211 -7.477 75.112 1.00 89.06 683 ASP A N 1
ATOM 5076 C CA . ASP A 1 683 ? -44.482 -8.510 75.892 1.00 89.06 683 ASP A CA 1
ATOM 5077 C C . ASP A 1 683 ? -45.153 -8.644 77.265 1.00 89.06 683 ASP A C 1
ATOM 5079 O O . ASP A 1 683 ? -44.879 -7.854 78.166 1.00 89.06 683 ASP A O 1
ATOM 5083 N N . LEU A 1 684 ? -46.098 -9.561 77.433 1.00 91.50 684 LEU A N 1
ATOM 5084 C CA . LEU A 1 684 ? -46.827 -9.790 78.675 1.00 91.50 684 LEU A CA 1
ATOM 5085 C C . LEU A 1 684 ? -46.107 -10.814 79.554 1.00 91.50 684 LEU A C 1
ATOM 5087 O O . LEU A 1 684 ? -46.022 -12.002 79.278 1.00 91.50 684 LEU A O 1
ATOM 5091 N N . LEU A 1 685 ? -45.682 -10.371 80.734 1.00 94.50 685 LEU A N 1
ATOM 5092 C CA . LEU A 1 685 ? -45.068 -11.241 81.729 1.00 94.50 685 LEU A CA 1
ATOM 5093 C C . LEU A 1 685 ? -45.755 -11.157 83.082 1.00 94.50 685 LEU A C 1
ATOM 5095 O O . LEU A 1 685 ? -46.283 -10.116 83.482 1.00 94.50 685 LEU A O 1
ATOM 5099 N N . VAL A 1 686 ? -45.677 -12.241 83.852 1.00 95.88 686 VAL A N 1
ATOM 5100 C CA . VAL A 1 686 ? -46.041 -12.201 85.271 1.00 95.88 686 VAL A CA 1
ATOM 5101 C C . VAL A 1 686 ? -44.843 -11.690 86.063 1.00 95.88 686 VAL A C 1
ATOM 5103 O O . VAL A 1 686 ? -43.864 -12.393 86.314 1.00 95.88 686 VAL A O 1
ATOM 5106 N N . SER A 1 687 ? -44.918 -10.432 86.482 1.00 95.69 687 SER A N 1
ATOM 5107 C CA . SER A 1 687 ? -43.829 -9.737 87.173 1.00 95.69 687 SER A CA 1
ATOM 5108 C C . SER A 1 687 ? -43.721 -10.137 88.646 1.00 95.69 687 SER A C 1
ATOM 5110 O O . SER A 1 687 ? -42.615 -10.191 89.191 1.00 95.69 687 SER A O 1
ATOM 5112 N N . ALA A 1 688 ? -44.829 -10.513 89.289 1.00 95.75 688 ALA A N 1
ATOM 5113 C CA . ALA A 1 688 ? -44.869 -10.936 90.688 1.00 95.75 688 ALA A CA 1
ATOM 5114 C C . ALA A 1 688 ? -45.988 -11.954 90.949 1.00 95.75 688 ALA A C 1
ATOM 5116 O O . ALA A 1 688 ? -47.028 -11.908 90.302 1.00 95.75 688 ALA A O 1
ATOM 5117 N N . ILE A 1 689 ? -45.770 -12.842 91.924 1.00 96.56 689 ILE A N 1
ATOM 5118 C CA . ILE A 1 689 ? -46.788 -13.734 92.495 1.00 96.56 689 ILE A CA 1
ATOM 5119 C C . ILE A 1 689 ? -46.503 -13.945 93.992 1.00 96.56 689 ILE A C 1
ATOM 5121 O O . ILE A 1 689 ? -45.348 -14.110 94.398 1.00 96.56 689 ILE A O 1
ATOM 5125 N N . SER A 1 690 ? -47.540 -13.932 94.826 1.00 96.00 690 SER A N 1
ATOM 5126 C CA . SER A 1 690 ? -47.471 -14.222 96.261 1.00 96.00 690 SER A CA 1
ATOM 5127 C C . SER A 1 690 ? -48.747 -14.905 96.759 1.00 96.00 690 SER A C 1
ATOM 5129 O O . SER A 1 690 ? -49.785 -14.856 96.109 1.00 96.00 690 SER A O 1
ATOM 5131 N N . ALA A 1 691 ? -48.663 -15.564 97.914 1.00 95.75 691 ALA A N 1
ATOM 5132 C CA . ALA A 1 691 ? -49.780 -16.244 98.563 1.00 95.75 691 ALA A CA 1
ATOM 5133 C C . ALA A 1 691 ? -49.827 -15.847 100.044 1.00 95.75 691 ALA A C 1
ATOM 5135 O O . ALA A 1 691 ? -48.776 -15.612 100.644 1.00 95.75 691 ALA A O 1
ATOM 5136 N N . SER A 1 692 ? -51.023 -15.771 100.634 1.00 95.69 692 SER A N 1
ATOM 5137 C CA . SER A 1 692 ? -51.212 -15.402 102.048 1.00 95.69 692 SER A CA 1
ATOM 5138 C C . SER A 1 692 ? -50.666 -16.441 103.031 1.00 95.69 692 SER A C 1
ATOM 5140 O O . SER A 1 692 ? -50.432 -16.113 104.189 1.00 95.69 692 SER A O 1
ATOM 5142 N N . ALA A 1 693 ? -50.459 -17.677 102.576 1.00 93.25 693 ALA A N 1
ATOM 5143 C CA . ALA A 1 693 ? -49.842 -18.758 103.330 1.00 93.25 693 ALA A CA 1
ATOM 5144 C C . ALA A 1 693 ? -48.958 -19.605 102.402 1.00 93.25 693 ALA A C 1
ATOM 5146 O O . ALA A 1 693 ? -49.219 -19.707 101.203 1.00 93.25 693 ALA A O 1
ATOM 5147 N N . SER A 1 694 ? -47.912 -20.217 102.960 1.00 92.81 694 SER A N 1
ATOM 5148 C CA . SER A 1 694 ? -47.052 -21.183 102.260 1.00 92.81 694 SER A CA 1
ATOM 5149 C C . SER A 1 694 ? -47.545 -22.628 102.378 1.00 92.81 694 SER A C 1
ATOM 5151 O O . SER A 1 694 ? -47.034 -23.500 101.680 1.00 92.81 694 SER A O 1
ATOM 5153 N N . SER A 1 695 ? -48.524 -22.884 103.247 1.00 93.38 695 SER A N 1
ATOM 5154 C CA . SER A 1 695 ? -49.180 -24.180 103.406 1.00 93.38 695 SER A CA 1
ATOM 5155 C C . SER A 1 695 ? -50.667 -24.013 103.708 1.00 93.38 695 SER A C 1
ATOM 5157 O O . SER A 1 695 ? -51.046 -23.065 104.396 1.00 93.38 695 SER A O 1
ATOM 5159 N N . VAL A 1 696 ? -51.499 -24.931 103.224 1.00 95.50 696 VAL A N 1
ATOM 5160 C CA . VAL A 1 696 ? -52.961 -24.890 103.375 1.00 95.50 696 VAL A CA 1
ATOM 5161 C C . VAL A 1 696 ? -53.522 -26.323 103.354 1.00 95.50 696 VAL A C 1
ATOM 5163 O O . VAL A 1 696 ? -53.005 -27.141 102.592 1.00 95.50 696 VAL A O 1
ATOM 5166 N N . PRO A 1 697 ? -54.543 -26.670 104.156 1.00 94.44 697 PRO A N 1
ATOM 5167 C CA . PRO A 1 697 ? -55.190 -27.976 104.044 1.00 94.44 697 PRO A CA 1
ATOM 5168 C C . PRO A 1 697 ? -55.970 -28.106 102.731 1.00 94.44 697 PRO A C 1
ATOM 5170 O O . PRO A 1 697 ? -56.376 -27.101 102.136 1.00 94.44 697 PRO A O 1
ATOM 5173 N N . ALA A 1 698 ? -56.218 -29.337 102.284 1.00 92.56 698 ALA A N 1
ATOM 5174 C CA . ALA A 1 698 ? -57.166 -29.583 101.198 1.00 92.56 698 ALA A CA 1
ATOM 5175 C C . ALA A 1 698 ? -58.556 -29.024 101.572 1.00 92.56 698 ALA A C 1
ATOM 5177 O O . ALA A 1 698 ? -59.010 -29.158 102.706 1.00 92.56 698 ALA A O 1
ATOM 5178 N N . GLY A 1 699 ? -59.222 -28.324 100.649 1.00 91.62 699 GLY A N 1
ATOM 5179 C CA . GLY A 1 699 ? -60.458 -27.582 100.946 1.00 91.62 699 GLY A CA 1
ATOM 5180 C C . GLY A 1 699 ? -60.237 -26.241 101.659 1.00 91.62 699 GLY A C 1
ATOM 5181 O O . GLY A 1 699 ? -61.192 -25.490 101.859 1.00 91.62 699 GLY A O 1
ATOM 5182 N N . GLY A 1 700 ? -58.998 -25.914 102.039 1.00 93.00 700 GLY A N 1
ATOM 5183 C CA . GLY A 1 700 ? -58.643 -24.659 102.688 1.00 93.00 700 GLY A CA 1
ATOM 5184 C C . GLY A 1 700 ? -58.566 -23.484 101.713 1.00 93.00 700 GLY A C 1
ATOM 5185 O O . GLY A 1 700 ? -58.235 -23.635 100.534 1.00 93.00 700 GLY A O 1
ATOM 5186 N N . ALA A 1 701 ? -58.860 -22.290 102.227 1.00 94.00 701 ALA A N 1
ATOM 5187 C CA . ALA A 1 701 ? -58.805 -21.045 101.472 1.00 94.00 701 ALA A CA 1
ATOM 5188 C C . ALA A 1 701 ? -57.476 -20.307 101.692 1.00 94.00 701 ALA A C 1
ATOM 5190 O O . ALA A 1 701 ? -56.961 -20.242 102.809 1.00 94.00 701 ALA A O 1
ATOM 5191 N N . LEU A 1 702 ? -56.953 -19.682 100.640 1.00 95.56 702 LEU A N 1
ATOM 5192 C CA . LEU A 1 702 ? -55.869 -18.703 100.715 1.00 95.56 702 LEU A CA 1
ATOM 5193 C C . LEU A 1 702 ? -56.123 -17.552 99.736 1.00 95.56 702 LEU A C 1
ATOM 5195 O O . LEU A 1 702 ? -56.967 -17.640 98.850 1.00 95.56 702 LEU A O 1
ATOM 5199 N N . THR A 1 703 ? -55.380 -16.457 99.873 1.00 96.69 703 THR A N 1
ATOM 5200 C CA . THR A 1 703 ? -55.387 -15.370 98.886 1.00 96.69 703 THR A CA 1
ATOM 5201 C C . THR A 1 703 ? -54.104 -15.404 98.068 1.00 96.69 703 THR A C 1
ATOM 5203 O O . THR A 1 703 ? -53.015 -15.329 98.640 1.00 96.69 703 THR A O 1
ATOM 5206 N N . VAL A 1 704 ? -54.220 -15.470 96.741 1.00 97.25 704 VAL A N 1
ATOM 5207 C CA . VAL A 1 704 ? -53.096 -15.367 95.798 1.00 97.25 704 VAL A CA 1
ATOM 5208 C C . VAL A 1 704 ? -53.098 -13.984 95.165 1.00 97.25 704 VAL A C 1
ATOM 5210 O O . VAL A 1 704 ? -54.127 -13.530 94.673 1.00 97.25 704 VAL A O 1
ATOM 5213 N N . LYS A 1 705 ? -51.955 -13.303 95.166 1.00 97.44 705 LYS A N 1
ATOM 5214 C CA . LYS A 1 705 ? -51.765 -12.045 94.439 1.00 97.44 705 LYS A CA 1
ATOM 5215 C C . LYS A 1 705 ? -50.811 -12.267 93.281 1.00 97.44 705 LYS A C 1
ATOM 5217 O O . LYS A 1 705 ? -49.797 -12.938 93.453 1.00 97.44 705 LYS A O 1
ATOM 5222 N N . GLU A 1 706 ? -51.099 -11.677 92.132 1.00 96.50 706 GLU A N 1
ATOM 5223 C CA . GLU A 1 706 ? -50.199 -11.675 90.977 1.00 96.50 706 GLU A CA 1
ATOM 5224 C C . GLU A 1 706 ? -50.166 -10.300 90.313 1.00 96.50 706 GLU A C 1
ATOM 5226 O O . GLU A 1 706 ? -51.077 -9.497 90.507 1.00 96.50 706 GLU A O 1
ATOM 5231 N N . THR A 1 707 ? -49.108 -10.025 89.555 1.00 97.06 707 THR A N 1
ATOM 5232 C CA . THR A 1 707 ? -48.998 -8.801 88.760 1.00 97.06 707 THR A CA 1
ATOM 5233 C C . THR A 1 707 ? -48.591 -9.127 87.332 1.00 97.06 707 THR A C 1
ATOM 5235 O O . THR A 1 707 ? -47.430 -9.454 87.073 1.00 97.06 707 THR A O 1
ATOM 5238 N N . THR A 1 708 ? -49.514 -8.931 86.398 1.00 96.56 708 THR A N 1
ATOM 5239 C CA . THR A 1 708 ? -49.272 -9.014 84.956 1.00 96.56 708 THR A CA 1
ATOM 5240 C C . THR A 1 708 ? -48.743 -7.672 84.454 1.00 96.56 708 THR A C 1
ATOM 5242 O O . THR A 1 708 ? -49.294 -6.624 84.794 1.00 96.56 708 THR A O 1
ATOM 5245 N N . LYS A 1 709 ? -47.661 -7.681 83.676 1.00 93.69 709 LYS A N 1
ATOM 5246 C CA . LYS A 1 709 ? -46.976 -6.488 83.169 1.00 93.69 709 LYS A CA 1
ATOM 5247 C C . LYS A 1 709 ? -46.743 -6.613 81.671 1.00 93.69 709 LYS A C 1
ATOM 5249 O O . LYS A 1 709 ? -46.221 -7.631 81.241 1.00 93.69 709 LYS A O 1
ATOM 5254 N N . ASN A 1 710 ? -47.025 -5.553 80.917 1.00 91.94 710 ASN A N 1
ATOM 5255 C CA . ASN A 1 710 ? -46.484 -5.400 79.570 1.00 91.94 710 ASN A CA 1
ATOM 5256 C C . ASN A 1 710 ? -45.049 -4.860 79.691 1.00 91.94 710 ASN A C 1
ATOM 5258 O O . ASN A 1 710 ? -44.833 -3.683 79.979 1.00 91.94 710 ASN A O 1
ATOM 5262 N N . ALA A 1 711 ? -44.064 -5.739 79.579 1.00 87.75 711 ALA A N 1
ATOM 5263 C CA . ALA A 1 711 ? -42.641 -5.451 79.665 1.00 87.75 711 ALA A CA 1
ATOM 5264 C C . ALA A 1 711 ? -42.025 -4.976 78.348 1.00 87.75 711 ALA A C 1
ATOM 5266 O O . ALA A 1 711 ? -40.825 -4.689 78.331 1.00 87.75 711 ALA A O 1
ATOM 5267 N N . ALA A 1 712 ? -42.829 -4.835 77.288 1.00 79.88 712 ALA A N 1
ATOM 5268 C CA . ALA A 1 712 ? -42.347 -4.292 76.035 1.00 79.88 712 ALA A CA 1
ATOM 5269 C C . ALA A 1 712 ? -41.751 -2.913 76.310 1.00 79.88 712 ALA A C 1
ATOM 5271 O O . ALA A 1 712 ? -42.281 -2.127 77.100 1.00 79.88 712 ALA A O 1
ATOM 5272 N N . THR A 1 713 ? -40.627 -2.619 75.666 1.00 68.50 713 THR A N 1
ATOM 5273 C CA . THR A 1 713 ? -39.988 -1.303 75.745 1.00 68.50 713 THR A CA 1
ATOM 5274 C C . THR A 1 713 ? -40.677 -0.284 74.838 1.00 68.50 713 THR A C 1
ATOM 5276 O O . THR A 1 713 ? -40.335 0.896 74.885 1.00 68.50 713 THR A O 1
ATOM 5279 N N . ALA A 1 714 ? -41.659 -0.717 74.035 1.00 65.31 714 ALA A N 1
ATOM 5280 C CA . ALA A 1 714 ? -42.383 0.123 73.095 1.00 65.31 714 ALA A CA 1
ATOM 5281 C C . ALA A 1 714 ? -43.813 -0.402 72.770 1.00 65.31 714 ALA A C 1
ATOM 5283 O O . ALA A 1 714 ? -44.156 -1.522 73.139 1.00 65.31 714 ALA A O 1
ATOM 5284 N N . SER A 1 715 ? -44.665 0.432 72.150 1.00 67.50 715 SER A N 1
ATOM 5285 C CA . SER A 1 715 ? -46.069 0.144 71.732 1.00 67.50 715 SER A CA 1
ATOM 5286 C C . SER A 1 715 ? -46.166 -1.150 70.904 1.00 67.50 715 SER A C 1
ATOM 5288 O O . SER A 1 715 ? -45.264 -1.365 70.120 1.00 67.50 715 SER A O 1
ATOM 5290 N N . PRO A 1 716 ? -47.198 -2.012 70.961 1.00 68.69 716 PRO A N 1
ATOM 5291 C CA . PRO A 1 716 ? -48.591 -1.688 71.240 1.00 68.69 716 PRO A CA 1
ATOM 5292 C C . PRO A 1 716 ? -48.999 -1.810 72.710 1.00 68.69 716 PRO A C 1
ATOM 5294 O O . PRO A 1 716 ? -48.388 -2.512 73.519 1.00 68.69 716 PRO A O 1
ATOM 5297 N N . VAL A 1 717 ? -50.097 -1.117 73.030 1.00 79.00 717 VAL A N 1
ATOM 5298 C CA . VAL A 1 717 ? -50.944 -1.448 74.179 1.00 79.00 717 VAL A CA 1
ATOM 5299 C C . VAL A 1 717 ? -51.394 -2.890 73.973 1.00 79.00 717 VAL A C 1
ATOM 5301 O O . VAL A 1 717 ? -52.067 -3.183 72.986 1.00 79.00 717 VAL A O 1
ATOM 5304 N N . ALA A 1 718 ? -51.011 -3.788 74.876 1.00 82.75 718 ALA A N 1
ATOM 5305 C CA . ALA A 1 718 ? -51.541 -5.139 74.852 1.00 82.75 718 ALA A CA 1
ATOM 5306 C C . ALA A 1 718 ? -53.058 -5.046 75.016 1.00 82.75 718 ALA A C 1
ATOM 5308 O O . ALA A 1 718 ? -53.533 -4.333 75.904 1.00 82.75 718 ALA A O 1
ATOM 5309 N N . VAL A 1 719 ? -53.813 -5.723 74.154 1.00 85.50 719 VAL A N 1
ATOM 5310 C CA . VAL A 1 719 ? -55.270 -5.809 74.302 1.00 85.50 719 VAL A CA 1
ATOM 5311 C C . VAL A 1 719 ? -55.625 -6.532 75.603 1.00 85.50 719 VAL A C 1
ATOM 5313 O O . VAL A 1 719 ? -54.759 -7.048 76.307 1.00 85.50 719 VAL A O 1
ATOM 5316 N N . SER A 1 720 ? -56.905 -6.534 75.966 1.00 90.56 720 SER A N 1
ATOM 5317 C CA . SER A 1 720 ? -57.329 -7.230 77.177 1.00 90.56 720 SER A CA 1
ATOM 5318 C C . SER A 1 720 ? -57.066 -8.736 77.055 1.00 90.56 720 SER A C 1
ATOM 5320 O O . SER A 1 720 ? -57.490 -9.350 76.079 1.00 90.56 720 SER A O 1
ATOM 5322 N N . THR A 1 721 ? -56.389 -9.321 78.044 1.00 94.00 721 THR A N 1
ATOM 5323 C CA . THR A 1 721 ? -56.054 -10.754 78.098 1.00 94.00 721 THR A CA 1
ATOM 5324 C C . THR A 1 721 ? -56.564 -11.392 79.387 1.00 94.00 721 THR A C 1
ATOM 5326 O O . THR A 1 721 ? -57.068 -10.707 80.282 1.00 94.00 721 THR A O 1
ATOM 5329 N N . ILE A 1 722 ? -56.474 -12.720 79.494 1.00 95.31 722 ILE A N 1
ATOM 5330 C CA . ILE A 1 722 ? -56.836 -13.450 80.714 1.00 95.31 722 ILE A CA 1
ATOM 5331 C C . ILE A 1 722 ? -55.565 -13.877 81.443 1.00 95.31 722 ILE A C 1
ATOM 5333 O O . ILE A 1 722 ? -54.731 -14.574 80.872 1.00 95.31 722 ILE A O 1
ATOM 5337 N N . THR A 1 723 ? -55.458 -13.532 82.726 1.00 96.19 723 THR A N 1
ATOM 5338 C CA . THR A 1 723 ? -54.444 -14.108 83.616 1.00 96.19 723 THR A CA 1
ATOM 5339 C C . THR A 1 723 ? -55.075 -15.196 84.472 1.00 96.19 723 THR A C 1
ATOM 5341 O O . THR A 1 723 ? -56.088 -14.965 85.139 1.00 96.19 723 THR A O 1
ATOM 5344 N N . ARG A 1 724 ? -54.472 -16.388 84.462 1.00 96.00 724 ARG A N 1
ATOM 5345 C CA . ARG A 1 724 ? -54.914 -17.549 85.250 1.00 96.00 724 ARG A CA 1
ATOM 5346 C C . ARG A 1 724 ? -53.916 -17.891 86.341 1.00 96.00 724 ARG A C 1
ATOM 5348 O O . ARG A 1 724 ? -52.710 -17.793 86.129 1.00 96.00 724 ARG A O 1
ATOM 5355 N N . VAL A 1 725 ? -54.434 -18.332 87.483 1.00 96.25 725 VAL A N 1
ATOM 5356 C CA . VAL A 1 725 ? -53.662 -18.945 88.566 1.00 96.25 725 VAL A CA 1
ATOM 5357 C C . VAL A 1 725 ? -53.985 -20.433 88.595 1.00 96.25 725 VAL A C 1
ATOM 5359 O O . VAL A 1 725 ? -55.135 -20.817 88.812 1.00 96.25 725 VAL A O 1
ATOM 5362 N N . TYR A 1 726 ? -52.964 -21.258 88.404 1.00 96.44 726 TYR A N 1
ATOM 5363 C CA . TYR A 1 726 ? -53.052 -22.714 88.409 1.00 96.44 726 TYR A CA 1
ATOM 5364 C C . TYR A 1 726 ? -52.464 -23.294 89.693 1.00 96.44 726 TYR A C 1
ATOM 5366 O O . TYR A 1 726 ? -51.503 -22.746 90.233 1.00 96.44 726 TYR A O 1
ATOM 5374 N N . LEU A 1 727 ? -53.004 -24.423 90.142 1.00 96.19 727 LEU A N 1
ATOM 5375 C CA . LEU A 1 727 ? -52.345 -25.355 91.047 1.00 96.19 727 LEU A CA 1
ATOM 5376 C C . LEU A 1 727 ? -51.720 -26.474 90.212 1.00 96.19 727 LEU A C 1
ATOM 5378 O O . LEU A 1 727 ? -52.439 -27.176 89.500 1.00 96.19 727 LEU A O 1
ATOM 5382 N N . SER A 1 728 ? -50.408 -26.643 90.330 1.00 96.12 728 SER A N 1
ATOM 5383 C CA . SER A 1 728 ? -49.630 -27.626 89.576 1.00 96.12 728 SER A CA 1
ATOM 5384 C C . SER A 1 728 ? -48.744 -28.463 90.492 1.00 96.12 728 SER A C 1
ATOM 5386 O O . SER A 1 728 ? -48.353 -28.020 91.574 1.00 96.12 728 SER A O 1
ATOM 5388 N N . VAL A 1 729 ? -48.414 -29.676 90.057 1.00 94.94 729 VAL A N 1
ATOM 5389 C CA . VAL A 1 729 ? -47.420 -30.542 90.714 1.00 94.94 729 VAL A CA 1
ATOM 5390 C C . VAL A 1 729 ? -45.982 -30.150 90.364 1.00 94.94 729 VAL A C 1
ATOM 5392 O O . VAL A 1 729 ? -45.048 -30.548 91.060 1.00 94.94 729 VAL A O 1
ATOM 5395 N N . ASP A 1 730 ? -45.783 -29.341 89.323 1.00 94.50 730 ASP A N 1
ATOM 5396 C CA . ASP A 1 730 ? -44.470 -28.874 88.893 1.00 94.50 730 ASP A CA 1
ATOM 5397 C C . ASP A 1 730 ? -44.464 -27.357 88.604 1.00 94.50 730 ASP A C 1
ATOM 5399 O O . ASP A 1 730 ? -45.362 -26.621 89.002 1.00 94.50 730 ASP A O 1
ATOM 5403 N N . LYS A 1 731 ? -43.375 -26.837 88.025 1.00 93.94 731 LYS A N 1
ATOM 5404 C CA . LYS A 1 731 ? -43.186 -25.391 87.787 1.00 93.94 731 LYS A CA 1
ATOM 5405 C C . LYS A 1 731 ? -43.728 -24.918 86.433 1.00 93.94 731 LYS A C 1
ATOM 5407 O O . LYS A 1 731 ? -43.536 -23.747 86.090 1.00 93.94 731 LYS A O 1
ATOM 5412 N N . VAL A 1 732 ? -44.326 -25.802 85.644 1.00 90.81 732 VAL A N 1
ATOM 5413 C CA . VAL A 1 732 ? -44.731 -25.575 84.262 1.00 90.81 732 VAL A CA 1
ATOM 5414 C C . VAL A 1 732 ? -46.231 -25.849 84.138 1.00 90.81 732 VAL A C 1
ATOM 5416 O O . VAL A 1 732 ? -46.668 -26.963 84.375 1.00 90.81 732 VAL A O 1
ATOM 5419 N N . PRO A 1 733 ? -47.034 -24.859 83.719 1.00 85.75 733 PRO A N 1
ATOM 5420 C CA . PRO A 1 733 ? -48.459 -25.077 83.539 1.00 85.75 733 PRO A CA 1
ATOM 5421 C C . PRO A 1 733 ? -48.694 -26.111 82.425 1.00 85.75 733 PRO A C 1
ATOM 5423 O O . PRO A 1 733 ? -48.146 -25.972 81.326 1.00 85.75 733 PRO A O 1
ATOM 5426 N N . GLY A 1 734 ? -49.502 -27.130 82.707 1.00 85.38 734 GLY A N 1
ATOM 5427 C CA . GLY A 1 734 ? -49.862 -28.218 81.801 1.00 85.38 734 GLY A CA 1
ATOM 5428 C C . GLY A 1 734 ? -51.367 -28.503 81.777 1.00 85.38 734 GLY A C 1
ATOM 5429 O O . GLY A 1 734 ? -52.136 -27.998 82.589 1.00 85.38 734 GLY A O 1
ATOM 5430 N N . ALA A 1 735 ? -51.806 -29.346 80.838 1.00 82.00 735 ALA A N 1
ATOM 5431 C CA . ALA A 1 735 ? -53.230 -29.638 80.619 1.00 82.00 735 ALA A CA 1
ATOM 5432 C C . ALA A 1 735 ? -53.935 -30.345 81.800 1.00 82.00 735 ALA A C 1
ATOM 5434 O O . ALA A 1 735 ? -55.161 -30.385 81.836 1.00 82.00 735 ALA A O 1
ATOM 5435 N N . GLY A 1 736 ? -53.172 -30.914 82.741 1.00 84.44 736 GLY A N 1
ATOM 5436 C CA . GLY A 1 736 ? -53.690 -31.574 83.945 1.00 84.44 736 GLY A CA 1
ATOM 5437 C C . GLY A 1 736 ? -53.760 -30.681 85.188 1.00 84.44 736 GLY A C 1
ATOM 5438 O O . GLY A 1 736 ? -54.193 -31.156 86.236 1.00 84.44 736 GLY A O 1
ATOM 5439 N N . ASP A 1 737 ? -53.330 -29.420 85.098 1.00 94.44 737 ASP A N 1
ATOM 5440 C CA . ASP A 1 737 ? -53.301 -28.512 86.243 1.00 94.44 737 ASP A CA 1
ATOM 5441 C C . ASP A 1 737 ? -54.677 -27.916 86.547 1.00 94.44 737 ASP A C 1
ATOM 5443 O O . ASP A 1 737 ? -55.496 -27.664 85.660 1.00 94.44 737 ASP A O 1
ATOM 5447 N N . VAL A 1 738 ? -54.925 -27.631 87.825 1.00 93.75 738 VAL A N 1
ATOM 5448 C CA . VAL A 1 738 ? -56.218 -27.108 88.275 1.00 93.75 738 VAL A CA 1
ATOM 5449 C C . VAL A 1 738 ? -56.221 -25.586 88.192 1.00 93.75 738 VAL A C 1
ATOM 5451 O O . VAL A 1 738 ? -55.425 -24.926 88.857 1.00 93.75 738 VAL A O 1
ATOM 5454 N N . ILE A 1 739 ? -57.157 -25.007 87.440 1.00 95.25 739 ILE A N 1
ATOM 5455 C CA . ILE A 1 739 ? -57.394 -23.557 87.447 1.00 95.25 739 ILE A CA 1
ATOM 5456 C C . ILE A 1 739 ? -58.060 -23.181 88.774 1.00 95.25 739 ILE A C 1
ATOM 5458 O O . ILE A 1 739 ? -59.191 -23.580 89.044 1.00 95.25 739 ILE A O 1
ATOM 5462 N N . LEU A 1 740 ? -57.364 -22.402 89.601 1.00 94.81 740 LEU A N 1
ATOM 5463 C CA . LEU A 1 740 ? -57.884 -21.908 90.880 1.00 94.81 740 LEU A CA 1
ATOM 5464 C C . LEU A 1 740 ? -58.623 -20.578 90.733 1.00 94.81 740 LEU A C 1
ATOM 5466 O O . LEU A 1 740 ? -59.556 -20.292 91.480 1.00 94.81 740 LEU A O 1
ATOM 5470 N N . SER A 1 741 ? -58.173 -19.730 89.809 1.00 95.12 741 SER A N 1
ATOM 5471 C CA . SER A 1 741 ? -58.804 -18.447 89.520 1.00 95.12 741 SER A CA 1
ATOM 5472 C C . SER A 1 741 ? -58.405 -17.950 88.140 1.00 95.12 741 SER A C 1
ATOM 5474 O O . SER A 1 741 ? -57.316 -18.249 87.645 1.00 95.12 741 SER A O 1
ATOM 5476 N N . GLU A 1 742 ? -59.266 -17.130 87.557 1.00 95.50 742 GLU A N 1
ATOM 5477 C CA . GLU A 1 742 ? -58.970 -16.356 86.365 1.00 95.50 742 GLU A CA 1
ATOM 5478 C C . GLU A 1 742 ? -59.463 -14.923 86.543 1.00 95.50 742 GLU A C 1
ATOM 5480 O O . GLU A 1 742 ? -60.438 -14.666 87.255 1.00 95.50 742 GLU A O 1
ATOM 5485 N N . ARG A 1 743 ? -58.770 -13.972 85.917 1.00 95.56 743 ARG A N 1
ATOM 5486 C CA . ARG A 1 743 ? -59.269 -12.606 85.779 1.00 95.56 743 ARG A CA 1
ATOM 5487 C C . ARG A 1 743 ? -58.937 -12.039 84.416 1.00 95.56 743 ARG A C 1
ATOM 5489 O O . ARG A 1 743 ? -57.885 -12.322 83.843 1.00 95.56 743 ARG A O 1
ATOM 5496 N N . THR A 1 744 ? -59.796 -11.140 83.969 1.00 96.12 744 THR A N 1
ATOM 5497 C CA . THR A 1 744 ? -59.503 -10.259 82.849 1.00 96.12 744 THR A CA 1
ATOM 5498 C C . THR A 1 744 ? -58.489 -9.200 83.281 1.00 96.12 744 THR A C 1
ATOM 5500 O O . THR A 1 744 ? -58.686 -8.476 84.262 1.00 96.12 744 THR A O 1
ATOM 5503 N N . VAL A 1 745 ? -57.395 -9.101 82.537 1.00 95.12 745 VAL A N 1
ATOM 5504 C CA . VAL A 1 745 ? -56.464 -7.979 82.566 1.00 95.12 745 VAL A CA 1
ATOM 5505 C C . VAL A 1 745 ? -56.892 -7.037 81.449 1.00 95.12 745 VAL A C 1
ATOM 5507 O O . VAL A 1 745 ? -56.896 -7.423 80.283 1.00 95.12 745 VAL A O 1
ATOM 5510 N N . GLY A 1 746 ? -57.320 -5.821 81.799 1.00 91.75 746 GLY A N 1
ATOM 5511 C CA . GLY A 1 746 ? -57.645 -4.789 80.809 1.00 91.75 746 GLY A CA 1
ATOM 5512 C C . GLY A 1 746 ? -56.424 -4.406 79.959 1.00 91.75 746 GLY A C 1
ATOM 5513 O O . GLY A 1 746 ? -55.311 -4.820 80.286 1.00 91.75 746 GLY A O 1
ATOM 5514 N N . PRO A 1 747 ? -56.599 -3.607 78.892 1.00 90.00 747 PRO A N 1
ATOM 5515 C CA . PRO A 1 747 ? -55.494 -3.245 78.017 1.00 90.00 747 PRO A CA 1
ATOM 5516 C C . PRO A 1 747 ? -54.300 -2.664 78.788 1.00 90.00 747 PRO A C 1
ATOM 5518 O O . PRO A 1 747 ? -54.459 -1.743 79.594 1.00 90.00 747 PRO A O 1
ATOM 5521 N N . LEU A 1 748 ? -53.104 -3.206 78.554 1.00 89.62 748 LEU A N 1
ATOM 5522 C CA . LEU A 1 748 ? -51.878 -2.784 79.229 1.00 89.62 748 LEU A CA 1
ATOM 5523 C C . LEU A 1 748 ? -50.999 -1.980 78.280 1.00 89.62 748 LEU A C 1
ATOM 5525 O O . LEU A 1 748 ? -50.375 -2.523 77.365 1.00 89.62 748 LEU A O 1
ATOM 5529 N N . ALA A 1 749 ? -50.907 -0.676 78.543 1.00 87.62 749 ALA A N 1
ATOM 5530 C CA . ALA A 1 749 ? -49.923 0.174 77.888 1.00 87.62 749 ALA A CA 1
ATOM 5531 C C . ALA A 1 749 ? -48.499 -0.346 78.138 1.00 87.62 749 ALA A C 1
ATOM 5533 O O . ALA A 1 749 ? -48.243 -1.045 79.119 1.00 87.62 749 ALA A O 1
ATOM 5534 N N . THR A 1 750 ? -47.571 0.011 77.256 1.00 84.94 750 THR A N 1
ATOM 5535 C CA . THR A 1 750 ? -46.138 -0.279 77.384 1.00 84.94 750 THR A CA 1
ATOM 5536 C C . THR A 1 750 ? -45.617 0.080 78.779 1.00 84.94 750 THR A C 1
ATOM 5538 O O . THR A 1 750 ? -45.869 1.173 79.283 1.00 84.94 750 THR A O 1
ATOM 5541 N N . GLY A 1 751 ? -44.922 -0.850 79.437 1.00 86.62 751 GLY A N 1
ATOM 5542 C CA . GLY A 1 751 ? -44.440 -0.703 80.816 1.00 86.62 751 GLY A CA 1
ATOM 5543 C C . GLY A 1 751 ? -45.525 -0.805 81.900 1.00 86.62 751 GLY A C 1
ATOM 5544 O O . GLY A 1 751 ? -45.195 -0.962 83.080 1.00 86.62 751 GLY A O 1
ATOM 5545 N N . GLY A 1 752 ? -46.802 -0.751 81.518 1.00 90.81 752 GLY A N 1
ATOM 5546 C CA . GLY A 1 752 ? -47.960 -0.826 82.396 1.00 90.81 752 GLY A CA 1
ATOM 5547 C C . GLY A 1 752 ? -48.088 -2.182 83.081 1.00 90.81 752 GLY A C 1
ATOM 5548 O O . GLY A 1 752 ? -47.664 -3.216 82.569 1.00 90.81 752 GLY A O 1
ATOM 5549 N N . SER A 1 753 ? -48.664 -2.178 84.280 1.00 94.56 753 SER A N 1
ATOM 5550 C CA . SER A 1 753 ? -48.883 -3.382 85.084 1.00 94.56 753 SER A CA 1
ATOM 5551 C C . SER A 1 753 ? -50.281 -3.373 85.689 1.00 94.56 753 SER A C 1
ATOM 5553 O O . SER A 1 753 ? -50.809 -2.319 86.031 1.00 94.56 753 SER A O 1
ATOM 5555 N N . SER A 1 754 ? -50.863 -4.553 85.865 1.00 96.31 754 SER A N 1
ATOM 5556 C CA . SER A 1 754 ? -52.136 -4.759 86.548 1.00 96.31 754 SER A CA 1
ATOM 5557 C C . SER A 1 754 ? -51.951 -5.832 87.611 1.00 96.31 754 SER A C 1
ATOM 5559 O O . SER A 1 754 ? -51.536 -6.945 87.291 1.00 96.31 754 SER A O 1
ATOM 5561 N N . ALA A 1 755 ? -52.258 -5.500 88.864 1.00 96.12 755 ALA A N 1
ATOM 5562 C CA . ALA A 1 755 ? -52.192 -6.431 89.985 1.00 96.12 755 ALA A CA 1
ATOM 5563 C C . ALA A 1 755 ? -53.576 -7.028 90.289 1.00 96.12 755 ALA A C 1
ATOM 5565 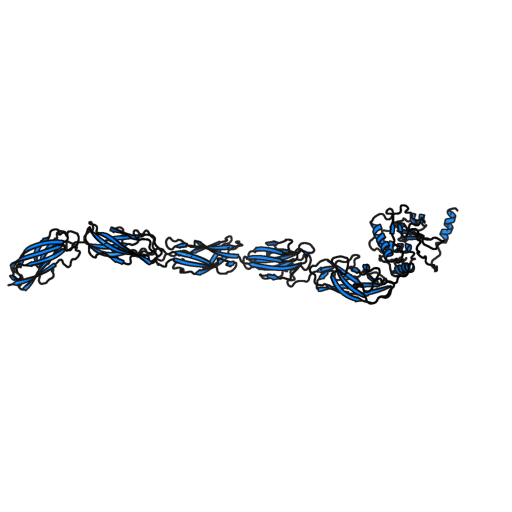O O . ALA A 1 755 ? -54.571 -6.304 90.330 1.00 96.12 755 ALA A O 1
ATOM 5566 N N . GLY A 1 756 ? -53.628 -8.338 90.520 1.00 94.62 756 GLY A N 1
ATOM 5567 C CA . GLY A 1 756 ? -54.808 -9.094 90.934 1.00 94.62 756 GLY A CA 1
ATOM 5568 C C . GLY A 1 756 ? -54.674 -9.634 92.357 1.00 94.62 756 GLY A C 1
ATOM 5569 O O . GLY A 1 756 ? -53.570 -9.896 92.836 1.00 94.62 756 GLY A O 1
ATOM 5570 N N . SER A 1 757 ? -55.806 -9.807 93.041 1.00 95.81 757 SER A N 1
ATOM 5571 C CA . SER A 1 757 ? -55.894 -10.468 94.347 1.00 95.81 757 SER A CA 1
ATOM 5572 C C . SER A 1 757 ? -57.067 -11.441 94.326 1.00 95.81 757 SER A C 1
ATOM 5574 O O . SER A 1 757 ? -58.210 -11.029 94.157 1.00 95.81 757 SER A O 1
ATOM 5576 N N . HIS A 1 758 ? -56.773 -12.724 94.502 1.00 93.19 758 HIS A N 1
ATOM 5577 C CA . HIS A 1 758 ? -57.679 -13.833 94.238 1.00 93.19 758 HIS A CA 1
ATOM 5578 C C . HIS A 1 758 ? -57.896 -14.639 95.521 1.00 93.19 758 HIS A C 1
ATOM 5580 O O . HIS A 1 758 ? -56.966 -15.325 95.955 1.00 93.19 758 HIS A O 1
ATOM 5586 N N . PRO A 1 759 ? -59.080 -14.581 96.153 1.00 93.75 759 PRO A N 1
ATOM 5587 C CA . PRO A 1 759 ? -59.447 -15.588 97.136 1.00 93.75 759 PRO A CA 1
ATOM 5588 C C . PRO A 1 759 ? -59.653 -16.916 96.397 1.00 93.75 759 PRO A C 1
ATOM 5590 O O . PRO A 1 759 ? -60.490 -17.008 95.502 1.00 93.75 759 PRO A O 1
ATOM 5593 N N . VAL A 1 760 ? -58.863 -17.931 96.740 1.00 94.50 760 VAL A N 1
ATOM 5594 C CA . VAL A 1 760 ? -58.912 -19.258 96.118 1.00 94.50 760 VAL A CA 1
ATOM 5595 C C . VAL A 1 760 ? -59.056 -20.333 97.181 1.00 94.50 760 VAL A C 1
ATOM 5597 O O . VAL A 1 760 ? -58.546 -20.195 98.293 1.00 94.50 760 VAL A O 1
ATOM 5600 N N . VAL A 1 761 ? -59.743 -21.414 96.830 1.00 94.69 761 VAL A N 1
ATOM 5601 C CA . VAL A 1 761 ? -59.902 -22.597 97.678 1.00 94.69 761 VAL A CA 1
ATOM 5602 C C . VAL A 1 761 ? -59.211 -23.760 96.987 1.00 94.69 761 VAL A C 1
ATOM 5604 O O . VAL A 1 761 ? -59.448 -24.004 95.804 1.00 94.69 761 VAL A O 1
ATOM 5607 N N . ILE A 1 762 ? -58.343 -24.469 97.705 1.00 95.69 762 ILE A N 1
ATOM 5608 C CA . ILE A 1 762 ? -57.739 -25.694 97.178 1.00 95.69 762 ILE A CA 1
ATOM 5609 C C . ILE A 1 762 ? -58.823 -26.776 97.111 1.00 95.69 762 ILE A C 1
ATOM 5611 O O . ILE A 1 762 ? -59.531 -26.951 98.102 1.00 95.69 762 ILE A O 1
ATOM 5615 N N . PRO A 1 763 ? -58.972 -27.527 96.004 1.00 94.25 763 PRO A N 1
ATOM 5616 C CA . PRO A 1 763 ? -59.963 -28.598 95.925 1.00 94.25 763 PRO A CA 1
ATOM 5617 C C . PRO A 1 763 ? -59.857 -29.573 97.106 1.00 94.25 763 PRO A C 1
ATOM 5619 O O . PRO A 1 763 ? -58.766 -29.998 97.479 1.00 94.25 763 PRO A O 1
ATOM 5622 N N . ALA A 1 764 ? -60.994 -29.947 97.697 1.00 90.81 764 ALA A N 1
ATOM 5623 C CA . ALA A 1 764 ? -61.027 -30.814 98.881 1.00 90.81 764 ALA A CA 1
ATOM 5624 C C . ALA A 1 764 ? -60.442 -32.220 98.638 1.00 90.81 764 ALA A C 1
ATOM 5626 O O . ALA A 1 764 ? -60.045 -32.889 99.583 1.00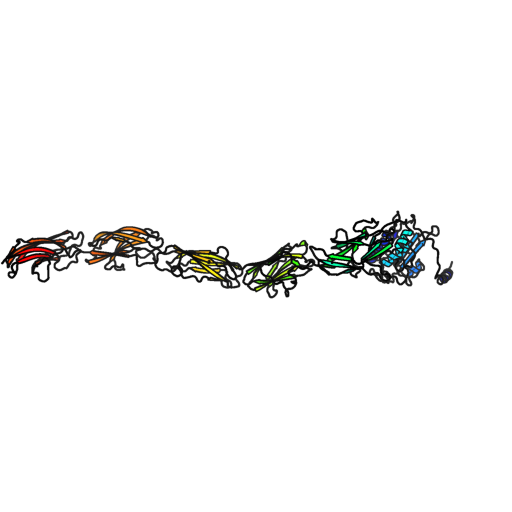 90.81 764 ALA A O 1
ATOM 5627 N N . GLY A 1 765 ? -60.372 -32.661 97.376 1.00 88.94 765 GLY A N 1
ATOM 5628 C CA . GLY A 1 765 ? -59.771 -33.937 96.974 1.00 88.94 765 GLY A CA 1
ATOM 5629 C C . GLY A 1 765 ? -58.274 -33.878 96.646 1.00 88.94 765 GLY A C 1
ATOM 5630 O O . GLY A 1 765 ? -57.722 -34.887 96.213 1.00 88.94 765 GLY A O 1
ATOM 5631 N N . THR A 1 766 ? -57.612 -32.725 96.796 1.00 93.81 766 THR A N 1
ATOM 5632 C CA . THR A 1 766 ? -56.178 -32.594 96.501 1.00 93.81 766 THR A CA 1
ATOM 5633 C C . THR A 1 766 ? -55.354 -33.350 97.541 1.00 93.81 766 THR A C 1
ATOM 5635 O O . THR A 1 766 ? -55.429 -33.055 98.731 1.00 93.81 766 THR A O 1
ATOM 5638 N N . ALA A 1 767 ? -54.540 -34.313 97.102 1.00 93.88 767 ALA A N 1
ATOM 5639 C CA . ALA A 1 767 ? -53.670 -35.071 97.998 1.00 93.88 767 ALA A CA 1
ATOM 5640 C C . ALA A 1 767 ? -52.637 -34.161 98.684 1.00 93.88 767 ALA A C 1
ATOM 5642 O O . ALA A 1 767 ? -52.098 -33.248 98.052 1.00 93.88 767 ALA A O 1
ATOM 5643 N N . ALA A 1 768 ? -52.318 -34.444 99.950 1.00 94.06 768 ALA A N 1
ATOM 5644 C CA . ALA A 1 768 ? -51.259 -33.745 100.673 1.00 94.06 768 ALA A CA 1
ATOM 5645 C C . ALA A 1 768 ? -49.904 -33.909 99.956 1.00 94.06 768 ALA A C 1
ATOM 5647 O O . ALA A 1 768 ? -49.568 -34.996 99.485 1.00 94.06 768 ALA A O 1
ATOM 5648 N N . GLY A 1 769 ? -49.120 -32.834 99.862 1.00 95.25 769 GLY A N 1
ATOM 5649 C CA . GLY A 1 769 ? -47.868 -32.842 99.103 1.00 95.25 769 GLY A CA 1
ATOM 5650 C C . GLY A 1 769 ? -47.346 -31.456 98.731 1.00 95.25 769 GLY A C 1
ATOM 5651 O O . GLY A 1 769 ? -47.887 -30.432 99.150 1.00 95.25 769 GLY A O 1
ATOM 5652 N N . ALA A 1 770 ? -46.268 -31.429 97.947 1.00 96.69 770 ALA A N 1
ATOM 5653 C CA . ALA A 1 770 ? -45.683 -30.203 97.411 1.00 96.69 770 ALA A CA 1
ATOM 5654 C C . ALA A 1 770 ? -46.310 -29.857 96.054 1.00 96.69 770 ALA A C 1
ATOM 5656 O O . ALA A 1 770 ? -46.348 -30.695 95.158 1.00 96.69 770 ALA A O 1
ATOM 5657 N N . TYR A 1 771 ? -46.761 -28.615 95.915 1.00 96.81 771 TYR A N 1
ATOM 5658 C CA . TYR A 1 771 ? -47.384 -28.068 94.714 1.00 96.81 771 TYR A CA 1
ATOM 5659 C C . TYR A 1 771 ? -46.809 -26.682 94.399 1.00 96.81 771 TYR A C 1
ATOM 5661 O O . TYR A 1 771 ? -46.049 -26.089 95.174 1.00 96.81 771 TYR A O 1
ATOM 5669 N N . TYR A 1 772 ? -47.204 -26.133 93.257 1.00 97.25 772 TYR A N 1
ATOM 5670 C CA . TYR A 1 772 ? -46.915 -24.773 92.837 1.00 97.25 772 TYR A CA 1
ATOM 5671 C C . TYR A 1 772 ? -48.201 -24.041 92.467 1.00 97.25 772 TYR A C 1
ATOM 5673 O O . TYR A 1 772 ? -49.070 -24.569 91.782 1.00 97.25 772 TYR A O 1
ATOM 5681 N N . LEU A 1 773 ? -48.282 -22.784 92.886 1.00 96.75 773 LEU A N 1
ATOM 5682 C CA . LEU A 1 773 ? -49.176 -21.793 92.312 1.00 96.75 773 LEU A CA 1
ATOM 5683 C C . LEU A 1 773 ? -48.475 -21.170 91.109 1.00 96.75 773 LEU A C 1
ATOM 5685 O O . LEU A 1 773 ? -47.395 -20.600 91.267 1.00 96.75 773 LEU A O 1
ATOM 5689 N N . ILE A 1 774 ? -49.058 -21.256 89.921 1.00 96.94 774 ILE A N 1
ATOM 5690 C CA . ILE A 1 774 ? -48.479 -20.679 88.705 1.00 96.94 774 ILE A CA 1
ATOM 5691 C C . ILE A 1 774 ? -49.433 -19.625 88.172 1.00 96.94 774 ILE A C 1
ATOM 5693 O O . ILE A 1 774 ? -50.539 -19.950 87.757 1.00 96.94 774 ILE A O 1
ATOM 5697 N N . ALA A 1 775 ? -49.002 -18.367 88.163 1.00 96.56 775 ALA A N 1
ATOM 5698 C CA . ALA A 1 775 ? -49.703 -17.333 87.414 1.00 96.56 775 ALA A CA 1
ATOM 5699 C C . ALA A 1 775 ? -49.193 -17.333 85.970 1.00 96.56 775 ALA A C 1
ATOM 5701 O O . ALA A 1 775 ? -47.979 -17.400 85.748 1.00 96.56 775 ALA A O 1
ATOM 5702 N N . VAL A 1 776 ? -50.113 -17.260 85.012 1.00 96.06 776 VAL A N 1
ATOM 5703 C CA . VAL A 1 776 ? -49.835 -17.208 83.573 1.00 96.06 776 VAL A CA 1
ATOM 5704 C C . VAL A 1 776 ? -50.583 -16.018 82.983 1.00 96.06 776 VAL A C 1
ATOM 5706 O O . VAL A 1 776 ? -51.814 -16.007 83.006 1.00 96.06 776 VAL A O 1
ATOM 5709 N N . ALA A 1 777 ? -49.843 -15.019 82.509 1.00 95.06 777 ALA A N 1
ATOM 5710 C CA . ALA A 1 777 ? -50.356 -13.905 81.721 1.00 95.06 777 ALA A CA 1
ATOM 5711 C C . ALA A 1 777 ? -50.723 -14.390 80.314 1.00 95.06 777 ALA A C 1
ATOM 5713 O O . ALA A 1 777 ? -50.096 -15.324 79.819 1.00 95.06 777 ALA A O 1
ATOM 5714 N N . ASP A 1 778 ? -51.755 -13.788 79.720 1.00 92.75 778 ASP A N 1
ATOM 5715 C CA . ASP A 1 778 ? -52.360 -14.249 78.462 1.00 92.75 778 ASP A CA 1
ATOM 5716 C C . ASP A 1 778 ? -52.504 -15.777 78.382 1.00 92.75 778 ASP A C 1
ATOM 5718 O O . ASP A 1 778 ? -52.068 -16.452 77.454 1.00 92.75 778 ASP A O 1
ATOM 5722 N N . ALA A 1 779 ? -53.136 -16.358 79.401 1.00 91.81 779 ALA A N 1
ATOM 5723 C CA . ALA A 1 779 ? -53.275 -17.802 79.547 1.00 91.81 779 ALA A CA 1
ATOM 5724 C C . ALA A 1 779 ? -54.074 -18.475 78.413 1.00 91.81 779 ALA A C 1
ATOM 5726 O O . ALA A 1 779 ? -54.165 -19.702 78.380 1.00 91.81 779 ALA A O 1
ATOM 5727 N N . THR A 1 780 ? -54.689 -17.689 77.526 1.00 89.12 780 THR A N 1
ATOM 5728 C CA . THR A 1 780 ? -55.399 -18.136 76.323 1.00 89.12 780 THR A CA 1
ATOM 5729 C C . THR A 1 780 ? -54.550 -18.077 75.051 1.00 89.12 780 THR A C 1
ATOM 5731 O O . THR A 1 780 ? -54.991 -18.618 74.041 1.00 89.12 780 THR A O 1
ATOM 5734 N N . GLY A 1 781 ? -53.373 -17.439 75.084 1.00 87.38 781 GLY A N 1
ATOM 5735 C CA . GLY A 1 781 ? -52.529 -17.198 73.909 1.00 87.38 781 GLY A CA 1
ATOM 5736 C C . GLY A 1 781 ? -53.213 -16.319 72.860 1.00 87.38 781 GLY A C 1
ATOM 5737 O O . GLY A 1 781 ? -53.127 -16.604 71.666 1.00 87.38 781 GLY A O 1
ATOM 5738 N N . LEU A 1 782 ? -53.987 -15.322 73.304 1.00 86.81 782 LEU A N 1
ATOM 5739 C CA . LEU A 1 782 ? -54.757 -14.445 72.422 1.00 86.81 782 LEU A CA 1
ATOM 5740 C C . LEU A 1 782 ? -53.855 -13.446 71.685 1.00 86.81 782 LEU A C 1
ATOM 5742 O O . LEU A 1 782 ? -54.167 -13.040 70.565 1.00 86.81 782 LEU A O 1
ATOM 5746 N N . VAL A 1 783 ? -52.773 -13.015 72.323 1.00 84.69 783 VAL A N 1
ATOM 5747 C CA . VAL A 1 783 ? -51.880 -11.968 71.841 1.00 84.69 783 VAL A CA 1
ATOM 5748 C C . VAL A 1 783 ? -50.563 -12.602 71.431 1.00 84.69 783 VAL A C 1
ATOM 5750 O O . VAL A 1 783 ? -49.965 -13.348 72.187 1.00 84.69 783 VAL A O 1
ATOM 5753 N N . ALA A 1 784 ? -50.100 -12.295 70.219 1.00 81.94 784 ALA A N 1
ATOM 5754 C CA . ALA A 1 784 ? -48.775 -12.709 69.780 1.00 81.94 784 ALA A CA 1
ATOM 5755 C C . ALA A 1 784 ? -47.727 -11.748 70.349 1.00 81.94 784 ALA A C 1
ATOM 5757 O O . ALA A 1 784 ? -47.708 -10.560 70.018 1.00 81.94 784 ALA A O 1
ATOM 5758 N N . GLU A 1 785 ? -46.830 -12.266 71.174 1.00 86.81 785 GLU A N 1
ATOM 5759 C CA . GLU A 1 785 ? -45.906 -11.462 71.959 1.00 86.81 785 GLU A CA 1
ATOM 5760 C C . GLU A 1 785 ? -44.503 -11.438 71.342 1.00 86.81 785 GLU A C 1
ATOM 5762 O O . GLU A 1 785 ? -44.090 -12.297 70.553 1.00 86.81 785 GLU A O 1
ATOM 5767 N N . THR A 1 786 ? -43.727 -10.421 71.707 1.00 85.81 786 THR A N 1
ATOM 5768 C CA . THR A 1 786 ? -42.303 -10.336 71.357 1.00 85.81 786 THR A CA 1
ATOM 5769 C C . THR A 1 786 ? -41.472 -11.360 72.122 1.00 85.81 786 THR A C 1
ATOM 5771 O O . THR A 1 786 ? -40.376 -11.715 71.675 1.00 85.81 786 THR A O 1
ATOM 5774 N N . ARG A 1 787 ? -42.003 -11.890 73.231 1.00 85.88 787 ARG A N 1
ATOM 5775 C CA . ARG A 1 787 ? -41.404 -12.971 74.003 1.00 85.88 787 ARG A CA 1
ATOM 5776 C C . ARG A 1 787 ? -42.486 -13.789 74.723 1.00 85.88 787 ARG A C 1
ATOM 5778 O O . ARG A 1 787 ? -43.046 -13.345 75.698 1.00 85.88 787 ARG A O 1
ATOM 5785 N N . GLU A 1 788 ? -42.702 -15.027 74.284 1.00 86.00 788 GLU A N 1
ATOM 5786 C CA . GLU A 1 788 ? -43.741 -15.927 74.844 1.00 86.00 788 GLU A CA 1
ATOM 5787 C C . GLU A 1 788 ? -43.271 -16.751 76.062 1.00 86.00 788 GLU A C 1
ATOM 5789 O O . GLU A 1 788 ? -43.985 -17.565 76.648 1.00 86.00 788 GLU A O 1
ATOM 5794 N N . THR A 1 789 ? -41.988 -16.650 76.412 1.00 88.06 789 THR A N 1
ATOM 5795 C CA . THR A 1 789 ? -41.351 -17.576 77.370 1.00 88.06 789 THR A CA 1
ATOM 5796 C C . THR A 1 789 ? -41.415 -17.094 78.818 1.00 88.06 789 THR A C 1
ATOM 5798 O O . THR A 1 789 ? -41.127 -17.865 79.737 1.00 88.06 789 THR A O 1
ATOM 5801 N N . ASN A 1 790 ? -41.778 -15.833 79.039 1.00 90.12 790 ASN A N 1
ATOM 5802 C CA . ASN A 1 790 ? -41.783 -15.124 80.323 1.00 90.12 790 ASN A CA 1
ATOM 5803 C C . ASN A 1 790 ? -43.193 -14.882 80.880 1.00 90.12 790 ASN A C 1
ATOM 5805 O O . ASN A 1 790 ? -43.327 -14.294 81.955 1.00 90.12 790 ASN A O 1
ATOM 5809 N N . ASN A 1 791 ? -44.230 -15.413 80.239 1.00 92.69 791 ASN A N 1
ATOM 5810 C CA . ASN A 1 791 ? -45.625 -15.171 80.609 1.00 92.69 791 ASN A CA 1
ATOM 5811 C C . ASN A 1 791 ? -46.033 -15.907 81.890 1.00 92.69 791 ASN A C 1
ATOM 5813 O O . ASN A 1 791 ? -47.129 -15.707 82.395 1.00 92.69 791 ASN A O 1
ATOM 5817 N N . LYS A 1 792 ? -45.167 -16.760 82.450 1.00 94.38 792 LYS A N 1
ATOM 5818 C CA . LYS A 1 792 ? -45.471 -17.621 83.600 1.00 94.38 792 LYS A CA 1
ATOM 5819 C C . LYS A 1 792 ? -44.531 -17.399 84.776 1.00 94.38 792 LYS A C 1
ATOM 5821 O O . LYS A 1 792 ? -43.321 -17.250 84.600 1.00 94.38 792 LYS A O 1
ATOM 5826 N N . LYS A 1 793 ? -45.076 -17.449 85.997 1.00 96.06 793 LYS A N 1
ATOM 5827 C CA . LYS A 1 793 ? -44.293 -17.364 87.238 1.00 96.06 793 LYS A CA 1
ATOM 5828 C C . LYS A 1 793 ? -44.819 -18.318 88.324 1.00 96.06 793 LYS A C 1
ATOM 5830 O O . LYS A 1 793 ? -45.930 -18.109 88.814 1.00 96.06 793 LYS A O 1
ATOM 5835 N N . PRO A 1 794 ? -44.034 -19.339 88.726 1.00 96.31 794 PRO A N 1
ATOM 5836 C CA . PRO A 1 794 ? -44.420 -20.295 89.764 1.00 96.31 794 PRO A CA 1
ATOM 5837 C C . PRO A 1 794 ? -44.070 -19.815 91.187 1.00 96.31 794 PRO A C 1
ATOM 5839 O O . PRO A 1 794 ? -43.077 -19.114 91.405 1.00 96.31 794 PRO A O 1
ATOM 5842 N N . LYS A 1 795 ? -44.842 -20.267 92.180 1.00 96.19 795 LYS A N 1
ATOM 5843 C CA . LYS A 1 795 ? -44.648 -20.059 93.624 1.00 96.19 795 LYS A CA 1
ATOM 5844 C C . LYS A 1 795 ? -44.934 -21.367 94.382 1.00 96.19 795 LYS A C 1
ATOM 5846 O O . LYS A 1 795 ? -46.028 -21.891 94.229 1.00 96.19 795 LYS A O 1
ATOM 5851 N N . PRO A 1 796 ? -44.012 -21.895 95.208 1.00 97.12 796 PRO A N 1
ATOM 5852 C CA . PRO A 1 796 ? -44.262 -23.117 95.981 1.00 97.12 796 PRO A CA 1
ATOM 5853 C C . PRO A 1 796 ? -45.435 -22.987 96.968 1.00 97.12 796 PRO A C 1
ATOM 5855 O O . PRO A 1 796 ? -45.600 -21.927 97.580 1.00 97.12 796 PRO A O 1
ATOM 5858 N N . LEU A 1 797 ? -46.182 -24.077 97.156 1.00 96.75 797 LEU A N 1
ATOM 5859 C CA . LEU A 1 797 ? -47.277 -24.245 98.115 1.00 96.75 797 LEU A CA 1
ATOM 5860 C C . LEU A 1 797 ? -47.280 -25.687 98.655 1.00 96.75 797 LEU A C 1
ATOM 5862 O O . LEU A 1 797 ? -47.160 -26.634 97.884 1.00 96.75 797 LEU A O 1
ATOM 5866 N N . THR A 1 798 ? -47.464 -25.870 99.961 1.00 97.06 798 THR A N 1
ATOM 5867 C CA . THR A 1 798 ? -47.626 -27.204 100.568 1.00 97.06 798 THR A CA 1
ATOM 5868 C C . THR A 1 798 ? -49.093 -27.476 100.899 1.00 97.06 798 THR A C 1
ATOM 5870 O O . THR A 1 798 ? -49.710 -26.697 101.623 1.00 97.06 798 THR A O 1
ATOM 5873 N N . ILE A 1 799 ? -49.644 -28.594 100.425 1.00 96.31 799 ILE A N 1
ATOM 5874 C CA . ILE A 1 799 ? -50.981 -29.056 100.819 1.00 96.31 799 ILE A CA 1
ATOM 5875 C C . ILE A 1 799 ? -50.853 -29.982 102.025 1.00 96.31 799 ILE A C 1
ATOM 5877 O O . ILE A 1 799 ? -50.133 -30.982 101.963 1.00 96.31 799 ILE A O 1
ATOM 5881 N N . THR A 1 800 ? -51.511 -29.631 103.127 1.00 92.12 800 THR A N 1
ATOM 5882 C CA . THR A 1 800 ? -51.544 -30.441 104.353 1.00 92.12 800 THR A CA 1
ATOM 5883 C C . THR A 1 800 ? -52.794 -31.327 104.394 1.00 92.12 800 THR A C 1
ATOM 5885 O O . THR A 1 800 ? -53.753 -31.030 103.676 1.00 92.12 800 THR A O 1
ATOM 5888 N N . PRO A 1 801 ? -52.783 -32.406 105.200 1.00 80.56 801 PRO A N 1
ATOM 5889 C CA . PRO A 1 801 ? -53.963 -33.235 105.437 1.00 80.56 801 PRO A CA 1
ATOM 5890 C C . PRO A 1 801 ? -55.185 -32.448 105.911 1.00 80.56 801 PRO A C 1
ATOM 5892 O O . PRO A 1 801 ? -54.993 -31.373 106.535 1.00 80.56 801 PRO A O 1
#

Sequence (801 aa):
MNTTTRRLLAALLAATIAAATRVVTPYVIDNWWPDGDNIVMDDVFLPAATWSAPAQNQLAEWNEVDTTLNNHPFLINLSPQFSFGANDG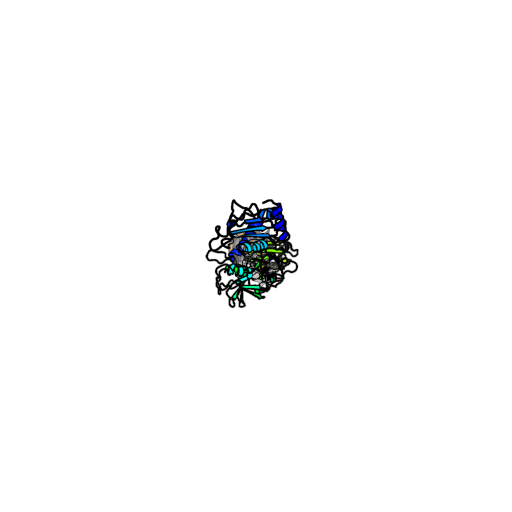DNTMGFLGEAGLNSEYGLSYASALAWTVCWSSVFTGRLDECDMMLNPALPWSLSPDPSNFFQSTVLHEAGHIRGLDHYNSYLSMQNSGVDKLLRHETLYMDDRVGVRQHASFVPESDMVAYSKWHNGSVPQWMTTSPTTVRVGQVINWNNLTVENRGTTAFGSLSIGFYMSSNTLISTGDTFLNSGSWGSFGTFTFSTFNWSAVVPSLTDCGTRYFGAIVDNTGTYPERYESNNNTTFVNGSVTPAAISVLLERDALEPNDSFVAPRIVSLPLTSPSLTIDQDMESDYYRFTVPFASRVDVTVNFTHAFGDVDLDLRNSGNGLVGSSTGTGNSESVSVHVAAGTYYIRVYGFGGGSCNRYSISATATPAPVSITATDPGAAEVGGNTGTFTVTRAGDTSTSLTVFYTVGGTATPDADYTGLPGSVTMPAGSSSAPIVVTPVLDGLAEGTESVIVTLSPGTGYTPEAPTSATVTIVDGPDFYVPSFTAPAVSGRGVTFSVNDTTANSGSPSPVSTTGVYLSTNSAVDGSDTLLGTRSVPALATGATHTGATTVTIPLAAADGTYYVIVKADQPGGIAEPVENNNTKFKKIKIGPDLLVSAISASASSVPAGGALTVKETTKNAATASPVAVSTITRVYLSVDKVPGAGDVILSERTVGPLATGGSSAGSHPVVIPAGTAAGAYYLIAVADATGLVAETRETNNKKPKPLTITP

Secondary structure (DSSP, 8-state):
--HHHHHHHHTTSSS--S-----PPPPP--S--TTTTEEE--TTTS-SHHHHHHHHHHHHHHHTT---TT----EEE--TT--TT--SS-EEEEE--HHHHHHHHS---TT-SEEEEEEEETTTTEEEEEEEEE-TTS--BSS--TTTBHHHHHHHHHHHHTTPPP---TT-TT--SSS------S--HHHHHHHHHHS-------EEEESEE--TTS-EE-EEE-SEEETTSEEEEEEEEEEE-SSS-B-PEEEEEEEESSS---TTSEEEEEEEE--B-TT-EEEEEEEEEPPP-SS-EEEEEEEEETTT--S--TTGGGSEEE--SSSSSPPPEEEEPPP-SS-S--BTTBPEE--SSEEEEEEEE-STT-EEEEEEEESSSEEEEEEEEE-GGG-EEEEEEEETTS-EEEEE--SSSEEEEEEEE-SEEEEEEEEEESSS--EEEEEEEEEEEEEEEEEEEE-EEETGGGB-EEEEEEE-S--SS-EEEEEEEEESSPBTTTBPPP-SEEEE-TT-SEEEEEE-B---S----EEEEEEEEPPBTTEEE-SS-EEEEEEEPPP-EEEEEEE--SEE-TT-EEEEEEEEEE-SSPP--EEEEEEEESSSS--TTSEEEEEEEE----TT-EEEEEEEEE--TTPPSEEEEEEEESSSS--S--TTTTSSEEEEEEEES--EEEEEEEES-SEEETT-EEEEEEEEEE--SSPPPBPPEEEEEEEESSSS--TTSEEEEEEEE--B-TT-EEEEEEEEE--TTPPSEEEEEEEETTTT--S--S-SSSSEEEEEEEEE-